Protein AF-A0A9D1HQI2-F1 (afdb_monomer_lite)

Radius of gyration: 32.25 Å; chains: 1; bounding box: 73×99×99 Å

Organism: NCBI:txid2840825

Sequence (957 aa):
MFAFSGISGVYAEEVTPSEPETAATVTSQTPKEVILDASSNEFLADLQADGYAELGRYKVEKIKDNIYHWDEGTKDLPGGAKDEQGNMNNPSSMYFVLSEDGVILVDLGNGSTDETDIANAKTIIASMVGNKPLSILLTHNHGDHTGWAQSANQVFEGIAIDHIYISEPDFEGAKAALGTLVNQVQTVKDGETKTIYGADYEFHIVSAHTEGSLLIKDATHDALYIGDTFGSGYIWALWDTNNGNPLAALSDGCTLARNILNEMPNASILAGHRWQQFDQSNPERPEEMSIQYFNDMAQVINGLMDGTTITEPYDVVAWAPDAIELSSNGAKAKIDTLPTFVEAYKNSVNQMDEAYIYSASDKLSIDSVNATAAPTFIIYPDGSMSDTEALQYLKDSGIQAIVDRSASKAYVARPSNGQSFTSDDVANFEAIVNKIGVSNNLKLIGIGNGATFINQNLTGYMNFVSGLALINPEAGASVNVSVPTYLVTDDQAIIDTYVKANHATLVSEGLYENPDSHYEIVAVHSDTDQTAVAATQDAWDKVLKKFGRIGNYSEVYKETATWYSRPLLSGDLAADQARKYQYFDSIDAIDNIHRYVITQDLNDNGVNSLWYEYIPEQAVNAQEGTIPVVILFHGNTNDPRTQYDTSGWAQIASEEGIILICPEWQGHTYQGYTYDPMTSDQNATPDSDVIKMLKIIEEKYPQIDQSRIYISGLSAGSMNTTNAGLSGAKYFAAGAGHSGPFGASETNKQMVGQYKDQYDMPIIFFTGDGDEYLKDTFDVAGDNGGLQVAQLYQEFNDMPVTQVDEIDPDDAYLYGVPWTTRYTIEPNAENIAKIDVGLIENAKGVEIGMARIYGWGHWNYTPDARLMWEFMSKYARDLETGETIRLDLEDPGDNTPGEEVPDDGGDGTVDVEQPGSGSVVQTGDPTSMTAYAVAGIMAVVLMAGVLIIRKRRHTAE

Secondary structure (DSSP, 8-state):
----------PPPP-PPPS----------PPPP----TTS-HHHHHHHHHSEEEETTEEEEEEETTEEEEES--SSS-TT-B-TTS-B-----EEEEE-SS-EEEE---S----HHHHHHHHHHHHHHHTTS-EEEE-S--SHHHHGGGGGHHHHTTT--EEEEEEETTTHHHHHHHHGGGGGGEEEE-TTEEEEETTEEEEEEE-TTSSTT-EEEEETTTTEEEEETTT-SSEEE--S--TTT-HHHHHHHHHHHHHHHHHH-TTPEEEETTGGGGG-TT-TT--SS--HHHHHHHHHHHHHHHHT-SEEEE-TT-TT-TT-EEEE-TT-S-EEEE-HHHHHHHHHHHT--SSEEEEE-GGG-STTS--TTTS-EEEEE-SS---HHHHHHHHHHTSHHHHHHHHT-EEEEE--TTSS---GGGHHHHHHHHHHH---SSEEEEEETHHHHHIIIIIGGGTTS-SEEEEESPPP-PPP-S---EEEE---HHHHHHHHHHTT-EEEETTEEEETTEEEEEEEEE--TT--HHHHHHHHIIIIITTEEEEEEE-SS-TTS--GGG--S--S-HHHHHH-EEEEEE-GGG--SEEEEEEEE-SSSSS--EEEEEEEEHHHHTPPTT-EEEEEEEPPTT--THHHHHHSSHHHHHHHH--EEEEE--S--EETTEEPPPSS-TT---SS-HHHHHHHHHHHH-TTEEEEEEEEEEETHHHHHHHHHHHHSGGG-SEEEEES-PPPPPHHHHHHHHHHTTT----EEEEEETT-TTSTTSSS-SS--HHHHHHHHHHHHTTPPPPPGGG--GGGGGGTT---SEEEEEPP-SS--S-EEEEEEE-TT--EEEEEEETTB-SS--THHHHHHHHHHTTEEE-TTT--EEETTTS---S-PPP----------------SS--EEEESS-----S------SSSSSSSS-------------

InterPro domains:
  IPR001279 Metallo-beta-lactamase [PF00753] (91-240)
  IPR001279 Metallo-beta-lactamase [SM00849] (91-273)
  IPR001375 Peptidase S9, prolyl oligopeptidase, catalytic domain [PF00326] (650-744)
  IPR029058 Alpha/Beta hydrolase fold [G3DSA:3.40.50.1820] (592-797)
  IPR029058 Alpha/Beta hydrolase fold [SSF53474] (599-775)
  IPR036866 Ribonuclease Z/Hydroxyacylglutathione hydrolase-like [G3DSA:3.60.15.10] (54-289)
  IPR036866 Ribonuclease Z/Hydroxyacylglutathione hydrolase-like [SSF56281] (52-297)
  IPR050955 Plant Biomass Hydrolyzing Esterase [PTHR43037] (598-771)

Foldseek 3Di:
DQFDDFDADADDDDDDDDDDDDDDDPDLPQAPADQFDLVPDPQSVCCNVPQWGDDDQKIWGNPARQKIKIWSADPVQHAQRADPVRDGDQIWIWIWGDHPQFIEIEFDALADPDPRSLVRLLVVCCRSTPQHAYEYEQQAQDNGRLVCLQVCCRSCPPHHYQAYEFAPQRLVSNPVSNPVVNVRYDHDYAQDWDQDNNWIKGWHAQFFQHQRGTWIDTSNRLETEGELSQHQLEHESADCYPNLASLVSLLVVLVVVLVSCVVRVPYFYHYTRNSQLVPPVDPLRCNRDGNLLSVLSNCQSVCLLQQQWAWAQDCPDVVQRQWIWIGGPPRSYIYIYHPSNSVVSNVVLCDDPFWHKDFLSPLRFLQAFFAQLQAEEEEEEAFADDNVRVVVLCVLLVVNVSCNRHRGMYTYGHDPVRGANDLVCVVSVVVVLSSRFAHQQYEYEYANRRLQNCQAHVLLLQQQHQAYERQNYDHYDARQAAHFYEYEAPDVNSVCRNCVNLVWDDPDDQWTHHPFDRSHIYGYDDPSVDDSSRSSLVRCVPTSQFKTKFQQFDPPALAQRDRSRHGCDRNPSVRSSPTHIAMATALQPQQQKWKWWFWADLPPPPFTWIKIKIFGNLQPPADFQAAAEEEEEEADPGDLSQCCGPQQVVVVCHPVRHMYMRTPQDWGDGNNGIHDHQAHLLLQALPTSVVVVVVVVCVVRSSYNQQRYEYEYAHSSLSNQLRCCLRVLLRHFEYEYEQDDFADDPSLVVSLVVPLVQAAYAYEYEAECSANVQVPQALDLADGRQLRSVQSNCSSHVHDRDDSVPQDSVLRGHRSDPFPDWDWDDDTPNRHWIKIKGWDADPLGRIYIYIYTYRGYRDRDNVVSVVRCVRSVQWTADNPRRYIDGNVPDDPPDPDPDPDDDDDDDPDDDDDDDPGPMDMDRGHDPDSSPDPPPPDPDDPPPPPDDDDDDDDDDDDD

pLDDT: mean 86.13, std 19.21, range [20.98, 98.88]

Structure (mmCIF, N/CA/C/O backbone):
data_AF-A0A9D1HQI2-F1
#
_entry.id   AF-A0A9D1HQI2-F1
#
loop_
_atom_site.group_PDB
_atom_site.id
_atom_site.type_symbol
_atom_site.label_atom_id
_atom_site.label_alt_id
_atom_site.label_comp_id
_atom_site.label_asym_id
_atom_site.label_entity_id
_atom_site.label_seq_id
_atom_site.pdbx_PDB_ins_code
_atom_site.Cartn_x
_atom_site.Cartn_y
_atom_site.Cartn_z
_atom_site.occupancy
_atom_site.B_iso_or_equiv
_atom_site.auth_seq_id
_atom_site.auth_comp_id
_atom_site.auth_asym_id
_atom_site.auth_atom_id
_atom_site.pdbx_PDB_model_num
ATOM 1 N N . MET A 1 1 ? -4.410 2.454 2.860 1.00 27.89 1 MET A N 1
ATOM 2 C CA . MET A 1 1 ? -3.128 1.789 2.547 1.00 27.89 1 MET A CA 1
ATOM 3 C C . MET A 1 1 ? -2.925 1.748 1.035 1.00 27.89 1 MET A C 1
ATOM 5 O O . MET A 1 1 ? -3.040 0.697 0.415 1.00 27.89 1 MET A O 1
ATOM 9 N N . PHE A 1 2 ? -2.598 2.896 0.435 1.00 25.61 2 PHE A N 1
ATOM 10 C CA . PHE A 1 2 ? -1.860 2.909 -0.827 1.00 25.61 2 PHE A CA 1
ATOM 11 C C . PHE A 1 2 ? -0.378 2.709 -0.493 1.00 25.61 2 PHE A C 1
ATOM 13 O O . PHE A 1 2 ? 0.174 3.367 0.389 1.00 25.61 2 PHE A O 1
ATOM 20 N N . ALA A 1 3 ? 0.208 1.687 -1.107 1.00 24.86 3 ALA A N 1
ATOM 21 C CA . ALA A 1 3 ? 1.510 1.136 -0.773 1.00 24.86 3 ALA A CA 1
ATOM 22 C C . ALA A 1 3 ? 2.639 1.998 -1.335 1.00 24.86 3 ALA A C 1
ATOM 24 O O . ALA A 1 3 ? 2.660 2.197 -2.537 1.00 24.86 3 ALA A O 1
ATOM 25 N N . PHE A 1 4 ? 3.576 2.429 -0.486 1.00 27.62 4 PHE A N 1
ATOM 26 C CA . PHE A 1 4 ? 5.011 2.563 -0.777 1.00 27.62 4 PHE A CA 1
ATOM 27 C C . PHE A 1 4 ? 5.733 2.857 0.552 1.00 27.62 4 PHE A C 1
ATOM 29 O O . PHE A 1 4 ? 5.775 3.994 1.011 1.00 27.62 4 PHE A O 1
ATOM 36 N N . SER A 1 5 ? 6.307 1.839 1.195 1.00 26.42 5 SER A N 1
ATOM 37 C CA . SER A 1 5 ? 7.325 2.030 2.238 1.00 26.42 5 SER A CA 1
ATOM 38 C C . SER A 1 5 ? 8.430 0.996 2.043 1.00 26.42 5 SER A C 1
ATOM 40 O O . SER A 1 5 ? 8.199 -0.199 2.222 1.00 26.42 5 SER A O 1
ATOM 42 N N . GLY A 1 6 ? 9.612 1.451 1.624 1.00 23.97 6 GLY A N 1
ATOM 43 C CA . GLY A 1 6 ? 10.820 0.632 1.597 1.00 23.97 6 GLY A CA 1
ATOM 44 C C . GLY A 1 6 ? 11.277 0.314 3.021 1.00 23.97 6 GLY A C 1
ATOM 45 O O . GLY A 1 6 ? 11.287 1.194 3.878 1.00 23.97 6 GLY A O 1
ATOM 46 N N . ILE A 1 7 ? 11.642 -0.942 3.276 1.00 28.53 7 ILE A N 1
ATOM 47 C CA . ILE A 1 7 ? 12.284 -1.380 4.519 1.00 28.53 7 ILE A CA 1
ATOM 48 C C . ILE A 1 7 ? 13.511 -2.200 4.123 1.00 28.53 7 ILE A C 1
ATOM 50 O O . ILE A 1 7 ? 13.382 -3.206 3.434 1.00 28.53 7 ILE A O 1
ATOM 54 N N . SER A 1 8 ? 14.691 -1.776 4.575 1.00 22.72 8 SER A N 1
ATOM 55 C CA . SER A 1 8 ? 15.933 -2.552 4.546 1.00 22.72 8 SER A CA 1
ATOM 56 C C . SER A 1 8 ? 16.164 -3.183 5.924 1.00 22.72 8 SER A C 1
ATOM 58 O O . SER A 1 8 ? 16.427 -2.459 6.885 1.00 22.72 8 SER A O 1
ATOM 60 N N . GLY A 1 9 ? 16.067 -4.510 6.037 1.00 24.52 9 GLY A N 1
ATOM 61 C CA . GLY A 1 9 ? 16.451 -5.261 7.236 1.00 24.52 9 GLY A CA 1
ATOM 62 C C . GLY A 1 9 ? 17.895 -5.759 7.137 1.00 24.52 9 GLY A C 1
ATOM 63 O O . GLY A 1 9 ? 18.253 -6.442 6.189 1.00 24.52 9 GLY A O 1
ATOM 64 N N . VAL A 1 10 ? 18.751 -5.426 8.102 1.00 20.98 10 VAL A N 1
ATOM 65 C CA . VAL A 1 10 ? 20.120 -5.961 8.191 1.00 20.98 10 VAL A CA 1
ATOM 66 C C . VAL A 1 10 ? 20.093 -7.200 9.089 1.00 20.98 10 VAL A C 1
ATOM 68 O O . VAL A 1 10 ? 19.919 -7.071 10.299 1.00 20.98 10 VAL A O 1
ATOM 71 N N . TYR A 1 11 ? 20.276 -8.396 8.521 1.00 25.17 11 TYR A N 1
ATOM 72 C CA . TYR A 1 11 ? 20.491 -9.626 9.293 1.00 25.17 11 TYR A CA 1
ATOM 73 C C . TYR A 1 11 ? 21.984 -9.823 9.597 1.00 25.17 11 TYR A C 1
ATOM 75 O O . TYR A 1 11 ? 22.833 -9.802 8.707 1.00 25.17 11 TYR A O 1
ATOM 83 N N . ALA A 1 12 ? 22.307 -10.001 10.880 1.00 23.05 12 ALA A N 1
ATOM 84 C CA . ALA A 1 12 ? 23.645 -10.336 11.358 1.00 23.05 12 ALA A CA 1
ATOM 85 C C . ALA A 1 12 ? 23.974 -11.824 11.100 1.00 23.05 12 ALA A C 1
ATOM 87 O O . ALA A 1 12 ? 23.135 -12.693 11.320 1.00 23.05 12 ALA A O 1
ATOM 88 N N . GLU A 1 13 ? 25.205 -12.093 10.646 1.00 23.84 13 GLU A N 1
ATOM 89 C CA . GLU A 1 13 ? 25.725 -13.403 10.218 1.00 23.84 13 GLU A CA 1
ATOM 90 C C . GLU A 1 13 ? 25.584 -14.540 11.253 1.00 23.84 13 GLU A C 1
ATOM 92 O O . GLU A 1 13 ? 25.896 -14.395 12.439 1.00 23.84 13 GLU A O 1
ATOM 97 N N . GLU A 1 14 ? 25.211 -15.722 10.751 1.00 24.11 14 GLU A N 1
ATOM 98 C CA . GLU A 1 14 ? 25.159 -16.994 11.473 1.00 24.11 14 GLU A CA 1
ATOM 99 C C . GLU A 1 14 ? 26.555 -17.507 11.880 1.00 24.11 14 GLU A C 1
ATOM 101 O O . GLU A 1 14 ? 27.442 -17.723 11.051 1.00 24.11 14 GLU A O 1
ATOM 106 N N . VAL A 1 15 ? 26.721 -17.840 13.164 1.00 23.69 15 VAL A N 1
ATOM 107 C CA . VAL A 1 15 ? 27.797 -18.717 13.650 1.00 23.69 15 VAL A CA 1
ATOM 108 C C . VAL A 1 15 ? 27.189 -20.074 14.015 1.00 23.69 15 VAL A C 1
ATOM 110 O O . VAL A 1 15 ? 26.287 -20.166 14.842 1.00 23.69 15 VAL A O 1
ATOM 113 N N . THR A 1 16 ? 27.701 -21.142 13.396 1.00 23.92 16 THR A N 1
ATOM 114 C CA . THR A 1 16 ? 27.272 -22.544 13.574 1.00 23.92 16 THR A CA 1
ATOM 115 C C . THR A 1 16 ? 27.278 -23.039 15.035 1.00 23.92 16 THR A C 1
ATOM 117 O O . THR A 1 16 ? 28.150 -22.637 15.810 1.00 23.92 16 THR A O 1
ATOM 120 N N . PRO A 1 17 ? 26.386 -23.985 15.401 1.00 24.62 17 PRO A N 1
ATOM 121 C CA . PRO A 1 17 ? 26.006 -24.260 16.786 1.00 24.62 17 PRO A CA 1
ATOM 122 C C . PRO A 1 17 ? 26.997 -25.159 17.541 1.00 24.62 17 PRO A C 1
ATOM 124 O O . PRO A 1 17 ? 27.313 -26.273 17.116 1.00 24.62 17 PRO A O 1
ATOM 127 N N . SER A 1 18 ? 27.408 -24.714 18.729 1.00 25.41 18 SER A N 1
ATOM 128 C CA . SER A 1 18 ? 27.818 -25.593 19.832 1.00 25.41 18 SER A CA 1
ATOM 129 C C . SER A 1 18 ? 26.664 -25.723 20.834 1.00 25.41 18 SER A C 1
ATOM 131 O O . SER A 1 18 ? 25.914 -24.772 21.001 1.00 25.41 18 SER A O 1
ATOM 133 N N . GLU A 1 19 ? 26.537 -26.908 21.442 1.00 25.86 19 GLU A N 1
ATOM 134 C CA . GLU A 1 19 ? 25.514 -27.399 22.393 1.00 25.86 19 GLU A CA 1
ATOM 135 C C . GLU A 1 19 ? 24.738 -26.368 23.253 1.00 25.86 19 GLU A C 1
ATOM 137 O O . GLU A 1 19 ? 25.281 -25.334 23.636 1.00 25.86 19 GLU A O 1
ATOM 142 N N . PRO A 1 20 ? 23.470 -26.672 23.610 1.00 27.69 20 PRO A N 1
ATOM 143 C CA . PRO A 1 20 ? 22.484 -25.681 24.025 1.00 27.69 20 PRO A CA 1
ATOM 144 C C . PRO A 1 20 ? 22.818 -25.087 25.395 1.00 27.69 20 PRO A C 1
ATOM 146 O O . PRO A 1 20 ? 22.622 -25.731 26.428 1.00 27.69 20 PRO A O 1
ATOM 149 N N . GLU A 1 21 ? 23.243 -23.827 25.410 1.00 27.91 21 GLU A N 1
ATOM 150 C CA . GLU A 1 21 ? 22.964 -22.954 26.544 1.00 27.91 21 GLU A CA 1
ATOM 151 C C . GLU A 1 21 ? 21.555 -22.382 26.369 1.00 27.91 21 GLU A C 1
ATOM 153 O O . GLU A 1 21 ? 21.141 -21.950 25.297 1.00 27.91 21 GLU A O 1
ATOM 158 N N . THR A 1 22 ? 20.788 -22.498 27.443 1.00 26.95 22 THR A N 1
ATOM 159 C CA . THR A 1 22 ? 19.382 -22.134 27.591 1.00 26.95 22 THR A CA 1
ATOM 160 C C . THR A 1 22 ? 19.030 -20.808 26.920 1.00 26.95 22 THR A C 1
ATOM 162 O O . THR A 1 22 ? 19.492 -19.757 27.360 1.00 26.95 22 THR A O 1
ATOM 165 N N . ALA A 1 23 ? 18.151 -20.862 25.915 1.00 28.77 23 ALA A N 1
ATOM 166 C CA . ALA A 1 23 ? 17.433 -19.696 25.423 1.00 28.77 23 ALA A CA 1
ATOM 167 C C . ALA A 1 23 ? 16.713 -19.030 26.604 1.00 28.77 23 ALA A C 1
ATOM 169 O O . ALA A 1 23 ? 15.874 -19.650 27.265 1.00 28.77 23 ALA A O 1
ATOM 170 N N . ALA A 1 24 ? 17.073 -17.783 26.894 1.00 26.75 24 ALA A N 1
ATOM 171 C CA . ALA A 1 24 ? 16.299 -16.946 27.787 1.00 26.75 24 ALA A CA 1
ATOM 172 C C . ALA A 1 24 ? 14.975 -16.633 27.083 1.00 26.75 24 ALA A C 1
ATOM 174 O O . ALA A 1 24 ? 14.918 -15.822 26.166 1.00 26.75 24 ALA A O 1
ATOM 175 N N . THR A 1 25 ? 13.905 -17.302 27.500 1.00 26.11 25 THR A N 1
ATOM 176 C CA . THR A 1 25 ? 12.549 -16.771 27.364 1.00 26.11 25 THR A CA 1
ATOM 177 C C . THR A 1 25 ? 12.554 -15.339 27.892 1.00 26.11 25 THR A C 1
ATOM 179 O O . THR A 1 25 ? 12.775 -15.145 29.090 1.00 26.11 25 THR A O 1
ATOM 182 N N . VAL A 1 26 ? 12.304 -14.350 27.032 1.00 33.44 26 VAL A N 1
ATOM 183 C CA . VAL A 1 26 ? 11.883 -13.016 27.473 1.00 33.44 26 VAL A CA 1
ATOM 184 C C . VAL A 1 26 ? 10.475 -13.189 28.032 1.00 33.44 26 VAL A C 1
ATOM 186 O O . VAL A 1 26 ? 9.471 -13.085 27.341 1.00 33.44 26 VAL A O 1
ATOM 189 N N . THR A 1 27 ? 10.399 -13.591 29.296 1.00 29.73 27 THR A N 1
ATOM 190 C CA . THR A 1 27 ? 9.181 -13.448 30.083 1.00 29.73 27 THR A CA 1
ATOM 191 C C . THR A 1 27 ? 8.967 -11.954 30.262 1.00 29.73 27 THR A C 1
ATOM 193 O O . THR A 1 27 ? 9.781 -11.331 30.948 1.00 29.73 27 THR A O 1
ATOM 196 N N . SER A 1 28 ? 7.910 -11.381 29.678 1.00 39.66 28 SER A N 1
ATOM 197 C CA . SER A 1 28 ? 7.418 -10.078 30.118 1.00 39.66 28 SER A CA 1
ATOM 198 C C . SER A 1 28 ? 7.074 -10.218 31.600 1.00 39.66 28 SER A C 1
ATOM 200 O O . SER A 1 28 ? 6.118 -10.883 32.003 1.00 39.66 28 SER A O 1
ATOM 202 N N . GLN A 1 29 ? 7.950 -9.710 32.459 1.00 47.72 29 GLN A N 1
ATOM 203 C CA . GLN A 1 29 ? 7.614 -9.578 33.862 1.00 47.72 29 GLN A CA 1
ATOM 204 C C . GLN A 1 29 ? 6.697 -8.373 33.929 1.00 47.72 29 GLN A C 1
ATOM 206 O O . GLN A 1 29 ? 7.180 -7.249 33.880 1.00 47.72 29 GLN A O 1
ATOM 211 N N . THR A 1 30 ? 5.384 -8.602 34.002 1.00 56.28 30 THR A N 1
ATOM 212 C CA . THR A 1 30 ? 4.448 -7.531 34.344 1.00 56.28 30 THR A CA 1
ATOM 213 C C . THR A 1 30 ? 4.977 -6.867 35.617 1.00 56.28 30 THR A C 1
ATOM 215 O O . THR A 1 30 ? 5.127 -7.564 36.633 1.00 56.28 30 THR A O 1
ATOM 218 N N . PRO A 1 31 ? 5.337 -5.573 35.575 1.00 67.06 31 PRO A N 1
ATOM 219 C CA . PRO A 1 31 ? 5.914 -4.905 36.721 1.00 67.06 31 PRO A CA 1
ATOM 220 C C . PRO A 1 31 ? 4.898 -4.975 37.850 1.00 67.06 31 PRO A C 1
ATOM 222 O O . PRO A 1 31 ? 3.696 -4.784 37.657 1.00 67.06 31 PRO A O 1
ATOM 225 N N . LYS A 1 32 ? 5.376 -5.317 39.044 1.00 78.31 32 LYS A N 1
ATOM 226 C CA . LYS A 1 32 ? 4.506 -5.413 40.208 1.00 78.31 32 LYS A CA 1
ATOM 227 C C . LYS A 1 32 ? 3.832 -4.060 40.428 1.00 78.31 32 LYS A C 1
ATOM 229 O O . LYS A 1 32 ? 4.505 -3.033 40.489 1.00 78.31 32 LYS A O 1
ATOM 234 N N . GLU A 1 33 ? 2.509 -4.074 40.552 1.00 83.25 33 GLU A N 1
ATOM 235 C CA . GLU A 1 33 ? 1.739 -2.855 40.774 1.00 83.25 33 GLU A CA 1
ATOM 236 C C . GLU A 1 33 ? 2.195 -2.160 42.070 1.00 83.25 33 GLU A C 1
ATOM 238 O O . GLU A 1 33 ? 2.274 -2.766 43.148 1.00 83.25 33 GLU A O 1
ATOM 243 N N . VAL A 1 34 ? 2.516 -0.875 41.954 1.00 85.00 34 VAL A N 1
ATOM 244 C CA . VAL A 1 34 ? 2.924 -0.005 43.050 1.00 85.00 34 VAL A CA 1
ATOM 245 C C . VAL A 1 34 ? 1.678 0.663 43.616 1.00 85.00 34 VAL A C 1
ATOM 247 O O . VAL A 1 34 ? 1.058 1.514 42.984 1.00 85.00 34 VAL A O 1
ATOM 250 N N . ILE A 1 35 ? 1.328 0.293 44.846 1.00 80.00 35 ILE A N 1
ATOM 251 C CA . ILE A 1 35 ? 0.169 0.849 45.546 1.00 80.00 35 ILE A CA 1
ATOM 252 C C . ILE A 1 35 ? 0.574 2.153 46.243 1.00 80.00 35 ILE A C 1
ATOM 254 O O . ILE A 1 35 ? 1.485 2.161 47.076 1.00 80.00 35 ILE A O 1
ATOM 258 N N . LEU A 1 36 ? -0.116 3.245 45.911 1.00 82.75 36 LEU A N 1
ATOM 259 C CA . LEU A 1 36 ? 0.007 4.537 46.589 1.00 82.75 36 LEU A CA 1
ATOM 260 C C . LEU A 1 36 ? -0.577 4.465 48.014 1.00 82.75 36 LEU A C 1
ATOM 262 O O . LEU A 1 36 ? -1.518 3.720 48.275 1.00 82.75 36 LEU A O 1
ATOM 266 N N . ASP A 1 37 ? -0.021 5.226 48.960 1.00 78.88 37 ASP A N 1
ATOM 267 C CA . ASP A 1 37 ? -0.524 5.270 50.342 1.00 78.88 37 ASP A CA 1
ATOM 268 C C . ASP A 1 37 ? -1.690 6.268 50.469 1.00 78.88 37 ASP A C 1
ATOM 270 O O . ASP A 1 37 ? -1.477 7.435 50.789 1.00 78.88 37 ASP A O 1
ATOM 274 N N . ALA A 1 38 ? -2.937 5.822 50.264 1.00 73.38 38 ALA A N 1
ATOM 275 C CA . ALA A 1 38 ? -4.132 6.675 50.403 1.00 73.38 38 ALA A CA 1
ATOM 276 C C . ALA A 1 38 ? -4.311 7.344 51.777 1.00 73.38 38 ALA A C 1
ATOM 278 O O . ALA A 1 38 ? -5.180 8.201 51.929 1.00 73.38 38 ALA A O 1
ATOM 279 N N . SER A 1 39 ? -3.543 6.974 52.807 1.00 72.50 39 SER A N 1
ATOM 280 C CA . SER A 1 39 ? -3.683 7.590 54.129 1.00 72.50 39 SER A CA 1
ATOM 281 C C . SER A 1 39 ? -2.976 8.944 54.265 1.00 72.50 39 SER A C 1
ATOM 283 O O . SER A 1 39 ? -3.168 9.627 55.276 1.00 72.50 39 SER A O 1
ATOM 285 N N . SER A 1 40 ? -2.182 9.360 53.270 1.00 74.62 40 SER A N 1
ATOM 286 C CA . SER A 1 40 ? -1.347 10.562 53.374 1.00 74.62 40 SER A CA 1
ATOM 287 C C . SER A 1 40 ? -2.070 11.880 53.080 1.00 74.62 40 SER A C 1
ATOM 289 O O . SER A 1 40 ? -1.709 12.892 53.683 1.00 74.62 40 SER A O 1
ATOM 291 N N . ASN A 1 41 ? -3.068 11.908 52.187 1.00 86.25 41 ASN A N 1
ATOM 292 C CA . ASN A 1 41 ? -3.932 13.073 51.939 1.00 86.25 41 ASN A CA 1
ATOM 293 C C . ASN A 1 41 ? -5.214 12.697 51.167 1.00 86.25 41 ASN A C 1
ATOM 295 O O . ASN A 1 41 ? -5.324 11.599 50.633 1.00 86.25 41 ASN A O 1
ATOM 299 N N . GLU A 1 42 ? -6.174 13.628 51.123 1.00 88.12 42 GLU A N 1
ATOM 300 C CA . GLU A 1 42 ? -7.479 13.460 50.458 1.00 88.12 42 GLU A CA 1
ATOM 301 C C . GLU A 1 42 ? -7.343 13.211 48.947 1.00 88.12 42 GLU A C 1
ATOM 303 O O . GLU A 1 42 ? -7.989 12.316 48.423 1.00 88.12 42 GLU A O 1
ATOM 308 N N . PHE A 1 43 ? -6.410 13.895 48.276 1.00 92.44 43 PHE A N 1
ATOM 309 C CA . PHE A 1 43 ? -6.146 13.712 46.846 1.00 92.44 43 PHE A CA 1
ATOM 310 C C . PHE A 1 43 ? -5.744 12.265 46.491 1.00 92.44 43 PHE A C 1
ATOM 312 O O . PHE A 1 43 ? -6.269 11.693 45.540 1.00 92.44 43 PHE A O 1
ATOM 319 N N . LEU A 1 44 ? -4.855 11.635 47.266 1.00 90.50 44 LEU A N 1
ATOM 320 C CA . LEU A 1 44 ? -4.474 10.231 47.055 1.00 90.50 44 LEU A CA 1
ATOM 321 C C . LEU A 1 44 ? -5.579 9.251 47.439 1.00 90.50 44 LEU A C 1
ATOM 323 O O . LEU A 1 44 ? -5.672 8.183 46.835 1.00 90.50 44 LEU A O 1
ATOM 327 N N . ALA A 1 45 ? -6.397 9.595 48.436 1.00 89.25 45 ALA A N 1
ATOM 328 C CA . ALA A 1 45 ? -7.553 8.787 48.795 1.00 89.25 45 ALA A CA 1
ATOM 329 C C . ALA A 1 45 ? -8.553 8.718 47.632 1.00 89.25 45 ALA A C 1
ATOM 331 O O . ALA A 1 45 ? -8.985 7.618 47.284 1.00 89.25 45 ALA A O 1
ATOM 332 N N . ASP A 1 46 ? -8.838 9.856 46.995 1.00 91.50 46 ASP A N 1
ATOM 333 C CA . ASP A 1 46 ? -9.702 9.934 45.814 1.00 91.50 46 ASP A CA 1
ATOM 334 C C . ASP A 1 46 ? -9.067 9.206 44.619 1.00 91.50 46 ASP A C 1
ATOM 336 O O . ASP A 1 46 ? -9.700 8.341 44.013 1.00 91.50 46 ASP A O 1
ATOM 340 N N . LEU A 1 47 ? -7.777 9.446 44.344 1.00 93.94 47 LEU A N 1
ATOM 341 C CA . LEU A 1 47 ? -7.069 8.808 43.228 1.00 93.94 47 LEU A CA 1
ATOM 342 C C . LEU A 1 47 ? -7.046 7.279 43.355 1.00 93.94 47 LEU A C 1
ATOM 344 O O . LEU A 1 47 ? -7.222 6.576 42.362 1.00 93.94 47 LEU A O 1
ATOM 348 N N . GLN A 1 48 ? -6.843 6.747 44.563 1.00 88.75 48 GLN A N 1
ATOM 349 C CA . GLN A 1 48 ? -6.844 5.302 44.792 1.00 88.75 48 GLN A CA 1
ATOM 350 C C . GLN A 1 48 ? -8.256 4.699 44.738 1.00 88.75 48 GLN A C 1
ATOM 352 O O . GLN A 1 48 ? -8.401 3.543 44.337 1.00 88.75 48 GLN A O 1
ATOM 357 N N . ALA A 1 49 ? -9.281 5.439 45.166 1.00 88.62 49 ALA A N 1
ATOM 358 C CA . ALA A 1 49 ? -10.660 4.959 45.170 1.00 88.62 49 ALA A CA 1
ATOM 359 C C . ALA A 1 49 ? -11.274 4.946 43.765 1.00 88.62 49 ALA A C 1
ATOM 361 O O . ALA A 1 49 ? -11.879 3.947 43.372 1.00 88.62 49 ALA A O 1
ATOM 362 N N . ASP A 1 50 ? -11.083 6.032 43.018 1.00 90.06 50 ASP A N 1
ATOM 363 C CA . ASP A 1 50 ? -11.793 6.287 41.765 1.00 90.06 50 ASP A CA 1
ATOM 364 C C . ASP A 1 50 ? -10.895 6.146 40.528 1.00 90.06 50 ASP A C 1
ATOM 366 O O . ASP A 1 50 ? -11.381 6.214 39.399 1.00 90.06 50 ASP A O 1
ATOM 370 N N . GLY A 1 51 ? -9.580 5.976 40.711 1.00 93.69 51 GLY A N 1
ATOM 371 C CA . GLY A 1 51 ? -8.608 6.070 39.618 1.00 93.69 51 GLY A CA 1
ATOM 372 C C . GLY A 1 51 ? -8.478 7.492 39.065 1.00 93.69 51 GLY A C 1
ATOM 373 O O . GLY A 1 51 ? -7.890 7.676 38.003 1.00 93.69 51 GLY A O 1
ATOM 374 N N . TYR A 1 52 ? -9.031 8.491 39.758 1.00 96.56 52 TYR A N 1
ATOM 375 C CA . TYR A 1 52 ? -9.127 9.875 39.312 1.00 96.56 52 TYR A CA 1
ATOM 376 C C . TYR A 1 52 ? -9.166 10.822 40.512 1.00 96.56 52 TYR A C 1
ATOM 378 O O . TYR A 1 52 ? -9.938 10.602 41.441 1.00 96.56 52 TYR A O 1
ATOM 386 N N . ALA A 1 53 ? -8.395 11.903 40.473 1.00 96.81 53 ALA A N 1
ATOM 387 C CA . ALA A 1 53 ? -8.471 12.977 41.457 1.00 96.81 53 ALA A CA 1
ATOM 388 C C . ALA A 1 53 ? -8.216 14.339 40.809 1.00 96.81 53 ALA A C 1
ATOM 390 O O . ALA A 1 53 ? -7.416 14.460 39.884 1.00 96.81 53 ALA A O 1
ATOM 391 N N . GLU A 1 54 ? -8.862 15.379 41.330 1.00 97.06 54 GLU A N 1
ATOM 392 C CA . GLU A 1 54 ? -8.638 16.767 40.924 1.00 97.06 54 GLU A CA 1
ATOM 393 C C . GLU A 1 54 ? -8.059 17.571 42.086 1.00 97.06 54 GLU A C 1
ATOM 395 O O . GLU A 1 54 ? -8.441 17.392 43.244 1.00 97.06 54 GLU A O 1
ATOM 400 N N . LEU A 1 55 ? -7.148 18.493 41.781 1.00 96.06 55 LEU A N 1
ATOM 401 C CA . LEU A 1 55 ? -6.653 19.470 42.742 1.00 96.06 55 LEU A CA 1
ATOM 402 C C . LEU A 1 55 ? -6.449 20.825 42.061 1.00 96.06 55 LEU A C 1
ATOM 404 O O . LEU A 1 55 ? -5.502 21.037 41.302 1.00 96.06 55 LEU A O 1
ATOM 408 N N . GLY A 1 56 ? -7.342 21.768 42.364 1.00 94.25 56 GLY A N 1
ATOM 409 C CA . GLY A 1 56 ? -7.375 23.061 41.686 1.00 94.25 56 GLY A CA 1
ATOM 410 C C . GLY A 1 56 ? -7.758 22.894 40.218 1.00 94.25 56 GLY A C 1
ATOM 411 O O . GLY A 1 56 ? -8.798 22.319 39.922 1.00 94.25 56 GLY A O 1
ATOM 412 N N . ARG A 1 57 ? -6.919 23.397 39.307 1.00 93.50 57 ARG A N 1
ATOM 413 C CA . ARG A 1 57 ? -7.122 23.274 37.854 1.00 93.50 57 ARG A CA 1
ATOM 414 C C . ARG A 1 57 ? -6.515 22.005 37.240 1.00 93.50 57 ARG A C 1
ATOM 416 O O . ARG A 1 57 ? -6.468 21.903 36.024 1.00 93.50 57 ARG A O 1
ATOM 423 N N . TYR A 1 58 ? -5.992 21.092 38.056 1.00 96.88 58 TYR A N 1
ATOM 424 C CA . TYR A 1 58 ? -5.289 19.900 37.584 1.00 96.88 58 TYR A CA 1
ATOM 425 C C . TYR A 1 58 ? -6.090 18.640 37.869 1.00 96.88 58 TYR A C 1
ATOM 427 O O . TYR A 1 58 ? -6.727 18.545 38.922 1.00 96.88 58 TYR A O 1
ATOM 435 N N . LYS A 1 59 ? -5.977 17.648 36.985 1.00 97.00 59 LYS A N 1
ATOM 436 C CA . LYS A 1 59 ? -6.417 16.275 37.249 1.00 97.00 59 LYS A CA 1
ATOM 437 C C . LYS A 1 59 ? -5.239 15.310 37.241 1.00 97.00 59 LYS A C 1
ATOM 439 O O . LYS A 1 59 ? -4.251 15.541 36.552 1.00 97.00 59 LYS A O 1
ATOM 444 N N . VAL A 1 60 ? -5.368 14.214 37.978 1.00 98.12 60 VAL A N 1
ATOM 445 C CA . VAL A 1 60 ? -4.521 13.029 37.837 1.00 98.12 60 VAL A CA 1
ATOM 446 C C . VAL A 1 60 ? -5.417 11.813 37.687 1.00 98.12 60 VAL A C 1
ATOM 448 O O . VAL A 1 60 ? -6.354 11.635 38.463 1.00 98.12 60 VAL A O 1
ATOM 451 N N . GLU A 1 61 ? -5.138 10.980 36.692 1.00 96.94 61 GLU A N 1
ATOM 452 C CA . GLU A 1 61 ? -5.927 9.788 36.385 1.00 96.94 61 GLU A CA 1
ATOM 453 C C . GLU A 1 61 ? -5.026 8.574 36.143 1.00 96.94 61 GLU A C 1
ATOM 455 O O . GLU A 1 61 ? -3.992 8.675 35.482 1.00 96.94 61 GLU A O 1
ATOM 460 N N . LYS A 1 62 ? -5.401 7.412 36.683 1.00 96.06 62 LYS A N 1
ATOM 461 C CA . LYS A 1 62 ? -4.720 6.145 36.398 1.00 96.06 62 LYS A CA 1
ATOM 462 C C . LYS A 1 62 ? -5.161 5.667 35.016 1.00 96.06 62 LYS A C 1
ATOM 464 O O . LYS A 1 62 ? -6.331 5.345 34.830 1.00 96.06 62 LYS A O 1
ATOM 469 N N . ILE A 1 63 ? -4.228 5.589 34.069 1.00 93.81 63 ILE A N 1
ATOM 470 C CA . ILE A 1 63 ? -4.515 5.131 32.696 1.00 93.81 63 ILE A CA 1
ATOM 471 C C . ILE A 1 63 ? -4.041 3.700 32.443 1.00 93.81 63 ILE A C 1
ATOM 473 O O . ILE A 1 63 ? -4.610 2.991 31.618 1.00 93.81 63 ILE A O 1
ATOM 477 N N . LYS A 1 64 ? -3.017 3.258 33.177 1.00 91.75 64 LYS A N 1
ATOM 478 C CA . LYS A 1 64 ? -2.474 1.898 33.137 1.00 91.75 64 LYS A CA 1
ATOM 479 C C . LYS A 1 64 ? -1.892 1.553 34.502 1.00 91.75 64 LYS A C 1
ATOM 481 O O . LYS A 1 64 ? -1.705 2.428 35.351 1.00 91.75 64 LYS A O 1
ATOM 486 N N . ASP A 1 65 ? -1.613 0.279 34.745 1.00 91.44 65 ASP A N 1
ATOM 487 C CA . ASP A 1 65 ? -0.860 -0.109 35.932 1.00 91.44 65 ASP A CA 1
ATOM 488 C C . ASP A 1 65 ? 0.461 0.654 35.986 1.00 91.44 65 ASP A C 1
ATOM 490 O O . ASP A 1 65 ? 1.200 0.722 35.008 1.00 91.44 65 ASP A O 1
ATOM 494 N N . ASN A 1 66 ? 0.706 1.279 37.137 1.00 94.75 66 ASN A N 1
ATOM 495 C CA . ASN A 1 66 ? 1.850 2.145 37.408 1.00 94.75 66 ASN A CA 1
ATOM 496 C C . ASN A 1 66 ? 1.968 3.428 36.567 1.00 94.75 66 ASN A C 1
ATOM 498 O O . ASN A 1 66 ? 2.891 4.194 36.837 1.00 94.75 66 ASN A O 1
ATOM 502 N N . ILE A 1 67 ? 1.053 3.717 35.633 1.00 97.06 67 ILE A N 1
ATOM 503 C CA . ILE A 1 67 ? 1.089 4.937 34.814 1.00 97.06 67 ILE A CA 1
ATOM 504 C C . ILE A 1 67 ? -0.119 5.825 35.108 1.00 97.06 67 ILE A C 1
ATOM 506 O O . ILE A 1 67 ? -1.277 5.419 34.957 1.00 97.06 67 ILE A O 1
ATOM 510 N N . TYR A 1 68 ? 0.169 7.069 35.484 1.00 98.25 68 TYR A N 1
ATOM 511 C CA . TYR A 1 68 ? -0.833 8.080 35.801 1.00 98.25 68 TYR A CA 1
ATOM 512 C C . TYR A 1 68 ? -0.628 9.312 34.929 1.00 98.25 68 TYR A C 1
ATOM 514 O O . TYR A 1 68 ? 0.478 9.842 34.854 1.00 98.25 68 TYR A O 1
ATOM 522 N N . HIS A 1 69 ? -1.698 9.777 34.299 1.00 98.31 69 HIS A N 1
ATOM 523 C CA . HIS A 1 69 ? -1.717 10.978 33.477 1.00 98.31 69 HIS A CA 1
ATOM 524 C C . HIS A 1 69 ? -2.077 12.195 34.332 1.00 98.31 69 HIS A C 1
ATOM 526 O O . HIS A 1 69 ? -3.028 12.140 35.110 1.00 98.31 69 HIS A O 1
ATOM 532 N N . TRP A 1 70 ? -1.315 13.276 34.191 1.00 98.19 70 TRP A N 1
ATOM 533 C CA . TRP A 1 70 ? -1.511 14.560 34.858 1.00 98.19 70 TRP A CA 1
ATOM 534 C C . TRP A 1 70 ? -1.572 15.682 33.818 1.00 98.19 70 TRP A C 1
ATOM 536 O O . TRP A 1 70 ? -0.634 15.843 33.044 1.00 98.19 70 TRP A O 1
ATOM 546 N N . ASP A 1 71 ? -2.647 16.472 33.824 1.00 97.38 71 ASP A N 1
ATOM 547 C CA . ASP A 1 71 ? -2.803 17.660 32.974 1.00 97.38 71 ASP A CA 1
ATOM 548 C C . ASP A 1 71 ? -3.718 18.726 33.631 1.00 97.38 71 ASP A C 1
ATOM 550 O O . ASP A 1 71 ? -4.131 18.601 34.793 1.00 97.38 71 ASP A O 1
ATOM 554 N N . GLU A 1 72 ? -4.030 19.792 32.888 1.00 95.94 72 GLU A N 1
ATOM 555 C CA . GLU A 1 72 ? -4.972 20.863 33.256 1.00 95.94 72 GLU A CA 1
ATOM 556 C C . GLU A 1 72 ? -6.448 20.619 32.845 1.00 95.94 72 GLU A C 1
ATOM 558 O O . GLU A 1 72 ? -7.253 21.553 32.835 1.00 95.94 72 GLU A O 1
ATOM 563 N N . GLY A 1 73 ? -6.836 19.399 32.458 1.00 92.88 73 GLY A N 1
ATOM 564 C CA . GLY A 1 73 ? -8.155 19.080 31.893 1.00 92.88 73 GLY A CA 1
ATOM 565 C C . GLY A 1 73 ? -9.161 18.524 32.907 1.00 92.88 73 GLY A C 1
ATOM 566 O O . GLY A 1 73 ? -9.522 17.347 32.829 1.00 92.88 73 GLY A O 1
ATOM 567 N N . THR A 1 74 ? -9.630 19.341 33.855 1.00 95.06 74 THR A N 1
ATOM 568 C CA . THR A 1 74 ? -10.617 18.916 34.877 1.00 95.06 74 THR A CA 1
ATOM 569 C C . THR A 1 74 ? -12.010 18.665 34.291 1.00 95.06 74 THR A C 1
ATOM 571 O O . THR A 1 74 ? -12.309 19.055 33.162 1.00 95.06 74 THR A O 1
ATOM 574 N N . LYS A 1 75 ? -12.915 18.043 35.059 1.00 93.75 75 LYS A N 1
ATOM 575 C CA . LYS A 1 75 ? -14.323 17.862 34.649 1.00 93.75 75 LYS A CA 1
ATOM 576 C C . LYS A 1 75 ? -15.045 19.186 34.399 1.00 93.75 75 LYS A C 1
ATOM 578 O O . LYS A 1 75 ? -15.890 19.253 33.508 1.00 93.75 75 LYS A O 1
ATOM 583 N N . ASP A 1 76 ? -14.717 20.216 35.176 1.00 93.06 76 ASP A N 1
ATOM 584 C CA . ASP A 1 76 ? -15.335 21.542 35.071 1.00 93.06 76 ASP A CA 1
ATOM 585 C C . ASP A 1 76 ? -14.753 22.379 33.919 1.00 93.06 76 ASP A C 1
ATOM 587 O O . ASP A 1 76 ? -15.448 23.238 33.372 1.00 93.06 76 ASP A O 1
ATOM 591 N N . LEU A 1 77 ? -13.500 22.125 33.527 1.00 94.38 77 LEU A N 1
ATOM 592 C CA . LEU A 1 77 ? -12.841 22.777 32.396 1.00 94.38 77 LEU A CA 1
ATOM 593 C C . LEU A 1 77 ? -12.024 21.752 31.588 1.00 94.38 77 LEU A C 1
ATOM 595 O O . LEU A 1 77 ? -10.794 21.740 31.670 1.00 94.38 77 LEU A O 1
ATOM 599 N N . PRO A 1 78 ? -12.682 20.884 30.799 1.00 93.31 78 PRO A N 1
ATOM 600 C CA . PRO A 1 78 ? -11.979 19.882 30.006 1.00 93.31 78 PRO A CA 1
ATOM 601 C C . PRO A 1 78 ? -11.130 20.537 28.907 1.00 93.31 78 PRO A C 1
ATOM 603 O O . PRO A 1 78 ? -11.346 21.696 28.543 1.00 93.31 78 PRO A O 1
ATOM 606 N N . GLY A 1 79 ? -10.167 19.794 28.357 1.00 92.62 79 GLY A N 1
ATOM 607 C CA . GLY A 1 79 ? -9.381 20.261 27.210 1.00 92.62 79 GLY A CA 1
ATOM 608 C C . GLY A 1 79 ? -10.274 20.667 26.031 1.00 92.62 79 GLY A C 1
ATOM 609 O O . GLY A 1 79 ? -11.328 20.070 25.805 1.00 92.62 79 GLY A O 1
ATOM 610 N N . GLY A 1 80 ? -9.898 21.738 25.336 1.00 90.00 80 GLY A N 1
ATOM 611 C CA . GLY A 1 80 ? -10.674 22.347 24.252 1.00 90.00 80 GLY A CA 1
ATOM 612 C C . GLY A 1 80 ? -11.824 23.254 24.713 1.00 90.00 80 GLY A C 1
ATOM 613 O O . GLY A 1 80 ? -12.289 24.099 23.940 1.00 90.00 80 GLY A O 1
ATOM 614 N N . ALA A 1 81 ? -12.275 23.158 25.970 1.00 92.31 81 ALA A N 1
ATOM 615 C CA . ALA A 1 81 ? -13.306 24.047 26.504 1.00 92.31 81 ALA A CA 1
ATOM 616 C C . ALA A 1 81 ? -12.772 25.469 26.724 1.00 92.31 81 ALA A C 1
ATOM 618 O O . ALA A 1 81 ? -11.576 25.684 26.897 1.00 92.31 81 ALA A O 1
ATOM 619 N N . LYS A 1 82 ? -13.669 26.462 26.733 1.00 92.31 82 LYS A N 1
ATOM 620 C CA . LYS A 1 82 ? -13.309 27.859 27.011 1.00 92.31 82 LYS A CA 1
ATOM 621 C C . LYS A 1 82 ? -13.575 28.226 28.465 1.00 92.31 82 LYS A C 1
ATOM 623 O O . LYS A 1 82 ? -14.641 27.905 28.987 1.00 92.31 82 LYS A O 1
ATOM 628 N N . ASP A 1 83 ? -12.637 28.943 29.075 1.00 90.62 83 ASP A N 1
ATOM 629 C CA . ASP A 1 83 ? -12.805 29.543 30.398 1.00 90.62 83 ASP A CA 1
ATOM 630 C C . ASP A 1 83 ? -13.809 30.719 30.380 1.00 90.62 83 ASP A C 1
ATOM 632 O O . ASP A 1 83 ? -14.343 31.120 29.339 1.00 90.62 83 ASP A O 1
ATOM 636 N N . GLU A 1 84 ? -14.063 31.313 31.550 1.00 89.81 84 GLU A N 1
ATOM 637 C CA . GLU A 1 84 ? -14.960 32.470 31.693 1.00 89.81 84 GLU A CA 1
ATOM 638 C C . GLU A 1 84 ? -14.496 33.715 30.907 1.00 89.81 84 GLU A C 1
ATOM 640 O O . GLU A 1 84 ? -15.291 34.626 30.655 1.00 89.81 84 GLU A O 1
ATOM 645 N N . GLN A 1 85 ? -13.218 33.782 30.527 1.00 89.44 85 GLN A N 1
ATOM 646 C CA . GLN A 1 85 ? -12.619 34.860 29.739 1.00 89.44 85 GLN A CA 1
ATOM 647 C C . GLN A 1 85 ? -12.604 34.549 28.232 1.00 89.44 85 GLN A C 1
ATOM 649 O O . GLN A 1 85 ? -12.267 35.424 27.431 1.00 89.44 85 GLN A O 1
ATOM 654 N N . GLY A 1 86 ? -13.037 33.350 27.834 1.00 88.88 86 GLY A N 1
ATOM 655 C CA . GLY A 1 86 ? -13.091 32.887 26.454 1.00 88.88 86 GLY A CA 1
ATOM 656 C C . GLY A 1 86 ? -11.788 32.273 25.939 1.00 88.88 86 GLY A C 1
ATOM 657 O O . GLY A 1 86 ? -11.717 31.990 24.738 1.00 88.88 86 GLY A O 1
ATOM 658 N N . ASN A 1 87 ? -10.783 32.064 26.796 1.00 89.19 87 ASN A N 1
ATOM 659 C CA . ASN A 1 87 ? -9.546 31.380 26.424 1.00 89.19 87 ASN A CA 1
ATOM 660 C C . ASN A 1 87 ? -9.799 29.876 26.376 1.00 89.19 87 ASN A C 1
ATOM 662 O O . ASN A 1 87 ? -10.437 29.328 27.272 1.00 89.19 87 ASN A O 1
ATOM 666 N N . MET A 1 88 ? -9.313 29.213 25.331 1.00 89.88 88 MET A N 1
ATOM 667 C CA . MET A 1 88 ? -9.394 27.759 25.225 1.00 89.88 88 MET A CA 1
ATOM 668 C C . MET A 1 88 ? -8.387 27.112 26.184 1.00 89.88 88 MET A C 1
ATOM 670 O O . MET A 1 88 ? -7.237 27.548 26.253 1.00 89.88 88 MET A O 1
ATOM 674 N N . ASN A 1 89 ? -8.831 26.102 26.929 1.00 92.75 89 ASN A N 1
ATOM 675 C CA . ASN A 1 89 ? -7.970 25.276 27.755 1.00 92.75 89 ASN A CA 1
ATOM 676 C C . ASN A 1 89 ? -7.210 24.303 26.850 1.00 92.75 89 ASN A C 1
ATOM 678 O O . ASN A 1 89 ? -7.829 23.416 26.261 1.00 92.75 89 ASN A O 1
ATOM 682 N N . ASN A 1 90 ? -5.887 24.447 26.772 1.00 92.31 90 ASN A N 1
ATOM 683 C CA . ASN A 1 90 ? -5.000 23.531 26.055 1.00 92.31 90 ASN A CA 1
ATOM 684 C C . ASN A 1 90 ? -4.113 22.764 27.055 1.00 92.31 90 ASN A C 1
ATOM 686 O O . ASN A 1 90 ? -2.964 23.163 27.257 1.00 92.31 90 ASN A O 1
ATOM 690 N N . PRO A 1 91 ? -4.635 21.718 27.726 1.00 95.44 91 PRO A N 1
ATOM 691 C CA . PRO A 1 91 ? -3.850 20.922 28.660 1.00 95.44 91 PRO A CA 1
ATOM 692 C C . PRO A 1 91 ? -2.628 20.284 28.000 1.00 95.44 91 PRO A C 1
ATOM 694 O O . PRO A 1 91 ? -2.720 19.813 26.861 1.00 95.44 91 PRO A O 1
ATOM 697 N N . SER A 1 92 ? -1.531 20.208 28.751 1.00 96.56 92 SER A N 1
ATOM 698 C CA . SER A 1 92 ? -0.319 19.491 28.344 1.00 96.56 92 SER A CA 1
ATOM 699 C C . SER A 1 92 ? -0.097 18.296 29.252 1.00 96.56 92 SER A C 1
ATOM 701 O O . SER A 1 92 ? -0.033 18.413 30.478 1.00 96.56 92 SER A O 1
ATOM 703 N N . SER A 1 93 ? -0.014 17.132 28.626 1.00 97.50 93 SER A N 1
ATOM 704 C CA . SER A 1 93 ? 0.035 15.836 29.274 1.00 97.50 93 SER A CA 1
ATOM 705 C C . SER A 1 93 ? 1.403 15.572 29.889 1.00 97.50 93 SER A C 1
ATOM 707 O O . SER A 1 93 ? 2.432 15.621 29.222 1.00 97.50 93 SER A O 1
ATOM 709 N N . MET A 1 94 ? 1.395 15.216 31.168 1.00 98.44 94 MET A N 1
ATOM 710 C CA . MET A 1 94 ? 2.532 14.663 31.896 1.00 98.44 94 MET A CA 1
ATOM 711 C C . MET A 1 94 ? 2.190 13.255 32.377 1.00 98.44 94 MET A C 1
ATOM 713 O O . MET A 1 94 ? 1.029 12.958 32.673 1.00 98.44 94 MET A O 1
ATOM 717 N N . TYR A 1 95 ? 3.193 12.389 32.514 1.00 98.62 95 TYR A N 1
ATOM 718 C CA . TYR A 1 95 ? 2.970 11.003 32.940 1.00 98.62 95 TYR A CA 1
ATOM 719 C C . TYR A 1 95 ? 3.870 10.619 34.109 1.00 98.62 95 TYR A C 1
ATOM 721 O O . TYR A 1 95 ? 5.094 10.670 34.005 1.00 98.62 95 TYR A O 1
ATOM 729 N N . PHE A 1 96 ? 3.269 10.190 35.218 1.00 98.56 96 PHE A N 1
ATOM 730 C CA . PHE A 1 96 ? 3.994 9.527 36.297 1.00 98.56 96 PHE A CA 1
ATOM 731 C C . PHE A 1 96 ? 4.107 8.034 36.005 1.00 98.56 96 PHE A C 1
ATOM 733 O O . PHE A 1 96 ? 3.086 7.379 35.808 1.00 98.56 96 PHE A O 1
ATOM 740 N N . VAL A 1 97 ? 5.325 7.500 36.066 1.00 97.81 97 VAL A N 1
ATOM 741 C CA . VAL A 1 97 ? 5.622 6.066 35.953 1.00 97.81 97 VAL A CA 1
ATOM 742 C C . VAL A 1 97 ? 6.197 5.592 37.281 1.00 97.81 97 VAL A C 1
ATOM 744 O O . VAL A 1 97 ? 7.264 6.036 37.717 1.00 97.81 97 VAL A O 1
ATOM 747 N N . LEU A 1 98 ? 5.457 4.736 37.977 1.00 95.88 98 LEU A N 1
ATOM 748 C CA . LEU A 1 98 ? 5.784 4.304 39.332 1.00 95.88 98 LEU A CA 1
ATOM 749 C C . LEU A 1 98 ? 6.550 2.982 39.302 1.00 95.88 98 LEU A C 1
ATOM 751 O O . LEU A 1 98 ? 6.084 1.991 38.754 1.00 95.88 98 LEU A O 1
ATOM 755 N N . SER A 1 99 ? 7.673 2.928 40.012 1.00 92.62 99 SER A N 1
ATOM 756 C CA . SER A 1 99 ? 8.405 1.685 40.281 1.00 92.62 99 SER A CA 1
ATOM 757 C C . SER A 1 99 ? 8.616 1.502 41.787 1.00 92.62 99 SER A C 1
ATOM 759 O O . SER A 1 99 ? 8.316 2.395 42.590 1.00 92.62 99 SER A O 1
ATOM 761 N N . GLU A 1 100 ? 9.113 0.341 42.217 1.00 90.19 100 GLU A N 1
ATOM 762 C CA . GLU A 1 100 ? 9.486 0.145 43.625 1.00 90.19 100 GLU A CA 1
ATOM 763 C C . GLU A 1 100 ? 10.653 1.066 44.033 1.00 90.19 100 GLU A C 1
ATOM 765 O O . GLU A 1 100 ? 10.633 1.602 45.146 1.00 90.19 100 GLU A O 1
ATOM 770 N N . ASP A 1 101 ? 11.589 1.322 43.112 1.00 91.69 101 ASP A N 1
ATOM 771 C CA . ASP A 1 101 ? 12.865 2.003 43.369 1.00 91.69 101 ASP A CA 1
ATOM 772 C C . ASP A 1 101 ? 12.837 3.523 43.130 1.00 91.69 101 ASP A C 1
ATOM 774 O O . ASP A 1 101 ? 13.699 4.244 43.636 1.00 91.69 101 ASP A O 1
ATOM 778 N N . GLY A 1 102 ? 11.839 4.033 42.407 1.00 95.75 102 GLY A N 1
ATOM 779 C CA . GLY A 1 102 ? 11.734 5.450 42.059 1.00 95.75 102 GLY A CA 1
ATOM 780 C C . GLY A 1 102 ? 10.454 5.808 41.308 1.00 95.75 102 GLY A C 1
ATOM 781 O O . GLY A 1 102 ? 9.597 4.957 41.053 1.00 95.75 102 GLY A O 1
ATOM 782 N N . VAL A 1 103 ? 10.318 7.083 40.959 1.00 98.00 103 VAL A N 1
ATOM 783 C CA . VAL A 1 103 ? 9.244 7.582 40.091 1.00 98.00 103 VAL A CA 1
ATOM 784 C C . VAL A 1 103 ? 9.865 8.296 38.903 1.00 98.00 103 VAL A C 1
ATOM 786 O O . VAL A 1 103 ? 10.846 9.021 39.058 1.00 98.00 103 VAL A O 1
ATOM 789 N N . ILE A 1 104 ? 9.301 8.098 37.719 1.00 98.50 104 ILE A N 1
ATOM 790 C CA . ILE A 1 104 ? 9.617 8.908 36.546 1.00 98.50 104 ILE A CA 1
ATOM 791 C C . ILE A 1 104 ? 8.469 9.871 36.293 1.00 98.50 104 ILE A C 1
ATOM 793 O O . ILE A 1 104 ? 7.307 9.497 36.434 1.00 98.50 104 ILE A O 1
ATOM 797 N N . LEU A 1 105 ? 8.805 11.104 35.931 1.00 98.69 105 LEU A N 1
ATOM 798 C CA . LEU A 1 105 ? 7.868 12.071 35.381 1.00 98.69 105 LEU A CA 1
ATOM 799 C C . LEU A 1 105 ? 8.257 12.353 33.927 1.00 98.69 105 LEU A C 1
ATOM 801 O O . LEU A 1 105 ? 9.351 12.849 33.663 1.00 98.69 105 LEU A O 1
ATOM 805 N N . VAL A 1 106 ? 7.383 11.997 32.993 1.00 98.69 106 VAL A N 1
ATOM 806 C CA . VAL A 1 106 ? 7.538 12.324 31.574 1.00 98.69 106 VAL A CA 1
ATOM 807 C C . VAL A 1 106 ? 6.890 13.681 31.323 1.00 98.69 106 VAL A C 1
ATOM 809 O O . VAL A 1 106 ? 5.710 13.855 31.626 1.00 98.69 106 VAL A O 1
ATOM 812 N N . ASP A 1 107 ? 7.686 14.604 30.786 1.00 98.56 107 ASP A N 1
ATOM 813 C CA . ASP A 1 107 ? 7.412 16.025 30.571 1.00 98.56 107 ASP A CA 1
ATOM 814 C C . ASP A 1 107 ? 7.058 16.832 31.831 1.00 98.56 107 ASP A C 1
ATOM 816 O O . ASP A 1 107 ? 6.914 16.314 32.937 1.00 98.56 107 ASP A O 1
ATOM 820 N N . LEU A 1 108 ? 7.014 18.158 31.679 1.00 97.31 108 LEU A N 1
ATOM 821 C CA . LEU A 1 108 ? 6.810 19.127 32.762 1.00 97.31 108 LEU A CA 1
ATOM 822 C C . LEU A 1 108 ? 5.661 20.112 32.502 1.00 97.31 108 LEU A C 1
ATOM 824 O O . LEU A 1 108 ? 5.559 21.107 33.224 1.00 97.31 108 LEU A O 1
ATOM 828 N N . GLY A 1 109 ? 4.808 19.839 31.511 1.00 95.50 109 GLY A N 1
ATOM 829 C CA . GLY A 1 109 ? 3.552 20.554 31.261 1.00 95.50 109 GLY A CA 1
ATOM 830 C C . GLY A 1 109 ? 3.699 22.061 31.003 1.00 95.50 109 GLY A C 1
ATOM 831 O O . GLY A 1 109 ? 4.802 22.596 30.875 1.00 95.50 109 GLY A O 1
ATOM 832 N N . ASN A 1 110 ? 2.566 22.773 30.987 1.00 95.31 110 ASN A N 1
ATOM 833 C CA . ASN A 1 110 ? 2.509 24.230 30.784 1.00 95.31 110 ASN A CA 1
ATOM 834 C C . ASN A 1 110 ? 3.183 25.035 31.904 1.00 95.31 110 ASN A C 1
ATOM 836 O O . ASN A 1 110 ? 3.658 26.155 31.698 1.00 95.31 110 ASN A O 1
ATOM 840 N N . GLY A 1 111 ? 3.205 24.481 33.115 1.00 93.56 111 GLY A N 1
ATOM 841 C CA . GLY A 1 111 ? 3.602 25.202 34.315 1.00 93.56 111 GLY A CA 1
ATOM 842 C C . GLY A 1 111 ? 2.641 26.335 34.698 1.00 93.56 111 GLY A C 1
ATOM 843 O O . GLY A 1 111 ? 1.573 26.545 34.115 1.00 93.56 111 GLY A O 1
ATOM 844 N N . SER A 1 112 ? 3.012 27.077 35.741 1.00 93.31 112 SER A N 1
ATOM 845 C CA . SER A 1 112 ? 2.299 28.282 36.167 1.00 93.31 112 SER A CA 1
ATOM 846 C C . SER A 1 112 ? 3.189 29.172 37.033 1.00 93.31 112 SER A C 1
ATOM 848 O O . SER A 1 112 ? 4.092 28.701 37.734 1.00 93.31 112 SER A O 1
ATOM 850 N N . THR A 1 113 ? 2.907 30.474 37.001 1.00 91.38 113 THR A N 1
ATOM 851 C CA . THR A 1 113 ? 3.467 31.459 37.937 1.00 91.38 113 THR A CA 1
ATOM 852 C C . THR A 1 113 ? 2.498 31.816 39.068 1.00 91.38 113 THR A C 1
ATOM 854 O O . THR A 1 113 ? 2.852 32.625 39.924 1.00 91.38 113 THR A O 1
ATOM 857 N N . ASP A 1 114 ? 1.271 31.281 39.062 1.00 94.81 114 ASP A N 1
ATOM 858 C CA . ASP A 1 114 ? 0.295 31.503 40.132 1.00 94.81 114 ASP A CA 1
ATOM 859 C C . ASP A 1 114 ? 0.668 30.705 41.393 1.00 94.81 114 ASP A C 1
ATOM 861 O O . ASP A 1 114 ? 0.992 29.518 41.328 1.00 94.81 114 ASP A O 1
ATOM 865 N N . GLU A 1 115 ? 0.624 31.354 42.560 1.00 95.38 115 GLU A N 1
ATOM 866 C CA . GLU A 1 115 ? 1.037 30.735 43.827 1.00 95.38 115 GLU A CA 1
ATOM 867 C C . GLU A 1 115 ? 0.140 29.550 44.229 1.00 95.38 115 GLU A C 1
ATOM 869 O O . GLU A 1 115 ? 0.622 28.602 44.854 1.00 95.38 115 GLU A O 1
ATOM 874 N N . THR A 1 116 ? -1.145 29.578 43.862 1.00 96.25 116 THR A N 1
ATOM 875 C CA . THR A 1 116 ? -2.097 28.490 44.134 1.00 96.25 116 THR A CA 1
ATOM 876 C C . THR A 1 116 ? -1.792 27.294 43.246 1.00 96.25 116 THR A C 1
ATOM 878 O O . THR A 1 116 ? -1.720 26.167 43.734 1.00 96.25 116 THR A O 1
ATOM 881 N N . ASP A 1 117 ? -1.549 27.536 41.958 1.00 96.38 117 ASP A N 1
ATOM 882 C CA . ASP A 1 117 ? -1.177 26.489 41.007 1.00 96.38 117 ASP A CA 1
ATOM 883 C C . ASP A 1 117 ? 0.133 25.803 41.405 1.00 96.38 117 ASP A C 1
ATOM 885 O O . ASP A 1 117 ? 0.211 24.576 41.403 1.00 96.38 117 ASP A O 1
ATOM 889 N N . ILE A 1 118 ? 1.139 26.581 41.813 1.00 96.94 118 ILE A N 1
ATOM 890 C CA . ILE A 1 118 ? 2.422 26.063 42.306 1.00 96.94 118 ILE A CA 1
ATOM 891 C C . ILE A 1 118 ? 2.218 25.207 43.563 1.00 96.94 118 ILE A C 1
ATOM 893 O O . ILE A 1 118 ? 2.820 24.139 43.688 1.00 96.94 118 ILE A O 1
ATOM 897 N N . ALA A 1 119 ? 1.365 25.643 44.496 1.00 96.62 119 ALA A N 1
ATOM 898 C CA . ALA A 1 119 ? 1.060 24.876 45.703 1.00 96.62 119 ALA A CA 1
ATOM 899 C C . ALA A 1 119 ? 0.331 23.554 45.392 1.00 96.62 119 ALA A C 1
ATOM 901 O O . ALA A 1 119 ? 0.648 22.521 45.994 1.00 96.62 119 ALA A O 1
ATOM 902 N N . ASN A 1 120 ? -0.602 23.567 44.435 1.00 96.88 120 ASN A N 1
ATOM 903 C CA . ASN A 1 120 ? -1.305 22.370 43.972 1.00 96.88 120 ASN A CA 1
ATOM 904 C C . ASN A 1 120 ? -0.344 21.394 43.282 1.00 96.88 120 ASN A C 1
ATOM 906 O O . ASN A 1 120 ? -0.291 20.228 43.669 1.00 96.88 120 ASN A O 1
ATOM 910 N N . ALA A 1 121 ? 0.491 21.867 42.351 1.00 97.19 121 ALA A N 1
ATOM 911 C CA . ALA A 1 121 ? 1.492 21.044 41.669 1.00 97.19 121 ALA A CA 1
ATOM 912 C C . ALA A 1 121 ? 2.495 20.423 42.650 1.00 97.19 121 ALA A C 1
ATOM 914 O O . ALA A 1 121 ? 2.762 19.223 42.596 1.00 97.19 121 ALA A O 1
ATOM 915 N N . LYS A 1 122 ? 2.981 21.209 43.622 1.00 96.56 122 LYS A N 1
ATOM 916 C CA . LYS A 1 122 ? 3.830 20.702 44.710 1.00 96.56 122 LYS A CA 1
ATOM 917 C C . LYS A 1 122 ? 3.140 19.589 45.502 1.00 96.56 122 LYS A C 1
ATOM 919 O O . LYS A 1 122 ? 3.778 18.602 45.858 1.00 96.56 122 LYS A O 1
ATOM 924 N N . THR A 1 123 ? 1.846 19.741 45.785 1.00 95.56 123 THR A N 1
ATOM 925 C CA . THR A 1 123 ? 1.057 18.727 46.502 1.00 95.56 123 THR A CA 1
ATOM 926 C C . THR A 1 123 ? 0.912 17.453 45.676 1.00 95.56 123 THR A C 1
ATOM 928 O O . THR A 1 123 ? 1.136 16.372 46.217 1.00 95.56 123 THR A O 1
ATOM 931 N N . ILE A 1 124 ? 0.607 17.562 44.380 1.00 97.00 124 ILE A N 1
ATOM 932 C CA . ILE A 1 124 ? 0.508 16.415 43.464 1.00 97.00 124 ILE A CA 1
ATOM 933 C C . ILE A 1 124 ? 1.846 15.675 43.398 1.00 97.00 124 ILE A C 1
ATOM 935 O O . ILE A 1 124 ? 1.897 14.485 43.696 1.00 97.00 124 ILE A O 1
ATOM 939 N N . ILE A 1 125 ? 2.947 16.372 43.110 1.00 96.56 125 ILE A N 1
ATOM 940 C CA . ILE A 1 125 ? 4.276 15.753 42.997 1.00 96.56 125 ILE A CA 1
ATOM 941 C C . ILE A 1 125 ? 4.697 15.097 44.311 1.00 96.56 125 ILE A C 1
ATOM 943 O O . ILE A 1 125 ? 5.113 13.941 44.308 1.00 96.56 125 ILE A O 1
ATOM 947 N N . ALA A 1 126 ? 4.546 15.780 45.449 1.00 94.81 126 ALA A N 1
ATOM 948 C CA . ALA A 1 126 ? 4.877 15.192 46.747 1.00 94.81 126 ALA A CA 1
ATOM 949 C C . ALA A 1 126 ? 4.033 13.945 47.056 1.00 94.81 126 ALA A C 1
ATOM 951 O O . ALA A 1 126 ? 4.527 13.014 47.691 1.00 94.81 126 ALA A O 1
ATOM 952 N N . SER A 1 127 ? 2.784 13.913 46.587 1.00 94.69 127 SER A N 1
ATOM 953 C CA . SER A 1 127 ? 1.880 12.773 46.749 1.00 94.69 127 SER A CA 1
ATOM 954 C C . SER A 1 127 ? 2.288 11.586 45.879 1.00 94.69 127 SER A C 1
ATOM 956 O O . SER A 1 127 ? 2.386 10.468 46.376 1.00 94.69 127 SER A O 1
ATOM 958 N N . MET A 1 128 ? 2.564 11.830 44.598 1.00 95.44 128 MET A N 1
ATOM 959 C CA . MET A 1 128 ? 2.906 10.779 43.637 1.00 95.44 128 MET A CA 1
ATOM 960 C C . MET A 1 128 ? 4.313 10.212 43.872 1.00 95.44 128 MET A C 1
ATOM 962 O O . MET A 1 128 ? 4.527 9.011 43.730 1.00 95.44 128 MET A O 1
ATOM 966 N N . VAL A 1 129 ? 5.269 11.061 44.267 1.00 94.94 129 VAL A N 1
ATOM 967 C CA . VAL A 1 129 ? 6.676 10.676 44.478 1.00 94.94 129 VAL A CA 1
ATOM 968 C C . VAL A 1 129 ? 6.926 10.145 45.895 1.00 94.94 129 VAL A C 1
ATOM 970 O O . VAL A 1 129 ? 7.689 9.194 46.094 1.00 94.94 129 VAL A O 1
ATOM 973 N N . GLY A 1 130 ? 6.288 10.733 46.909 1.00 91.25 130 GLY A N 1
ATOM 974 C CA . GLY A 1 130 ? 6.522 10.384 48.308 1.00 91.25 130 GLY A CA 1
ATOM 975 C C . GLY A 1 130 ? 7.988 10.572 48.720 1.00 91.25 130 GLY A C 1
ATOM 976 O O . GLY A 1 130 ? 8.574 11.632 48.523 1.00 91.25 130 GLY A O 1
ATOM 977 N N . ASN A 1 131 ? 8.589 9.532 49.308 1.00 89.69 131 ASN A N 1
ATOM 978 C CA . ASN A 1 131 ? 9.995 9.540 49.746 1.00 89.69 131 ASN A CA 1
ATOM 979 C C . ASN A 1 131 ? 10.963 8.927 48.716 1.00 89.69 131 ASN A C 1
ATOM 981 O O . ASN A 1 131 ? 12.122 8.669 49.052 1.00 89.69 131 ASN A O 1
ATOM 985 N N . LYS A 1 132 ? 10.483 8.609 47.510 1.00 93.50 132 LYS A N 1
ATOM 986 C CA . LYS A 1 132 ? 11.287 7.984 46.456 1.00 93.50 132 LYS A CA 1
ATOM 987 C C . LYS A 1 132 ? 12.073 9.041 45.668 1.00 93.50 132 LYS A C 1
ATOM 989 O O . LYS A 1 132 ? 11.671 10.206 45.655 1.00 93.50 132 LYS A O 1
ATOM 994 N N . PRO A 1 133 ? 13.193 8.670 45.028 1.00 96.31 133 PRO A N 1
ATOM 995 C CA . PRO A 1 133 ? 13.839 9.551 44.065 1.00 96.31 133 PRO A CA 1
ATOM 996 C C . PRO A 1 133 ? 12.986 9.716 42.795 1.00 96.31 133 PRO A C 1
ATOM 998 O O . PRO A 1 133 ? 12.175 8.848 42.458 1.00 96.31 133 PRO A O 1
ATOM 1001 N N . LEU A 1 134 ? 13.180 10.846 42.113 1.00 98.19 134 LEU A N 1
ATOM 1002 C CA . LEU A 1 134 ? 12.509 11.230 40.874 1.00 98.19 134 LEU A CA 1
ATOM 1003 C C 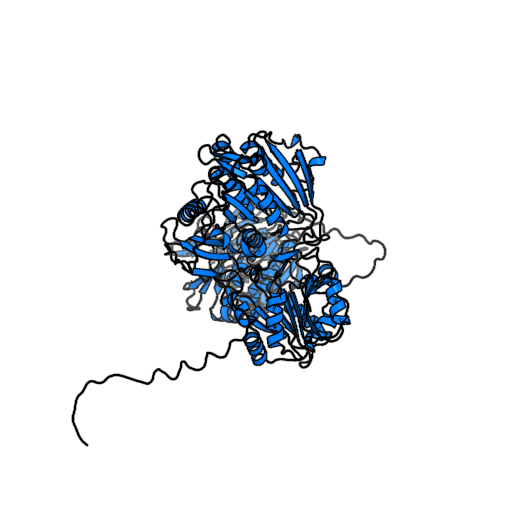. LEU A 1 134 ? 13.528 11.351 39.734 1.00 98.19 134 LEU A C 1
ATOM 1005 O O . LEU A 1 134 ? 14.564 11.998 39.889 1.00 98.19 134 LEU A O 1
ATOM 1009 N N . SER A 1 135 ? 13.201 10.809 38.567 1.00 98.56 135 SER A N 1
ATOM 1010 C CA . SER A 1 135 ? 13.866 11.149 37.303 1.00 98.56 135 SER A CA 1
ATOM 1011 C C . SER A 1 135 ? 12.857 11.758 36.336 1.00 98.56 135 SER A C 1
ATOM 1013 O O . SER A 1 135 ? 11.667 11.462 36.416 1.00 98.56 135 SER A O 1
ATOM 1015 N N . ILE A 1 136 ? 13.312 12.635 35.445 1.00 98.75 136 ILE A N 1
ATOM 1016 C CA . ILE A 1 136 ? 12.442 13.328 34.484 1.00 98.75 136 ILE A CA 1
ATOM 1017 C C . ILE A 1 136 ? 12.878 12.966 33.068 1.00 98.75 136 ILE A C 1
ATOM 1019 O O . ILE A 1 136 ? 14.073 13.009 32.776 1.00 98.75 136 ILE A O 1
ATOM 1023 N N . LEU A 1 137 ? 11.929 12.635 32.196 1.00 98.75 137 LEU A N 1
ATOM 1024 C CA . LEU A 1 137 ? 12.163 12.457 30.760 1.00 98.75 137 LEU A CA 1
ATOM 1025 C C . LEU A 1 137 ? 11.474 13.605 30.026 1.00 98.75 137 LEU A C 1
ATOM 1027 O O . LEU A 1 137 ? 10.271 13.766 30.178 1.00 98.75 137 LEU A O 1
ATOM 1031 N N . LEU A 1 138 ? 12.212 14.407 29.266 1.00 98.62 138 LEU A N 1
ATOM 1032 C CA . LEU A 1 138 ? 11.652 15.476 28.439 1.00 98.62 138 LEU A CA 1
ATOM 1033 C C . LEU A 1 138 ? 11.599 15.011 26.993 1.00 98.62 138 LEU A C 1
ATOM 1035 O O . LEU A 1 138 ? 12.640 14.664 26.436 1.00 98.62 138 LEU A O 1
ATOM 1039 N N . THR A 1 139 ? 10.412 15.019 26.397 1.00 98.31 139 THR A N 1
ATOM 1040 C CA . THR A 1 139 ? 10.201 14.581 25.013 1.00 98.31 139 THR A CA 1
ATOM 1041 C C . THR A 1 139 ? 10.772 15.579 24.012 1.00 98.31 139 THR A C 1
ATOM 1043 O O . THR A 1 139 ? 11.343 15.164 23.008 1.00 98.31 139 THR A O 1
ATOM 1046 N N . HIS A 1 140 ? 10.668 16.880 24.297 1.00 97.88 140 HIS A N 1
ATOM 1047 C CA . HIS A 1 140 ? 11.242 17.958 23.491 1.00 97.88 140 HIS A CA 1
ATOM 1048 C C . HIS A 1 140 ? 11.342 19.276 24.287 1.00 97.88 140 HIS A C 1
ATOM 1050 O O . HIS A 1 140 ? 11.050 19.326 25.485 1.00 97.88 140 HIS A O 1
ATOM 1056 N N . ASN A 1 141 ? 11.810 20.355 23.648 1.00 96.94 141 ASN A N 1
ATOM 1057 C CA . ASN A 1 141 ? 12.153 21.616 24.323 1.00 96.94 141 ASN A CA 1
ATOM 1058 C C . ASN A 1 141 ? 11.072 22.715 24.357 1.00 96.94 141 ASN A C 1
ATOM 1060 O O . ASN A 1 141 ? 11.385 23.824 24.809 1.00 96.94 141 ASN A O 1
ATOM 1064 N N . HIS A 1 142 ? 9.833 22.466 23.920 1.00 96.56 142 HIS A N 1
ATOM 1065 C CA . HIS A 1 142 ? 8.797 23.500 23.978 1.00 96.56 142 HIS A CA 1
ATOM 1066 C C . HIS A 1 142 ? 8.340 23.811 25.410 1.00 96.56 142 HIS A C 1
ATOM 1068 O O . HIS A 1 142 ? 8.571 23.073 26.376 1.00 96.56 142 HIS A O 1
ATOM 1074 N N . GLY A 1 143 ? 7.764 25.005 25.571 1.00 94.88 143 GLY A N 1
ATOM 1075 C CA . GLY A 1 143 ? 7.458 25.590 26.878 1.00 94.88 143 GLY A CA 1
ATOM 1076 C C . GLY A 1 143 ? 6.401 24.816 27.659 1.00 94.88 143 GLY A C 1
ATOM 1077 O O . GLY A 1 143 ? 6.445 24.782 28.882 1.00 94.88 143 GLY A O 1
ATOM 1078 N N . ASP A 1 144 ? 5.503 24.163 26.948 1.00 94.50 144 ASP A N 1
ATOM 1079 C CA . ASP A 1 144 ? 4.413 23.331 27.435 1.00 94.50 144 ASP A CA 1
ATOM 1080 C C . ASP A 1 144 ? 4.822 21.887 27.763 1.00 94.50 144 ASP A C 1
ATOM 1082 O O . ASP A 1 144 ? 4.029 21.120 28.299 1.00 94.50 144 ASP A O 1
ATOM 1086 N N . HIS A 1 145 ? 6.103 21.564 27.566 1.00 97.19 145 HIS A N 1
ATOM 1087 C CA . HIS A 1 145 ? 6.745 20.327 28.023 1.00 97.19 145 HIS A CA 1
ATOM 1088 C C . HIS A 1 145 ? 7.851 20.594 29.048 1.00 97.19 145 HIS A C 1
ATOM 1090 O O . HIS A 1 145 ? 8.352 19.676 29.694 1.00 97.19 145 HIS A O 1
ATOM 1096 N N . THR A 1 146 ? 8.217 21.862 29.248 1.00 97.31 146 THR A N 1
ATOM 1097 C CA . THR A 1 146 ? 9.286 22.300 30.158 1.00 97.31 146 THR A CA 1
ATOM 1098 C C . THR A 1 146 ? 8.793 23.274 31.235 1.00 97.31 146 THR A C 1
ATOM 1100 O O . THR A 1 146 ? 9.591 23.774 32.033 1.00 97.31 146 THR A O 1
ATOM 1103 N N . GLY A 1 147 ? 7.489 23.546 31.306 1.00 95.38 147 GLY A N 1
ATOM 1104 C CA . GLY A 1 147 ? 6.915 24.676 32.034 1.00 95.38 147 GLY A CA 1
ATOM 1105 C C . GLY A 1 147 ? 7.184 24.656 33.533 1.00 95.38 147 GLY A C 1
ATOM 1106 O O . GLY A 1 147 ? 7.651 25.656 34.089 1.00 95.38 147 GLY A O 1
ATOM 1107 N N . TRP A 1 148 ? 6.994 23.516 34.208 1.00 95.94 148 TRP A N 1
ATOM 1108 C CA . TRP A 1 148 ? 7.279 23.418 35.647 1.00 95.94 148 TRP A CA 1
ATOM 1109 C C . TRP A 1 148 ? 8.755 23.594 36.013 1.00 95.94 148 TRP A C 1
ATOM 1111 O O . TRP A 1 148 ? 9.061 23.891 37.173 1.00 95.94 148 TRP A O 1
ATOM 1121 N N . ALA A 1 149 ? 9.676 23.510 35.048 1.00 94.25 149 ALA A N 1
ATOM 1122 C CA . ALA A 1 149 ? 11.083 23.796 35.301 1.00 94.25 149 ALA A CA 1
ATOM 1123 C C . ALA A 1 149 ? 11.321 25.265 35.706 1.00 94.25 149 ALA A C 1
ATOM 1125 O O . ALA A 1 149 ? 12.203 25.551 36.521 1.00 94.25 149 ALA A O 1
ATOM 1126 N N . GLN A 1 150 ? 10.469 26.190 35.248 1.00 90.69 150 GLN A N 1
ATOM 1127 C CA . GLN A 1 150 ? 10.562 27.617 35.581 1.00 90.69 150 GLN A CA 1
ATOM 1128 C C . GLN A 1 150 ? 10.308 27.899 37.073 1.00 90.69 150 GLN A C 1
ATOM 1130 O O . GLN A 1 150 ? 10.879 28.835 37.637 1.00 90.69 150 GLN A O 1
ATOM 1135 N N . SER A 1 151 ? 9.506 27.053 37.730 1.00 92.38 151 SER A N 1
ATOM 1136 C CA . SER A 1 151 ? 9.161 27.141 39.159 1.00 92.38 151 SER A CA 1
ATOM 1137 C C . SER A 1 151 ? 9.755 25.983 39.976 1.00 92.38 151 SER A C 1
ATOM 1139 O O . SER A 1 151 ? 9.296 25.686 41.085 1.00 92.38 151 SER A O 1
ATOM 1141 N N . ALA A 1 152 ? 10.810 25.336 39.465 1.00 91.31 152 ALA A N 1
ATOM 1142 C CA . ALA A 1 152 ? 11.330 24.079 40.002 1.00 91.31 152 ALA A CA 1
ATOM 1143 C C . ALA A 1 152 ? 11.716 24.130 41.489 1.00 91.31 152 ALA A C 1
ATOM 1145 O O . ALA A 1 152 ? 11.434 23.197 42.237 1.00 91.31 152 ALA A O 1
ATOM 1146 N N . ASN A 1 153 ? 12.311 25.239 41.944 1.00 90.25 153 ASN A N 1
ATOM 1147 C CA . ASN A 1 153 ? 12.743 25.402 43.340 1.00 90.25 153 ASN A CA 1
ATOM 1148 C C . ASN A 1 153 ? 11.579 25.399 44.350 1.00 90.25 153 ASN A C 1
ATOM 1150 O O . ASN A 1 153 ? 11.823 25.271 45.547 1.00 90.25 153 ASN A O 1
ATOM 1154 N N . GLN A 1 154 ? 10.343 25.594 43.887 1.00 93.88 154 GLN A N 1
ATOM 1155 C CA . GLN A 1 154 ? 9.137 25.568 44.715 1.00 93.88 154 GLN A CA 1
ATOM 1156 C C . GLN A 1 154 ? 8.376 24.257 44.522 1.00 93.88 154 GLN A C 1
ATOM 1158 O O . GLN A 1 154 ? 8.026 23.599 45.499 1.00 93.88 154 GLN A O 1
ATOM 1163 N N . VAL A 1 155 ? 8.159 23.868 43.265 1.00 94.69 155 VAL A N 1
ATOM 1164 C CA . VAL A 1 155 ? 7.344 22.705 42.895 1.00 94.69 155 VAL A CA 1
ATOM 1165 C C . VAL A 1 155 ? 8.007 21.387 43.303 1.00 94.69 155 VAL A C 1
ATOM 1167 O O . VAL A 1 155 ? 7.336 20.508 43.835 1.00 94.69 155 VAL A O 1
ATOM 1170 N N . PHE A 1 156 ? 9.331 21.282 43.162 1.00 95.31 156 PHE A N 1
ATOM 1171 C CA . PHE A 1 156 ? 10.111 20.104 43.563 1.00 95.31 156 PHE A CA 1
ATOM 1172 C C . PHE A 1 156 ? 10.781 20.267 44.936 1.00 95.31 156 PHE A C 1
ATOM 1174 O O . PHE A 1 156 ? 11.717 19.539 45.271 1.00 95.31 156 PHE A O 1
ATOM 1181 N N . GLU A 1 157 ? 10.344 21.230 45.756 1.00 94.19 157 GLU A N 1
ATOM 1182 C CA . GLU A 1 157 ? 10.930 21.434 47.082 1.00 94.19 157 GLU A CA 1
ATOM 1183 C C . GLU A 1 157 ? 10.756 20.179 47.954 1.00 94.19 157 GLU A C 1
ATOM 1185 O O . GLU A 1 157 ? 9.640 19.794 48.300 1.00 94.19 157 GLU A O 1
ATOM 1190 N N . GLY A 1 158 ? 11.880 19.579 48.357 1.00 92.31 158 GLY A N 1
ATOM 1191 C CA . GLY A 1 158 ? 11.907 18.358 49.167 1.00 92.31 158 GLY A CA 1
ATOM 1192 C C . GLY A 1 158 ? 11.947 17.058 48.361 1.00 92.31 158 GLY A C 1
ATOM 1193 O O . GLY A 1 158 ? 12.047 15.996 48.969 1.00 92.31 158 GLY A O 1
ATOM 1194 N N . ILE A 1 159 ? 11.931 17.133 47.028 1.00 95.62 159 ILE A N 1
ATOM 1195 C CA . ILE A 1 159 ? 12.044 15.982 46.128 1.00 95.62 159 ILE A CA 1
ATOM 1196 C C . ILE A 1 159 ? 13.496 15.811 45.675 1.00 95.62 159 ILE A C 1
ATOM 1198 O O . ILE A 1 159 ? 14.159 16.772 45.283 1.00 95.62 159 ILE A O 1
ATOM 1202 N N . ALA A 1 160 ? 14.003 14.580 45.734 1.00 94.94 160 ALA A N 1
ATOM 1203 C CA . ALA A 1 160 ? 15.321 14.243 45.210 1.00 94.94 160 ALA A CA 1
ATOM 1204 C C . ALA A 1 160 ? 15.213 13.935 43.710 1.00 94.94 160 ALA A C 1
ATOM 1206 O O . ALA A 1 160 ? 14.730 12.868 43.346 1.00 94.94 160 ALA A O 1
ATOM 1207 N N . ILE A 1 161 ? 15.648 14.870 42.859 1.00 96.88 161 ILE A N 1
ATOM 1208 C CA . ILE A 1 161 ? 15.758 14.647 41.411 1.00 96.88 161 ILE A CA 1
ATOM 1209 C C . ILE A 1 161 ? 17.141 14.063 41.114 1.00 96.88 161 ILE A C 1
ATOM 1211 O O . ILE A 1 161 ? 18.145 14.751 41.314 1.00 96.88 161 ILE A O 1
ATOM 1215 N N . ASP A 1 162 ? 17.190 12.821 40.634 1.00 96.50 162 ASP A N 1
ATOM 1216 C CA . ASP A 1 162 ? 18.438 12.157 40.254 1.00 96.50 162 ASP A CA 1
ATOM 1217 C C . ASP A 1 162 ? 18.941 12.704 38.916 1.00 96.50 162 ASP A C 1
ATOM 1219 O O . ASP A 1 162 ? 20.023 13.299 38.842 1.00 96.50 162 ASP A O 1
ATOM 1223 N N . HIS A 1 163 ? 18.139 12.525 37.861 1.00 97.69 163 HIS A N 1
ATOM 1224 C CA . HIS A 1 163 ? 18.507 12.841 36.484 1.00 97.69 163 HIS A CA 1
ATOM 1225 C C . HIS A 1 163 ? 17.334 13.422 35.689 1.00 97.69 163 HIS A C 1
ATOM 1227 O O . HIS A 1 163 ? 16.173 13.082 35.917 1.00 97.69 163 HIS A O 1
ATOM 1233 N N . ILE A 1 164 ? 17.664 14.292 34.734 1.00 98.38 164 ILE A N 1
ATOM 1234 C CA . ILE A 1 164 ? 16.745 14.787 33.705 1.00 98.38 164 ILE A CA 1
ATOM 1235 C C . ILE A 1 164 ? 17.300 14.365 32.353 1.00 98.38 164 ILE A C 1
ATOM 1237 O O . ILE A 1 164 ? 18.425 14.727 32.019 1.00 98.38 164 ILE A O 1
ATOM 1241 N N . TYR A 1 165 ? 16.531 13.616 31.580 1.00 98.69 165 TYR A N 1
ATOM 1242 C CA . TYR A 1 165 ? 16.927 13.148 30.261 1.00 98.69 165 TYR A CA 1
ATOM 1243 C C . TYR A 1 165 ? 16.239 13.987 29.190 1.00 98.69 165 TYR A C 1
ATOM 1245 O O . TYR A 1 165 ? 15.038 14.222 29.261 1.00 98.69 165 TYR A O 1
ATOM 1253 N N . ILE A 1 166 ? 17.014 14.460 28.220 1.00 98.50 166 ILE A N 1
ATOM 1254 C CA . ILE A 1 166 ? 16.545 15.186 27.034 1.00 98.50 166 ILE A CA 1
ATOM 1255 C C . ILE A 1 166 ? 17.480 14.848 25.878 1.00 98.50 166 ILE A C 1
ATOM 1257 O O . ILE A 1 166 ? 18.651 14.534 26.106 1.00 98.50 166 ILE A O 1
ATOM 1261 N N . SER A 1 167 ? 17.004 14.897 24.642 1.00 98.31 167 SER A N 1
ATOM 1262 C CA . SER A 1 167 ? 17.867 14.650 23.492 1.00 98.31 167 SER A CA 1
ATOM 1263 C C . SER A 1 167 ? 18.991 15.692 23.381 1.00 98.31 167 SER A C 1
ATOM 1265 O O . SER A 1 167 ? 18.861 16.854 23.784 1.00 98.31 167 SER A O 1
ATOM 1267 N N . GLU A 1 168 ? 20.134 15.264 22.844 1.00 97.81 168 GLU A N 1
ATOM 1268 C CA . GLU A 1 168 ? 21.273 16.151 22.582 1.00 97.81 168 GLU A CA 1
ATOM 1269 C C . GLU A 1 168 ? 20.903 17.371 21.705 1.00 97.81 168 GLU A C 1
ATOM 1271 O O . GLU A 1 168 ? 21.323 18.475 22.070 1.00 97.81 168 GLU A O 1
ATOM 1276 N N . PRO A 1 169 ? 20.090 17.247 20.629 1.00 97.62 169 PRO A N 1
ATOM 1277 C CA . PRO A 1 169 ? 19.708 18.395 19.801 1.00 97.62 169 PRO A CA 1
ATOM 1278 C C . PRO A 1 169 ? 18.835 19.430 20.522 1.00 97.62 169 PRO A C 1
ATOM 1280 O O . PRO A 1 169 ? 19.030 20.633 20.337 1.00 97.62 169 PRO A O 1
ATOM 1283 N N . ASP A 1 170 ? 17.916 18.997 21.389 1.00 98.00 170 ASP A N 1
ATOM 1284 C CA . ASP A 1 170 ? 16.968 19.909 22.042 1.00 98.00 170 ASP A CA 1
ATOM 1285 C C . ASP A 1 170 ? 17.505 20.541 23.329 1.00 98.00 170 ASP A C 1
ATOM 1287 O O . ASP A 1 170 ? 16.950 21.537 23.812 1.00 98.00 170 ASP A O 1
ATOM 1291 N N . PHE A 1 171 ? 18.614 20.026 23.868 1.00 97.69 171 PHE A N 1
ATOM 1292 C CA . PHE A 1 171 ? 19.170 20.482 25.138 1.00 97.69 171 PHE A CA 1
ATOM 1293 C C . PHE A 1 171 ? 19.454 21.987 25.171 1.00 97.69 171 PHE A C 1
ATOM 1295 O O . PHE A 1 171 ? 19.090 22.655 26.141 1.00 97.69 171 PHE A O 1
ATOM 1302 N N . GLU A 1 172 ? 20.084 22.546 24.132 1.00 96.31 172 GLU A N 1
ATOM 1303 C CA . GLU A 1 172 ? 20.398 23.982 24.101 1.00 96.31 172 GLU A CA 1
ATOM 1304 C C . GLU A 1 172 ? 19.136 24.850 24.188 1.00 96.31 172 GLU A C 1
ATOM 1306 O O . GLU A 1 172 ? 19.142 25.852 24.909 1.00 96.31 172 GLU A O 1
ATOM 1311 N N . GLY A 1 173 ? 18.048 24.444 23.524 1.00 94.81 173 GLY A N 1
ATOM 1312 C CA . GLY A 1 173 ? 16.756 25.135 23.579 1.00 94.81 173 GLY A CA 1
ATOM 1313 C C . GLY A 1 173 ? 16.103 25.061 24.961 1.00 94.81 173 GLY A C 1
ATOM 1314 O O . GLY A 1 173 ? 15.569 26.056 25.451 1.00 94.81 173 GLY A O 1
ATOM 1315 N N . ALA A 1 174 ? 16.233 23.925 25.650 1.00 95.88 174 ALA A N 1
ATOM 1316 C CA . ALA A 1 174 ? 15.617 23.706 26.960 1.00 95.88 174 ALA A CA 1
ATOM 1317 C C . ALA A 1 174 ? 16.348 24.395 28.129 1.00 95.88 174 ALA A C 1
ATOM 1319 O O . ALA A 1 174 ? 15.752 24.626 29.185 1.00 95.88 174 ALA A O 1
ATOM 1320 N N . LYS A 1 175 ? 17.634 24.755 27.984 1.00 94.94 175 LYS A N 1
ATOM 1321 C CA . LYS A 1 175 ? 18.465 25.297 29.086 1.00 94.94 175 LYS A CA 1
ATOM 1322 C C . LYS A 1 175 ? 17.834 26.468 29.828 1.00 94.94 175 LYS A C 1
ATOM 1324 O O . LYS A 1 175 ? 17.956 26.556 31.051 1.00 94.94 175 LYS A O 1
ATOM 1329 N N . ALA A 1 176 ? 17.211 27.389 29.094 1.00 94.12 176 ALA A N 1
ATOM 1330 C CA . ALA A 1 176 ? 16.619 28.582 29.685 1.00 94.12 176 ALA A CA 1
ATOM 1331 C C . ALA A 1 176 ? 15.448 28.230 30.615 1.00 94.12 176 ALA A C 1
ATOM 1333 O O . ALA A 1 176 ? 15.390 28.755 31.726 1.00 94.12 176 ALA A O 1
ATOM 1334 N N . ALA A 1 177 ? 14.569 27.318 30.189 1.00 93.44 177 ALA A N 1
ATOM 1335 C CA . ALA A 1 177 ? 13.448 26.836 30.993 1.00 93.44 177 ALA A CA 1
ATOM 1336 C C . ALA A 1 177 ? 13.930 26.007 32.193 1.00 93.44 177 ALA A C 1
ATOM 1338 O O . ALA A 1 177 ? 13.442 26.187 33.306 1.00 93.44 177 ALA A O 1
ATOM 1339 N N . LEU A 1 178 ? 14.946 25.161 31.985 1.00 94.75 178 LEU A N 1
ATOM 1340 C CA . LEU A 1 178 ? 15.514 24.292 33.017 1.00 94.75 178 LEU A CA 1
ATOM 1341 C C . LEU A 1 178 ? 16.155 25.057 34.180 1.00 94.75 178 LEU A C 1
ATOM 1343 O O . LEU A 1 178 ? 16.148 24.578 35.313 1.00 94.75 178 LEU A O 1
ATOM 1347 N N . GLY A 1 179 ? 16.716 26.242 33.935 1.00 91.75 179 GLY A N 1
ATOM 1348 C CA . GLY A 1 179 ? 17.248 27.097 34.994 1.00 91.75 179 GLY A CA 1
ATOM 1349 C C . GLY A 1 179 ? 18.270 26.373 35.882 1.00 91.75 179 GLY A C 1
ATOM 1350 O O . GLY A 1 179 ? 19.351 25.998 35.432 1.00 91.75 179 GLY A O 1
ATOM 1351 N N . THR A 1 180 ? 17.951 26.182 37.167 1.00 88.38 180 THR A N 1
ATOM 1352 C CA . THR A 1 180 ? 18.829 25.475 38.120 1.00 88.38 180 THR A CA 1
ATOM 1353 C C . THR A 1 180 ? 18.892 23.966 37.887 1.00 88.38 180 THR A C 1
ATOM 1355 O O . THR A 1 180 ? 19.905 23.358 38.251 1.00 88.38 180 THR A O 1
ATOM 1358 N N . LEU A 1 181 ? 17.863 23.391 37.252 1.00 93.44 181 LEU A N 1
ATOM 1359 C CA . LEU A 1 181 ? 17.756 21.963 36.953 1.00 93.44 181 LEU A CA 1
ATOM 1360 C C . LEU A 1 181 ? 18.744 21.485 35.878 1.00 93.44 181 LEU A C 1
ATOM 1362 O O . LEU A 1 181 ? 18.988 20.291 35.730 1.00 93.44 181 LEU A O 1
ATOM 1366 N N . VAL A 1 182 ? 19.373 22.413 35.148 1.00 94.94 182 VAL A N 1
ATOM 1367 C CA . VAL A 1 182 ? 20.357 22.097 34.099 1.00 94.94 182 VAL A CA 1
ATOM 1368 C C . VAL A 1 182 ? 21.527 21.243 34.612 1.00 94.94 182 VAL A C 1
ATOM 1370 O O . VAL A 1 182 ? 22.154 20.520 33.847 1.00 94.94 182 VAL A O 1
ATOM 1373 N N . ASN A 1 183 ? 21.820 21.300 35.916 1.00 93.50 183 ASN A N 1
ATOM 1374 C CA . ASN A 1 183 ? 22.912 20.539 36.528 1.00 93.50 183 ASN A CA 1
ATOM 1375 C C . ASN A 1 183 ? 22.582 19.050 36.725 1.00 93.50 183 ASN A C 1
ATOM 1377 O O . ASN A 1 183 ? 23.493 18.272 37.003 1.00 93.50 183 ASN A O 1
ATOM 1381 N N . GLN A 1 184 ? 21.309 18.662 36.615 1.00 96.06 184 GLN A N 1
ATOM 1382 C CA . GLN A 1 184 ? 20.842 17.275 36.689 1.00 96.06 184 GLN A CA 1
ATOM 1383 C C . GLN A 1 184 ? 20.667 16.641 35.299 1.00 96.06 184 GLN A C 1
ATOM 1385 O O . GLN A 1 184 ? 20.315 15.466 35.208 1.00 96.06 184 GLN A O 1
ATOM 1390 N N . VAL A 1 185 ? 20.907 17.396 34.220 1.00 97.81 185 VAL A N 1
ATOM 1391 C CA . VAL A 1 185 ? 20.641 16.930 32.857 1.00 97.81 185 VAL A CA 1
ATOM 1392 C C . VAL A 1 185 ? 21.680 15.915 32.383 1.00 97.81 185 VAL A C 1
ATOM 1394 O O . VAL A 1 185 ? 22.887 16.130 32.505 1.00 97.81 185 VAL A O 1
ATOM 1397 N N . GLN A 1 186 ? 21.192 14.838 31.775 1.00 97.81 186 GLN A N 1
ATOM 1398 C CA . GLN A 1 186 ? 21.943 13.920 30.934 1.00 97.81 186 GLN A CA 1
ATOM 1399 C C . GLN A 1 186 ? 21.337 13.944 29.534 1.00 97.81 186 GLN A C 1
ATOM 1401 O O . GLN A 1 186 ? 20.166 13.620 29.355 1.00 97.81 186 GLN A O 1
ATOM 1406 N N . THR A 1 187 ? 22.130 14.322 28.536 1.00 98.12 187 THR A N 1
ATOM 1407 C CA . THR A 1 187 ? 21.667 14.255 27.152 1.00 98.12 187 THR A CA 1
ATOM 1408 C C . THR A 1 187 ? 21.658 12.812 26.662 1.00 98.12 187 THR A C 1
ATOM 1410 O O . THR A 1 187 ? 22.566 12.049 27.006 1.00 98.12 187 THR A O 1
ATOM 1413 N N . VAL A 1 188 ? 20.671 12.464 25.842 1.00 98.25 188 VAL A N 1
ATOM 1414 C CA . VAL A 1 188 ? 20.574 11.161 25.170 1.00 98.25 188 VAL A CA 1
ATOM 1415 C C . VAL A 1 188 ? 20.758 11.301 23.664 1.00 98.25 188 VAL A C 1
ATOM 1417 O O . VAL A 1 188 ? 20.452 12.348 23.081 1.00 98.25 188 VAL A O 1
ATOM 1420 N N . LYS A 1 189 ? 21.282 10.247 23.045 1.00 98.06 189 LYS A N 1
ATOM 1421 C CA . LYS A 1 189 ? 21.418 10.116 21.589 1.00 98.06 189 LYS A CA 1
ATOM 1422 C C . LYS A 1 189 ? 20.352 9.190 21.025 1.00 98.06 189 LYS A C 1
ATOM 1424 O O . LYS A 1 189 ? 19.742 8.424 21.762 1.00 98.06 189 LYS A O 1
ATOM 1429 N N . ASP A 1 190 ? 20.177 9.253 19.711 1.00 97.62 190 ASP A N 1
ATOM 1430 C CA . ASP A 1 190 ? 19.319 8.316 18.996 1.00 97.62 190 ASP A CA 1
ATOM 1431 C C . ASP A 1 190 ? 19.766 6.858 19.217 1.00 97.62 190 ASP A C 1
ATOM 1433 O O . ASP A 1 190 ? 20.963 6.551 19.161 1.00 97.62 190 ASP A O 1
ATOM 1437 N N . GLY A 1 191 ? 18.804 5.986 19.524 1.00 96.25 191 GLY A N 1
ATOM 1438 C CA . GLY A 1 191 ? 19.002 4.571 19.850 1.00 96.25 191 GLY A CA 1
ATOM 1439 C C . GLY A 1 191 ? 19.663 4.305 21.208 1.00 96.25 191 GLY A C 1
ATOM 1440 O O . GLY A 1 191 ? 20.059 3.175 21.489 1.00 96.25 191 GLY A O 1
ATOM 1441 N N . GLU A 1 192 ? 19.852 5.319 22.058 1.00 98.25 192 GLU A N 1
ATOM 1442 C CA . GLU A 1 192 ? 20.458 5.117 23.375 1.00 98.25 192 GLU A CA 1
ATOM 1443 C C . GLU A 1 192 ? 19.452 4.512 24.362 1.00 98.25 192 GLU A C 1
ATOM 1445 O O . GLU A 1 192 ? 18.318 4.968 24.458 1.00 98.25 192 GLU A O 1
ATOM 1450 N N . THR A 1 193 ? 19.882 3.530 25.160 1.00 98.31 193 THR A N 1
ATOM 1451 C CA . THR A 1 193 ? 19.078 2.957 26.251 1.00 98.31 193 THR A CA 1
ATOM 1452 C C . THR A 1 193 ? 19.609 3.390 27.616 1.00 98.31 193 THR A C 1
ATOM 1454 O O . THR A 1 193 ? 20.816 3.328 27.878 1.00 98.31 193 THR A O 1
ATOM 1457 N N . LYS A 1 194 ? 18.713 3.785 28.528 1.00 97.81 194 LYS A N 1
ATOM 1458 C CA . LYS A 1 194 ? 19.021 4.044 29.942 1.00 97.81 194 LYS A CA 1
ATOM 1459 C C . LYS A 1 194 ? 18.171 3.163 30.849 1.00 97.81 194 LYS A C 1
ATOM 1461 O O . LYS A 1 194 ? 16.948 3.217 30.791 1.00 97.81 194 LYS A O 1
ATOM 1466 N N . THR A 1 195 ? 18.819 2.439 31.757 1.00 97.00 195 THR A N 1
ATOM 1467 C CA . THR A 1 195 ? 18.127 1.760 32.857 1.00 97.00 195 THR A CA 1
ATOM 1468 C C . THR A 1 195 ? 17.847 2.758 33.978 1.00 97.00 195 THR A C 1
ATOM 1470 O O . THR A 1 195 ? 18.777 3.259 34.618 1.00 97.00 195 THR A O 1
ATOM 1473 N N . ILE A 1 196 ? 16.573 3.042 34.235 1.00 96.88 196 ILE A N 1
ATOM 1474 C CA . ILE A 1 196 ? 16.111 3.994 35.248 1.00 96.88 196 ILE A CA 1
ATOM 1475 C C . ILE A 1 196 ? 15.151 3.253 36.181 1.00 96.88 196 ILE A C 1
ATOM 1477 O O . ILE A 1 196 ? 14.134 2.717 35.751 1.00 96.88 196 ILE A O 1
ATOM 1481 N N . TYR A 1 197 ? 15.508 3.182 37.466 1.00 95.38 197 TYR A N 1
ATOM 1482 C CA . TYR A 1 197 ? 14.734 2.489 38.509 1.00 95.38 197 TYR A CA 1
ATOM 1483 C C . TYR A 1 197 ? 14.306 1.052 38.148 1.00 95.38 197 TYR A C 1
ATOM 1485 O O . TYR A 1 197 ? 13.206 0.614 38.471 1.00 95.38 197 TYR A O 1
ATOM 1493 N N . GLY A 1 198 ? 15.198 0.316 37.475 1.00 90.00 198 GLY A N 1
ATOM 1494 C CA . GLY A 1 198 ? 14.997 -1.093 37.126 1.00 90.00 198 GLY A CA 1
ATOM 1495 C C . GLY A 1 198 ? 14.266 -1.350 35.805 1.00 90.00 198 GLY A C 1
ATOM 1496 O O . GLY A 1 198 ? 14.130 -2.515 35.443 1.00 90.00 198 GLY A O 1
ATOM 1497 N N . ALA A 1 199 ? 13.848 -0.305 35.083 1.00 93.94 199 ALA A N 1
ATOM 1498 C CA . ALA A 1 199 ? 13.261 -0.397 33.746 1.00 93.94 199 ALA A CA 1
ATOM 1499 C C . ALA A 1 199 ? 14.184 0.237 32.695 1.00 93.94 199 ALA A C 1
ATOM 1501 O O . ALA A 1 199 ? 14.832 1.250 32.967 1.00 93.94 199 ALA A O 1
ATOM 1502 N N . ASP A 1 200 ? 14.241 -0.356 31.504 1.00 96.38 200 ASP A N 1
ATOM 1503 C CA . ASP A 1 200 ? 14.998 0.175 30.370 1.00 96.38 200 ASP A CA 1
ATOM 1504 C C . ASP A 1 200 ? 14.129 1.120 29.533 1.00 96.38 200 ASP A C 1
ATOM 1506 O O . ASP A 1 200 ? 13.024 0.760 29.129 1.00 96.38 200 ASP A O 1
ATOM 1510 N N . TYR A 1 201 ? 14.661 2.314 29.265 1.00 98.19 201 TYR A N 1
ATOM 1511 C CA . TYR A 1 201 ? 14.067 3.326 28.393 1.00 98.19 201 TYR A CA 1
ATOM 1512 C C . TYR A 1 201 ? 14.974 3.530 27.187 1.00 98.19 201 TYR A C 1
ATOM 1514 O O . TYR A 1 201 ? 16.131 3.928 27.349 1.00 98.19 201 TYR A O 1
ATOM 1522 N N . GLU A 1 202 ? 14.465 3.242 25.995 1.00 98.50 202 GLU A N 1
ATOM 1523 C CA . GLU A 1 202 ? 15.168 3.443 24.726 1.00 98.50 202 GLU A CA 1
ATOM 1524 C C . GLU A 1 202 ? 14.676 4.736 24.069 1.00 98.50 202 GLU A C 1
ATOM 1526 O O . GLU A 1 202 ? 13.470 4.962 23.946 1.00 98.50 202 GLU A O 1
ATOM 1531 N N . PHE A 1 203 ? 15.612 5.613 23.707 1.00 98.62 203 PHE A N 1
ATOM 1532 C CA . PHE A 1 203 ? 15.345 6.958 23.208 1.00 98.62 203 PHE A CA 1
ATOM 1533 C C . PHE A 1 203 ? 15.633 7.028 21.712 1.00 98.62 203 PHE A C 1
ATOM 1535 O O . PHE A 1 203 ? 16.770 6.822 21.291 1.00 98.62 203 PHE A O 1
ATOM 1542 N N . HIS A 1 204 ? 14.629 7.393 20.921 1.00 98.44 204 HIS A N 1
ATOM 1543 C CA . HIS A 1 204 ? 14.777 7.601 19.486 1.00 98.44 204 HIS A CA 1
ATOM 1544 C C . HIS A 1 204 ? 14.470 9.042 19.109 1.00 98.44 204 HIS A C 1
ATOM 1546 O O . HIS A 1 204 ? 13.469 9.600 19.559 1.00 98.44 204 HIS A O 1
ATOM 1552 N N . ILE A 1 205 ? 15.321 9.644 18.283 1.00 98.50 205 ILE A N 1
ATOM 1553 C CA . ILE A 1 205 ? 15.166 11.031 17.840 1.00 98.50 205 ILE A CA 1
ATOM 1554 C C . ILE A 1 205 ? 14.415 11.046 16.509 1.00 98.50 205 ILE A C 1
ATOM 1556 O O . ILE A 1 205 ? 14.848 10.443 15.532 1.00 98.50 205 ILE A O 1
ATOM 1560 N N . VAL A 1 206 ? 13.310 11.787 16.460 1.00 97.75 206 VAL A N 1
ATOM 1561 C CA . VAL A 1 206 ? 12.516 12.020 15.250 1.00 97.75 206 VAL A CA 1
ATOM 1562 C C . VAL A 1 206 ? 12.449 13.525 15.017 1.00 97.75 206 VAL A C 1
ATOM 1564 O O . VAL A 1 206 ? 11.628 14.226 15.603 1.00 97.75 206 VAL A O 1
ATOM 1567 N N . SER A 1 207 ? 13.333 14.033 14.158 1.00 97.25 207 SER A N 1
ATOM 1568 C CA . SER A 1 207 ? 13.542 15.470 13.922 1.00 97.25 207 SER A CA 1
ATOM 1569 C C . SER A 1 207 ? 12.444 16.116 13.059 1.00 97.25 207 SER A C 1
ATOM 1571 O O . SER A 1 207 ? 12.727 16.668 11.994 1.00 97.25 207 SER A O 1
ATOM 1573 N N . ALA A 1 208 ? 11.181 16.022 13.482 1.00 93.75 208 ALA A N 1
ATOM 1574 C CA . ALA A 1 208 ? 10.013 16.532 12.756 1.00 93.75 208 ALA A CA 1
ATOM 1575 C C . ALA A 1 208 ? 9.364 17.749 13.438 1.00 93.75 208 ALA A C 1
ATOM 1577 O O . ALA A 1 208 ? 9.278 18.815 12.835 1.00 93.75 208 ALA A O 1
ATOM 1578 N N . HIS A 1 209 ? 8.910 17.603 14.687 1.00 96.62 209 HIS A N 1
ATOM 1579 C CA . HIS A 1 209 ? 8.286 18.694 15.445 1.00 96.62 209 HIS A CA 1
ATOM 1580 C C . HIS A 1 209 ? 9.340 19.679 15.985 1.00 96.62 209 HIS A C 1
ATOM 1582 O O . HIS A 1 209 ? 9.273 20.882 15.741 1.00 96.62 209 HIS A O 1
ATOM 1588 N N . THR A 1 210 ? 10.374 19.150 16.638 1.00 97.69 210 THR A N 1
ATOM 1589 C CA . THR A 1 210 ? 11.634 19.838 16.962 1.00 97.69 210 THR A CA 1
ATOM 1590 C C . THR A 1 210 ? 12.813 19.008 16.459 1.00 97.69 210 THR A C 1
ATOM 1592 O O . THR A 1 210 ? 12.658 17.832 16.130 1.00 97.69 210 THR A O 1
ATOM 1595 N N . GLU A 1 211 ? 14.015 19.589 16.415 1.00 97.25 211 GLU A N 1
ATOM 1596 C CA . GLU A 1 211 ? 15.216 18.865 15.971 1.00 97.25 211 GLU A CA 1
ATOM 1597 C C . GLU A 1 211 ? 15.515 17.643 16.857 1.00 97.25 211 GLU A C 1
ATOM 1599 O O . GLU A 1 211 ? 16.051 16.642 16.384 1.00 97.25 211 GLU A O 1
ATOM 1604 N N . GLY A 1 212 ? 15.154 17.716 18.140 1.00 97.12 212 GLY A N 1
ATOM 1605 C CA . GLY A 1 212 ? 15.395 16.683 19.135 1.00 97.12 212 GLY A CA 1
ATOM 1606 C C . GLY A 1 212 ? 14.143 16.006 19.690 1.00 97.12 212 GLY A C 1
ATOM 1607 O O . GLY A 1 212 ? 14.244 15.432 20.774 1.00 97.12 212 GLY A O 1
ATOM 1608 N N . SER A 1 213 ? 12.998 16.074 19.009 1.00 98.19 213 SER A N 1
ATOM 1609 C CA . SER A 1 213 ? 11.766 15.411 19.453 1.00 98.19 213 SER A CA 1
ATOM 1610 C C . SER A 1 213 ? 11.978 13.906 19.635 1.00 98.19 213 SER A C 1
ATOM 1612 O O . SER A 1 213 ? 12.609 13.254 18.800 1.00 98.19 213 SER A O 1
ATOM 1614 N N . LEU A 1 214 ? 11.493 13.359 20.752 1.00 98.44 214 LEU A N 1
ATOM 1615 C CA . LEU A 1 214 ? 11.747 11.978 21.155 1.00 98.44 214 LEU A CA 1
ATOM 1616 C C . LEU A 1 214 ? 10.527 11.067 21.013 1.00 98.44 214 LEU A C 1
ATOM 1618 O O . LEU A 1 214 ? 9.400 11.415 21.364 1.00 98.44 214 LEU A O 1
ATOM 1622 N N . LEU A 1 215 ? 10.817 9.841 20.593 1.00 98.19 215 LEU A N 1
ATOM 1623 C CA . LEU A 1 215 ? 9.998 8.652 20.767 1.00 98.19 215 LEU A CA 1
ATOM 1624 C C . LEU A 1 215 ? 10.685 7.769 21.819 1.00 98.19 215 LEU A C 1
ATOM 1626 O O . LEU A 1 215 ? 11.820 7.340 21.613 1.00 98.19 215 LEU A O 1
ATOM 1630 N N . ILE A 1 216 ? 10.032 7.522 22.956 1.00 98.62 216 ILE A N 1
ATOM 1631 C CA . ILE A 1 216 ? 10.642 6.822 24.099 1.00 98.62 216 ILE A CA 1
ATOM 1632 C C . ILE A 1 216 ? 9.918 5.499 24.340 1.00 98.62 216 ILE A C 1
ATOM 1634 O O . ILE A 1 216 ? 8.741 5.484 24.707 1.00 98.62 216 ILE A O 1
ATOM 1638 N N . LYS A 1 217 ? 10.634 4.389 24.160 1.00 98.31 217 LYS A N 1
ATOM 1639 C CA . LYS A 1 217 ? 10.125 3.026 24.350 1.00 98.31 217 LYS A CA 1
ATOM 1640 C C . LYS A 1 217 ? 10.347 2.568 25.790 1.00 98.31 217 LYS A C 1
ATOM 1642 O O . LYS A 1 217 ? 11.474 2.586 26.281 1.00 98.31 217 LYS A O 1
ATOM 1647 N N . ASP A 1 218 ? 9.276 2.107 26.431 1.00 97.19 218 ASP A N 1
ATOM 1648 C CA . ASP A 1 218 ? 9.271 1.487 27.759 1.00 97.19 218 ASP A CA 1
ATOM 1649 C C . ASP A 1 218 ? 8.568 0.128 27.682 1.00 97.19 218 ASP A C 1
ATOM 1651 O O . ASP A 1 218 ? 7.357 -0.009 27.879 1.00 97.19 218 ASP A O 1
ATOM 1655 N N . ALA A 1 219 ? 9.355 -0.902 27.374 1.00 94.19 219 ALA A N 1
ATOM 1656 C CA . ALA A 1 219 ? 8.864 -2.274 27.278 1.00 94.19 219 ALA A CA 1
ATOM 1657 C C . ALA A 1 219 ? 8.472 -2.867 28.642 1.00 94.19 219 ALA A C 1
ATOM 1659 O O . ALA A 1 219 ? 7.771 -3.873 28.694 1.00 94.19 219 ALA A O 1
ATOM 1660 N N . THR A 1 220 ? 8.913 -2.266 29.754 1.00 93.31 220 THR A N 1
ATOM 1661 C CA . THR A 1 220 ? 8.591 -2.778 31.093 1.00 93.31 220 THR A CA 1
ATOM 1662 C C . THR A 1 220 ? 7.137 -2.487 31.435 1.00 93.31 220 THR A C 1
ATOM 1664 O O . THR A 1 220 ? 6.444 -3.358 31.953 1.00 93.31 220 THR A O 1
ATOM 1667 N N . HIS A 1 221 ? 6.654 -1.286 31.121 1.00 93.38 221 HIS A N 1
ATOM 1668 C CA . HIS A 1 221 ? 5.280 -0.874 31.420 1.00 93.38 221 HIS A CA 1
ATOM 1669 C C . HIS A 1 221 ? 4.333 -0.977 30.213 1.00 93.38 221 HIS A C 1
ATOM 1671 O O . HIS A 1 221 ? 3.184 -0.537 30.300 1.00 93.38 221 HIS A O 1
ATOM 1677 N N . ASP A 1 222 ? 4.790 -1.566 29.100 1.00 94.06 222 ASP A N 1
ATOM 1678 C CA . ASP A 1 222 ? 4.086 -1.576 27.815 1.00 94.06 222 ASP A CA 1
ATOM 1679 C C . ASP A 1 222 ? 3.629 -0.151 27.437 1.00 94.06 222 ASP A C 1
ATOM 1681 O O . ASP A 1 222 ? 2.431 0.128 27.314 1.00 94.06 222 ASP A O 1
ATOM 1685 N N . ALA A 1 223 ? 4.572 0.783 27.314 1.00 96.81 223 ALA A N 1
ATOM 1686 C CA . ALA A 1 223 ? 4.283 2.182 27.009 1.00 96.81 223 ALA A CA 1
ATOM 1687 C C . ALA A 1 223 ? 5.231 2.760 25.951 1.00 96.81 223 ALA A C 1
ATOM 1689 O O . ALA A 1 223 ? 6.408 2.404 25.871 1.00 96.81 223 ALA A O 1
ATOM 1690 N N . LEU A 1 224 ? 4.695 3.675 25.145 1.00 98.19 224 LEU A N 1
ATOM 1691 C CA . LEU A 1 224 ? 5.424 4.429 24.133 1.00 98.19 224 LEU A CA 1
ATOM 1692 C C . LEU A 1 224 ? 5.110 5.915 24.313 1.00 98.19 224 LEU A C 1
ATOM 1694 O O . LEU A 1 224 ? 3.993 6.353 24.032 1.00 98.19 224 LEU A O 1
ATOM 1698 N N . TYR A 1 225 ? 6.075 6.688 24.806 1.00 98.38 225 TYR A N 1
ATOM 1699 C CA . TYR A 1 225 ? 5.899 8.122 25.039 1.00 98.38 225 TYR A CA 1
ATOM 1700 C C . TYR A 1 225 ? 6.321 8.893 23.797 1.00 98.38 225 TYR A C 1
ATOM 1702 O O . TYR A 1 225 ? 7.442 8.721 23.314 1.00 98.38 225 TYR A O 1
ATOM 1710 N N . ILE A 1 226 ? 5.423 9.732 23.284 1.00 97.25 226 ILE A N 1
ATOM 1711 C CA . ILE A 1 226 ? 5.626 10.423 22.008 1.00 97.25 226 ILE A CA 1
ATOM 1712 C C . ILE A 1 226 ? 5.638 11.944 22.127 1.00 97.25 226 ILE A C 1
ATOM 1714 O O . ILE A 1 226 ? 6.041 12.593 21.173 1.00 97.25 226 ILE A O 1
ATOM 1718 N N . GLY A 1 227 ? 5.193 12.523 23.250 1.00 95.88 227 GLY A N 1
ATOM 1719 C CA . GLY A 1 227 ? 5.051 13.980 23.370 1.00 95.88 227 GLY A CA 1
ATOM 1720 C C . GLY A 1 227 ? 4.308 14.563 22.162 1.00 95.88 227 GLY A C 1
ATOM 1721 O O . GLY A 1 227 ? 3.279 14.019 21.752 1.00 95.88 227 GLY A O 1
ATOM 1722 N N . ASP A 1 228 ? 4.883 15.596 21.551 1.00 96.56 228 ASP A N 1
ATOM 1723 C CA . ASP A 1 228 ? 4.369 16.197 20.313 1.00 96.56 228 ASP A CA 1
ATOM 1724 C C . ASP A 1 228 ? 5.047 15.677 19.041 1.00 96.56 228 ASP A C 1
ATOM 1726 O O . ASP A 1 228 ? 4.686 16.078 17.935 1.00 96.56 228 ASP A O 1
ATOM 1730 N N . THR A 1 229 ? 5.975 14.723 19.169 1.00 95.94 229 THR A N 1
ATOM 1731 C CA . THR A 1 229 ? 6.771 14.161 18.066 1.00 95.94 229 THR A CA 1
ATOM 1732 C C . THR A 1 229 ? 5.917 13.710 16.879 1.00 95.94 229 THR A C 1
ATOM 1734 O O . THR A 1 229 ? 6.324 13.886 15.733 1.00 95.94 229 THR A O 1
ATOM 1737 N N . PHE A 1 230 ? 4.727 13.160 17.154 1.00 95.62 230 PHE A N 1
ATOM 1738 C CA . PHE A 1 230 ? 3.721 12.779 16.153 1.00 95.62 230 PHE A CA 1
ATOM 1739 C C . PHE A 1 230 ? 2.362 13.453 16.396 1.00 95.62 230 PHE A C 1
ATOM 1741 O O . PHE A 1 230 ? 1.366 13.058 15.796 1.00 95.62 230 PHE A O 1
ATOM 1748 N N . GLY A 1 231 ? 2.281 14.443 17.286 1.00 93.62 231 GLY A N 1
ATOM 1749 C CA . GLY A 1 231 ? 1.013 15.060 17.677 1.00 93.62 231 GLY A CA 1
ATOM 1750 C C . GLY A 1 231 ? 0.016 14.104 18.352 1.00 93.62 231 GLY A C 1
ATOM 1751 O O . GLY A 1 231 ? 0.348 12.980 18.728 1.00 93.62 231 GLY A O 1
ATOM 1752 N N . SER A 1 232 ? -1.224 14.569 18.528 1.00 91.62 232 SER A N 1
ATOM 1753 C CA . SER A 1 232 ? -2.302 13.843 19.234 1.00 91.62 232 SER A CA 1
ATOM 1754 C C . SER A 1 232 ? -3.612 13.801 18.427 1.00 91.62 232 SER A C 1
ATOM 1756 O O . SER A 1 232 ? -4.702 13.965 18.973 1.00 91.62 232 SER A O 1
ATOM 1758 N N . GLY A 1 233 ? -3.500 13.616 17.110 1.00 86.12 233 GLY A N 1
ATOM 1759 C CA . GLY A 1 233 ? -4.581 13.755 16.123 1.00 86.12 233 GLY A CA 1
ATOM 1760 C C . GLY A 1 233 ? -4.238 14.781 15.042 1.00 86.12 233 GLY A C 1
ATOM 1761 O O . GLY A 1 233 ? -4.587 14.604 13.877 1.00 86.12 233 GLY A O 1
ATOM 1762 N N . TYR A 1 234 ? -3.481 15.811 15.414 1.00 89.31 234 TYR A N 1
ATOM 1763 C CA . TYR A 1 234 ? -2.782 16.702 14.497 1.00 89.31 234 TYR A CA 1
ATOM 1764 C C . TYR A 1 234 ? -1.393 17.038 15.050 1.00 89.31 234 TYR A C 1
ATOM 1766 O O . TYR A 1 234 ? -1.182 16.993 16.265 1.00 89.31 234 TYR A O 1
ATOM 1774 N N . ILE A 1 235 ? -0.444 17.342 14.163 1.00 93.31 235 ILE A N 1
ATOM 1775 C CA . ILE A 1 235 ? 0.939 17.715 14.497 1.00 93.31 235 ILE A CA 1
ATOM 1776 C C . ILE A 1 235 ? 1.317 19.035 13.833 1.00 93.31 235 ILE A C 1
ATOM 1778 O O . ILE A 1 235 ? 1.031 19.258 12.659 1.00 93.31 235 ILE A O 1
ATOM 1782 N N . TRP A 1 236 ? 2.059 19.870 14.559 1.00 94.62 236 TRP A N 1
ATOM 1783 C CA . TRP A 1 236 ? 2.773 21.001 13.970 1.00 94.62 236 TRP A CA 1
ATOM 1784 C C . TRP A 1 236 ? 4.158 20.576 13.481 1.00 94.62 236 TRP A C 1
ATOM 1786 O O . TRP A 1 236 ? 5.083 20.414 14.272 1.00 94.62 236 TRP A O 1
ATOM 1796 N N . ALA A 1 237 ? 4.317 20.455 12.168 1.00 95.75 237 ALA A N 1
ATOM 1797 C CA . ALA A 1 237 ? 5.587 20.285 11.461 1.00 95.75 237 ALA A CA 1
ATOM 1798 C C . ALA A 1 237 ? 5.981 21.613 10.780 1.00 95.75 237 ALA A C 1
ATOM 1800 O O . ALA A 1 237 ? 6.170 21.691 9.561 1.00 95.75 237 ALA A O 1
ATOM 1801 N N . LEU A 1 238 ? 6.020 22.684 11.584 1.00 94.69 238 LEU A N 1
ATOM 1802 C CA . LEU A 1 238 ? 6.148 24.079 11.136 1.00 94.69 238 LEU A CA 1
ATOM 1803 C C . LEU A 1 238 ? 7.560 24.664 11.308 1.00 94.69 238 LEU A C 1
ATOM 1805 O O . LEU A 1 238 ? 7.813 25.790 10.871 1.00 94.69 238 LEU A O 1
ATOM 1809 N N . TRP A 1 239 ? 8.478 23.931 11.940 1.00 94.12 239 TRP A N 1
ATOM 1810 C CA . TRP A 1 239 ? 9.852 24.373 12.172 1.00 94.12 239 TRP A CA 1
ATOM 1811 C C . TRP A 1 239 ? 10.818 23.795 11.141 1.00 94.12 239 TRP A C 1
ATOM 1813 O O . TRP A 1 239 ? 10.602 22.727 10.577 1.00 94.12 239 TRP A O 1
ATOM 1823 N N . ASP A 1 240 ? 11.897 24.537 10.891 1.00 94.62 240 ASP A N 1
ATOM 1824 C CA . ASP A 1 240 ? 12.991 24.107 10.021 1.00 94.62 240 ASP A CA 1
ATOM 1825 C C . ASP A 1 240 ? 13.845 23.061 10.748 1.00 94.62 240 ASP A C 1
ATOM 1827 O O . ASP A 1 240 ? 14.833 23.394 11.408 1.00 94.62 240 ASP A O 1
ATOM 1831 N N . THR A 1 241 ? 13.404 21.806 10.675 1.00 95.56 241 THR A N 1
ATOM 1832 C CA . THR A 1 241 ? 14.090 20.638 11.232 1.00 95.56 241 THR A CA 1
ATOM 1833 C C . THR A 1 241 ? 14.561 19.709 10.119 1.00 95.56 241 THR A C 1
ATOM 1835 O O . THR A 1 241 ? 14.111 19.801 8.968 1.00 95.56 241 THR A O 1
ATOM 1838 N N . ASN A 1 242 ? 15.496 18.812 10.443 1.00 96.12 242 ASN A N 1
ATOM 1839 C CA . ASN A 1 242 ? 16.029 17.829 9.494 1.00 96.12 242 ASN A CA 1
ATOM 1840 C C . ASN A 1 242 ? 16.514 18.482 8.180 1.00 96.12 242 ASN A C 1
ATOM 1842 O O . ASN A 1 242 ? 16.229 18.022 7.073 1.00 96.12 242 ASN A O 1
ATOM 1846 N N . ASN A 1 243 ? 17.230 19.604 8.306 1.00 95.19 243 ASN A N 1
ATOM 1847 C CA . ASN A 1 243 ? 17.728 20.402 7.180 1.00 95.19 243 ASN A CA 1
ATOM 1848 C C . ASN A 1 243 ? 16.621 20.869 6.206 1.00 95.19 243 ASN A C 1
ATOM 1850 O O . ASN A 1 243 ? 16.805 20.818 4.986 1.00 95.19 243 ASN A O 1
ATOM 1854 N N . GLY A 1 244 ? 15.481 21.320 6.732 1.00 95.56 244 GLY A N 1
ATOM 1855 C CA . GLY A 1 244 ? 14.354 21.832 5.948 1.00 95.56 244 GLY A CA 1
ATOM 1856 C C . GLY A 1 244 ? 13.428 20.754 5.399 1.00 95.56 244 GLY A C 1
ATOM 1857 O O . GLY A 1 244 ? 12.707 21.010 4.434 1.00 95.56 244 GLY A O 1
ATOM 1858 N N . ASN A 1 245 ? 13.449 19.551 5.977 1.00 96.69 245 ASN A N 1
ATOM 1859 C CA . ASN A 1 245 ? 12.596 18.441 5.559 1.00 96.69 245 ASN A CA 1
ATOM 1860 C C . ASN A 1 245 ? 11.992 17.676 6.756 1.00 96.69 245 ASN A C 1
ATOM 1862 O O . ASN A 1 245 ? 12.266 16.482 6.936 1.00 96.69 245 ASN A O 1
ATOM 1866 N N . PRO A 1 246 ? 11.150 18.342 7.571 1.00 97.00 246 PRO A N 1
ATOM 1867 C CA . PRO A 1 246 ? 10.466 17.710 8.701 1.00 97.00 246 PRO A CA 1
ATOM 1868 C C . PRO A 1 246 ? 9.568 16.541 8.275 1.00 97.00 246 PRO A C 1
ATOM 1870 O O . PRO A 1 246 ? 9.442 15.565 9.007 1.00 97.00 246 PRO A O 1
ATOM 1873 N N . LEU A 1 247 ? 8.971 16.598 7.07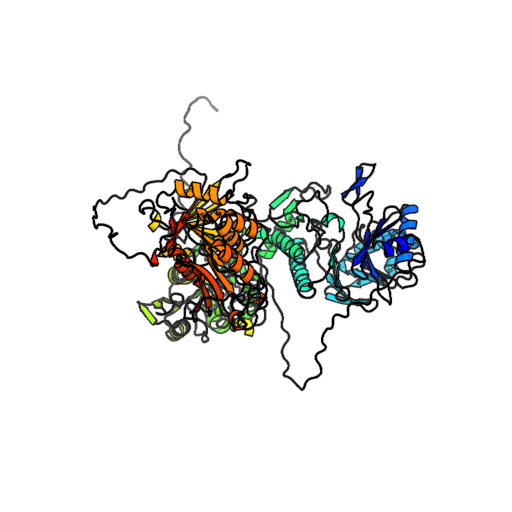8 1.00 97.31 247 LEU A N 1
ATOM 1874 C CA . LEU A 1 247 ? 8.074 15.549 6.579 1.00 97.31 247 LEU A CA 1
ATOM 1875 C C . LEU A 1 247 ? 8.812 14.234 6.287 1.00 97.31 247 LEU A C 1
ATOM 1877 O O . LEU A 1 247 ? 8.264 13.163 6.537 1.00 97.31 247 LEU A O 1
ATOM 1881 N N . ALA A 1 248 ? 10.065 14.295 5.816 1.00 94.88 248 ALA A N 1
ATOM 1882 C CA . ALA A 1 248 ? 10.895 13.097 5.674 1.00 94.88 248 ALA A CA 1
ATOM 1883 C C . ALA A 1 248 ? 11.203 12.467 7.040 1.00 94.88 248 ALA A C 1
ATOM 1885 O O . ALA A 1 248 ? 11.019 11.265 7.208 1.00 94.88 248 ALA A O 1
ATOM 1886 N N . ALA A 1 249 ? 11.573 13.281 8.036 1.00 96.25 249 ALA A N 1
ATOM 1887 C CA . ALA A 1 249 ? 11.808 12.791 9.394 1.00 96.25 249 ALA A CA 1
ATOM 1888 C C . ALA A 1 249 ? 10.541 12.172 10.004 1.00 96.25 249 ALA A C 1
ATOM 1890 O O . ALA A 1 249 ? 10.610 11.131 10.652 1.00 96.25 249 ALA A O 1
ATOM 1891 N N . LEU A 1 250 ? 9.374 12.773 9.757 1.00 96.25 250 LEU A N 1
ATOM 1892 C CA . LEU A 1 250 ? 8.092 12.255 10.226 1.00 96.25 250 LEU A CA 1
ATOM 1893 C C . LEU A 1 250 ? 7.733 10.915 9.563 1.00 96.25 250 LEU A C 1
ATOM 1895 O O . LEU A 1 250 ? 7.270 9.999 10.241 1.00 96.25 250 LEU A O 1
ATOM 1899 N N . SER A 1 251 ? 7.993 10.776 8.259 1.00 93.62 251 SER A N 1
ATOM 1900 C CA . SER A 1 251 ? 7.823 9.521 7.511 1.00 93.62 251 SER A CA 1
ATOM 1901 C C . SER A 1 251 ? 8.685 8.391 8.089 1.00 93.62 251 SER A C 1
ATOM 1903 O O . SER A 1 251 ? 8.186 7.289 8.349 1.00 93.62 251 SER A O 1
ATOM 1905 N N . ASP A 1 252 ? 9.965 8.667 8.340 1.00 92.62 252 ASP A N 1
ATOM 1906 C CA . ASP A 1 252 ? 10.899 7.701 8.931 1.00 92.62 252 ASP A CA 1
ATOM 1907 C C . ASP A 1 252 ? 10.497 7.361 10.375 1.00 92.62 252 ASP A C 1
ATOM 1909 O O . ASP A 1 252 ? 10.449 6.188 10.758 1.00 92.62 252 ASP A O 1
ATOM 1913 N N . GLY A 1 253 ? 10.083 8.369 11.147 1.00 95.69 253 GLY A N 1
ATOM 1914 C CA . GLY A 1 253 ? 9.552 8.206 12.497 1.00 95.69 253 GLY A CA 1
ATOM 1915 C C . GLY A 1 253 ? 8.303 7.323 12.552 1.00 95.69 253 GLY A C 1
ATOM 1916 O O . GLY A 1 253 ? 8.201 6.470 13.433 1.00 95.69 253 GLY A O 1
ATOM 1917 N N . CYS A 1 254 ? 7.375 7.458 11.597 1.00 94.62 254 CYS A N 1
ATOM 1918 C CA . CYS A 1 254 ? 6.196 6.589 11.515 1.00 94.62 254 CYS A CA 1
ATOM 1919 C C . CYS A 1 254 ? 6.600 5.128 11.286 1.00 94.62 254 CYS A C 1
ATOM 1921 O O . CYS A 1 254 ? 6.012 4.222 11.873 1.00 94.62 254 CYS A O 1
ATOM 1923 N N . THR A 1 255 ? 7.617 4.887 10.454 1.00 87.06 255 THR A N 1
ATOM 1924 C CA . THR A 1 255 ? 8.155 3.538 10.219 1.00 87.06 255 THR A CA 1
ATOM 1925 C C . THR A 1 255 ? 8.762 2.955 11.490 1.00 87.06 255 THR A C 1
ATOM 1927 O O . THR A 1 255 ? 8.449 1.821 11.854 1.00 87.06 255 THR A O 1
ATOM 1930 N N . LEU A 1 256 ? 9.559 3.744 12.210 1.00 93.75 256 LEU A N 1
ATOM 1931 C CA . LEU A 1 256 ? 10.138 3.340 13.488 1.00 93.75 256 LEU A CA 1
ATOM 1932 C C . LEU A 1 256 ? 9.063 3.012 14.536 1.00 93.75 256 LEU A C 1
ATOM 1934 O O . LEU A 1 256 ? 9.124 1.958 15.169 1.00 93.75 256 LEU A O 1
ATOM 1938 N N . ALA A 1 257 ? 8.053 3.871 14.687 1.00 94.06 257 ALA A N 1
ATOM 1939 C CA . ALA A 1 257 ? 6.962 3.659 15.634 1.00 94.06 257 ALA A CA 1
ATOM 1940 C C . ALA A 1 257 ? 6.189 2.365 15.341 1.00 94.06 257 ALA A C 1
ATOM 1942 O O . ALA A 1 257 ? 5.917 1.592 16.259 1.00 94.06 257 ALA A O 1
ATOM 1943 N N . ARG A 1 258 ? 5.894 2.076 14.064 1.00 88.81 258 ARG A N 1
ATOM 1944 C CA . ARG A 1 258 ? 5.261 0.809 13.659 1.00 88.81 258 ARG A CA 1
ATOM 1945 C C . ARG A 1 258 ? 6.104 -0.407 14.038 1.00 88.81 258 ARG A C 1
ATOM 1947 O O . ARG A 1 258 ? 5.556 -1.366 14.570 1.00 88.81 258 ARG A O 1
ATOM 1954 N N . ASN A 1 259 ? 7.419 -0.360 13.816 1.00 85.38 259 ASN A N 1
ATOM 1955 C CA . ASN A 1 259 ? 8.316 -1.460 14.180 1.00 85.38 259 ASN A CA 1
ATOM 1956 C C . ASN A 1 259 ? 8.302 -1.721 15.692 1.00 85.38 259 ASN A C 1
ATOM 1958 O O . ASN A 1 259 ? 8.129 -2.862 16.115 1.00 85.38 259 ASN A O 1
ATOM 1962 N N . ILE A 1 260 ? 8.387 -0.664 16.505 1.00 91.00 260 ILE A N 1
ATOM 1963 C CA . ILE A 1 260 ? 8.321 -0.777 17.970 1.00 91.00 260 ILE A CA 1
ATOM 1964 C C . ILE A 1 260 ? 6.968 -1.346 18.423 1.00 91.00 260 ILE A C 1
ATOM 1966 O O . ILE A 1 260 ? 6.923 -2.214 19.291 1.00 91.00 260 ILE A O 1
ATOM 1970 N N . LEU A 1 261 ? 5.858 -0.898 17.834 1.00 86.19 261 LEU A N 1
ATOM 1971 C CA . LEU A 1 261 ? 4.517 -1.364 18.206 1.00 86.19 261 LEU A CA 1
ATOM 1972 C C . LEU A 1 261 ? 4.227 -2.799 17.761 1.00 86.19 261 LEU A C 1
ATOM 1974 O O . LEU A 1 261 ? 3.453 -3.485 18.421 1.00 86.19 261 LEU A O 1
ATOM 1978 N N . ASN A 1 262 ? 4.875 -3.284 16.701 1.00 80.94 262 ASN A N 1
ATOM 1979 C CA . ASN A 1 262 ? 4.825 -4.701 16.342 1.00 80.94 262 ASN A CA 1
ATOM 1980 C C . ASN A 1 262 ? 5.529 -5.580 17.390 1.00 80.94 262 ASN A C 1
ATOM 1982 O O . ASN A 1 262 ? 5.077 -6.690 17.662 1.00 80.94 262 ASN A O 1
ATOM 1986 N N . GLU A 1 263 ? 6.598 -5.080 18.020 1.00 85.00 263 GLU A N 1
ATOM 1987 C CA . GLU A 1 263 ? 7.250 -5.748 19.157 1.00 85.00 263 GLU A CA 1
ATOM 1988 C C . GLU A 1 263 ? 6.449 -5.605 20.462 1.00 85.00 263 GLU A C 1
ATOM 1990 O O . GLU A 1 263 ? 6.538 -6.460 21.344 1.00 85.00 263 GLU A O 1
ATOM 1995 N N . MET A 1 264 ? 5.661 -4.532 20.590 1.00 88.62 264 MET A N 1
ATOM 1996 C CA . MET A 1 264 ? 4.885 -4.184 21.784 1.00 88.62 264 MET A CA 1
ATOM 1997 C C . MET A 1 264 ? 3.393 -3.967 21.454 1.00 88.62 264 MET A C 1
ATOM 1999 O O . MET A 1 264 ? 2.875 -2.859 21.619 1.00 88.62 264 MET A O 1
ATOM 2003 N N . PRO A 1 265 ? 2.652 -5.011 21.033 1.00 77.56 265 PRO A N 1
ATOM 2004 C CA . PRO A 1 265 ? 1.289 -4.864 20.505 1.00 77.56 265 PRO A CA 1
ATOM 2005 C C . PRO A 1 265 ? 0.256 -4.376 21.534 1.00 77.56 265 PRO A C 1
ATOM 2007 O O . PRO A 1 265 ? -0.820 -3.923 21.157 1.00 77.56 265 PRO A O 1
ATOM 2010 N N . ASN A 1 266 ? 0.574 -4.453 22.832 1.00 84.25 266 ASN A N 1
ATOM 2011 C CA . ASN A 1 266 ? -0.279 -3.982 23.931 1.00 84.25 266 ASN A CA 1
ATOM 2012 C C . ASN A 1 266 ? 0.175 -2.626 24.505 1.00 84.25 266 ASN A C 1
ATOM 2014 O O . ASN A 1 266 ? -0.266 -2.230 25.594 1.00 84.25 266 ASN A O 1
ATOM 2018 N N . ALA A 1 267 ? 1.102 -1.942 23.827 1.00 91.69 267 ALA A N 1
ATOM 2019 C CA . ALA A 1 267 ? 1.634 -0.679 24.303 1.00 91.69 267 ALA A CA 1
ATOM 2020 C C . ALA A 1 267 ? 0.571 0.421 24.305 1.00 91.69 267 ALA A C 1
ATOM 2022 O O . ALA A 1 267 ? -0.174 0.591 23.342 1.00 91.69 267 ALA A O 1
ATOM 2023 N N . SER A 1 268 ? 0.538 1.211 25.377 1.00 95.12 268 SER A N 1
ATOM 2024 C CA . SER A 1 268 ? -0.216 2.464 25.399 1.00 95.12 268 SER A CA 1
ATOM 2025 C C . SER A 1 268 ? 0.636 3.572 24.786 1.00 95.12 268 SER A C 1
ATOM 2027 O O . SER A 1 268 ? 1.777 3.771 25.206 1.00 95.12 268 SER A O 1
ATOM 2029 N N . ILE A 1 269 ? 0.088 4.293 23.809 1.00 97.12 269 ILE A N 1
ATOM 2030 C CA . ILE A 1 269 ? 0.762 5.424 23.162 1.00 97.12 269 ILE A CA 1
ATOM 2031 C C . ILE A 1 269 ? 0.386 6.706 23.911 1.00 97.12 269 ILE A C 1
ATOM 2033 O O . ILE A 1 269 ? -0.787 7.072 23.995 1.00 97.12 269 ILE A O 1
ATOM 2037 N N . LEU A 1 270 ? 1.384 7.378 24.479 1.00 97.25 270 LEU A N 1
ATOM 2038 C CA . LEU A 1 270 ? 1.215 8.466 25.442 1.00 97.25 270 LEU A CA 1
ATOM 2039 C C . LEU A 1 270 ? 1.743 9.778 24.854 1.00 97.25 270 LEU A C 1
ATOM 2041 O O . LEU A 1 270 ? 2.953 9.986 24.753 1.00 97.25 270 LEU A O 1
ATOM 2045 N N . ALA A 1 271 ? 0.823 10.649 24.437 1.00 96.44 271 ALA A N 1
ATOM 2046 C CA . ALA A 1 271 ? 1.132 11.877 23.702 1.00 96.44 271 ALA A CA 1
ATOM 2047 C C . ALA A 1 271 ? 1.116 13.142 24.562 1.00 96.44 271 ALA A C 1
ATOM 2049 O O . ALA A 1 271 ? 0.665 13.112 25.706 1.00 96.44 271 ALA A O 1
ATOM 2050 N N . GLY A 1 272 ? 1.605 14.242 23.992 1.00 95.81 272 GLY A N 1
ATOM 2051 C CA . GLY A 1 272 ? 1.789 15.536 24.646 1.00 95.81 272 GLY A CA 1
ATOM 2052 C C . GLY A 1 272 ? 0.506 16.316 24.907 1.00 95.81 272 GLY A C 1
ATOM 2053 O O . GLY A 1 272 ? 0.419 17.044 25.890 1.00 95.81 272 GLY A O 1
ATOM 2054 N N . HIS A 1 273 ? -0.534 16.085 24.106 1.00 95.56 273 HIS A N 1
ATOM 2055 C CA . HIS A 1 273 ? -1.832 16.740 24.247 1.00 95.56 273 HIS A CA 1
ATOM 2056 C C . HIS A 1 273 ? -2.967 15.723 24.148 1.00 95.56 273 HIS A C 1
ATOM 2058 O O . HIS A 1 273 ? -3.787 15.744 23.227 1.00 95.56 273 HIS A O 1
ATOM 2064 N N . ARG A 1 274 ? -3.044 14.818 25.131 1.00 93.69 274 ARG A N 1
ATOM 2065 C CA . ARG A 1 274 ? -3.981 13.682 25.115 1.00 93.69 274 ARG A CA 1
ATOM 2066 C C . ARG A 1 274 ? -5.443 14.083 24.905 1.00 93.69 274 ARG A C 1
ATOM 2068 O O . ARG A 1 274 ? -6.208 13.316 24.333 1.00 93.69 274 ARG A O 1
ATOM 2075 N N . TRP A 1 275 ? -5.848 15.280 25.323 1.00 93.50 275 TRP A N 1
ATOM 2076 C CA . TRP A 1 275 ? -7.218 15.760 25.132 1.00 93.50 275 TRP A CA 1
ATOM 2077 C C . TRP A 1 275 ? -7.631 15.863 23.650 1.00 93.50 275 TRP A C 1
ATOM 2079 O O . TRP A 1 275 ? -8.797 15.620 23.342 1.00 93.50 275 TRP A O 1
ATOM 2089 N N . GLN A 1 276 ? -6.694 16.143 22.733 1.00 93.56 276 GLN A N 1
ATOM 2090 C CA . GLN A 1 276 ? -6.957 16.258 21.288 1.00 93.56 276 GLN A CA 1
ATOM 2091 C C . GLN A 1 276 ? -7.420 14.925 20.678 1.00 93.56 276 GLN A C 1
ATOM 2093 O O . GLN A 1 276 ? -8.216 14.909 19.740 1.00 93.56 276 GLN A O 1
ATOM 2098 N N . GLN A 1 277 ? -7.016 13.802 21.280 1.00 93.12 277 GLN A N 1
ATOM 2099 C CA . GLN A 1 277 ? -7.436 12.456 20.881 1.00 93.12 277 GLN A CA 1
ATOM 2100 C C . GLN A 1 277 ? -8.948 12.248 21.047 1.00 93.12 277 GLN A C 1
ATOM 2102 O O . GLN A 1 277 ? -9.557 11.452 20.332 1.00 93.12 277 GLN A O 1
ATOM 2107 N N . PHE A 1 278 ? -9.564 12.973 21.986 1.00 91.06 278 PHE A N 1
ATOM 2108 C CA . PHE A 1 278 ? -10.962 12.813 22.387 1.00 91.06 278 PHE A CA 1
ATOM 2109 C C . PHE A 1 278 ? -11.822 14.046 22.088 1.00 91.06 278 PHE A C 1
ATOM 2111 O O . PHE A 1 278 ? -12.990 14.078 22.486 1.00 91.06 278 PHE A O 1
ATOM 2118 N N . ASP A 1 279 ? -11.284 15.050 21.389 1.00 87.81 279 ASP A N 1
ATOM 2119 C CA . ASP A 1 279 ? -12.032 16.260 21.061 1.00 87.81 279 ASP A CA 1
ATOM 2120 C C . ASP A 1 279 ? -13.168 15.946 20.081 1.00 87.81 279 ASP A C 1
ATOM 2122 O O . ASP A 1 279 ? -12.962 15.742 18.887 1.00 87.81 279 ASP A O 1
ATOM 2126 N N . GLN A 1 280 ? -14.400 15.946 20.589 1.00 84.25 280 GLN A N 1
ATOM 2127 C CA . GLN A 1 280 ? -15.603 15.662 19.806 1.00 84.25 280 GLN A CA 1
ATOM 2128 C C . GLN A 1 280 ? -15.866 16.688 18.699 1.00 84.25 280 GLN A C 1
ATOM 2130 O O . GLN A 1 280 ? -16.664 16.410 17.803 1.00 84.25 280 GLN A O 1
ATOM 2135 N N . SER A 1 281 ? -15.229 17.861 18.754 1.00 82.06 281 SER A N 1
ATOM 2136 C CA . SER A 1 281 ? -15.297 18.842 17.673 1.00 82.06 281 SER A CA 1
ATOM 2137 C C . SER A 1 281 ? -14.499 18.410 16.438 1.00 82.06 281 SER A C 1
ATOM 2139 O O . SER A 1 281 ? -14.825 18.837 15.331 1.00 82.06 281 SER A O 1
ATOM 2141 N N . ASN A 1 282 ? -13.528 17.505 16.611 1.00 81.44 282 ASN A N 1
ATOM 2142 C CA . ASN A 1 282 ? -12.769 16.885 15.538 1.00 81.44 282 ASN A CA 1
ATOM 2143 C C . ASN A 1 282 ? -13.390 15.518 15.154 1.00 81.44 282 ASN A C 1
ATOM 2145 O O . ASN A 1 282 ? -13.293 14.545 15.919 1.00 81.44 282 ASN A O 1
ATOM 2149 N N . PRO A 1 283 ? -14.035 15.397 13.975 1.00 76.75 283 PRO A N 1
ATOM 2150 C CA . PRO A 1 283 ? -14.576 14.120 13.511 1.00 76.75 283 PRO A CA 1
ATOM 2151 C C . PRO A 1 283 ? -13.480 13.090 13.189 1.00 76.75 283 PRO A C 1
ATOM 2153 O O . PRO A 1 283 ? -13.743 11.893 13.271 1.00 76.75 283 PRO A O 1
ATOM 2156 N N . GLU A 1 284 ? -12.258 13.541 12.896 1.00 79.12 284 GLU A N 1
ATOM 2157 C CA . GLU A 1 284 ? -11.097 12.726 12.502 1.00 79.12 284 GLU A CA 1
ATOM 2158 C C . GLU A 1 284 ? -10.171 12.418 13.688 1.00 79.12 284 GLU A C 1
ATOM 2160 O O . GLU A 1 284 ? -9.028 12.010 13.510 1.00 79.12 284 GLU A O 1
ATOM 2165 N N . ARG A 1 285 ? -10.638 12.614 14.925 1.00 87.31 285 ARG A N 1
ATOM 2166 C CA . ARG A 1 285 ? -9.838 12.313 16.117 1.00 87.31 285 ARG A CA 1
ATOM 2167 C C . ARG A 1 285 ? -9.467 10.814 16.176 1.00 87.31 285 ARG A C 1
ATOM 2169 O O . ARG A 1 285 ? -10.323 9.962 15.895 1.00 87.31 285 ARG A O 1
ATOM 2176 N N . PRO A 1 286 ? -8.238 10.469 16.595 1.00 86.75 286 PRO A N 1
ATOM 2177 C CA . PRO A 1 286 ? -7.780 9.083 16.638 1.00 86.75 286 PRO A CA 1
ATOM 2178 C C . PRO A 1 286 ? -8.403 8.259 17.771 1.00 86.75 286 PRO A C 1
ATOM 2180 O O . PRO A 1 286 ? -8.377 7.035 17.687 1.00 86.75 286 PRO A O 1
ATOM 2183 N N . GLU A 1 287 ? -9.004 8.900 18.782 1.00 90.12 287 GLU A N 1
ATOM 2184 C CA . GLU A 1 287 ? -9.394 8.252 20.043 1.00 90.12 287 GLU A CA 1
ATOM 2185 C C . GLU A 1 287 ? -8.160 7.633 20.724 1.00 90.12 287 GLU A C 1
ATOM 2187 O O . GLU A 1 287 ? -7.073 8.206 20.638 1.00 90.12 287 GLU A O 1
ATOM 2192 N N . GLU A 1 288 ? -8.290 6.499 21.418 1.00 90.12 288 GLU A N 1
ATOM 2193 C CA . GLU A 1 288 ? -7.097 5.802 21.913 1.00 90.12 288 GLU A CA 1
ATOM 2194 C C . GLU A 1 288 ? -6.210 5.414 20.725 1.00 90.12 288 GLU A C 1
ATOM 2196 O O . GLU A 1 288 ? -6.599 4.622 19.862 1.00 90.12 288 GLU A O 1
ATOM 2201 N N . MET A 1 289 ? -5.009 5.987 20.677 1.00 91.50 289 MET A N 1
ATOM 2202 C CA . MET A 1 289 ? -4.100 5.745 19.568 1.00 91.50 289 MET A CA 1
ATOM 2203 C C . MET A 1 289 ? -3.624 4.294 19.556 1.00 91.50 289 MET A C 1
ATOM 2205 O O . MET A 1 289 ? -3.372 3.674 20.590 1.00 91.50 289 MET A O 1
ATOM 2209 N N . SER A 1 290 ? -3.439 3.781 18.347 1.00 86.12 290 SER A N 1
ATOM 2210 C CA . SER A 1 290 ? -2.852 2.472 18.068 1.00 86.12 290 SER A CA 1
ATOM 2211 C C . SER A 1 290 ? -1.842 2.599 16.929 1.00 86.12 290 SER A C 1
ATOM 2213 O O . SER A 1 290 ? -1.615 3.695 16.408 1.00 86.12 290 SER A O 1
ATOM 2215 N N . ILE A 1 291 ? -1.283 1.473 16.478 1.00 84.50 291 ILE A N 1
ATOM 2216 C CA . ILE A 1 291 ? -0.464 1.428 15.259 1.00 84.50 291 ILE A CA 1
ATOM 2217 C C . ILE A 1 291 ? -1.169 2.071 14.047 1.00 84.50 291 ILE A C 1
ATOM 2219 O O . ILE A 1 291 ? -0.500 2.622 13.173 1.00 84.50 291 ILE A O 1
ATOM 2223 N N . GLN A 1 292 ? -2.510 2.088 14.029 1.00 82.25 292 GLN A N 1
ATOM 2224 C CA . GLN A 1 292 ? -3.296 2.725 12.974 1.00 82.25 292 GLN A CA 1
ATOM 2225 C C . GLN A 1 292 ? -3.023 4.228 12.846 1.00 82.25 292 GLN A C 1
ATOM 2227 O O . GLN A 1 292 ? -2.976 4.725 11.729 1.00 82.25 292 GLN A O 1
ATOM 2232 N N . TYR A 1 293 ? -2.747 4.945 13.939 1.00 90.94 293 TYR A N 1
ATOM 2233 C CA . TYR A 1 293 ? -2.448 6.381 13.871 1.00 90.94 293 TYR A CA 1
ATOM 2234 C C . TYR A 1 293 ? -1.200 6.673 13.018 1.00 90.94 293 TYR A C 1
ATOM 2236 O O . TYR A 1 293 ? -1.182 7.592 12.202 1.00 90.94 293 TYR A O 1
ATOM 2244 N N . PHE A 1 294 ? -0.172 5.830 13.135 1.00 91.62 294 PHE A N 1
ATOM 2245 C CA . PHE A 1 294 ? 1.045 5.937 12.325 1.00 91.62 294 PHE A CA 1
ATOM 2246 C C . PHE A 1 294 ? 0.845 5.452 10.882 1.00 91.62 294 PHE A C 1
ATOM 2248 O O . PHE A 1 294 ? 1.575 5.877 9.984 1.00 91.62 294 PHE A O 1
ATOM 2255 N N . ASN A 1 295 ? -0.128 4.566 10.633 1.00 81.50 295 ASN A N 1
ATOM 2256 C CA . ASN A 1 295 ? -0.553 4.219 9.273 1.00 81.50 295 ASN A CA 1
ATOM 2257 C C . ASN A 1 295 ? -1.260 5.406 8.608 1.00 81.50 295 ASN A C 1
ATOM 2259 O O . ASN A 1 295 ? -0.947 5.731 7.465 1.00 81.50 295 ASN A O 1
ATOM 2263 N N . ASP A 1 296 ? -2.151 6.075 9.338 1.00 85.06 296 ASP A N 1
ATOM 2264 C CA . ASP A 1 296 ? -2.901 7.242 8.873 1.00 85.06 296 ASP A CA 1
ATOM 2265 C C . ASP A 1 296 ? -1.961 8.416 8.576 1.00 85.06 296 ASP A C 1
ATOM 2267 O O . ASP A 1 296 ? -2.026 9.016 7.506 1.00 85.06 296 ASP A O 1
ATOM 2271 N N . MET A 1 297 ? -1.011 8.698 9.470 1.00 92.00 297 MET A N 1
ATOM 2272 C CA . MET A 1 297 ? -0.010 9.742 9.242 1.00 92.00 297 MET A CA 1
ATOM 2273 C C . MET A 1 297 ? 0.870 9.443 8.023 1.00 92.00 297 MET A C 1
ATOM 2275 O O . MET A 1 297 ? 1.099 10.320 7.191 1.00 92.00 297 MET A O 1
ATOM 2279 N N . ALA A 1 298 ? 1.324 8.197 7.867 1.00 87.31 298 ALA A N 1
ATOM 2280 C CA . ALA A 1 298 ? 2.076 7.800 6.682 1.00 87.31 298 ALA A CA 1
ATOM 2281 C C . ALA A 1 298 ? 1.234 7.887 5.402 1.00 87.31 298 ALA A C 1
ATOM 2283 O O . ALA A 1 298 ? 1.771 8.263 4.365 1.00 87.31 298 ALA A O 1
ATOM 2284 N N . GLN A 1 299 ? -0.074 7.611 5.461 1.00 82.31 299 GLN A N 1
ATOM 2285 C CA . GLN A 1 299 ? -0.987 7.833 4.337 1.00 82.31 299 GLN A CA 1
ATOM 2286 C C . GLN A 1 299 ? -1.035 9.317 3.941 1.00 82.31 299 GLN A C 1
ATOM 2288 O O . GLN A 1 299 ? -0.926 9.621 2.755 1.00 82.31 299 GLN A O 1
ATOM 2293 N N . VAL A 1 300 ? -1.131 10.240 4.905 1.00 90.19 300 VAL A N 1
ATOM 2294 C CA . VAL A 1 300 ? -1.124 11.692 4.632 1.00 90.19 300 VAL A CA 1
ATOM 2295 C C . VAL A 1 300 ? 0.203 12.156 4.023 1.00 90.19 300 VAL A C 1
ATOM 2297 O O . VAL A 1 300 ? 0.204 12.981 3.113 1.00 90.19 300 VAL A O 1
ATOM 2300 N N . ILE A 1 301 ? 1.344 11.642 4.490 1.00 92.06 301 ILE A N 1
ATOM 2301 C CA . ILE A 1 301 ? 2.658 12.036 3.952 1.00 92.06 301 ILE A CA 1
ATOM 2302 C C . ILE A 1 301 ? 2.879 11.435 2.560 1.00 92.06 301 ILE A C 1
ATOM 2304 O O . ILE A 1 301 ? 3.243 12.149 1.625 1.00 92.06 301 ILE A O 1
ATOM 2308 N N . ASN A 1 302 ? 2.627 10.136 2.396 1.00 82.94 302 ASN A N 1
ATOM 2309 C CA . ASN A 1 302 ? 2.836 9.438 1.127 1.00 82.94 302 ASN A CA 1
ATOM 2310 C C . ASN A 1 302 ? 1.910 9.966 0.027 1.00 82.94 302 ASN A C 1
ATOM 2312 O O . ASN A 1 302 ? 2.347 10.098 -1.119 1.00 82.94 302 ASN A O 1
ATOM 2316 N N . GLY A 1 303 ? 0.683 10.356 0.389 1.00 80.75 303 GLY A N 1
ATOM 2317 C CA . GLY A 1 303 ? -0.293 10.933 -0.532 1.00 80.75 303 GLY A CA 1
ATOM 2318 C C . GLY A 1 303 ? 0.146 12.257 -1.179 1.00 80.75 303 GLY A C 1
ATOM 2319 O O . GLY A 1 303 ? -0.456 12.727 -2.146 1.00 80.75 303 GLY A O 1
ATOM 2320 N N . LEU A 1 304 ? 1.226 12.883 -0.687 1.00 86.38 304 LEU A N 1
ATOM 2321 C CA . LEU A 1 304 ? 1.827 14.052 -1.332 1.00 86.38 304 LEU A CA 1
ATOM 2322 C C . LEU A 1 304 ? 2.391 13.700 -2.711 1.00 86.38 304 LEU A C 1
ATOM 2324 O O . LEU A 1 304 ? 2.413 14.560 -3.596 1.00 86.38 304 LEU A O 1
ATOM 2328 N N . MET A 1 305 ? 2.870 12.467 -2.893 1.00 81.25 305 MET A N 1
ATOM 2329 C CA . MET A 1 305 ? 3.510 12.026 -4.133 1.00 81.25 305 MET A CA 1
ATOM 2330 C C . MET A 1 305 ? 2.509 11.700 -5.233 1.00 81.25 305 MET A C 1
ATOM 2332 O O . MET A 1 305 ? 2.845 11.873 -6.401 1.00 81.25 305 MET A O 1
ATOM 2336 N N . ASP A 1 306 ? 1.321 11.237 -4.864 1.00 69.94 306 ASP A N 1
ATOM 2337 C CA . ASP A 1 306 ? 0.303 10.727 -5.782 1.00 69.94 306 ASP A CA 1
ATOM 2338 C C . ASP A 1 306 ? -0.981 11.586 -5.805 1.00 69.94 306 ASP A C 1
ATOM 2340 O O . ASP A 1 306 ? -1.915 11.331 -6.560 1.00 69.94 306 ASP A O 1
ATOM 2344 N N . GLY A 1 307 ? -1.014 12.662 -5.014 1.00 74.44 307 GLY A N 1
ATOM 2345 C CA . GLY A 1 307 ? -2.101 13.635 -5.011 1.00 74.44 307 GLY A CA 1
ATOM 2346 C C . GLY A 1 307 ? -3.344 13.197 -4.234 1.00 74.44 307 GLY A C 1
ATOM 2347 O O . GLY A 1 307 ? -4.386 13.841 -4.384 1.00 74.44 307 GLY A O 1
ATOM 2348 N N . THR A 1 308 ? -3.271 12.144 -3.412 1.00 75.62 308 THR A N 1
ATOM 2349 C CA . THR A 1 308 ? -4.372 11.762 -2.504 1.00 75.62 308 THR A CA 1
ATOM 2350 C C . THR A 1 308 ? -4.393 12.574 -1.206 1.00 75.62 308 THR A C 1
ATOM 2352 O O . THR A 1 308 ? -5.349 12.473 -0.434 1.00 75.62 308 THR A O 1
ATOM 2355 N N . THR A 1 309 ? -3.351 13.365 -0.934 1.00 86.75 309 THR A N 1
ATOM 2356 C CA . THR A 1 309 ? -3.317 14.296 0.204 1.00 86.75 309 THR A CA 1
ATOM 2357 C C . THR A 1 309 ? -4.106 15.559 -0.108 1.00 86.75 309 THR A C 1
ATOM 2359 O O . THR A 1 309 ? -3.838 16.261 -1.084 1.00 86.75 309 THR A O 1
ATOM 2362 N N . ILE A 1 310 ? -5.070 15.864 0.755 1.00 87.62 310 ILE A N 1
ATOM 2363 C CA . ILE A 1 310 ? -5.832 17.110 0.754 1.00 87.62 310 ILE A CA 1
ATOM 2364 C C . ILE A 1 310 ? -4.962 18.192 1.390 1.00 87.62 310 ILE A C 1
ATOM 2366 O O . ILE A 1 310 ? -4.254 17.938 2.362 1.00 87.62 310 ILE A O 1
ATOM 2370 N N . THR A 1 311 ? -4.981 19.392 0.814 1.00 91.62 311 THR A N 1
ATOM 2371 C CA . THR A 1 311 ? -4.222 20.546 1.304 1.00 91.62 311 THR A CA 1
ATOM 2372 C C . THR A 1 311 ? -5.159 21.730 1.481 1.00 91.62 311 THR A C 1
ATOM 2374 O O . THR A 1 311 ? -5.729 22.205 0.500 1.00 91.62 311 THR A O 1
ATOM 2377 N N . GLU A 1 312 ? -5.266 22.236 2.706 1.00 92.19 312 GLU A N 1
ATOM 2378 C CA . GLU A 1 312 ? -6.096 23.394 3.053 1.00 92.19 312 GLU A CA 1
ATOM 2379 C C . GLU A 1 312 ? -5.255 24.505 3.704 1.00 92.19 312 GLU A C 1
ATOM 2381 O O . GLU A 1 312 ? -4.238 24.214 4.338 1.00 92.19 312 GLU A O 1
ATOM 2386 N N . PRO A 1 313 ? -5.631 25.791 3.574 1.00 94.00 313 PRO A N 1
ATOM 2387 C CA . PRO A 1 313 ? -4.974 26.869 4.310 1.00 94.00 313 PRO A CA 1
ATOM 2388 C C . PRO A 1 313 ? -5.096 26.688 5.830 1.00 94.00 313 PRO A C 1
ATOM 2390 O O . PRO A 1 313 ? -6.185 26.421 6.340 1.00 94.00 313 PRO A O 1
ATOM 2393 N N . TYR A 1 314 ? -4.005 26.916 6.565 1.00 92.25 314 TYR A N 1
ATOM 2394 C CA . TYR A 1 314 ? -3.975 26.842 8.027 1.00 92.25 314 TYR A CA 1
ATOM 2395 C C . TYR A 1 314 ? -3.662 28.211 8.656 1.00 92.25 314 TYR A C 1
ATOM 2397 O O . TYR A 1 314 ? -2.521 28.560 8.951 1.00 92.25 314 TYR A O 1
ATOM 2405 N N . ASP A 1 315 ? -4.713 28.998 8.907 1.00 86.56 315 ASP A N 1
ATOM 2406 C CA . ASP A 1 315 ? -4.609 30.400 9.355 1.00 86.56 315 ASP A CA 1
ATOM 2407 C C . ASP A 1 315 ? -4.526 30.580 10.890 1.00 86.56 315 ASP A C 1
ATOM 2409 O O . ASP A 1 315 ? -4.593 31.703 11.404 1.00 86.56 315 ASP A O 1
ATOM 2413 N N . VAL A 1 316 ? -4.411 29.492 11.661 1.00 82.19 316 VAL A N 1
ATOM 2414 C CA . VAL A 1 316 ? -4.441 29.538 13.140 1.00 82.19 316 VAL A CA 1
ATOM 2415 C C . VAL A 1 316 ? -3.170 30.178 13.714 1.00 82.19 316 VAL A C 1
ATOM 2417 O O . VAL A 1 316 ? -3.204 30.810 14.775 1.00 82.19 316 VAL A O 1
ATOM 2420 N N . VAL A 1 317 ? -2.043 30.062 13.008 1.00 80.50 317 VAL A N 1
ATOM 2421 C CA . VAL A 1 317 ? -0.718 30.429 13.516 1.00 80.50 317 VAL A CA 1
ATOM 2422 C C . VAL A 1 317 ? -0.200 31.697 12.837 1.00 80.50 317 VAL A C 1
ATOM 2424 O O . VAL A 1 317 ? 0.390 31.675 11.764 1.00 80.50 317 VAL A O 1
ATOM 2427 N N . ALA A 1 318 ? -0.353 32.840 13.512 1.00 85.31 318 ALA A N 1
ATOM 2428 C CA . ALA A 1 318 ? -0.047 34.159 12.942 1.00 85.31 318 ALA A CA 1
ATOM 2429 C C . ALA A 1 318 ? 1.417 34.368 12.486 1.00 85.31 318 ALA A C 1
ATOM 2431 O O . ALA A 1 318 ? 1.684 35.285 11.708 1.00 85.31 318 ALA A O 1
ATOM 2432 N N . TRP A 1 319 ? 2.373 33.577 12.988 1.00 88.06 319 TRP A N 1
ATOM 2433 C CA . TRP A 1 319 ? 3.785 33.656 12.591 1.00 88.06 319 TRP A CA 1
ATOM 2434 C C . TRP A 1 319 ? 4.129 32.803 11.360 1.00 88.06 319 TRP A C 1
ATOM 2436 O O . TRP A 1 319 ? 5.194 33.012 10.779 1.00 88.06 319 TRP A O 1
ATOM 2446 N N . ALA A 1 320 ? 3.228 31.913 10.934 1.00 88.38 320 ALA A N 1
ATOM 2447 C CA . ALA A 1 320 ? 3.342 31.077 9.742 1.00 88.38 320 ALA A CA 1
ATOM 2448 C C . ALA A 1 320 ? 2.129 31.314 8.817 1.00 88.38 320 ALA A C 1
ATOM 2450 O O . ALA A 1 320 ? 1.279 30.443 8.678 1.00 88.38 320 ALA A O 1
ATOM 2451 N N . PRO A 1 321 ? 2.014 32.498 8.188 1.00 89.06 321 PRO A N 1
ATOM 2452 C CA . PRO A 1 321 ? 0.827 32.875 7.413 1.00 89.06 321 PRO A CA 1
ATOM 2453 C C . PRO A 1 321 ? 0.622 32.065 6.124 1.00 89.06 321 PRO A C 1
ATOM 2455 O O . PRO A 1 321 ? -0.450 32.141 5.540 1.00 89.06 321 PRO A O 1
ATOM 2458 N N . ASP A 1 322 ? 1.644 31.333 5.674 1.00 93.00 322 ASP A N 1
ATOM 2459 C CA . ASP A 1 322 ? 1.581 30.455 4.499 1.00 93.00 322 ASP A CA 1
ATOM 2460 C C . ASP A 1 322 ? 1.426 28.974 4.902 1.00 93.00 322 ASP A C 1
ATOM 2462 O O . ASP A 1 322 ? 1.656 28.089 4.077 1.00 93.00 322 ASP A O 1
ATOM 2466 N N . ALA A 1 323 ? 1.121 28.690 6.174 1.00 96.19 323 ALA A N 1
ATOM 2467 C CA . ALA A 1 323 ? 0.945 27.327 6.651 1.00 96.19 323 ALA A CA 1
ATOM 2468 C C . ALA A 1 323 ? -0.262 26.653 5.996 1.00 96.19 323 ALA A C 1
ATOM 2470 O O . ALA A 1 323 ? -1.267 27.285 5.657 1.00 96.19 323 ALA A O 1
ATOM 2471 N N . ILE A 1 324 ? -0.136 25.345 5.834 1.00 96.44 324 ILE A N 1
ATOM 2472 C CA . ILE A 1 324 ? -1.146 24.474 5.250 1.00 96.44 324 ILE A CA 1
ATOM 2473 C C . ILE A 1 324 ? -1.396 23.297 6.184 1.00 96.44 324 ILE A C 1
ATOM 2475 O O . ILE A 1 324 ? -0.467 22.813 6.828 1.00 96.44 324 ILE A O 1
ATOM 2479 N N . GLU A 1 325 ? -2.635 22.833 6.219 1.00 95.31 325 GLU A N 1
ATOM 2480 C CA . GLU A 1 325 ? -3.028 21.574 6.841 1.00 95.31 325 GLU A CA 1
ATOM 2481 C C . GLU A 1 325 ? -3.041 20.495 5.753 1.00 95.31 325 GLU A C 1
ATOM 2483 O O . GLU A 1 325 ? -3.614 20.689 4.675 1.00 95.31 325 GLU A O 1
ATOM 2488 N N . LEU A 1 326 ? -2.397 19.364 6.029 1.00 94.50 326 LEU A N 1
ATOM 2489 C CA . LEU A 1 326 ? -2.426 18.170 5.194 1.00 94.50 326 LEU A CA 1
ATOM 2490 C C . LEU A 1 326 ? -3.306 17.101 5.843 1.00 94.50 326 LEU A C 1
ATOM 2492 O O . LEU A 1 326 ? -3.138 16.795 7.026 1.00 94.50 326 LEU A O 1
ATOM 2496 N N . SER A 1 327 ? -4.183 16.485 5.056 1.00 91.00 327 SER A N 1
ATOM 2497 C CA . SER A 1 327 ? -5.045 15.377 5.484 1.00 91.00 327 SER A CA 1
ATOM 2498 C C . SER A 1 327 ? -5.286 14.378 4.345 1.00 91.00 327 SER A C 1
ATOM 2500 O O . SER A 1 327 ? -4.813 14.558 3.222 1.00 91.00 327 SER A O 1
ATOM 2502 N N . SER A 1 328 ? -5.979 13.273 4.619 1.00 84.75 328 SER A N 1
ATOM 2503 C CA . SER A 1 328 ? -6.367 12.281 3.609 1.00 84.75 328 SER A CA 1
ATOM 2504 C C . SER A 1 328 ? -7.666 11.593 4.027 1.00 84.75 328 SER A C 1
ATOM 2506 O O . SER A 1 328 ? -7.951 11.483 5.219 1.00 84.75 328 SER A O 1
ATOM 2508 N N . ASN A 1 329 ? -8.457 11.110 3.068 1.00 72.94 329 ASN A N 1
ATOM 2509 C CA . ASN A 1 329 ? -9.732 10.461 3.379 1.00 72.94 329 ASN A CA 1
ATOM 2510 C C . ASN A 1 329 ? -9.542 9.230 4.267 1.00 72.94 329 ASN A C 1
ATOM 2512 O O . ASN A 1 329 ? -8.699 8.372 3.999 1.00 72.94 329 ASN A O 1
ATOM 2516 N N . GLY A 1 330 ? -10.364 9.142 5.312 1.00 73.44 330 GLY A N 1
ATOM 2517 C CA . GLY A 1 330 ? -10.344 8.037 6.269 1.00 73.44 330 GLY A CA 1
ATOM 2518 C C . GLY A 1 330 ? -9.161 8.056 7.242 1.00 73.44 330 GLY A C 1
ATOM 2519 O O . GLY A 1 330 ? -9.195 7.306 8.215 1.00 73.44 330 GLY A O 1
ATOM 2520 N N . ALA A 1 331 ? -8.157 8.916 7.031 1.00 83.00 331 ALA A N 1
ATOM 2521 C CA . ALA A 1 331 ? -7.026 9.058 7.936 1.00 83.00 331 ALA A CA 1
ATOM 2522 C C . ALA A 1 331 ? -7.431 9.887 9.162 1.00 83.00 331 ALA A C 1
ATOM 2524 O O . ALA A 1 331 ? -7.928 11.005 9.034 1.00 83.00 331 ALA A O 1
ATOM 2525 N N . LYS A 1 332 ? -7.174 9.368 10.365 1.00 87.44 332 LYS A N 1
ATOM 2526 C CA . LYS A 1 332 ? -7.397 10.074 11.636 1.00 87.44 332 LYS A CA 1
ATOM 2527 C C . LYS A 1 332 ? -6.148 10.832 12.097 1.00 87.44 332 LYS A C 1
ATOM 2529 O O . LYS A 1 332 ? -5.745 10.760 13.260 1.00 87.44 332 LYS A O 1
ATOM 2534 N N . ALA A 1 333 ? -5.495 11.507 11.152 1.00 89.69 333 ALA A N 1
ATOM 2535 C CA . ALA A 1 333 ? -4.267 12.263 11.362 1.00 89.69 333 ALA A CA 1
ATOM 2536 C C . ALA A 1 333 ? -4.218 13.487 10.439 1.00 89.69 333 ALA A C 1
ATOM 2538 O O . ALA A 1 333 ? -4.571 13.398 9.262 1.00 89.69 333 ALA A O 1
ATOM 2539 N N . LYS A 1 334 ? -3.723 14.610 10.967 1.00 92.94 334 LYS A N 1
ATOM 2540 C CA . LYS A 1 334 ? -3.472 15.846 10.213 1.00 92.94 334 LYS A CA 1
ATOM 2541 C C . LYS A 1 334 ? -2.063 16.370 10.450 1.00 92.94 334 LYS A C 1
ATOM 2543 O O . LYS A 1 334 ? -1.513 16.202 11.539 1.00 92.94 334 LYS A O 1
ATOM 2548 N N . ILE A 1 335 ? -1.480 17.017 9.446 1.00 95.88 335 ILE A N 1
ATOM 2549 C CA . ILE A 1 335 ? -0.117 17.558 9.517 1.00 95.88 335 ILE A CA 1
ATOM 2550 C C . ILE A 1 335 ? -0.138 19.023 9.095 1.00 95.88 335 ILE A C 1
ATOM 2552 O O . ILE A 1 335 ? -0.309 19.327 7.916 1.00 95.88 335 ILE A O 1
ATOM 2556 N N . ASP A 1 336 ? 0.100 19.922 10.043 1.00 95.56 336 ASP A N 1
ATOM 2557 C CA . ASP A 1 336 ? 0.250 21.348 9.770 1.00 95.56 336 ASP A CA 1
ATOM 2558 C C . ASP A 1 336 ? 1.703 21.627 9.389 1.00 95.56 336 ASP A C 1
ATOM 2560 O O . ASP A 1 336 ? 2.627 21.383 10.169 1.00 95.56 336 ASP A O 1
ATOM 2564 N N . THR A 1 337 ? 1.938 22.121 8.178 1.00 97.00 337 THR A N 1
ATOM 2565 C CA . THR A 1 337 ? 3.292 22.309 7.645 1.00 97.00 337 THR A CA 1
ATOM 2566 C C . THR A 1 337 ? 3.392 23.524 6.723 1.00 97.00 337 THR A C 1
ATOM 2568 O O . THR A 1 337 ? 2.470 24.333 6.620 1.00 97.00 337 THR A O 1
ATOM 2571 N N . LEU A 1 338 ? 4.542 23.692 6.069 1.00 96.31 338 LEU A N 1
ATOM 2572 C CA . LEU A 1 338 ? 4.787 24.745 5.089 1.00 96.31 338 LEU A CA 1
ATOM 2573 C C . LEU A 1 338 ? 4.869 24.164 3.669 1.00 96.31 338 LEU A C 1
ATOM 2575 O O . LEU A 1 338 ? 5.493 23.115 3.476 1.00 96.31 338 LEU A O 1
ATOM 2579 N N . PRO A 1 339 ? 4.376 24.881 2.640 1.00 95.56 339 PRO A N 1
ATOM 2580 C CA . PRO A 1 339 ? 4.535 24.481 1.241 1.00 95.56 339 PRO A CA 1
ATOM 2581 C C . PRO A 1 339 ? 5.992 24.190 0.852 1.00 95.56 339 PRO A C 1
ATOM 2583 O O . PRO A 1 339 ? 6.272 23.276 0.084 1.00 95.56 339 PRO A O 1
ATOM 2586 N N . THR A 1 340 ? 6.950 24.926 1.421 1.00 96.19 340 THR A N 1
ATOM 2587 C CA . THR A 1 340 ? 8.382 24.702 1.176 1.00 96.19 340 THR A CA 1
ATOM 2588 C C . THR A 1 340 ? 8.875 23.348 1.683 1.00 96.19 340 THR A C 1
ATOM 2590 O O . THR A 1 340 ? 9.761 22.768 1.060 1.00 96.19 340 THR A O 1
ATOM 2593 N N . PHE A 1 341 ? 8.308 22.829 2.775 1.00 96.94 341 PHE A N 1
ATOM 2594 C CA . PHE A 1 341 ? 8.654 21.508 3.305 1.00 96.94 341 PHE A CA 1
ATOM 2595 C C . PHE A 1 341 ? 8.016 20.387 2.484 1.00 96.94 341 PHE A C 1
ATOM 2597 O O . PHE A 1 341 ? 8.667 19.372 2.250 1.00 96.94 341 PHE A O 1
ATOM 2604 N N . VAL A 1 342 ? 6.805 20.601 1.955 1.00 94.81 342 VAL A N 1
ATOM 2605 C CA . VAL A 1 342 ? 6.194 19.693 0.968 1.00 94.81 342 VAL A CA 1
ATOM 2606 C C . VAL A 1 342 ? 7.083 19.561 -0.268 1.00 94.81 342 VAL A C 1
ATOM 2608 O O . VAL A 1 342 ? 7.381 18.448 -0.700 1.00 94.81 342 VAL A O 1
ATOM 2611 N N . GLU A 1 343 ? 7.572 20.678 -0.811 1.00 92.88 343 GLU A N 1
ATOM 2612 C CA . GLU A 1 343 ? 8.485 20.643 -1.958 1.00 92.88 343 GLU A CA 1
ATOM 2613 C C . GLU A 1 343 ? 9.830 19.986 -1.620 1.00 92.88 343 GLU A C 1
ATOM 2615 O O . GLU A 1 343 ? 10.366 19.221 -2.423 1.00 92.88 343 GLU A O 1
ATOM 2620 N N . ALA A 1 344 ? 10.387 20.235 -0.431 1.00 94.12 344 ALA A N 1
ATOM 2621 C CA . ALA A 1 344 ? 11.613 19.571 0.014 1.00 94.12 344 ALA A CA 1
ATOM 2622 C C . ALA A 1 344 ? 11.438 18.045 0.106 1.00 94.12 344 ALA A C 1
ATOM 2624 O O . ALA A 1 344 ? 12.285 17.302 -0.396 1.00 94.12 344 ALA A O 1
ATOM 2625 N N . TYR A 1 345 ? 10.316 17.583 0.665 1.00 93.00 345 TYR A N 1
ATOM 2626 C CA . TYR A 1 345 ? 9.958 16.167 0.748 1.00 93.00 345 TYR A CA 1
ATOM 2627 C C . TYR A 1 345 ? 9.799 15.528 -0.635 1.00 93.00 345 TYR A C 1
ATOM 2629 O O . TYR A 1 345 ? 10.450 14.529 -0.941 1.00 93.00 345 TYR A O 1
ATOM 2637 N N . LYS A 1 346 ? 9.013 16.140 -1.528 1.00 88.75 346 LYS A N 1
ATOM 2638 C CA . LYS A 1 346 ? 8.838 15.644 -2.905 1.00 88.75 346 LYS A CA 1
ATOM 2639 C C . LYS A 1 346 ? 10.168 15.504 -3.644 1.00 88.75 346 LYS A C 1
ATOM 2641 O O . LYS A 1 346 ? 10.404 14.510 -4.337 1.00 88.75 346 LYS A O 1
ATOM 2646 N N . ASN A 1 347 ? 11.052 16.486 -3.478 1.00 88.31 347 ASN A N 1
ATOM 2647 C CA . ASN A 1 347 ? 12.378 16.463 -4.083 1.00 88.31 347 ASN A CA 1
ATOM 2648 C C . ASN A 1 347 ? 13.262 15.352 -3.502 1.00 88.31 347 ASN A C 1
ATOM 2650 O O . ASN A 1 347 ? 13.925 14.664 -4.276 1.00 88.31 347 ASN A O 1
ATOM 2654 N N . SER A 1 348 ? 13.258 15.126 -2.184 1.00 88.62 348 SER A N 1
ATOM 2655 C CA . SER A 1 348 ? 14.069 14.061 -1.572 1.00 88.62 348 SER A CA 1
ATOM 2656 C C . SER A 1 348 ? 13.578 12.656 -1.941 1.00 88.62 348 SER A C 1
ATOM 2658 O O . SER A 1 348 ? 14.379 11.734 -2.131 1.00 88.62 348 SER A O 1
ATOM 2660 N N . VAL A 1 349 ? 12.267 12.469 -2.113 1.00 84.56 349 VAL A N 1
ATOM 2661 C CA . VAL A 1 349 ? 11.697 11.188 -2.561 1.00 84.56 349 VAL A CA 1
ATOM 2662 C C . VAL A 1 349 ? 12.112 10.865 -4.001 1.00 84.56 349 VAL A C 1
ATOM 2664 O O . VAL A 1 349 ? 12.408 9.708 -4.299 1.00 84.56 349 VAL A O 1
ATOM 2667 N N . ASN A 1 350 ? 12.206 11.867 -4.877 1.00 84.75 350 ASN A N 1
ATOM 2668 C CA . ASN A 1 350 ? 12.553 11.701 -6.294 1.00 84.75 350 ASN A CA 1
ATOM 2669 C C . ASN A 1 350 ? 14.058 11.848 -6.601 1.00 84.75 350 ASN A C 1
ATOM 2671 O O . ASN A 1 350 ? 14.430 12.064 -7.754 1.00 84.75 350 ASN A O 1
ATOM 2675 N N . GLN A 1 351 ? 14.936 11.727 -5.602 1.00 88.19 351 GLN A N 1
ATOM 2676 C CA . GLN A 1 351 ? 16.389 11.793 -5.786 1.00 88.19 351 GLN A CA 1
ATOM 2677 C C . GLN A 1 351 ? 17.100 10.561 -5.220 1.00 88.19 351 GLN A C 1
ATOM 2679 O O . GLN A 1 351 ? 16.678 9.987 -4.211 1.00 88.19 351 GLN A O 1
ATOM 2684 N N . MET A 1 352 ? 18.186 10.172 -5.895 1.00 93.25 352 MET A N 1
ATOM 2685 C CA . MET A 1 352 ? 19.179 9.208 -5.420 1.00 93.25 352 MET A CA 1
ATOM 2686 C C . MET A 1 352 ? 20.507 9.354 -6.182 1.00 93.25 352 MET A C 1
ATOM 2688 O O . MET A 1 352 ? 20.535 9.847 -7.318 1.00 93.25 352 MET A O 1
ATOM 2692 N N . ASP A 1 353 ? 21.603 8.907 -5.569 1.00 94.38 353 ASP A N 1
ATOM 2693 C CA . ASP A 1 353 ? 22.944 8.990 -6.159 1.00 94.38 353 ASP A CA 1
ATOM 2694 C C . ASP A 1 353 ? 23.153 7.901 -7.222 1.00 94.38 353 ASP A C 1
ATOM 2696 O O . ASP A 1 353 ? 23.755 8.144 -8.273 1.00 94.38 353 ASP A O 1
ATOM 2700 N N . GLU A 1 354 ? 22.575 6.721 -7.011 1.00 97.38 354 GLU A N 1
ATOM 2701 C CA . GLU A 1 354 ? 22.778 5.520 -7.822 1.00 97.38 354 GLU A CA 1
ATOM 2702 C C . GLU A 1 354 ? 21.966 5.516 -9.124 1.00 97.38 354 GLU A C 1
ATOM 2704 O O . GLU A 1 354 ? 22.226 4.692 -9.998 1.00 97.38 354 GLU A O 1
ATOM 2709 N N . ALA A 1 355 ? 20.997 6.423 -9.297 1.00 97.56 355 ALA A N 1
ATOM 2710 C CA . ALA A 1 355 ? 20.180 6.503 -10.507 1.00 97.56 355 ALA A CA 1
ATOM 2711 C C . ALA A 1 355 ? 19.599 7.901 -10.764 1.00 97.56 355 ALA A C 1
ATOM 2713 O O . ALA A 1 355 ? 19.304 8.665 -9.844 1.00 97.56 355 ALA A O 1
ATOM 2714 N N . TYR A 1 356 ? 19.369 8.213 -12.038 1.00 97.44 356 TYR A N 1
ATOM 2715 C CA . TYR A 1 356 ? 18.431 9.263 -12.425 1.00 97.44 356 TYR A CA 1
ATOM 2716 C C . TYR A 1 356 ? 16.998 8.732 -12.289 1.00 97.44 356 TYR A C 1
ATOM 2718 O O . TYR A 1 356 ? 16.679 7.684 -12.852 1.00 97.44 356 TYR A O 1
ATOM 2726 N N . ILE A 1 357 ? 16.141 9.459 -11.568 1.00 96.50 357 ILE A N 1
ATOM 2727 C CA . ILE A 1 357 ? 14.730 9.105 -11.379 1.00 96.50 357 ILE A CA 1
ATOM 2728 C C . ILE A 1 357 ? 13.871 10.030 -12.239 1.00 96.50 357 ILE A C 1
ATOM 2730 O O . ILE A 1 357 ? 13.850 11.245 -12.039 1.00 96.50 357 ILE A O 1
ATOM 2734 N N . TYR A 1 358 ? 13.116 9.443 -13.164 1.00 95.62 358 TYR A N 1
ATOM 2735 C CA . TYR A 1 358 ? 11.958 10.098 -13.758 1.00 95.62 358 TYR A CA 1
ATOM 2736 C C . TYR A 1 358 ? 10.706 9.629 -13.019 1.00 95.62 358 TYR A C 1
ATOM 2738 O O . TYR A 1 358 ? 10.423 8.432 -12.974 1.00 95.62 358 TYR A O 1
ATOM 2746 N N . SER A 1 359 ? 9.976 10.571 -12.429 1.00 91.12 359 SER A N 1
ATOM 2747 C CA . SER A 1 359 ? 8.781 10.306 -11.631 1.00 91.12 359 SER A CA 1
ATOM 2748 C C . SER A 1 359 ? 7.599 11.045 -12.236 1.00 91.12 359 SER A C 1
ATOM 2750 O O . SER A 1 359 ? 7.693 12.248 -12.472 1.00 91.12 359 SER A O 1
ATOM 2752 N N . ALA A 1 360 ? 6.516 10.315 -12.495 1.00 89.62 360 ALA A N 1
ATOM 2753 C CA . ALA A 1 360 ? 5.239 10.853 -12.956 1.00 89.62 360 ALA A CA 1
ATOM 2754 C C . ALA A 1 360 ? 4.126 10.628 -11.923 1.00 89.62 360 ALA A C 1
ATOM 2756 O O . ALA A 1 360 ? 2.949 10.652 -12.269 1.00 89.62 360 ALA A O 1
ATOM 2757 N N . SER A 1 361 ? 4.482 10.375 -10.659 1.00 82.94 361 SER A N 1
ATOM 2758 C CA . SER A 1 361 ? 3.503 10.120 -9.595 1.00 82.94 361 SER A CA 1
ATOM 2759 C C . SER A 1 361 ? 2.525 11.287 -9.402 1.00 82.94 361 SER A C 1
ATOM 2761 O O . SER A 1 361 ? 1.358 11.060 -9.109 1.00 82.94 361 SER A O 1
ATOM 2763 N N . ASP A 1 362 ? 2.948 12.518 -9.702 1.00 78.38 362 ASP A N 1
ATOM 2764 C CA . ASP A 1 362 ? 2.101 13.718 -9.697 1.00 78.38 362 ASP A CA 1
ATOM 2765 C C . ASP A 1 362 ? 0.994 13.711 -10.769 1.00 78.38 362 ASP A C 1
ATOM 2767 O O . ASP A 1 362 ? 0.096 14.553 -10.740 1.00 78.38 362 ASP A O 1
ATOM 2771 N N . LYS A 1 363 ? 1.038 12.762 -11.712 1.00 82.88 363 LYS A N 1
ATOM 2772 C CA . LYS A 1 363 ? 0.015 12.549 -12.743 1.00 82.88 363 LYS A CA 1
ATOM 2773 C C . LYS A 1 363 ? -1.032 11.510 -12.352 1.00 82.88 363 LYS A C 1
ATOM 2775 O O . LYS A 1 363 ? -1.930 11.269 -13.158 1.00 82.88 363 LYS A O 1
ATOM 2780 N N . LEU A 1 364 ? -0.950 10.899 -11.162 1.00 82.38 364 LEU A N 1
ATOM 2781 C CA . LEU A 1 364 ? -1.971 9.953 -10.707 1.00 82.38 364 LEU A CA 1
ATOM 2782 C C . LEU A 1 364 ? -3.327 10.664 -10.665 1.00 82.38 364 LEU A C 1
ATOM 2784 O O . LEU A 1 364 ? -3.460 11.736 -10.082 1.00 82.38 364 LEU A O 1
ATOM 2788 N N . SER A 1 365 ? -4.327 10.076 -11.312 1.00 82.44 365 SER A N 1
ATOM 2789 C CA . SER A 1 365 ? -5.681 10.622 -11.401 1.00 82.44 365 SER A CA 1
ATOM 2790 C C . SER A 1 365 ? -6.694 9.487 -11.508 1.00 82.44 365 SER A C 1
ATOM 2792 O O . SER A 1 365 ? -6.318 8.315 -11.535 1.00 82.44 365 SER A O 1
ATOM 2794 N N . ILE A 1 366 ? -7.980 9.816 -11.627 1.00 85.06 366 ILE A N 1
ATOM 2795 C CA . ILE A 1 366 ? -9.017 8.832 -11.968 1.00 85.06 366 ILE A CA 1
ATOM 2796 C C . ILE A 1 366 ? -8.823 8.238 -13.381 1.00 85.06 366 ILE A C 1
ATOM 2798 O O . ILE A 1 366 ? -9.308 7.155 -13.672 1.00 85.06 366 ILE A O 1
ATOM 2802 N N . ASP A 1 367 ? -8.058 8.889 -14.263 1.00 84.06 367 ASP A N 1
ATOM 2803 C CA . ASP A 1 367 ? -7.801 8.417 -15.631 1.00 84.06 367 ASP A CA 1
ATOM 2804 C C . ASP A 1 367 ? -6.522 7.570 -15.761 1.00 84.06 367 ASP A C 1
ATOM 2806 O O . ASP A 1 367 ? -6.289 6.964 -16.807 1.00 84.06 367 ASP A O 1
ATOM 2810 N N . SER A 1 368 ? -5.668 7.496 -14.739 1.00 83.19 368 SER A N 1
ATOM 2811 C CA . SER A 1 368 ? -4.452 6.668 -14.797 1.00 83.19 368 SER A CA 1
ATOM 2812 C C . SER A 1 368 ? -4.768 5.169 -14.656 1.00 83.19 368 SER A C 1
ATOM 2814 O O . SER A 1 368 ? -5.927 4.764 -14.507 1.00 83.19 368 SER A O 1
ATOM 2816 N N . VAL A 1 369 ? -3.749 4.312 -14.700 1.00 81.56 369 VAL A N 1
ATOM 2817 C CA . VAL A 1 369 ? -3.862 2.956 -14.129 1.00 81.56 369 VAL A CA 1
ATOM 2818 C C . VAL A 1 369 ? -3.656 3.003 -12.613 1.00 81.56 369 VAL A C 1
ATOM 2820 O O . VAL A 1 369 ? -3.164 4.010 -12.090 1.00 81.56 369 VAL A O 1
ATOM 2823 N N . ASN A 1 370 ? -4.027 1.942 -11.899 1.00 81.69 370 ASN A N 1
ATOM 2824 C CA . ASN A 1 370 ? -3.679 1.799 -10.491 1.00 81.69 370 ASN A CA 1
ATOM 2825 C C . ASN A 1 370 ? -2.157 1.689 -10.319 1.00 81.69 370 ASN A C 1
ATOM 2827 O O . ASN A 1 370 ? -1.497 0.909 -11.008 1.00 81.69 370 ASN A O 1
ATOM 2831 N N . ALA A 1 371 ? -1.613 2.395 -9.327 1.00 77.38 371 ALA A N 1
ATOM 2832 C CA . ALA A 1 371 ? -0.196 2.357 -8.974 1.00 77.38 371 ALA A CA 1
ATOM 2833 C C . ALA A 1 371 ? 0.325 0.931 -8.709 1.00 77.38 371 ALA A C 1
ATOM 2835 O O . ALA A 1 371 ? 1.475 0.630 -9.023 1.00 77.38 371 ALA A O 1
ATOM 2836 N N . THR A 1 372 ? -0.513 0.032 -8.179 1.00 77.88 372 THR A N 1
ATOM 2837 C CA . THR A 1 372 ? -0.102 -1.353 -7.875 1.00 77.88 372 THR A CA 1
ATOM 2838 C C . THR A 1 372 ? 0.165 -2.202 -9.122 1.00 77.88 372 THR A C 1
ATOM 2840 O O . THR A 1 372 ? 0.972 -3.128 -9.057 1.00 77.88 372 THR A O 1
ATOM 2843 N N . ALA A 1 373 ? -0.473 -1.879 -10.252 1.00 83.69 373 ALA A N 1
ATOM 2844 C CA . ALA A 1 373 ? -0.294 -2.555 -11.537 1.00 83.69 373 ALA A CA 1
ATOM 2845 C C . ALA A 1 373 ? 0.602 -1.768 -12.502 1.00 83.69 373 ALA A C 1
ATOM 2847 O O . ALA A 1 373 ? 0.959 -2.270 -13.567 1.00 83.69 373 ALA A O 1
ATOM 2848 N N . ALA A 1 374 ? 0.975 -0.539 -12.147 1.00 89.69 374 ALA A N 1
ATOM 2849 C CA . ALA A 1 374 ? 1.732 0.344 -13.013 1.00 89.69 374 ALA A CA 1
ATOM 2850 C C . ALA A 1 374 ? 3.165 -0.180 -13.252 1.00 89.69 374 ALA A C 1
ATOM 2852 O O . ALA A 1 374 ? 3.848 -0.562 -12.295 1.00 89.69 374 ALA A O 1
ATOM 2853 N N . PRO A 1 375 ? 3.660 -0.180 -14.505 1.00 94.00 375 PRO A N 1
ATOM 2854 C CA . PRO A 1 375 ? 5.009 -0.634 -14.807 1.00 94.00 375 PRO A CA 1
ATOM 2855 C C . PRO A 1 375 ? 6.059 0.306 -14.205 1.00 94.00 375 PRO A C 1
ATOM 2857 O O . PRO A 1 375 ? 6.034 1.519 -14.432 1.00 94.00 375 PRO A O 1
ATOM 2860 N N . THR A 1 376 ? 7.023 -0.266 -13.485 1.00 95.62 376 THR A N 1
ATOM 2861 C CA . THR A 1 376 ? 8.194 0.447 -12.948 1.00 95.62 376 THR A CA 1
ATOM 2862 C C . THR A 1 376 ? 9.444 -0.049 -13.652 1.00 95.62 376 THR A C 1
ATOM 2864 O O . THR A 1 376 ? 9.673 -1.254 -13.722 1.00 95.62 376 THR A O 1
ATOM 2867 N N . PHE A 1 377 ? 10.277 0.857 -14.160 1.00 98.44 377 PHE A N 1
ATOM 2868 C CA . PHE A 1 377 ? 11.442 0.487 -14.970 1.00 98.44 377 PHE A CA 1
ATOM 2869 C C . PHE A 1 377 ? 12.755 0.706 -14.225 1.00 98.44 377 PHE A C 1
ATOM 2871 O O . PHE A 1 377 ? 12.972 1.779 -13.668 1.00 98.44 377 PHE A O 1
ATOM 2878 N N . ILE A 1 378 ? 13.670 -0.257 -14.312 1.00 98.75 378 ILE A N 1
ATOM 2879 C CA . ILE A 1 378 ? 15.093 -0.067 -14.019 1.00 98.75 378 ILE A CA 1
ATOM 2880 C C . ILE A 1 378 ? 15.873 -0.286 -15.317 1.00 98.75 378 ILE A C 1
ATOM 2882 O O . ILE A 1 378 ? 15.758 -1.333 -15.955 1.00 98.75 378 ILE A O 1
ATOM 2886 N N . ILE A 1 379 ? 16.660 0.710 -15.719 1.00 98.88 379 ILE A N 1
ATOM 2887 C CA . ILE A 1 379 ? 17.439 0.712 -16.955 1.00 98.88 379 ILE A CA 1
ATOM 2888 C C . ILE A 1 379 ? 18.928 0.818 -16.622 1.00 98.88 379 ILE A C 1
ATOM 2890 O O . ILE A 1 379 ? 19.365 1.798 -16.020 1.00 98.88 379 ILE A O 1
ATOM 2894 N N . TYR A 1 380 ? 19.709 -0.159 -17.077 1.00 98.81 380 TYR A N 1
ATOM 2895 C CA . TYR A 1 380 ? 21.169 -0.176 -17.031 1.00 98.81 380 TYR A CA 1
ATOM 2896 C C . TYR A 1 380 ? 21.734 0.181 -18.414 1.00 98.81 380 TYR A C 1
ATOM 2898 O O . TYR A 1 380 ? 21.715 -0.667 -19.315 1.00 98.81 380 TYR A O 1
ATOM 2906 N N . PRO A 1 381 ? 22.205 1.426 -18.622 1.00 98.50 381 PRO A N 1
ATOM 2907 C CA . PRO A 1 381 ? 22.751 1.858 -19.904 1.00 98.50 381 PRO A CA 1
ATOM 2908 C C . PRO A 1 381 ? 24.098 1.200 -20.243 1.00 98.50 381 PRO A C 1
ATOM 2910 O O . PRO A 1 381 ? 24.715 0.519 -19.425 1.00 98.50 381 PRO A O 1
ATOM 2913 N N . ASP A 1 382 ? 24.583 1.440 -21.463 1.00 97.50 382 ASP A N 1
ATOM 2914 C CA . ASP A 1 382 ? 25.940 1.056 -21.858 1.00 97.50 382 ASP A CA 1
ATOM 2915 C C . ASP A 1 382 ? 26.958 2.042 -21.264 1.00 97.50 382 ASP A C 1
ATOM 2917 O O . ASP A 1 382 ? 27.314 3.054 -21.872 1.00 97.50 382 ASP A O 1
ATOM 2921 N N . GLY A 1 383 ? 27.364 1.781 -20.021 1.00 95.50 383 GLY A N 1
ATOM 2922 C CA . GLY A 1 383 ? 28.243 2.652 -19.250 1.00 95.50 383 GLY A CA 1
ATOM 2923 C C . GLY A 1 383 ? 27.477 3.700 -18.444 1.00 95.50 383 GLY A C 1
ATOM 2924 O O . GLY A 1 383 ? 26.582 3.366 -17.678 1.00 95.50 383 GLY A O 1
ATOM 2925 N N . SER A 1 384 ? 27.849 4.974 -18.571 1.00 94.88 384 SER A N 1
ATOM 2926 C CA . SER A 1 384 ? 27.254 6.075 -17.803 1.00 94.88 384 SER A CA 1
ATOM 2927 C C . SER A 1 384 ? 26.450 7.018 -18.698 1.00 94.88 384 SER A C 1
ATOM 2929 O O . SER A 1 384 ? 26.873 7.325 -19.812 1.00 94.88 384 SER A O 1
ATOM 2931 N N . MET A 1 385 ? 25.319 7.512 -18.190 1.00 96.69 385 MET A N 1
ATOM 2932 C CA . MET A 1 385 ? 24.518 8.577 -18.800 1.00 96.69 385 MET A CA 1
ATOM 2933 C C . MET A 1 385 ? 24.408 9.758 -17.835 1.00 96.69 385 MET A C 1
ATOM 2935 O O . MET A 1 385 ? 24.170 9.580 -16.640 1.00 96.69 385 MET A O 1
ATOM 2939 N N . SER A 1 386 ? 24.534 10.978 -18.353 1.00 96.75 386 SER A N 1
ATOM 2940 C CA . SER A 1 386 ? 24.090 12.172 -17.628 1.00 96.75 386 SER A CA 1
ATOM 2941 C C . SER A 1 386 ? 22.564 12.204 -17.512 1.00 96.75 386 SER A C 1
ATOM 2943 O O . SER A 1 386 ? 21.861 11.620 -18.332 1.00 96.75 386 SER A O 1
ATOM 2945 N N . ASP A 1 387 ? 22.026 12.970 -16.562 1.00 96.19 387 ASP A N 1
ATOM 2946 C CA . ASP A 1 387 ? 20.572 13.122 -16.382 1.00 96.19 387 ASP A CA 1
ATOM 2947 C C . ASP A 1 387 ? 19.858 13.619 -17.653 1.00 96.19 387 ASP A C 1
ATOM 2949 O O . ASP A 1 387 ? 18.723 13.242 -17.938 1.00 96.19 387 ASP A O 1
ATOM 2953 N N . THR A 1 388 ? 20.535 14.446 -18.460 1.00 97.88 388 THR A N 1
ATOM 2954 C CA . THR A 1 388 ? 19.994 14.919 -19.746 1.00 97.88 388 THR A CA 1
ATOM 2955 C C . THR A 1 388 ? 19.923 13.794 -20.776 1.00 97.88 388 THR A C 1
ATOM 2957 O O . THR A 1 388 ? 18.933 13.693 -21.498 1.00 97.88 388 THR A O 1
ATOM 2960 N N . GLU A 1 389 ? 20.949 12.944 -20.844 1.00 98.19 389 GLU A N 1
ATOM 2961 C CA . GLU A 1 389 ? 20.971 11.778 -21.735 1.00 98.19 389 GLU A CA 1
ATOM 2962 C C . GLU A 1 389 ? 19.959 10.722 -21.288 1.00 98.19 389 GLU A C 1
ATOM 2964 O O . GLU A 1 389 ? 19.232 10.197 -22.125 1.00 98.19 389 GLU A O 1
ATOM 2969 N N . ALA A 1 390 ? 19.845 10.480 -19.979 1.00 98.31 390 ALA A N 1
ATOM 2970 C CA . ALA A 1 390 ? 18.860 9.578 -19.396 1.00 98.31 390 ALA A CA 1
ATOM 2971 C C . ALA A 1 390 ? 17.428 10.017 -19.743 1.00 98.31 390 ALA A C 1
ATOM 2973 O O . ALA A 1 390 ? 16.657 9.235 -20.295 1.00 98.31 390 ALA A O 1
ATOM 2974 N N . LEU A 1 391 ? 17.080 11.290 -19.520 1.00 98.19 391 LEU A N 1
ATOM 2975 C CA . LEU A 1 391 ? 15.765 11.820 -19.893 1.00 98.19 391 LEU A CA 1
ATOM 2976 C C . LEU A 1 391 ? 15.510 11.744 -21.405 1.00 98.19 391 LEU A C 1
ATOM 2978 O O . LEU A 1 391 ? 14.393 11.448 -21.830 1.00 98.19 391 LEU A O 1
ATOM 2982 N N . GLN A 1 392 ? 16.523 12.019 -22.230 1.00 98.38 392 GLN A N 1
ATOM 2983 C CA . GLN A 1 392 ? 16.391 11.922 -23.683 1.00 98.38 392 GLN A CA 1
ATOM 2984 C C . GLN A 1 392 ? 16.164 10.472 -24.129 1.00 98.38 392 GLN A C 1
ATOM 2986 O O . GLN A 1 392 ? 15.306 10.219 -24.970 1.00 98.38 392 GLN A O 1
ATOM 2991 N N . TYR A 1 393 ? 16.855 9.513 -23.514 1.00 98.50 393 TYR A N 1
ATOM 2992 C CA . TYR A 1 393 ? 16.639 8.093 -23.759 1.00 98.50 393 TYR A CA 1
ATOM 2993 C C . TYR A 1 393 ? 15.212 7.660 -23.401 1.00 98.50 393 TYR A C 1
ATOM 2995 O O . TYR A 1 393 ? 14.556 6.998 -24.205 1.00 98.50 393 TYR A O 1
ATOM 3003 N N . LEU A 1 394 ? 14.695 8.067 -22.235 1.00 98.56 394 LEU A N 1
ATOM 3004 C CA . LEU A 1 394 ? 13.319 7.756 -21.823 1.00 98.56 394 LEU A CA 1
ATOM 3005 C C . LEU A 1 394 ? 12.277 8.328 -22.799 1.00 98.56 394 LEU A C 1
ATOM 3007 O O . LEU A 1 394 ? 11.268 7.677 -23.065 1.00 98.56 394 LEU A O 1
ATOM 3011 N N . LYS A 1 395 ? 12.531 9.515 -23.367 1.00 97.94 395 LYS A N 1
ATOM 3012 C CA . LYS A 1 395 ? 11.695 10.120 -24.420 1.00 97.94 395 LYS A CA 1
ATOM 3013 C C . LYS A 1 395 ? 11.717 9.312 -25.703 1.00 97.94 395 LYS A C 1
ATOM 3015 O O . LYS A 1 395 ? 10.667 8.932 -26.210 1.00 97.94 395 LYS A O 1
ATOM 3020 N N . ASP A 1 396 ? 12.914 9.061 -26.222 1.00 97.62 396 ASP A N 1
ATOM 3021 C CA . ASP A 1 396 ? 13.092 8.464 -27.545 1.00 97.62 396 ASP A CA 1
ATOM 3022 C C . ASP A 1 396 ? 12.662 6.995 -27.565 1.00 97.62 396 ASP A C 1
ATOM 3024 O O . ASP A 1 396 ? 12.100 6.527 -28.554 1.00 97.62 396 ASP A O 1
ATOM 3028 N N . SER A 1 397 ? 12.877 6.280 -26.457 1.00 97.25 397 SER A N 1
ATOM 3029 C CA . SER A 1 397 ? 12.413 4.902 -26.270 1.00 97.25 397 SER A CA 1
ATOM 3030 C C . SER A 1 397 ? 10.914 4.786 -26.012 1.00 97.25 397 SER A C 1
ATOM 3032 O O . SER A 1 397 ? 10.404 3.682 -26.113 1.00 97.25 397 SER A O 1
ATOM 3034 N N . GLY A 1 398 ? 10.208 5.877 -25.693 1.00 96.50 398 GLY A N 1
ATOM 3035 C CA . GLY A 1 398 ? 8.780 5.866 -25.353 1.00 96.50 398 GLY A CA 1
ATOM 3036 C C . GLY A 1 398 ? 8.459 5.492 -23.900 1.00 96.50 398 GLY A C 1
ATOM 3037 O O . GLY A 1 398 ? 7.313 5.650 -23.481 1.00 96.50 398 GLY A O 1
ATOM 3038 N N . ILE A 1 399 ? 9.455 5.105 -23.092 1.00 97.50 399 ILE A N 1
ATOM 3039 C CA . ILE A 1 399 ? 9.270 4.787 -21.663 1.00 97.50 399 ILE A CA 1
ATOM 3040 C C . ILE A 1 399 ? 8.646 5.964 -20.904 1.00 97.50 399 ILE A C 1
ATOM 3042 O O . ILE A 1 399 ? 7.780 5.748 -20.063 1.00 97.50 399 ILE A O 1
ATOM 3046 N N . GLN A 1 400 ? 9.027 7.211 -21.214 1.00 96.56 400 GLN A N 1
ATOM 3047 C CA . GLN A 1 400 ? 8.443 8.379 -20.545 1.00 96.56 400 GLN A CA 1
ATOM 3048 C C . GLN A 1 400 ? 6.919 8.439 -20.734 1.00 96.56 400 GLN A C 1
ATOM 3050 O O . GLN A 1 400 ? 6.205 8.747 -19.788 1.00 96.56 400 GLN A O 1
ATOM 3055 N N . ALA A 1 401 ? 6.418 8.134 -21.934 1.00 93.56 401 ALA A N 1
ATOM 3056 C CA . ALA A 1 401 ? 4.985 8.177 -22.220 1.00 93.56 401 ALA A CA 1
ATOM 3057 C C . ALA A 1 401 ? 4.220 7.085 -21.459 1.00 93.56 401 ALA A C 1
ATOM 3059 O O . ALA A 1 401 ? 3.126 7.344 -20.960 1.00 93.56 401 ALA A O 1
ATOM 3060 N N . ILE A 1 402 ? 4.819 5.897 -21.324 1.00 92.88 402 ILE A N 1
ATOM 3061 C CA . ILE A 1 402 ? 4.265 4.800 -20.521 1.00 92.88 402 ILE A CA 1
ATOM 3062 C C . ILE A 1 402 ? 4.192 5.230 -19.055 1.00 92.88 402 ILE A C 1
ATOM 3064 O O . ILE A 1 402 ? 3.113 5.214 -18.472 1.00 92.88 402 ILE A O 1
ATOM 3068 N N . VAL A 1 403 ? 5.313 5.701 -18.500 1.00 93.75 403 VAL A N 1
ATOM 3069 C CA . VAL A 1 403 ? 5.407 6.167 -17.108 1.00 93.75 403 VAL A CA 1
ATOM 3070 C C . VAL A 1 403 ? 4.426 7.307 -16.823 1.00 93.75 403 VAL A C 1
ATOM 3072 O O . VAL A 1 403 ? 3.795 7.326 -15.769 1.00 93.75 403 VAL A O 1
ATOM 3075 N N . ASP A 1 404 ? 4.255 8.230 -17.770 1.00 91.25 404 ASP A N 1
ATOM 3076 C CA . ASP A 1 404 ? 3.303 9.336 -17.676 1.00 91.25 404 ASP A CA 1
ATOM 3077 C C . ASP A 1 404 ? 1.848 8.863 -17.647 1.00 91.25 404 ASP A C 1
ATOM 3079 O O . ASP A 1 404 ? 1.069 9.361 -16.837 1.00 91.25 404 ASP A O 1
ATOM 3083 N N . ARG A 1 405 ? 1.480 7.910 -18.514 1.00 86.69 405 ARG A N 1
ATOM 3084 C CA . ARG A 1 405 ? 0.135 7.311 -18.549 1.00 86.69 405 ARG A CA 1
ATOM 3085 C C . ARG A 1 405 ? -0.170 6.570 -17.251 1.00 86.69 405 ARG A C 1
ATOM 3087 O O . ARG A 1 405 ? -1.297 6.622 -16.759 1.00 86.69 405 ARG A O 1
ATOM 3094 N N . SER A 1 406 ? 0.821 5.862 -16.719 1.00 87.44 406 SER A N 1
ATOM 3095 C CA . SER A 1 406 ? 0.653 5.004 -15.551 1.00 87.44 406 SER A CA 1
ATOM 3096 C C . SER A 1 406 ? 0.950 5.670 -14.216 1.00 87.44 406 SER A C 1
ATOM 3098 O O . SER A 1 406 ? 0.857 5.001 -13.191 1.00 87.44 406 SER A O 1
ATOM 3100 N N . ALA A 1 407 ? 1.315 6.955 -14.220 1.00 88.44 407 ALA A N 1
ATOM 3101 C CA . ALA A 1 407 ? 1.744 7.697 -13.036 1.00 88.44 407 ALA A CA 1
ATOM 3102 C C . ALA A 1 407 ? 2.831 6.967 -12.213 1.00 88.44 407 ALA A C 1
ATOM 3104 O O . ALA A 1 407 ? 2.820 6.968 -10.981 1.00 88.44 407 ALA A O 1
ATOM 3105 N N . SER A 1 408 ? 3.771 6.309 -12.899 1.00 91.31 408 SER A N 1
ATOM 3106 C CA . SER A 1 408 ? 4.795 5.462 -12.274 1.00 91.31 408 SER A CA 1
ATOM 3107 C C . SER A 1 408 ? 6.180 6.118 -12.284 1.00 91.31 408 SER A C 1
ATOM 3109 O O . SER A 1 408 ? 6.307 7.349 -12.281 1.00 91.31 408 SER A O 1
ATOM 3111 N N . LYS A 1 409 ? 7.244 5.304 -12.251 1.00 93.88 409 LYS A N 1
ATOM 3112 C CA . LYS A 1 409 ? 8.635 5.761 -12.188 1.00 93.88 409 LYS A CA 1
ATOM 3113 C C . LYS A 1 409 ? 9.548 4.946 -13.103 1.00 93.88 409 LYS A C 1
ATOM 3115 O O . LYS A 1 409 ? 9.342 3.751 -13.326 1.00 93.88 409 LYS A O 1
ATOM 3120 N N . ALA A 1 410 ? 10.607 5.596 -13.577 1.00 97.81 410 ALA A N 1
ATOM 3121 C CA . ALA A 1 410 ? 11.737 4.957 -14.241 1.00 97.81 410 ALA A CA 1
ATOM 3122 C C . ALA A 1 410 ? 13.055 5.374 -13.581 1.00 97.81 410 ALA A C 1
ATOM 3124 O O . ALA A 1 410 ? 13.280 6.553 -13.300 1.00 97.81 410 ALA A O 1
ATOM 3125 N N . TYR A 1 411 ? 13.933 4.396 -13.385 1.00 98.56 411 TYR A N 1
ATOM 3126 C CA . TYR A 1 411 ? 15.243 4.533 -12.763 1.00 98.56 411 TYR A CA 1
ATOM 3127 C C . TYR A 1 411 ? 16.311 4.212 -13.807 1.00 98.56 411 TYR A C 1
ATOM 3129 O O . TYR A 1 411 ? 16.407 3.076 -14.266 1.00 98.56 411 TYR A O 1
ATOM 3137 N N . VAL A 1 412 ? 17.117 5.197 -14.198 1.00 98.62 412 VAL A N 1
ATOM 3138 C CA . VAL A 1 412 ? 18.276 4.985 -15.080 1.00 98.62 412 VAL A CA 1
ATOM 3139 C C . VAL A 1 412 ? 19.522 4.915 -14.207 1.00 98.62 412 VAL A C 1
ATOM 3141 O O . VAL A 1 412 ? 19.967 5.934 -13.676 1.00 98.62 412 VAL A O 1
ATOM 3144 N N . ALA A 1 413 ? 20.044 3.705 -14.022 1.00 98.69 413 ALA A N 1
ATOM 3145 C CA . ALA A 1 413 ? 21.137 3.416 -13.105 1.00 98.69 413 ALA A CA 1
ATOM 3146 C C . ALA A 1 413 ? 22.440 4.116 -13.523 1.00 98.69 413 ALA A C 1
ATOM 3148 O O . ALA A 1 413 ? 22.710 4.328 -14.709 1.00 98.69 413 ALA A O 1
ATOM 3149 N N . ARG A 1 414 ? 23.272 4.443 -12.533 1.00 98.06 414 ARG A N 1
ATOM 3150 C CA . ARG A 1 414 ? 24.610 5.012 -12.695 1.00 98.06 414 ARG A CA 1
ATOM 3151 C C . ARG A 1 414 ? 25.654 4.010 -12.193 1.00 98.06 414 ARG A C 1
ATOM 3153 O O . ARG A 1 414 ? 25.500 3.481 -11.091 1.00 98.06 414 ARG A O 1
ATOM 3160 N N . PRO A 1 415 ? 26.736 3.765 -12.949 1.00 97.62 415 PRO A N 1
ATOM 3161 C CA . PRO A 1 415 ? 27.828 2.937 -12.455 1.00 97.62 415 PRO A CA 1
ATOM 3162 C C . PRO A 1 415 ? 28.545 3.657 -11.307 1.00 97.62 415 PRO A C 1
ATOM 3164 O O . PRO A 1 415 ? 28.901 4.831 -11.429 1.00 97.62 415 PRO A O 1
ATOM 3167 N N . SER A 1 416 ? 28.812 2.949 -10.213 1.00 96.12 416 SER A N 1
ATOM 3168 C CA . SER A 1 416 ? 29.491 3.436 -9.000 1.00 96.12 416 SER A CA 1
ATOM 3169 C C . SER A 1 416 ? 30.866 4.049 -9.284 1.00 96.12 416 SER A C 1
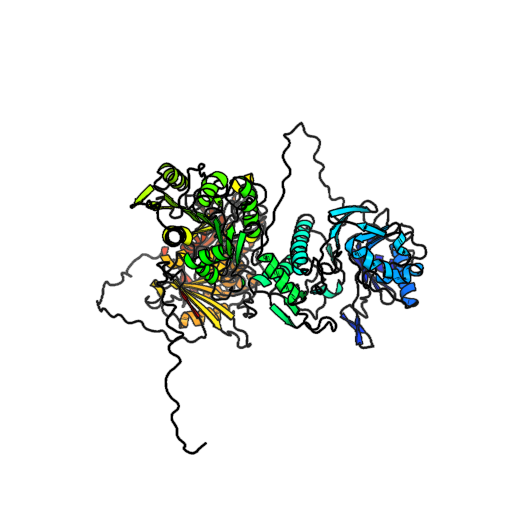ATOM 3171 O O . SER A 1 416 ? 31.278 5.012 -8.639 1.00 96.12 416 SER A O 1
ATOM 3173 N N . ASN A 1 417 ? 31.572 3.538 -10.297 1.00 95.12 417 ASN A N 1
ATOM 3174 C CA . ASN A 1 417 ? 32.858 4.073 -10.758 1.00 95.12 417 ASN A CA 1
ATOM 3175 C C . ASN A 1 417 ? 32.734 5.198 -11.812 1.00 95.12 417 ASN A C 1
ATOM 3177 O O . ASN A 1 417 ? 33.749 5.721 -12.281 1.00 95.12 417 ASN A O 1
ATOM 3181 N N . GLY A 1 418 ? 31.510 5.556 -12.209 1.00 94.06 418 GLY A N 1
ATOM 3182 C CA . GLY A 1 418 ? 31.196 6.597 -13.189 1.00 94.06 418 GLY A CA 1
ATOM 3183 C C . GLY A 1 418 ? 31.461 6.236 -14.655 1.00 94.06 418 GLY A C 1
ATOM 3184 O O . GLY A 1 418 ? 31.315 7.108 -15.511 1.00 94.06 418 GLY A O 1
ATOM 3185 N N . GLN A 1 419 ? 31.861 4.998 -14.965 1.00 93.81 419 GLN A N 1
ATOM 3186 C CA . GLN A 1 419 ? 32.238 4.567 -16.319 1.00 93.81 419 GLN A CA 1
ATOM 3187 C C . GLN A 1 419 ? 31.472 3.336 -16.803 1.00 93.81 419 GLN A C 1
ATOM 3189 O O . GLN A 1 419 ? 30.902 3.380 -17.888 1.00 93.81 419 GLN A O 1
ATOM 3194 N N . SER A 1 420 ? 31.475 2.249 -16.033 1.00 96.69 420 SER A N 1
ATOM 3195 C CA . SER A 1 420 ? 30.922 0.952 -16.443 1.00 96.69 420 SER A CA 1
ATOM 3196 C C . SER A 1 420 ? 30.421 0.165 -15.244 1.00 96.69 420 SER A C 1
ATOM 3198 O O . SER A 1 420 ? 31.056 0.205 -14.189 1.00 96.69 420 SER A O 1
ATOM 3200 N N . PHE A 1 421 ? 29.354 -0.599 -15.435 1.00 98.44 421 PHE A N 1
ATOM 3201 C CA . PHE A 1 421 ? 28.803 -1.486 -14.426 1.00 98.44 421 PHE A CA 1
ATOM 3202 C C . PHE A 1 421 ? 29.720 -2.689 -14.168 1.00 98.44 421 PHE A C 1
ATOM 3204 O O . PHE A 1 421 ? 30.209 -3.332 -15.106 1.00 98.44 421 PHE A O 1
ATOM 3211 N N . THR A 1 422 ? 29.956 -2.985 -12.894 1.00 96.69 422 THR A N 1
ATOM 3212 C CA . THR A 1 422 ? 30.750 -4.111 -12.383 1.00 96.69 422 THR A CA 1
ATOM 3213 C C . THR A 1 422 ? 29.986 -4.828 -11.270 1.00 96.69 422 THR A C 1
ATOM 3215 O O . THR A 1 422 ? 28.901 -4.415 -10.881 1.00 96.69 422 THR A O 1
ATOM 3218 N N . SER A 1 423 ? 30.555 -5.896 -10.707 1.00 96.31 423 SER A N 1
ATOM 3219 C CA . SER A 1 423 ? 29.977 -6.578 -9.540 1.00 96.31 423 SER A CA 1
ATOM 3220 C C . SER A 1 423 ? 29.757 -5.666 -8.325 1.00 96.31 423 SER A C 1
ATOM 3222 O O . SER A 1 423 ? 28.929 -5.984 -7.480 1.00 96.31 423 SER A O 1
ATOM 3224 N N . ASP A 1 424 ? 30.476 -4.542 -8.230 1.00 96.25 424 ASP A N 1
ATOM 3225 C CA . ASP A 1 424 ? 30.315 -3.589 -7.124 1.00 96.25 424 ASP A CA 1
ATOM 3226 C C . ASP A 1 424 ? 28.959 -2.859 -7.202 1.00 96.25 424 ASP A C 1
ATOM 3228 O O . ASP A 1 424 ? 28.439 -2.399 -6.189 1.00 96.25 424 ASP A O 1
ATOM 3232 N N . ASP A 1 425 ? 28.338 -2.815 -8.387 1.00 98.19 425 ASP A N 1
ATOM 3233 C CA . ASP A 1 425 ? 27.045 -2.166 -8.617 1.00 98.19 425 ASP A CA 1
ATOM 3234 C C . ASP A 1 425 ? 25.839 -3.017 -8.189 1.00 98.19 425 ASP A C 1
ATOM 3236 O O . ASP A 1 425 ? 24.698 -2.573 -8.323 1.00 98.19 425 ASP A O 1
ATOM 3240 N N . VAL A 1 426 ? 26.057 -4.217 -7.636 1.00 97.00 426 VAL A N 1
ATOM 3241 C CA . VAL A 1 426 ? 24.982 -5.006 -7.006 1.00 97.00 426 VAL A CA 1
ATOM 3242 C C . VAL A 1 426 ? 24.398 -4.256 -5.806 1.00 97.00 426 VAL A C 1
ATOM 3244 O O . VAL A 1 426 ? 23.182 -4.171 -5.685 1.00 97.00 426 VAL A O 1
ATOM 3247 N N . ALA A 1 427 ? 25.234 -3.609 -4.987 1.00 95.69 427 ALA A N 1
ATOM 3248 C CA . ALA A 1 427 ? 24.749 -2.786 -3.876 1.00 95.69 427 ALA A CA 1
ATOM 3249 C C . ALA A 1 427 ? 23.905 -1.594 -4.370 1.00 95.69 427 ALA A C 1
ATOM 3251 O O . ALA A 1 427 ? 22.887 -1.249 -3.772 1.00 95.69 427 ALA A O 1
ATOM 3252 N N . ASN A 1 428 ? 24.282 -1.002 -5.511 1.00 97.00 428 ASN A N 1
ATOM 3253 C CA . ASN A 1 428 ? 23.509 0.068 -6.143 1.00 97.00 428 ASN A CA 1
ATOM 3254 C C . ASN A 1 428 ? 22.163 -0.443 -6.684 1.00 97.00 428 ASN A C 1
ATOM 3256 O O . ASN A 1 428 ? 21.156 0.253 -6.576 1.00 97.00 428 ASN A O 1
ATOM 3260 N N . PHE A 1 429 ? 22.124 -1.657 -7.247 1.00 97.56 429 PHE A N 1
ATOM 3261 C CA . PHE A 1 429 ? 20.871 -2.313 -7.633 1.00 97.56 429 PHE A CA 1
ATOM 3262 C C . PHE A 1 429 ? 19.947 -2.497 -6.424 1.00 97.56 429 PHE A C 1
ATOM 3264 O O . PHE A 1 429 ? 18.784 -2.100 -6.479 1.00 97.56 429 PHE A O 1
ATOM 3271 N N . GLU A 1 430 ? 20.469 -3.032 -5.320 1.00 96.00 430 GLU A N 1
ATOM 3272 C CA . GLU A 1 430 ? 19.707 -3.220 -4.082 1.00 96.00 430 GLU A CA 1
ATOM 3273 C C . GLU A 1 430 ? 19.191 -1.886 -3.529 1.00 96.00 430 GLU A C 1
ATOM 3275 O O . GLU A 1 430 ? 18.037 -1.806 -3.114 1.00 96.00 430 GLU A O 1
ATOM 3280 N N . ALA A 1 431 ? 19.982 -0.810 -3.598 1.00 95.88 431 ALA A N 1
ATOM 3281 C CA . ALA A 1 431 ? 19.543 0.533 -3.217 1.00 95.88 431 ALA A CA 1
ATOM 3282 C C . ALA A 1 431 ? 18.365 1.036 -4.075 1.00 95.88 431 ALA A C 1
ATOM 3284 O O . ALA A 1 431 ? 17.386 1.553 -3.532 1.00 95.88 431 ALA A O 1
ATOM 3285 N N . ILE A 1 432 ? 18.410 0.839 -5.400 1.00 96.94 432 ILE A N 1
ATOM 3286 C CA . ILE A 1 432 ? 17.300 1.184 -6.308 1.00 96.94 432 ILE A CA 1
ATOM 3287 C C . ILE A 1 432 ? 16.052 0.361 -5.971 1.00 96.94 432 ILE A C 1
ATOM 3289 O O . ILE A 1 432 ? 14.961 0.918 -5.850 1.00 96.94 432 ILE A O 1
ATOM 3293 N N . VAL A 1 433 ? 16.194 -0.951 -5.783 1.00 95.50 433 VAL A N 1
ATOM 3294 C CA . VAL A 1 433 ? 15.066 -1.838 -5.463 1.00 95.50 433 VAL A CA 1
ATOM 3295 C C . VAL A 1 433 ? 14.461 -1.502 -4.096 1.00 95.50 433 VAL A C 1
ATOM 3297 O O . VAL A 1 433 ? 13.240 -1.425 -3.977 1.00 95.50 433 VAL A O 1
ATOM 3300 N N . ASN A 1 434 ? 15.280 -1.196 -3.089 1.00 91.25 434 ASN A N 1
ATOM 3301 C CA . ASN A 1 434 ? 14.810 -0.736 -1.779 1.00 91.25 434 ASN A CA 1
ATOM 3302 C C . ASN A 1 434 ? 14.081 0.613 -1.864 1.00 91.25 434 ASN A C 1
ATOM 3304 O O . ASN A 1 434 ? 13.083 0.810 -1.172 1.00 91.25 434 ASN A O 1
ATOM 3308 N N . LYS A 1 435 ? 14.525 1.525 -2.743 1.00 89.75 435 LYS A N 1
ATOM 3309 C CA . LYS A 1 435 ? 13.835 2.799 -3.015 1.00 89.75 435 LYS A CA 1
ATOM 3310 C C . LYS A 1 435 ? 12.472 2.586 -3.679 1.00 89.75 435 LYS A C 1
ATOM 3312 O O . LYS A 1 435 ? 11.552 3.358 -3.423 1.00 89.75 435 LYS A O 1
ATOM 3317 N N . ILE A 1 436 ? 12.342 1.567 -4.530 1.00 90.06 436 ILE A N 1
ATOM 3318 C CA . ILE A 1 436 ? 11.050 1.144 -5.090 1.00 90.06 436 ILE A CA 1
ATOM 3319 C C . ILE A 1 436 ? 10.180 0.539 -3.983 1.00 90.06 436 ILE A C 1
ATOM 3321 O O . ILE A 1 436 ? 8.981 0.794 -3.939 1.00 90.06 436 ILE A O 1
ATOM 3325 N N . GLY A 1 437 ? 10.775 -0.224 -3.066 1.00 87.00 437 GLY A N 1
ATOM 3326 C CA . GLY A 1 437 ? 10.076 -0.874 -1.966 1.00 87.00 437 GLY A CA 1
ATOM 3327 C C . GLY A 1 437 ? 9.241 -2.039 -2.481 1.00 87.00 437 GLY A C 1
ATOM 3328 O O . GLY A 1 437 ? 9.709 -3.173 -2.489 1.00 87.00 437 GLY A O 1
ATOM 3329 N N . VAL A 1 438 ? 8.027 -1.761 -2.950 1.00 84.62 438 VAL A N 1
ATOM 3330 C CA . VAL A 1 438 ? 7.067 -2.770 -3.414 1.00 84.62 438 VAL A CA 1
ATOM 3331 C C . VAL A 1 438 ? 6.685 -2.493 -4.868 1.00 84.62 438 VAL A C 1
ATOM 3333 O O . VAL A 1 438 ? 6.425 -1.356 -5.246 1.00 84.62 438 VAL A O 1
ATOM 3336 N N . SER A 1 439 ? 6.639 -3.524 -5.709 1.00 88.50 439 SER A N 1
ATOM 3337 C CA . SER A 1 439 ? 6.109 -3.416 -7.071 1.00 88.50 439 SER A CA 1
ATOM 3338 C C . SER A 1 439 ? 5.608 -4.768 -7.540 1.00 88.50 439 SER A C 1
ATOM 3340 O O . SER A 1 439 ? 6.275 -5.777 -7.316 1.00 88.50 439 SER A O 1
ATOM 3342 N N . ASN A 1 440 ? 4.478 -4.769 -8.247 1.00 89.50 440 ASN A N 1
ATOM 3343 C CA . ASN A 1 440 ? 3.979 -5.964 -8.913 1.00 89.50 440 ASN A CA 1
ATOM 3344 C C . ASN A 1 440 ? 4.250 -5.961 -10.427 1.00 89.50 440 ASN A C 1
ATOM 3346 O O . ASN A 1 440 ? 3.796 -6.849 -11.137 1.00 89.50 440 ASN A O 1
ATOM 3350 N N . ASN A 1 441 ? 4.956 -4.960 -10.961 1.00 93.56 441 ASN A N 1
ATOM 3351 C CA . ASN A 1 441 ? 5.160 -4.814 -12.405 1.00 93.56 441 ASN A CA 1
ATOM 3352 C C . ASN A 1 441 ? 6.546 -4.220 -12.727 1.00 93.56 441 ASN A C 1
ATOM 3354 O O . ASN A 1 441 ? 6.690 -3.252 -13.474 1.00 93.56 441 ASN A O 1
ATOM 3358 N N . LEU A 1 442 ? 7.595 -4.787 -12.116 1.00 96.19 442 LEU A N 1
ATOM 3359 C CA . LEU A 1 442 ? 8.976 -4.334 -12.298 1.00 96.19 442 LEU A CA 1
ATOM 3360 C C . LEU A 1 442 ? 9.564 -4.827 -13.629 1.00 96.19 442 LEU A C 1
ATOM 3362 O O . LEU A 1 442 ? 9.586 -6.036 -13.890 1.00 96.19 442 LEU A O 1
ATOM 3366 N N . LYS A 1 443 ? 10.082 -3.902 -14.439 1.00 98.12 443 LYS A N 1
ATOM 3367 C CA . LYS A 1 443 ? 10.764 -4.140 -15.717 1.00 98.12 443 LYS A CA 1
ATOM 3368 C C . LYS A 1 443 ? 12.249 -3.852 -15.585 1.00 98.12 443 LYS A C 1
ATOM 3370 O O . LYS A 1 443 ? 12.629 -2.798 -15.076 1.00 98.12 443 LYS A O 1
ATOM 3375 N N . LEU A 1 444 ? 13.081 -4.755 -16.095 1.00 98.62 444 LEU A N 1
ATOM 3376 C CA . LEU A 1 444 ? 14.531 -4.593 -16.098 1.00 98.62 444 LEU A CA 1
ATOM 3377 C C . LEU A 1 444 ? 15.058 -4.555 -17.533 1.00 98.62 444 LEU A C 1
ATOM 3379 O O . LEU A 1 444 ? 14.794 -5.459 -18.324 1.00 98.62 444 LEU A O 1
ATOM 3383 N N . ILE A 1 445 ? 15.806 -3.507 -17.871 1.00 98.88 445 ILE A N 1
ATOM 3384 C CA . ILE A 1 445 ? 16.365 -3.294 -19.210 1.00 98.88 445 ILE A CA 1
ATOM 3385 C C . ILE A 1 445 ? 17.872 -3.090 -19.087 1.00 98.88 445 ILE A C 1
ATOM 3387 O O . ILE A 1 445 ? 18.324 -2.223 -18.346 1.00 98.88 445 ILE A O 1
ATOM 3391 N N . GLY A 1 446 ? 18.654 -3.858 -19.837 1.00 98.75 446 GLY A N 1
ATOM 3392 C CA . GLY A 1 446 ? 20.102 -3.719 -19.936 1.00 98.75 446 GLY A CA 1
ATOM 3393 C C . GLY A 1 446 ? 20.557 -3.426 -21.353 1.00 98.75 446 GLY A C 1
ATOM 3394 O O . GLY A 1 446 ? 20.046 -4.021 -22.302 1.00 98.75 446 GLY A O 1
ATOM 3395 N N . ILE A 1 447 ? 21.561 -2.561 -21.499 1.00 98.75 447 ILE A N 1
ATOM 3396 C CA . ILE A 1 447 ? 22.152 -2.188 -22.789 1.00 98.75 447 ILE A CA 1
ATOM 3397 C C . ILE A 1 447 ? 23.672 -2.347 -22.717 1.00 98.75 447 ILE A C 1
ATOM 3399 O O . ILE A 1 447 ? 24.297 -1.793 -21.815 1.00 98.75 447 ILE A O 1
ATOM 3403 N N . GLY A 1 448 ? 24.273 -3.087 -23.653 1.00 98.25 448 GLY A N 1
ATOM 3404 C CA . GLY A 1 448 ? 25.728 -3.252 -23.754 1.00 98.25 448 GLY A CA 1
ATOM 3405 C C . GLY A 1 448 ? 26.346 -3.717 -22.435 1.00 98.25 448 GLY A C 1
ATOM 3406 O O . GLY A 1 448 ? 25.957 -4.751 -21.888 1.00 98.25 448 GLY A O 1
ATOM 3407 N N . ASN A 1 449 ? 27.265 -2.929 -21.869 1.00 98.12 449 ASN A N 1
ATOM 3408 C CA . ASN A 1 449 ? 27.862 -3.220 -20.564 1.00 98.12 449 ASN A CA 1
ATOM 3409 C C . ASN A 1 449 ? 26.824 -3.365 -19.428 1.00 98.12 449 ASN A C 1
ATOM 3411 O O . ASN A 1 449 ? 27.009 -4.216 -18.558 1.00 98.12 449 ASN A O 1
ATOM 3415 N N . GLY A 1 450 ? 25.714 -2.623 -19.453 1.00 98.62 450 GLY A N 1
ATOM 3416 C CA . GLY A 1 450 ? 24.611 -2.786 -18.501 1.00 98.62 450 GLY A CA 1
ATOM 3417 C C . GLY A 1 450 ? 23.852 -4.108 -18.667 1.00 98.62 450 GLY A C 1
ATOM 3418 O O . GLY A 1 450 ? 23.515 -4.759 -17.678 1.00 98.62 450 GLY A O 1
ATOM 3419 N N . ALA A 1 451 ? 23.649 -4.564 -19.911 1.00 98.56 451 ALA A N 1
ATOM 3420 C CA . ALA A 1 451 ? 23.070 -5.882 -20.198 1.00 98.56 451 ALA A CA 1
ATOM 3421 C C . ALA A 1 451 ? 23.975 -7.008 -19.687 1.00 98.56 451 ALA A C 1
ATOM 3423 O O . ALA A 1 451 ? 23.506 -7.953 -19.052 1.00 98.56 451 ALA A O 1
ATOM 3424 N N . THR A 1 452 ? 25.282 -6.873 -19.911 1.00 98.62 452 THR A N 1
ATOM 3425 C CA . THR A 1 452 ? 26.299 -7.793 -19.390 1.00 98.62 452 THR A CA 1
ATOM 3426 C C . THR A 1 452 ? 26.294 -7.839 -17.866 1.00 98.62 452 THR A C 1
ATOM 3428 O O . THR A 1 452 ? 26.319 -8.928 -17.294 1.00 98.62 452 THR A O 1
ATOM 3431 N N . PHE A 1 453 ? 26.211 -6.684 -17.198 1.00 98.62 453 PHE A N 1
ATOM 3432 C CA . PHE A 1 453 ? 26.136 -6.620 -15.739 1.00 98.62 453 PHE A CA 1
ATOM 3433 C C . PHE A 1 453 ? 24.936 -7.400 -15.197 1.00 98.62 453 PHE A C 1
ATOM 3435 O O . PHE A 1 453 ? 25.130 -8.245 -14.320 1.00 98.62 453 PHE A O 1
ATOM 3442 N N . ILE A 1 454 ? 23.738 -7.193 -15.758 1.00 98.38 454 ILE A N 1
ATOM 3443 C CA . ILE A 1 454 ? 22.538 -7.948 -15.369 1.00 98.38 454 ILE A CA 1
ATOM 3444 C C . ILE A 1 454 ? 22.767 -9.451 -15.567 1.00 98.38 454 ILE A C 1
ATOM 3446 O O . ILE A 1 454 ? 22.567 -10.235 -14.639 1.00 98.38 454 ILE A O 1
ATOM 3450 N N . ASN A 1 455 ? 23.250 -9.846 -16.749 1.00 96.69 455 ASN A N 1
ATOM 3451 C CA . ASN A 1 455 ? 23.432 -11.249 -17.123 1.00 96.69 455 ASN A CA 1
ATOM 3452 C C . ASN A 1 455 ? 24.494 -11.971 -16.267 1.00 96.69 455 ASN A C 1
ATOM 3454 O O . ASN A 1 455 ? 24.446 -13.189 -16.104 1.00 96.69 455 ASN A O 1
ATOM 3458 N N . GLN A 1 456 ? 25.467 -11.243 -15.717 1.00 97.00 456 GLN A N 1
ATOM 3459 C CA . GLN A 1 456 ? 26.550 -11.807 -14.905 1.00 97.00 456 GLN A CA 1
ATOM 3460 C C . GLN A 1 456 ? 26.302 -11.721 -13.396 1.00 97.00 456 GLN A C 1
ATOM 3462 O O . GLN A 1 456 ? 26.760 -12.603 -12.673 1.00 97.00 456 GLN A O 1
ATOM 3467 N N . ASN A 1 457 ? 25.605 -10.685 -12.920 1.00 97.12 457 ASN A N 1
ATOM 3468 C CA . ASN A 1 457 ? 25.571 -10.344 -11.494 1.00 97.12 457 ASN A CA 1
ATOM 3469 C C . ASN A 1 457 ? 24.162 -10.327 -10.894 1.00 97.12 457 ASN A C 1
ATOM 3471 O O . ASN A 1 457 ? 24.037 -10.499 -9.687 1.00 97.12 457 ASN A O 1
ATOM 3475 N N . LEU A 1 458 ? 23.107 -10.146 -11.700 1.00 96.00 458 LEU A N 1
ATOM 3476 C CA . LEU A 1 458 ? 21.744 -9.969 -11.181 1.00 96.00 458 LEU A CA 1
ATOM 3477 C C . LEU A 1 458 ? 20.815 -11.167 -11.412 1.00 96.00 458 LEU A C 1
ATOM 3479 O O . LEU A 1 458 ? 19.653 -11.121 -11.018 1.00 96.00 458 LEU A O 1
ATOM 3483 N N . THR A 1 459 ? 21.300 -12.266 -11.990 1.00 92.25 459 THR A N 1
ATOM 3484 C CA . THR A 1 459 ? 20.475 -13.451 -12.304 1.00 92.25 459 THR A CA 1
ATOM 3485 C C . THR A 1 459 ? 19.792 -14.079 -11.082 1.00 92.25 459 THR A C 1
ATOM 3487 O O . THR A 1 459 ? 18.751 -14.717 -11.230 1.00 92.25 459 THR A O 1
ATOM 3490 N N . GLY A 1 460 ? 20.330 -13.863 -9.875 1.00 90.56 460 GLY A N 1
ATOM 3491 C CA . GLY A 1 460 ? 19.716 -14.279 -8.611 1.00 90.56 460 GLY A CA 1
ATOM 3492 C C . GLY A 1 460 ? 18.451 -13.502 -8.225 1.00 90.56 460 GLY A C 1
ATOM 3493 O O . GLY A 1 460 ? 17.661 -14.012 -7.446 1.00 90.56 460 GLY A O 1
ATOM 3494 N N . TYR A 1 461 ? 18.213 -12.316 -8.790 1.00 92.94 461 TYR A N 1
ATOM 3495 C CA . TYR A 1 461 ? 17.082 -11.442 -8.440 1.00 92.94 461 TYR A CA 1
ATOM 3496 C C . TYR A 1 461 ? 15.919 -11.515 -9.447 1.00 92.94 461 TYR A C 1
ATOM 3498 O O . TYR A 1 461 ? 14.987 -10.718 -9.401 1.00 92.94 461 TYR A O 1
ATOM 3506 N N . MET A 1 462 ? 15.962 -12.446 -10.408 1.00 94.12 462 MET A N 1
ATOM 3507 C CA . MET A 1 462 ? 14.993 -12.489 -11.516 1.00 94.12 462 MET A CA 1
ATOM 3508 C C . MET A 1 462 ? 13.580 -12.933 -11.106 1.00 94.12 462 MET A C 1
ATOM 3510 O O . MET A 1 462 ? 12.653 -12.842 -11.907 1.00 94.12 462 MET A O 1
ATOM 3514 N N . ASN A 1 463 ? 13.385 -13.408 -9.876 1.00 90.25 463 ASN A N 1
ATOM 3515 C CA . ASN A 1 463 ? 12.107 -13.946 -9.412 1.00 90.25 463 ASN A CA 1
ATOM 3516 C C . ASN A 1 463 ? 11.006 -12.881 -9.307 1.00 90.25 463 ASN A C 1
ATOM 3518 O O . ASN A 1 463 ? 9.853 -13.186 -9.613 1.00 90.25 463 ASN A O 1
ATOM 3522 N N . PHE A 1 464 ? 11.359 -11.643 -8.948 1.00 91.81 464 PHE A N 1
ATOM 3523 C CA . PHE A 1 464 ? 10.424 -10.514 -8.894 1.00 91.81 464 PHE A CA 1
ATOM 3524 C C . PHE A 1 464 ? 10.394 -9.656 -10.167 1.00 91.81 464 PHE A C 1
ATOM 3526 O O . PHE A 1 464 ? 9.580 -8.739 -10.283 1.00 91.81 464 PHE A O 1
ATOM 3533 N N . VAL A 1 465 ? 11.260 -9.938 -11.144 1.00 96.12 465 VAL A N 1
ATOM 3534 C CA . VAL A 1 465 ? 11.299 -9.213 -12.420 1.00 96.12 465 VAL A CA 1
ATOM 3535 C C . VAL A 1 465 ? 10.197 -9.740 -13.337 1.00 96.12 465 VAL A C 1
ATOM 3537 O O . VAL A 1 465 ? 10.235 -10.876 -13.808 1.00 96.12 465 VAL A O 1
ATOM 3540 N N . SER A 1 466 ? 9.206 -8.901 -13.629 1.00 96.00 466 SER A N 1
ATOM 3541 C CA . SER A 1 466 ? 8.055 -9.268 -14.468 1.00 96.00 466 SER A CA 1
ATOM 3542 C C . SER A 1 466 ? 8.352 -9.260 -15.971 1.00 96.00 466 SER A C 1
ATOM 3544 O O . SER A 1 466 ? 7.636 -9.891 -16.738 1.00 96.00 466 SER A O 1
ATOM 3546 N N . GLY A 1 467 ? 9.422 -8.588 -16.402 1.00 98.06 467 GLY A N 1
ATOM 3547 C CA . GLY A 1 467 ? 9.888 -8.606 -17.786 1.00 98.06 467 GLY A CA 1
ATOM 3548 C C . GLY A 1 467 ? 11.325 -8.108 -17.898 1.00 98.06 467 GLY A C 1
ATOM 3549 O O . GLY A 1 467 ? 11.696 -7.120 -17.258 1.00 98.06 467 GLY A O 1
ATOM 3550 N N . LEU A 1 468 ? 12.121 -8.800 -18.709 1.00 98.75 468 LEU A N 1
ATOM 3551 C CA . LEU A 1 468 ? 13.545 -8.550 -18.900 1.00 98.75 468 LEU A CA 1
ATOM 3552 C C . LEU A 1 468 ? 13.847 -8.218 -20.364 1.00 98.75 468 LEU A C 1
ATOM 3554 O O . LEU A 1 468 ? 13.365 -8.892 -21.271 1.00 98.75 468 LEU A O 1
ATOM 3558 N N . ALA A 1 469 ? 14.689 -7.218 -20.605 1.00 98.81 469 ALA A N 1
ATOM 3559 C CA . ALA A 1 469 ? 15.261 -6.947 -21.920 1.00 98.81 469 ALA A CA 1
ATOM 3560 C C . ALA A 1 469 ? 16.785 -6.836 -21.823 1.00 98.81 469 ALA A C 1
ATOM 3562 O O . ALA A 1 469 ? 17.297 -5.991 -21.090 1.00 98.81 469 ALA A O 1
ATOM 3563 N N . LEU A 1 470 ? 17.516 -7.661 -22.576 1.00 98.75 470 LEU A N 1
ATOM 3564 C CA . LEU A 1 470 ? 18.976 -7.607 -22.660 1.00 98.75 470 LEU A CA 1
ATOM 3565 C C . LEU A 1 470 ? 19.406 -7.299 -24.090 1.00 98.75 470 LEU A C 1
ATOM 3567 O O . LEU A 1 470 ? 19.240 -8.110 -25.002 1.00 98.75 470 LEU A O 1
ATOM 3571 N N . ILE A 1 471 ? 19.981 -6.116 -24.274 1.00 98.62 471 ILE A N 1
ATOM 3572 C CA . ILE A 1 471 ? 20.384 -5.600 -25.577 1.00 98.62 471 ILE A CA 1
ATOM 3573 C C . ILE A 1 471 ? 21.902 -5.708 -25.689 1.00 98.62 471 ILE A C 1
ATOM 3575 O O . ILE A 1 471 ? 22.624 -4.996 -24.990 1.00 98.62 471 ILE A O 1
ATOM 3579 N N . ASN A 1 472 ? 22.377 -6.587 -26.574 1.00 98.19 472 ASN A N 1
ATOM 3580 C CA . ASN A 1 472 ? 23.793 -6.892 -26.791 1.00 98.19 472 ASN A CA 1
ATOM 3581 C C . ASN A 1 472 ? 24.565 -7.296 -25.508 1.00 98.19 472 ASN A C 1
ATOM 3583 O O . ASN A 1 472 ? 25.611 -6.707 -25.225 1.00 98.19 472 ASN A O 1
ATOM 3587 N N . PRO A 1 473 ? 24.076 -8.272 -24.710 1.00 97.81 473 PRO A N 1
ATOM 3588 C CA . PRO A 1 473 ? 24.804 -8.769 -23.544 1.00 97.81 473 PRO A CA 1
ATOM 3589 C C . PRO A 1 473 ? 26.011 -9.629 -23.943 1.00 97.81 473 PRO A C 1
ATOM 3591 O O . PRO A 1 473 ? 25.982 -10.347 -24.943 1.00 97.81 473 PRO A O 1
ATOM 3594 N N . GLU A 1 474 ? 27.042 -9.647 -23.101 1.00 97.31 474 GLU A N 1
ATOM 3595 C CA . GLU A 1 474 ? 28.028 -10.730 -23.095 1.00 97.31 474 GLU A CA 1
ATOM 3596 C C . GLU A 1 474 ? 27.507 -11.948 -22.308 1.00 97.31 474 GLU A C 1
ATOM 3598 O O . GLU A 1 474 ? 26.516 -11.878 -21.569 1.00 97.31 474 GLU A O 1
ATOM 3603 N N . ALA A 1 475 ? 28.199 -13.082 -22.452 1.00 93.94 475 ALA A N 1
ATOM 3604 C CA . ALA A 1 475 ? 27.872 -14.316 -21.747 1.00 93.94 475 ALA A CA 1
ATOM 3605 C C . ALA A 1 475 ? 27.829 -14.117 -20.220 1.00 93.94 475 ALA A C 1
ATOM 3607 O O . ALA A 1 475 ? 28.672 -13.433 -19.629 1.00 93.94 475 ALA A O 1
ATOM 3608 N N . GLY A 1 476 ? 26.834 -14.747 -19.595 1.00 92.19 476 GLY A N 1
ATOM 3609 C CA . GLY A 1 476 ? 26.482 -14.560 -18.193 1.00 92.19 476 GLY A CA 1
ATOM 3610 C C . GLY A 1 476 ? 26.384 -15.855 -17.394 1.00 92.19 476 GLY A C 1
ATOM 3611 O O . GLY A 1 476 ? 26.847 -16.919 -17.814 1.00 92.19 476 GLY A O 1
ATOM 3612 N N . ALA A 1 477 ? 25.787 -15.743 -16.212 1.00 91.38 477 ALA A N 1
ATOM 3613 C CA . ALA A 1 477 ? 25.483 -16.869 -15.340 1.00 91.38 477 ALA A CA 1
ATOM 3614 C C . ALA A 1 477 ? 24.184 -17.576 -15.769 1.00 91.38 477 ALA A C 1
ATOM 3616 O O . ALA A 1 477 ? 23.394 -17.058 -16.554 1.00 91.38 477 ALA A O 1
ATOM 3617 N N . SER A 1 478 ? 23.939 -18.773 -15.231 1.00 91.31 478 SER A N 1
ATOM 3618 C CA . SER A 1 478 ? 22.656 -19.458 -15.411 1.00 91.31 478 SER A CA 1
ATOM 3619 C C . SER A 1 478 ? 21.538 -18.751 -14.646 1.00 91.31 478 SER A C 1
ATOM 3621 O O . SER A 1 478 ? 21.738 -18.368 -13.493 1.00 91.31 478 SER A O 1
ATOM 3623 N N . VAL A 1 479 ? 20.349 -18.680 -15.243 1.00 93.56 479 VAL A N 1
ATOM 3624 C CA . VAL A 1 479 ? 19.123 -18.203 -14.591 1.00 93.56 479 VAL A CA 1
ATOM 3625 C C . VAL A 1 479 ? 18.290 -19.411 -14.157 1.00 93.56 479 VAL A C 1
ATOM 3627 O O . VAL A 1 479 ? 18.063 -20.323 -14.951 1.00 93.56 479 VAL A O 1
ATOM 3630 N N . ASN A 1 480 ? 17.880 -19.444 -12.886 1.00 89.31 480 ASN A N 1
ATOM 3631 C CA . ASN A 1 480 ? 17.187 -20.596 -12.285 1.00 89.31 480 ASN A CA 1
ATOM 3632 C C . ASN A 1 480 ? 15.683 -20.382 -12.084 1.00 89.31 480 ASN A C 1
ATOM 3634 O O . ASN A 1 480 ? 14.997 -21.288 -11.620 1.00 89.31 480 ASN A O 1
ATOM 3638 N N . VAL A 1 481 ? 15.185 -19.192 -12.403 1.00 91.94 481 VAL A N 1
ATOM 3639 C CA . VAL A 1 481 ? 13.771 -18.837 -12.316 1.00 91.94 481 VAL A CA 1
ATOM 3640 C C . VAL A 1 481 ? 13.299 -18.369 -13.680 1.00 91.94 481 VAL A C 1
ATOM 3642 O O . VAL A 1 481 ? 14.055 -17.743 -14.424 1.00 91.94 481 VAL A O 1
ATOM 3645 N N . SER A 1 482 ? 12.051 -18.674 -13.997 1.00 94.56 482 SER A N 1
ATOM 3646 C CA . SER A 1 482 ? 11.425 -18.189 -15.217 1.00 94.56 482 SER A CA 1
ATOM 3647 C C . SER A 1 482 ? 11.367 -16.666 -15.235 1.00 94.56 482 SER A C 1
ATOM 3649 O O . SER A 1 482 ? 11.169 -16.033 -14.188 1.00 94.56 482 SER A O 1
ATOM 3651 N N . VAL A 1 483 ? 11.591 -16.075 -16.411 1.00 96.69 483 VAL A N 1
ATOM 3652 C CA . VAL A 1 483 ? 11.509 -14.631 -16.644 1.00 96.69 483 VAL A CA 1
ATOM 3653 C C . VAL A 1 483 ? 11.249 -14.312 -18.117 1.00 96.69 483 VAL A C 1
ATOM 3655 O O . VAL A 1 483 ? 12.121 -14.591 -18.946 1.00 96.69 483 VAL A O 1
ATOM 3658 N N . PRO A 1 484 ? 10.101 -13.688 -18.462 1.00 98.19 484 PRO A N 1
ATOM 3659 C CA . PRO A 1 484 ? 9.813 -13.276 -19.829 1.00 98.19 484 PRO A CA 1
ATOM 3660 C C . PRO A 1 484 ? 10.939 -12.379 -20.334 1.00 98.19 484 PRO A C 1
ATOM 3662 O O . PRO A 1 484 ? 11.229 -11.350 -19.717 1.00 98.19 484 PRO A O 1
ATOM 3665 N N . THR A 1 485 ? 11.603 -12.780 -21.418 1.00 98.62 485 THR A N 1
ATOM 3666 C CA . THR A 1 485 ? 12.858 -12.138 -21.838 1.00 98.62 485 THR A CA 1
ATOM 3667 C C . THR A 1 485 ? 12.853 -11.730 -23.305 1.00 98.62 485 THR A C 1
ATOM 3669 O O . THR A 1 485 ? 12.572 -12.535 -24.188 1.00 98.62 485 THR A O 1
ATOM 3672 N N . TYR A 1 486 ? 13.243 -10.486 -23.575 1.00 98.75 486 TYR A N 1
ATOM 3673 C CA . TYR A 1 486 ? 13.633 -10.006 -24.896 1.00 98.75 486 TYR A CA 1
ATOM 3674 C C . TYR A 1 486 ? 15.164 -9.950 -25.005 1.00 98.75 486 TYR A C 1
ATOM 3676 O O . TYR A 1 486 ? 15.832 -9.386 -24.137 1.00 98.75 486 TYR A O 1
ATOM 3684 N N . LEU A 1 487 ? 15.731 -10.513 -26.071 1.00 98.69 487 LEU A N 1
ATOM 3685 C CA . LEU A 1 487 ? 17.172 -10.577 -26.313 1.00 98.69 487 LEU A CA 1
ATOM 3686 C C . LEU A 1 487 ? 17.524 -9.945 -27.658 1.00 98.69 487 LEU A C 1
ATOM 3688 O O . LEU A 1 487 ? 16.951 -10.320 -28.677 1.00 98.69 487 LEU A O 1
ATOM 3692 N N . VAL A 1 488 ? 18.532 -9.074 -27.681 1.00 98.56 488 VAL A N 1
ATOM 3693 C CA . VAL A 1 488 ? 19.245 -8.708 -28.916 1.00 98.56 488 VAL A CA 1
ATOM 3694 C C . VAL A 1 488 ? 20.612 -9.375 -28.885 1.00 98.56 488 VAL A C 1
ATOM 3696 O O . VAL A 1 488 ? 21.500 -8.925 -28.161 1.00 98.56 488 VAL A O 1
ATOM 3699 N N . THR A 1 489 ? 20.756 -10.497 -29.588 1.00 97.56 489 THR A N 1
ATOM 3700 C CA . THR A 1 489 ? 21.993 -11.291 -29.631 1.00 97.56 489 THR A CA 1
ATOM 3701 C C . THR A 1 489 ? 21.936 -12.340 -30.742 1.00 97.56 489 THR A C 1
ATOM 3703 O O . THR A 1 489 ? 20.865 -12.855 -31.069 1.00 97.56 489 THR A O 1
ATOM 3706 N N . ASP A 1 490 ? 23.095 -12.699 -31.290 1.00 96.00 490 ASP A N 1
ATOM 3707 C CA . ASP A 1 490 ? 23.295 -13.877 -32.139 1.00 96.00 490 ASP A CA 1
ATOM 3708 C C . ASP A 1 490 ? 23.990 -15.040 -31.394 1.00 96.00 490 ASP A C 1
ATOM 3710 O O . ASP A 1 490 ? 24.234 -16.100 -31.979 1.00 96.00 490 ASP A O 1
ATOM 3714 N N . ASP A 1 491 ? 24.277 -14.881 -30.093 1.00 96.94 491 ASP A N 1
ATOM 3715 C CA . ASP A 1 491 ? 24.914 -15.905 -29.265 1.00 96.94 491 ASP A CA 1
ATOM 3716 C C . ASP A 1 491 ? 23.892 -16.931 -28.754 1.00 96.94 491 ASP A C 1
ATOM 3718 O O . ASP A 1 491 ? 23.100 -16.689 -27.835 1.00 96.94 491 ASP A O 1
ATOM 3722 N N . GLN A 1 492 ? 23.960 -18.136 -29.320 1.00 96.50 492 GLN A N 1
ATOM 3723 C CA . GLN A 1 492 ? 23.081 -19.243 -28.958 1.00 96.50 492 GLN A CA 1
ATOM 3724 C C . GLN A 1 492 ? 23.199 -19.661 -27.485 1.00 96.50 492 GLN A C 1
ATOM 3726 O O . GLN A 1 492 ? 22.209 -20.101 -26.912 1.00 96.50 492 GLN A O 1
ATOM 3731 N N . ALA A 1 493 ? 24.360 -19.515 -26.839 1.00 96.38 493 ALA A N 1
ATOM 3732 C CA . ALA A 1 493 ? 24.510 -19.895 -25.433 1.00 96.38 493 ALA A CA 1
ATOM 3733 C C . ALA A 1 493 ? 23.711 -18.967 -24.502 1.00 96.38 493 ALA A C 1
ATOM 3735 O O . ALA A 1 493 ? 23.171 -19.413 -23.485 1.00 96.38 493 ALA A O 1
ATOM 3736 N N . ILE A 1 494 ? 23.605 -17.685 -24.865 1.00 97.50 494 ILE A N 1
ATOM 3737 C CA . ILE A 1 494 ? 22.768 -16.719 -24.149 1.00 97.50 494 ILE A CA 1
ATOM 3738 C C . ILE A 1 494 ? 21.293 -17.061 -24.375 1.00 97.50 494 ILE A C 1
ATOM 3740 O O . ILE A 1 494 ? 20.545 -17.175 -23.406 1.00 97.50 494 ILE A O 1
ATOM 3744 N N . ILE A 1 495 ? 20.891 -17.313 -25.625 1.00 98.00 495 ILE A N 1
ATOM 3745 C CA . ILE A 1 495 ? 19.516 -17.713 -25.970 1.00 98.00 495 ILE A CA 1
ATOM 3746 C C . ILE A 1 495 ? 19.105 -18.972 -25.193 1.00 98.00 495 ILE A C 1
ATOM 3748 O O . ILE A 1 495 ? 18.085 -18.969 -24.505 1.00 98.00 495 ILE A O 1
ATOM 3752 N N . ASP A 1 496 ? 19.929 -20.022 -25.231 1.00 97.31 496 ASP A N 1
ATOM 3753 C CA . ASP A 1 496 ? 19.666 -21.303 -24.566 1.00 97.31 496 ASP A CA 1
ATOM 3754 C C . ASP A 1 496 ? 19.499 -21.148 -23.046 1.00 97.31 496 ASP A C 1
ATOM 3756 O O . ASP A 1 496 ? 18.745 -21.903 -22.429 1.00 97.31 496 ASP A O 1
ATOM 3760 N N . THR A 1 497 ? 20.168 -20.164 -22.434 1.00 97.50 497 THR A N 1
ATOM 3761 C CA . THR A 1 497 ? 20.042 -19.879 -20.997 1.00 97.50 497 THR A CA 1
ATOM 3762 C C . THR A 1 497 ? 18.621 -19.443 -20.644 1.00 97.50 497 THR A C 1
ATOM 3764 O O . THR A 1 497 ? 18.010 -20.027 -19.748 1.00 97.50 497 THR A O 1
ATOM 3767 N N . TYR A 1 498 ? 18.071 -18.467 -21.369 1.00 97.88 498 TYR A N 1
ATOM 3768 C CA . TYR A 1 498 ? 16.735 -17.930 -21.092 1.00 97.88 498 TYR A CA 1
ATOM 3769 C C . TYR A 1 498 ? 15.619 -18.843 -21.595 1.00 97.88 498 TYR A C 1
ATOM 3771 O O . TYR A 1 498 ? 14.603 -18.982 -20.915 1.00 97.88 498 TYR A O 1
ATOM 3779 N N . VAL A 1 499 ? 15.817 -19.525 -22.728 1.00 98.06 499 VAL A N 1
ATOM 3780 C CA . VAL A 1 499 ? 14.875 -20.541 -23.228 1.00 98.06 499 VAL A CA 1
ATOM 3781 C C . VAL A 1 499 ? 14.727 -21.671 -22.213 1.00 98.06 499 VAL A C 1
ATOM 3783 O O . VAL A 1 499 ? 13.611 -22.076 -21.900 1.00 98.06 499 VAL A O 1
ATOM 3786 N N . LYS A 1 500 ? 15.839 -22.142 -21.633 1.00 97.62 500 LYS A N 1
ATOM 3787 C CA . LYS A 1 500 ? 15.804 -23.158 -20.579 1.00 97.62 500 LYS A CA 1
ATOM 3788 C C . LYS A 1 500 ? 15.114 -22.655 -19.309 1.00 97.62 500 LYS A C 1
ATOM 3790 O O . LYS A 1 500 ? 14.336 -23.408 -18.734 1.00 97.62 500 LYS A O 1
ATOM 3795 N N . ALA A 1 501 ? 15.414 -21.433 -18.865 1.00 96.19 501 ALA A N 1
ATOM 3796 C CA . ALA A 1 501 ? 14.825 -20.861 -17.651 1.00 96.19 501 ALA A CA 1
ATOM 3797 C C . ALA A 1 501 ? 13.298 -20.694 -17.753 1.00 96.19 501 ALA A C 1
ATOM 3799 O O . ALA A 1 501 ? 12.604 -20.877 -16.761 1.00 96.19 501 ALA A O 1
ATOM 3800 N N . ASN A 1 502 ? 12.793 -20.397 -18.954 1.00 97.06 502 ASN A N 1
ATOM 3801 C CA . ASN A 1 502 ? 11.367 -20.239 -19.261 1.00 97.06 502 ASN A CA 1
ATOM 3802 C C . ASN A 1 502 ? 10.708 -21.532 -19.770 1.00 97.06 502 ASN A C 1
ATOM 3804 O O . ASN A 1 502 ? 9.632 -21.469 -20.344 1.00 97.06 502 ASN A O 1
ATOM 3808 N N . HIS A 1 503 ? 11.380 -22.686 -19.683 1.00 96.94 503 HIS A N 1
ATOM 3809 C CA . HIS A 1 503 ? 10.867 -23.966 -20.202 1.00 96.94 503 HIS A CA 1
ATOM 3810 C C . HIS A 1 503 ? 10.328 -23.890 -21.648 1.00 96.94 503 HIS A C 1
ATOM 3812 O O . HIS A 1 503 ? 9.451 -24.653 -22.052 1.00 96.94 503 HIS A O 1
ATOM 3818 N N . ALA A 1 504 ? 10.860 -22.957 -22.436 1.00 97.00 504 ALA A N 1
ATOM 3819 C CA . ALA A 1 504 ? 10.258 -22.538 -23.684 1.00 97.00 504 ALA A CA 1
ATOM 3820 C C . ALA A 1 504 ? 10.754 -23.391 -24.854 1.00 97.00 504 ALA A C 1
ATOM 3822 O O . ALA A 1 504 ? 11.842 -23.977 -24.838 1.00 97.00 504 ALA A O 1
ATOM 3823 N N . THR A 1 505 ? 9.963 -23.433 -25.919 1.00 97.25 505 THR A N 1
ATOM 3824 C CA . THR A 1 505 ? 10.310 -24.107 -27.173 1.00 97.25 505 THR A CA 1
ATOM 3825 C C . THR A 1 505 ? 10.078 -23.176 -28.353 1.00 97.25 505 THR A C 1
ATOM 3827 O O . THR A 1 505 ? 9.236 -22.291 -28.286 1.00 97.25 505 THR A O 1
ATOM 3830 N N . LEU A 1 506 ? 10.852 -23.338 -29.430 1.00 97.31 506 LEU A N 1
ATOM 3831 C CA . LEU A 1 506 ? 10.759 -22.472 -30.608 1.00 97.31 506 LEU A CA 1
ATOM 3832 C C . LEU A 1 506 ? 9.387 -22.628 -31.285 1.00 97.31 506 LEU A C 1
ATOM 3834 O O . LEU A 1 506 ? 9.074 -23.709 -31.787 1.00 97.31 506 LEU A O 1
ATOM 3838 N N . VAL A 1 507 ? 8.620 -21.541 -31.353 1.00 96.88 507 VAL A N 1
ATOM 3839 C CA . VAL A 1 507 ? 7.294 -21.485 -31.994 1.00 96.88 507 VAL A CA 1
ATOM 3840 C C . VAL A 1 507 ? 7.389 -20.872 -33.390 1.00 96.88 507 VAL A C 1
ATOM 3842 O O . VAL A 1 507 ? 6.858 -21.416 -34.360 1.00 96.88 507 VAL A O 1
ATOM 3845 N N . SER A 1 508 ? 8.124 -19.768 -33.521 1.00 95.44 508 SER A N 1
ATOM 3846 C CA . SER A 1 508 ? 8.411 -19.111 -34.800 1.00 95.44 508 SER A CA 1
ATOM 3847 C C . SER A 1 508 ? 9.801 -18.477 -34.788 1.00 95.44 508 SER A C 1
ATOM 3849 O O . SER A 1 508 ? 10.486 -18.508 -33.772 1.00 95.44 508 SER A O 1
ATOM 3851 N N . GLU A 1 509 ? 10.252 -17.919 -35.914 1.00 94.19 509 GLU A N 1
ATOM 3852 C CA . GLU A 1 509 ? 11.571 -17.278 -36.010 1.00 94.19 509 GLU A CA 1
ATOM 3853 C C . GLU A 1 509 ? 11.770 -16.244 -34.888 1.00 94.19 509 GLU A C 1
ATOM 3855 O O . GLU A 1 509 ? 11.037 -15.262 -34.803 1.00 94.19 509 GLU A O 1
ATOM 3860 N N . GLY A 1 510 ? 12.737 -16.511 -34.004 1.00 94.31 510 GLY A N 1
ATOM 3861 C CA . GLY A 1 510 ? 13.047 -15.653 -32.863 1.00 94.31 510 GLY A CA 1
ATOM 3862 C C . GLY A 1 510 ? 12.010 -15.646 -31.733 1.00 94.31 510 GLY A C 1
ATOM 3863 O O . GLY A 1 510 ? 12.151 -14.829 -30.836 1.00 94.31 510 GLY A O 1
ATOM 3864 N N . LEU A 1 511 ? 10.995 -16.514 -31.723 1.00 97.88 511 LEU A N 1
ATOM 3865 C CA . LEU A 1 511 ? 9.995 -16.583 -30.649 1.00 97.88 511 LEU A CA 1
ATOM 3866 C C . LEU A 1 511 ? 9.944 -17.984 -30.044 1.00 97.88 511 LEU A C 1
ATOM 3868 O O . LEU A 1 511 ? 9.718 -18.972 -30.749 1.00 97.88 511 LEU A O 1
ATOM 3872 N N . TYR A 1 512 ? 10.122 -18.044 -28.730 1.00 98.56 512 TYR A N 1
ATOM 3873 C CA . TYR A 1 512 ? 10.044 -19.252 -27.928 1.00 98.56 512 TYR A CA 1
ATOM 3874 C C . TYR A 1 512 ? 8.978 -19.073 -26.851 1.00 98.56 512 TYR A C 1
ATOM 3876 O O . TYR A 1 512 ? 8.963 -18.046 -26.176 1.00 98.56 512 TYR A O 1
ATOM 3884 N N . GLU A 1 513 ? 8.130 -20.077 -26.663 1.00 98.06 513 GLU A N 1
ATOM 3885 C CA . GLU A 1 513 ? 7.050 -20.062 -25.668 1.00 98.06 513 GLU A CA 1
ATOM 3886 C C . GLU A 1 513 ? 6.972 -21.428 -24.978 1.00 98.06 513 GLU A C 1
ATOM 3888 O O . GLU A 1 513 ? 7.298 -22.462 -25.587 1.00 98.06 513 GLU A O 1
ATOM 3893 N N . ASN A 1 514 ? 6.579 -21.448 -23.705 1.00 97.44 514 ASN A N 1
ATOM 3894 C CA . ASN A 1 514 ? 6.231 -22.689 -23.022 1.00 97.44 514 ASN A CA 1
ATOM 3895 C C . ASN A 1 514 ? 4.803 -23.117 -23.425 1.00 97.44 514 ASN A C 1
ATOM 3897 O O . ASN A 1 514 ? 3.867 -22.339 -23.250 1.00 97.44 514 ASN A O 1
ATOM 3901 N N . PRO A 1 515 ? 4.592 -24.346 -23.936 1.00 94.81 515 PRO A N 1
ATOM 3902 C CA . PRO A 1 515 ? 3.248 -24.848 -24.237 1.00 94.81 515 PRO A CA 1
ATOM 3903 C C . PRO A 1 515 ? 2.327 -24.992 -23.014 1.00 94.81 515 PRO A C 1
ATOM 3905 O O . PRO A 1 515 ? 1.114 -25.057 -23.194 1.00 94.81 515 PRO A O 1
ATOM 3908 N N . ASP A 1 516 ? 2.890 -25.073 -21.808 1.00 95.25 516 ASP A N 1
ATOM 3909 C CA . ASP A 1 516 ? 2.157 -25.281 -20.557 1.00 95.25 516 ASP A CA 1
ATOM 3910 C C . ASP A 1 516 ? 1.960 -23.980 -19.751 1.00 95.25 516 ASP A C 1
ATOM 3912 O O . ASP A 1 516 ? 1.277 -24.011 -18.730 1.00 95.25 516 ASP A O 1
ATOM 3916 N N . SER A 1 517 ? 2.570 -22.858 -20.162 1.00 94.81 517 SER A N 1
ATOM 3917 C CA . SER A 1 517 ? 2.448 -21.566 -19.470 1.00 94.81 517 SER A CA 1
ATOM 3918 C C . SER A 1 517 ? 2.661 -20.389 -20.415 1.00 94.81 517 SER A C 1
ATOM 3920 O O . SER A 1 517 ? 3.757 -20.192 -20.945 1.00 94.81 517 SER A O 1
ATOM 3922 N N . HIS A 1 518 ? 1.635 -19.556 -20.587 1.00 93.06 518 HIS A N 1
ATOM 3923 C CA . HIS A 1 518 ? 1.727 -18.391 -21.475 1.00 93.06 518 HIS A CA 1
ATOM 3924 C C . HIS A 1 518 ? 2.602 -17.256 -20.913 1.00 93.06 518 HIS A C 1
ATOM 3926 O O . HIS A 1 518 ? 3.029 -16.379 -21.666 1.00 93.06 518 HIS A O 1
ATOM 3932 N N . TYR A 1 519 ? 2.921 -17.291 -19.616 1.00 94.75 519 TYR A N 1
ATOM 3933 C CA . TYR A 1 519 ? 3.822 -16.334 -18.974 1.00 94.75 519 TYR A CA 1
ATOM 3934 C C . TYR A 1 519 ? 5.289 -16.543 -19.364 1.00 94.75 519 TYR A C 1
ATOM 3936 O O . TYR A 1 519 ? 6.097 -15.624 -19.250 1.00 94.75 519 TYR A O 1
ATOM 3944 N N . GLU A 1 520 ? 5.675 -17.734 -19.821 1.00 96.38 520 GLU A N 1
ATOM 3945 C CA . GLU A 1 520 ? 7.080 -18.072 -20.049 1.00 96.38 520 GLU A CA 1
ATOM 3946 C C . GLU A 1 520 ? 7.451 -17.933 -21.531 1.00 96.38 520 GLU A C 1
ATOM 3948 O O . GLU A 1 520 ? 7.276 -18.848 -22.341 1.00 96.38 520 GLU A O 1
ATOM 3953 N N . ILE A 1 521 ? 7.971 -16.754 -21.894 1.00 97.94 521 ILE A N 1
ATOM 3954 C CA . ILE A 1 521 ? 8.289 -16.403 -23.286 1.00 97.94 521 ILE A CA 1
ATOM 3955 C C . ILE A 1 521 ? 9.718 -15.877 -23.430 1.00 97.94 521 ILE A C 1
ATOM 3957 O O . ILE A 1 521 ? 10.227 -15.142 -22.579 1.00 97.94 521 ILE A O 1
ATOM 3961 N N . VAL A 1 522 ? 10.348 -16.182 -24.564 1.00 98.62 522 VAL A N 1
ATOM 3962 C CA . VAL A 1 522 ? 11.622 -15.582 -24.974 1.00 98.62 522 VAL A CA 1
ATOM 3963 C C . VAL A 1 522 ? 11.522 -15.096 -26.415 1.00 98.62 522 VAL A C 1
ATOM 3965 O O . VAL A 1 522 ? 11.303 -15.881 -27.335 1.00 98.62 522 VAL A O 1
ATOM 3968 N N . ALA A 1 523 ? 11.720 -13.797 -26.617 1.00 98.56 523 ALA A N 1
ATOM 3969 C CA . ALA A 1 523 ? 11.801 -13.176 -27.933 1.00 98.56 523 ALA A CA 1
ATOM 3970 C C . ALA A 1 523 ? 13.254 -12.787 -28.239 1.00 98.56 523 ALA A C 1
ATOM 3972 O O . ALA A 1 523 ? 13.920 -12.162 -27.421 1.00 98.56 523 ALA A O 1
ATOM 3973 N N . VAL A 1 524 ? 13.751 -13.142 -29.421 1.00 98.50 524 VAL A N 1
ATOM 3974 C CA . VAL A 1 524 ? 15.139 -12.952 -29.850 1.00 98.50 524 VAL A CA 1
ATOM 3975 C C . VAL A 1 524 ? 15.179 -12.165 -31.153 1.00 98.50 524 VAL A C 1
ATOM 3977 O O . VAL A 1 524 ? 14.556 -12.540 -32.147 1.00 98.50 524 VAL A O 1
ATOM 3980 N N . HIS A 1 525 ? 15.973 -11.105 -31.155 1.00 97.56 525 HIS A N 1
ATOM 3981 C CA . HIS A 1 525 ? 16.348 -10.326 -32.321 1.00 97.56 525 HIS A CA 1
ATOM 3982 C C . HIS A 1 525 ? 17.834 -10.556 -32.617 1.00 97.56 525 HIS A C 1
ATOM 3984 O O . HIS A 1 525 ? 18.696 -10.210 -31.814 1.00 97.56 525 HIS A O 1
ATOM 3990 N N . SER A 1 526 ? 18.154 -11.159 -33.763 1.00 93.62 526 SER A N 1
ATOM 3991 C CA . SER A 1 526 ? 19.537 -11.546 -34.081 1.00 93.62 526 SER A CA 1
ATOM 3992 C C . SER A 1 526 ? 20.392 -10.420 -34.671 1.00 93.62 526 SER A C 1
ATOM 3994 O O . SER A 1 526 ? 21.602 -10.584 -34.789 1.00 93.62 526 SER A O 1
ATOM 3996 N N . ASP A 1 527 ? 19.791 -9.305 -35.101 1.00 92.88 527 ASP A N 1
ATOM 3997 C CA . ASP A 1 527 ? 20.539 -8.147 -35.605 1.00 92.88 527 ASP A CA 1
ATOM 3998 C C . ASP A 1 527 ? 21.087 -7.310 -34.439 1.00 92.88 527 ASP A C 1
ATOM 4000 O O . ASP A 1 527 ? 20.394 -6.477 -33.853 1.00 92.88 527 ASP A O 1
ATOM 4004 N N . THR A 1 528 ? 22.355 -7.539 -34.103 1.00 93.31 528 THR A N 1
ATOM 4005 C CA . THR A 1 528 ? 23.052 -6.854 -33.005 1.00 93.31 528 THR A CA 1
ATOM 4006 C C . THR A 1 528 ? 23.334 -5.375 -33.284 1.00 93.31 528 THR A C 1
ATOM 4008 O O . THR A 1 528 ? 23.722 -4.646 -32.369 1.00 93.31 528 THR A O 1
ATOM 4011 N N . ASP A 1 529 ? 23.136 -4.906 -34.522 1.00 93.56 529 ASP A N 1
ATOM 4012 C CA . ASP A 1 529 ? 23.296 -3.494 -34.887 1.00 93.56 529 ASP A CA 1
ATOM 4013 C C . ASP A 1 529 ? 22.042 -2.653 -34.554 1.00 93.56 529 ASP A C 1
ATOM 4015 O O . ASP A 1 529 ? 22.050 -1.426 -34.726 1.00 93.56 529 ASP A O 1
ATOM 4019 N N . GLN A 1 530 ? 20.962 -3.275 -34.056 1.00 91.69 530 GLN A N 1
ATOM 4020 C CA . GLN A 1 530 ? 19.758 -2.572 -33.609 1.00 91.69 530 GLN A CA 1
ATOM 4021 C C . GLN A 1 530 ? 20.097 -1.549 -32.511 1.00 91.69 530 GLN A C 1
ATOM 4023 O O . GLN A 1 530 ? 20.801 -1.833 -31.542 1.00 91.69 530 GLN A O 1
ATOM 4028 N N . THR A 1 531 ? 19.575 -0.326 -32.641 1.00 95.88 531 THR A N 1
ATOM 4029 C CA . THR A 1 531 ? 19.811 0.717 -31.634 1.00 95.88 531 THR A CA 1
ATOM 4030 C C . THR A 1 531 ? 19.101 0.380 -30.326 1.00 95.88 531 THR A C 1
ATOM 4032 O O . THR A 1 531 ? 18.015 -0.197 -30.337 1.00 95.88 531 THR A O 1
ATOM 4035 N N . ALA A 1 532 ? 19.655 0.821 -29.192 1.00 96.44 532 ALA A N 1
ATOM 4036 C CA . ALA A 1 532 ? 19.043 0.598 -27.880 1.00 96.44 532 ALA A CA 1
ATOM 4037 C C . ALA A 1 532 ? 17.593 1.116 -27.791 1.00 96.44 532 ALA A C 1
ATOM 4039 O O . ALA A 1 532 ? 16.737 0.468 -27.195 1.00 96.44 532 ALA A O 1
ATOM 4040 N N . VAL A 1 533 ? 17.305 2.251 -28.439 1.00 97.62 533 VAL A N 1
ATOM 4041 C CA . VAL A 1 533 ? 15.953 2.826 -28.536 1.00 97.62 533 VAL A CA 1
ATOM 4042 C C . VAL A 1 533 ? 15.002 1.887 -29.284 1.00 97.62 533 VAL A C 1
ATOM 4044 O O . VAL A 1 533 ? 13.956 1.538 -28.747 1.00 97.62 533 VAL A O 1
ATOM 4047 N N . ALA A 1 534 ? 15.372 1.438 -30.488 1.00 97.62 534 ALA A N 1
ATOM 4048 C CA . ALA A 1 534 ? 14.519 0.560 -31.289 1.00 97.62 534 ALA A CA 1
ATOM 4049 C C . ALA A 1 534 ? 14.348 -0.822 -30.643 1.00 97.62 534 ALA A C 1
ATOM 4051 O O . ALA A 1 534 ? 13.262 -1.391 -30.678 1.00 97.62 534 ALA A O 1
ATOM 4052 N N . ALA A 1 535 ? 15.408 -1.347 -30.027 1.00 98.06 535 ALA A N 1
ATOM 4053 C CA . ALA A 1 535 ? 15.366 -2.605 -29.294 1.00 98.06 535 ALA A CA 1
ATOM 4054 C C . ALA A 1 535 ? 14.455 -2.521 -28.064 1.00 98.06 535 ALA A C 1
ATOM 4056 O O . ALA A 1 535 ? 13.735 -3.465 -27.774 1.00 98.06 535 ALA A O 1
ATOM 4057 N N . THR A 1 536 ? 14.438 -1.382 -27.371 1.00 98.19 536 THR A N 1
ATOM 4058 C CA . THR A 1 536 ? 13.546 -1.160 -26.223 1.00 98.19 536 THR A CA 1
ATOM 4059 C C . THR A 1 536 ? 12.084 -1.059 -26.640 1.00 98.19 536 THR A C 1
ATOM 4061 O O . THR A 1 536 ? 11.219 -1.604 -25.960 1.00 98.19 536 THR A O 1
ATOM 4064 N N . GLN A 1 537 ? 11.806 -0.417 -27.776 1.00 97.44 537 GLN A N 1
ATOM 4065 C CA . GLN A 1 537 ? 10.465 -0.381 -28.363 1.00 97.44 537 GLN A CA 1
ATOM 4066 C C . GLN A 1 537 ? 9.976 -1.788 -28.725 1.00 97.44 537 GLN A C 1
ATOM 4068 O O . GLN A 1 537 ? 8.885 -2.180 -28.322 1.00 97.44 537 GLN A O 1
ATOM 4073 N N . ASP A 1 538 ? 10.817 -2.580 -29.397 1.00 96.94 538 ASP A N 1
ATOM 4074 C CA . ASP A 1 538 ? 10.491 -3.969 -29.747 1.00 96.94 538 ASP A CA 1
ATOM 4075 C C . ASP A 1 538 ? 10.336 -4.854 -28.492 1.00 96.94 538 ASP A C 1
ATOM 4077 O O . ASP A 1 538 ? 9.434 -5.690 -28.419 1.00 96.94 538 ASP A O 1
ATOM 4081 N N . ALA A 1 539 ? 11.160 -4.628 -27.461 1.00 98.06 539 ALA A N 1
ATOM 4082 C CA . ALA A 1 539 ? 11.057 -5.315 -26.176 1.00 98.06 539 ALA A CA 1
ATOM 4083 C C . ALA A 1 539 ? 9.731 -5.028 -25.466 1.00 98.06 539 ALA A C 1
ATOM 4085 O O . ALA A 1 539 ? 9.130 -5.957 -24.922 1.00 98.06 539 ALA A O 1
ATOM 4086 N N . TRP A 1 540 ? 9.268 -3.771 -25.471 1.00 96.75 540 TRP A N 1
ATOM 4087 C CA . TRP A 1 540 ? 7.964 -3.395 -24.919 1.00 96.75 540 TRP A CA 1
ATOM 4088 C C . TRP A 1 540 ? 6.842 -4.187 -25.572 1.00 96.75 540 TRP A C 1
ATOM 4090 O O . TRP A 1 540 ? 6.097 -4.874 -24.875 1.00 96.75 540 TRP A O 1
ATOM 4100 N N . ASP A 1 541 ? 6.786 -4.161 -26.901 1.00 94.25 541 ASP A N 1
ATOM 4101 C CA . ASP A 1 541 ? 5.707 -4.786 -27.657 1.00 94.25 541 ASP A CA 1
ATOM 4102 C C . ASP A 1 541 ? 5.697 -6.310 -27.557 1.00 94.25 541 ASP A C 1
ATOM 4104 O O . ASP A 1 541 ? 4.626 -6.915 -27.468 1.00 94.25 541 ASP A O 1
ATOM 4108 N N . LYS A 1 542 ? 6.870 -6.946 -27.554 1.00 95.31 542 LYS A N 1
ATOM 4109 C CA . LYS A 1 542 ? 6.961 -8.411 -27.558 1.00 95.31 542 LYS A CA 1
ATOM 4110 C C . LYS A 1 542 ? 6.906 -9.036 -26.173 1.00 95.31 542 LYS A C 1
ATOM 4112 O O . LYS A 1 542 ? 6.420 -10.160 -26.063 1.00 95.31 542 LYS A O 1
ATOM 4117 N N . VAL A 1 543 ? 7.421 -8.355 -25.146 1.00 97.50 543 VAL A N 1
ATOM 4118 C CA . VAL A 1 543 ? 7.669 -8.958 -23.825 1.00 97.50 543 VAL A CA 1
ATOM 4119 C C . VAL A 1 543 ? 7.247 -8.048 -22.676 1.00 97.50 543 VAL A C 1
ATOM 4121 O O . VAL A 1 543 ? 6.417 -8.448 -21.864 1.00 97.50 543 VAL A O 1
ATOM 4124 N N . LEU A 1 544 ? 7.811 -6.840 -22.563 1.00 97.56 544 LEU A N 1
ATOM 4125 C CA . LEU A 1 544 ? 7.742 -6.079 -21.310 1.00 97.56 544 LEU A CA 1
ATOM 4126 C C . LEU A 1 544 ? 6.319 -5.632 -20.962 1.00 97.56 544 LEU A C 1
ATOM 4128 O O . LEU A 1 544 ? 6.017 -5.556 -19.775 1.00 97.56 544 LEU A O 1
ATOM 4132 N N . LYS A 1 545 ? 5.436 -5.387 -21.937 1.00 95.00 545 LYS A N 1
ATOM 4133 C CA . LYS A 1 545 ? 4.056 -4.957 -21.657 1.00 95.00 545 LYS A CA 1
ATOM 4134 C C . LYS A 1 545 ? 3.128 -6.062 -21.154 1.00 95.00 545 LYS A C 1
ATOM 4136 O O . LYS A 1 545 ? 2.045 -5.746 -20.687 1.00 95.00 545 LYS A O 1
ATOM 4141 N N . LYS A 1 546 ? 3.526 -7.336 -21.269 1.00 94.62 546 LYS A N 1
ATOM 4142 C CA . LYS A 1 546 ? 2.607 -8.478 -21.151 1.00 94.62 546 LYS A CA 1
ATOM 4143 C C . LYS A 1 546 ? 2.196 -8.828 -19.727 1.00 94.62 546 LYS A C 1
ATOM 4145 O O . LYS A 1 546 ? 1.026 -9.086 -19.497 1.00 94.62 546 LYS A O 1
ATOM 4150 N N . PHE A 1 547 ? 3.130 -8.832 -18.777 1.00 94.50 547 PHE A N 1
ATOM 4151 C CA . PHE A 1 547 ? 2.899 -9.495 -17.487 1.00 94.50 547 PHE A CA 1
ATOM 4152 C C . PHE A 1 547 ? 3.358 -8.670 -16.293 1.00 94.50 547 PHE A C 1
ATOM 4154 O O . PHE A 1 547 ? 4.348 -7.948 -16.388 1.00 94.50 547 PHE A O 1
ATOM 4161 N N . GLY A 1 548 ? 2.691 -8.837 -15.156 1.00 93.50 548 GLY A N 1
ATOM 4162 C CA . GLY A 1 548 ? 3.179 -8.471 -13.829 1.00 93.50 548 GLY A CA 1
ATOM 4163 C C . GLY A 1 548 ? 3.510 -9.709 -12.981 1.00 93.50 548 GLY A C 1
ATOM 4164 O O . GLY A 1 548 ? 3.347 -10.847 -13.423 1.00 93.50 548 GLY A O 1
ATOM 4165 N N . ARG A 1 549 ? 4.013 -9.498 -11.760 1.00 91.06 549 ARG A N 1
ATOM 4166 C CA . ARG A 1 549 ? 4.306 -10.531 -10.756 1.00 91.06 549 ARG A CA 1
ATOM 4167 C C . ARG A 1 549 ? 4.055 -10.066 -9.329 1.00 91.06 549 ARG A C 1
ATOM 4169 O O . ARG A 1 549 ? 4.548 -9.018 -8.944 1.00 91.06 549 ARG A O 1
ATOM 4176 N N . ILE A 1 550 ? 3.420 -10.902 -8.512 1.00 88.25 550 ILE A N 1
ATOM 4177 C CA . ILE A 1 550 ? 3.086 -10.607 -7.111 1.00 88.25 550 ILE A CA 1
ATOM 4178 C C . ILE A 1 550 ? 3.781 -11.614 -6.185 1.00 88.25 550 ILE A C 1
ATOM 4180 O O . ILE A 1 550 ? 3.654 -12.827 -6.355 1.00 88.25 550 ILE A O 1
ATOM 4184 N N . GLY A 1 551 ? 4.509 -11.113 -5.184 1.00 83.56 551 GLY A N 1
ATOM 4185 C CA . GLY A 1 551 ? 5.319 -11.904 -4.243 1.00 83.56 551 GLY A CA 1
ATOM 4186 C C . GLY A 1 551 ? 4.593 -12.340 -2.971 1.00 83.56 551 GLY A C 1
ATOM 4187 O O . GLY A 1 551 ? 5.203 -12.352 -1.902 1.00 83.56 551 GLY A O 1
ATOM 4188 N N . ASN A 1 552 ? 3.298 -12.655 -3.056 1.00 83.75 552 ASN A N 1
ATOM 4189 C CA . ASN A 1 552 ? 2.459 -12.912 -1.880 1.00 83.75 552 ASN A CA 1
ATOM 4190 C C . ASN A 1 552 ? 2.503 -14.361 -1.362 1.00 83.75 552 ASN A C 1
ATOM 4192 O O . ASN A 1 552 ? 1.758 -14.720 -0.452 1.00 83.75 552 ASN A O 1
ATOM 4196 N N . TYR A 1 553 ? 3.364 -15.196 -1.945 1.00 85.19 553 TYR A N 1
ATOM 4197 C CA . TYR A 1 553 ? 3.471 -16.614 -1.627 1.00 85.19 553 TYR A CA 1
ATOM 4198 C C . TYR A 1 553 ? 4.679 -16.904 -0.730 1.00 85.19 553 TYR A C 1
ATOM 4200 O O . TYR A 1 553 ? 5.815 -16.561 -1.070 1.00 85.19 553 TYR A O 1
ATOM 4208 N N . SER A 1 554 ? 4.461 -17.582 0.397 1.00 75.44 554 SER A N 1
ATOM 4209 C CA . SER A 1 554 ? 5.526 -18.038 1.293 1.00 75.44 554 SER A CA 1
ATOM 4210 C C . SER A 1 554 ? 5.200 -19.379 1.951 1.00 75.44 554 SER A C 1
ATOM 4212 O O . SER A 1 554 ? 4.222 -19.510 2.680 1.00 75.44 554 SER A O 1
ATOM 4214 N N . GLU A 1 555 ? 6.079 -20.365 1.754 1.00 66.06 555 GLU A N 1
ATOM 4215 C CA . GLU A 1 555 ? 6.027 -21.654 2.468 1.00 66.06 555 GLU A CA 1
ATOM 4216 C C . GLU A 1 555 ? 6.686 -21.589 3.859 1.00 66.06 555 GLU A C 1
ATOM 4218 O O . GLU A 1 555 ? 6.494 -22.491 4.673 1.00 66.06 555 GLU A O 1
ATOM 4223 N N . VAL A 1 556 ? 7.465 -20.535 4.136 1.00 56.12 556 VAL A N 1
ATOM 4224 C CA . VAL A 1 556 ? 8.280 -20.396 5.359 1.00 56.12 556 VAL A CA 1
ATOM 4225 C C . VAL A 1 556 ? 7.656 -19.410 6.354 1.00 56.12 556 VAL A C 1
ATOM 4227 O O . VAL A 1 556 ? 7.763 -19.617 7.560 1.00 56.12 556 VAL A O 1
ATOM 4230 N N . TYR A 1 557 ? 6.961 -18.372 5.871 1.00 54.44 557 TYR A N 1
ATOM 4231 C CA . TYR A 1 557 ? 6.454 -17.270 6.694 1.00 54.44 557 TYR A CA 1
ATOM 4232 C C . TYR A 1 557 ? 4.961 -17.027 6.459 1.00 54.44 557 TYR A C 1
ATOM 4234 O O . TYR A 1 557 ? 4.575 -16.252 5.576 1.00 54.44 557 TYR A O 1
ATOM 4242 N N . LYS A 1 558 ? 4.127 -17.647 7.303 1.00 53.16 558 LYS A N 1
ATOM 4243 C CA . LYS A 1 558 ? 2.678 -17.384 7.357 1.00 53.16 558 LYS A CA 1
ATOM 4244 C C . LYS A 1 558 ? 2.328 -16.024 7.975 1.00 53.16 558 LYS A C 1
ATOM 4246 O O . LYS A 1 558 ? 1.224 -15.547 7.788 1.00 53.16 558 LYS A O 1
ATOM 4251 N N . GLU A 1 559 ? 3.257 -15.401 8.700 1.00 50.38 559 GLU A N 1
ATOM 4252 C CA . GLU A 1 559 ? 2.961 -14.263 9.585 1.00 50.38 559 GLU A CA 1
ATOM 4253 C C . GLU A 1 559 ? 3.119 -12.874 8.940 1.00 50.38 559 GLU A C 1
ATOM 4255 O O . GLU A 1 559 ? 2.865 -11.883 9.611 1.00 50.38 559 GLU A O 1
ATOM 4260 N N . THR A 1 560 ? 3.541 -12.765 7.670 1.00 54.72 560 THR A N 1
ATOM 4261 C CA . THR A 1 560 ? 3.752 -11.451 7.014 1.00 54.72 560 THR A CA 1
ATOM 4262 C C . THR A 1 560 ? 3.321 -11.396 5.543 1.00 54.72 560 THR A C 1
ATOM 4264 O O . THR A 1 560 ? 3.888 -10.626 4.778 1.00 54.72 560 THR A O 1
ATOM 4267 N N . ALA A 1 561 ? 2.397 -12.246 5.080 1.00 60.34 561 ALA A N 1
ATOM 4268 C CA . ALA A 1 561 ? 2.139 -12.467 3.648 1.00 60.34 561 ALA A CA 1
ATOM 4269 C C . ALA A 1 561 ? 1.187 -11.478 2.969 1.00 60.34 561 ALA A C 1
ATOM 4271 O O . ALA A 1 561 ? 0.337 -11.876 2.182 1.00 60.34 561 ALA A O 1
ATOM 4272 N N . THR A 1 562 ? 1.360 -10.188 3.222 1.00 70.31 562 THR A N 1
ATOM 4273 C CA . THR A 1 562 ? 0.566 -9.147 2.565 1.00 70.31 562 THR A CA 1
ATOM 4274 C C . THR A 1 562 ? 1.438 -8.357 1.595 1.00 70.31 562 THR A C 1
ATOM 4276 O O . THR A 1 562 ? 2.524 -7.901 1.949 1.00 70.31 562 THR A O 1
ATOM 4279 N N . TRP A 1 563 ? 0.998 -8.200 0.341 1.00 66.81 563 TRP A N 1
ATOM 4280 C CA . TRP A 1 563 ? 1.874 -7.675 -0.715 1.00 66.81 563 TRP A CA 1
ATOM 4281 C C . TRP A 1 563 ? 2.375 -6.259 -0.390 1.00 66.81 563 TRP A C 1
ATOM 4283 O O . TRP A 1 563 ? 3.560 -5.983 -0.539 1.00 66.81 563 TRP A O 1
ATOM 4293 N N . TYR A 1 564 ? 1.490 -5.378 0.100 1.00 66.25 564 TYR A N 1
ATOM 4294 C CA . TYR A 1 564 ? 1.804 -3.970 0.353 1.00 66.25 564 TYR A CA 1
ATOM 4295 C C . TYR A 1 564 ? 2.705 -3.772 1.572 1.00 66.25 564 TYR A C 1
ATOM 4297 O O . TYR A 1 564 ? 3.246 -2.683 1.748 1.00 66.25 564 TYR A O 1
ATOM 4305 N N . SER A 1 565 ? 2.872 -4.801 2.406 1.00 61.81 565 SER A N 1
ATOM 4306 C CA . SER A 1 565 ? 3.802 -4.798 3.533 1.00 61.81 565 SER A CA 1
ATOM 4307 C C . SER A 1 565 ? 5.109 -5.537 3.227 1.00 61.81 565 SER A C 1
ATOM 4309 O O . SER A 1 565 ? 6.054 -5.430 4.009 1.00 61.81 565 SER A O 1
ATOM 4311 N N . ARG A 1 566 ? 5.211 -6.251 2.093 1.00 74.56 566 ARG A N 1
ATOM 4312 C CA . ARG A 1 566 ? 6.403 -7.030 1.728 1.00 74.56 566 ARG A CA 1
ATOM 4313 C C . ARG A 1 566 ? 7.250 -6.346 0.649 1.00 74.56 566 ARG A C 1
ATOM 4315 O O . ARG A 1 566 ? 6.880 -6.379 -0.526 1.00 74.56 566 ARG A O 1
ATOM 4322 N N . PRO A 1 567 ? 8.433 -5.807 0.998 1.00 82.56 567 PRO A N 1
ATOM 4323 C CA . PRO A 1 567 ? 9.346 -5.253 0.008 1.00 82.56 567 PRO A CA 1
ATOM 4324 C C . PRO A 1 567 ? 9.877 -6.334 -0.945 1.00 82.56 567 PRO A C 1
ATOM 4326 O O . PRO A 1 567 ? 9.912 -7.531 -0.627 1.00 82.56 567 PRO A O 1
ATOM 4329 N N . LEU A 1 568 ? 10.315 -5.897 -2.126 1.00 87.31 568 LEU A N 1
ATOM 4330 C CA . LEU A 1 568 ? 10.979 -6.732 -3.129 1.00 87.31 568 LEU A CA 1
ATOM 4331 C C . LEU A 1 568 ? 12.229 -7.418 -2.562 1.00 87.31 568 LEU A C 1
ATOM 4333 O O . LEU A 1 568 ? 12.477 -8.572 -2.895 1.00 87.31 568 LEU A O 1
ATOM 4337 N N . LEU A 1 569 ? 12.953 -6.729 -1.673 1.00 87.88 569 LEU A N 1
ATOM 4338 C CA . LEU A 1 569 ? 14.062 -7.269 -0.889 1.00 87.88 569 LEU A CA 1
ATOM 4339 C C . LEU A 1 569 ? 13.734 -7.149 0.599 1.00 87.88 569 LEU A C 1
ATOM 4341 O O . LEU A 1 569 ? 13.454 -6.052 1.075 1.00 87.88 569 LEU A O 1
ATOM 4345 N N . SER A 1 570 ? 13.768 -8.254 1.341 1.00 79.75 570 SER A N 1
ATOM 4346 C CA . SER A 1 570 ? 13.603 -8.242 2.801 1.00 79.75 570 SER A CA 1
ATOM 4347 C C . SER A 1 570 ? 14.905 -7.933 3.541 1.00 79.75 570 SER A C 1
ATOM 4349 O O . SER A 1 570 ? 14.880 -7.674 4.744 1.00 79.75 570 SER A O 1
ATOM 4351 N N . GLY A 1 571 ? 16.038 -7.987 2.834 1.00 80.81 571 GLY A N 1
ATOM 4352 C CA . GLY A 1 571 ? 17.375 -7.938 3.425 1.00 80.81 571 GLY A CA 1
ATOM 4353 C C . GLY A 1 571 ? 17.898 -9.305 3.885 1.00 80.81 571 GLY A C 1
ATOM 4354 O O . GLY A 1 571 ? 19.005 -9.403 4.412 1.00 80.81 571 GLY A O 1
ATOM 4355 N N . ASP A 1 572 ? 17.136 -10.370 3.625 1.00 82.50 572 ASP A N 1
ATOM 4356 C CA . ASP A 1 572 ? 17.610 -11.751 3.644 1.00 82.50 572 ASP A CA 1
ATOM 4357 C C . ASP A 1 572 ? 17.622 -12.269 2.204 1.00 82.50 572 ASP A C 1
ATOM 4359 O O . ASP A 1 572 ? 16.609 -12.717 1.665 1.00 82.50 572 ASP A O 1
ATOM 4363 N N . LEU A 1 573 ? 18.800 -12.217 1.581 1.00 82.00 573 LEU A N 1
ATOM 4364 C CA . LEU A 1 573 ? 18.976 -12.614 0.189 1.00 82.00 573 LEU A CA 1
ATOM 4365 C C . LEU A 1 573 ? 18.555 -14.069 -0.066 1.00 82.00 573 LEU A C 1
ATOM 4367 O O . LEU A 1 573 ? 18.043 -14.373 -1.140 1.00 82.00 573 LEU A O 1
ATOM 4371 N N . ALA A 1 574 ? 18.759 -14.978 0.891 1.00 83.50 574 ALA A N 1
ATOM 4372 C CA . ALA A 1 574 ? 18.386 -16.377 0.708 1.00 83.50 574 ALA A CA 1
ATOM 4373 C C . ALA A 1 574 ? 16.860 -16.539 0.712 1.00 83.50 574 ALA A C 1
ATOM 4375 O O . ALA A 1 574 ? 16.318 -17.252 -0.138 1.00 83.50 574 ALA A O 1
ATOM 4376 N N . ALA A 1 575 ? 16.170 -15.845 1.621 1.00 80.88 575 ALA A N 1
ATOM 4377 C CA . ALA A 1 575 ? 14.710 -15.806 1.651 1.00 80.88 575 ALA A CA 1
ATOM 4378 C C . ALA A 1 575 ? 14.138 -15.138 0.394 1.00 80.88 575 ALA A C 1
ATOM 4380 O O . ALA A 1 575 ? 13.198 -15.662 -0.209 1.00 80.88 575 ALA A O 1
ATOM 4381 N N . ASP A 1 576 ? 14.735 -14.028 -0.041 1.00 83.06 576 ASP A N 1
ATOM 4382 C CA . ASP A 1 576 ? 14.335 -13.309 -1.248 1.00 83.06 576 ASP A CA 1
ATOM 4383 C C . ASP A 1 576 ? 14.496 -14.181 -2.492 1.00 83.06 576 ASP A C 1
ATOM 4385 O O . ASP A 1 576 ? 13.565 -14.273 -3.284 1.00 83.06 576 ASP A O 1
ATOM 4389 N N . GLN A 1 577 ? 15.610 -14.900 -2.639 1.00 83.25 577 GLN A N 1
ATOM 4390 C CA . GLN A 1 577 ? 15.853 -15.805 -3.772 1.00 83.25 577 GLN A CA 1
ATOM 4391 C C . GLN A 1 577 ? 14.965 -17.055 -3.760 1.00 83.25 577 GLN A C 1
ATOM 4393 O O . GLN A 1 577 ? 14.648 -17.598 -4.820 1.00 83.25 577 GLN A O 1
ATOM 4398 N N . ALA A 1 578 ? 14.558 -17.525 -2.580 1.00 81.75 578 ALA A N 1
ATOM 4399 C CA . ALA A 1 578 ? 13.641 -18.655 -2.438 1.00 81.75 578 ALA A CA 1
ATOM 4400 C C . ALA A 1 578 ? 12.168 -18.263 -2.652 1.00 81.75 578 ALA A C 1
ATOM 4402 O O . ALA A 1 578 ? 11.314 -19.139 -2.825 1.00 81.75 578 ALA A O 1
ATOM 4403 N N . ARG A 1 579 ? 11.852 -16.962 -2.633 1.00 83.75 579 ARG A N 1
ATOM 4404 C CA . ARG A 1 579 ? 10.483 -16.457 -2.738 1.00 83.75 579 ARG A CA 1
ATOM 4405 C C . ARG A 1 579 ? 9.897 -16.746 -4.119 1.00 83.75 579 ARG A C 1
ATOM 4407 O O . ARG A 1 579 ? 10.495 -16.413 -5.147 1.00 83.75 579 ARG A O 1
ATOM 4414 N N . LYS A 1 580 ? 8.692 -17.323 -4.133 1.00 87.81 580 LYS A N 1
ATOM 4415 C CA . LYS A 1 580 ? 7.915 -17.541 -5.359 1.00 87.81 580 LYS A CA 1
ATOM 4416 C C . LYS A 1 580 ? 7.011 -16.344 -5.633 1.00 87.81 580 LYS A C 1
ATOM 4418 O O . LYS A 1 580 ? 6.485 -15.724 -4.712 1.00 87.81 580 LYS A O 1
ATOM 4423 N N . TYR A 1 581 ? 6.818 -16.065 -6.914 1.00 89.00 581 TYR A N 1
ATOM 4424 C CA . TYR A 1 581 ? 5.976 -14.982 -7.403 1.00 89.00 581 TYR A CA 1
ATOM 4425 C C . TYR A 1 581 ? 4.925 -15.555 -8.347 1.00 89.00 581 TYR A C 1
ATOM 4427 O O . TYR A 1 581 ? 5.251 -16.385 -9.195 1.00 89.00 581 TYR A O 1
ATOM 4435 N N . GLN A 1 582 ? 3.682 -15.108 -8.194 1.00 91.50 582 GLN A N 1
ATOM 4436 C CA . GLN A 1 582 ? 2.585 -15.433 -9.102 1.00 91.50 582 GLN A CA 1
ATOM 4437 C C . GLN A 1 582 ? 2.547 -14.395 -10.222 1.00 91.50 582 GLN A C 1
ATOM 4439 O O . GLN A 1 582 ? 2.577 -13.197 -9.938 1.00 91.50 582 GLN A O 1
ATOM 4444 N N . TYR A 1 583 ? 2.473 -14.839 -11.475 1.00 92.94 583 TYR A N 1
ATOM 4445 C CA . TYR A 1 583 ? 2.257 -13.945 -12.610 1.00 92.94 583 TYR A CA 1
ATOM 4446 C C . TYR A 1 583 ? 0.791 -13.550 -12.755 1.00 92.94 583 TYR A C 1
ATOM 4448 O O . TYR A 1 583 ? -0.100 -14.285 -12.323 1.00 92.94 583 TYR A O 1
ATOM 4456 N N . PHE A 1 584 ? 0.579 -12.413 -13.412 1.00 92.19 584 PHE A N 1
ATOM 4457 C CA . PHE A 1 584 ? -0.719 -11.972 -13.908 1.00 92.19 584 PHE A CA 1
ATOM 4458 C C . PHE A 1 584 ? -0.558 -11.220 -15.229 1.00 92.19 584 PHE A C 1
ATOM 4460 O O . PHE A 1 584 ? 0.499 -10.627 -15.478 1.00 92.19 584 PHE A O 1
ATOM 4467 N N . ASP A 1 585 ? -1.601 -11.218 -16.056 1.00 92.19 585 ASP A N 1
ATOM 4468 C CA . ASP A 1 585 ? -1.642 -10.402 -17.266 1.00 92.19 585 ASP A CA 1
ATOM 4469 C C . ASP A 1 585 ? -1.689 -8.915 -16.928 1.00 92.19 585 ASP A C 1
ATOM 4471 O O . ASP A 1 585 ? -2.543 -8.432 -16.183 1.00 92.19 585 ASP A O 1
ATOM 4475 N N . SER A 1 586 ? -0.748 -8.171 -17.496 1.00 92.06 586 SER A N 1
ATOM 4476 C CA . SER A 1 586 ? -0.728 -6.723 -17.382 1.00 92.06 586 SER A CA 1
ATOM 4477 C C . SER A 1 586 ? -1.847 -6.137 -18.233 1.00 92.06 586 SER A C 1
ATOM 4479 O O . SER A 1 586 ? -1.971 -6.436 -19.420 1.00 92.06 586 SER A O 1
ATOM 4481 N N . ILE A 1 587 ? -2.598 -5.203 -17.659 1.00 88.81 587 ILE A N 1
ATOM 4482 C CA . ILE A 1 587 ? -3.618 -4.426 -18.374 1.00 88.81 587 ILE A CA 1
ATOM 4483 C C . ILE A 1 587 ? -3.069 -3.657 -19.582 1.00 88.81 587 ILE A C 1
ATOM 4485 O O . ILE A 1 587 ? -3.836 -3.314 -20.472 1.00 88.81 587 ILE A O 1
ATOM 4489 N N . ASP A 1 588 ? -1.755 -3.403 -19.648 1.00 88.50 588 ASP A N 1
ATOM 4490 C CA . ASP A 1 588 ? -1.113 -2.798 -20.823 1.00 88.50 588 ASP A CA 1
ATOM 4491 C C . ASP A 1 588 ? -1.198 -3.696 -22.074 1.00 88.50 588 ASP A C 1
ATOM 4493 O O . ASP A 1 588 ? -1.054 -3.201 -23.195 1.00 88.50 588 ASP A O 1
ATOM 4497 N N . ALA A 1 589 ? -1.425 -5.001 -21.892 1.00 89.44 589 ALA A N 1
ATOM 4498 C CA . ALA A 1 589 ? -1.568 -5.991 -22.956 1.00 89.44 589 ALA A CA 1
ATOM 4499 C C . ALA A 1 589 ? -3.026 -6.342 -23.296 1.00 89.44 589 ALA A C 1
ATOM 4501 O O . ALA A 1 589 ? -3.246 -7.099 -24.238 1.00 89.44 589 ALA A O 1
ATOM 4502 N N . ILE A 1 590 ? -4.003 -5.792 -22.569 1.00 89.62 590 ILE A N 1
ATOM 4503 C CA . ILE A 1 590 ? -5.434 -6.023 -22.797 1.00 89.62 590 ILE A CA 1
ATOM 4504 C C . ILE A 1 590 ? -5.998 -4.800 -23.524 1.00 89.62 590 ILE A C 1
ATOM 4506 O O . ILE A 1 590 ? -6.257 -3.775 -22.902 1.00 89.62 590 ILE A O 1
ATOM 4510 N N . ASP A 1 591 ? -6.146 -4.891 -24.846 1.00 87.94 591 ASP A N 1
ATOM 4511 C CA . ASP A 1 591 ? -6.491 -3.760 -25.725 1.00 87.94 591 ASP A CA 1
ATOM 4512 C C . ASP A 1 591 ? -7.940 -3.770 -26.248 1.00 87.94 591 ASP A C 1
ATOM 4514 O O . ASP A 1 591 ? -8.403 -2.771 -26.807 1.00 87.94 591 ASP A O 1
ATOM 4518 N N . ASN A 1 592 ? -8.679 -4.857 -26.005 1.00 90.75 592 ASN A N 1
ATOM 4519 C CA . ASN A 1 592 ? -10.056 -5.079 -26.459 1.00 90.75 592 ASN A CA 1
ATOM 4520 C C . ASN A 1 592 ? -11.130 -4.708 -25.415 1.00 90.75 592 ASN A C 1
ATOM 4522 O O . ASN A 1 592 ? -12.264 -5.194 -25.485 1.00 90.75 592 ASN A O 1
ATOM 4526 N N . ILE A 1 593 ? -10.786 -3.873 -24.428 1.00 91.56 593 ILE A N 1
ATOM 4527 C CA . ILE A 1 593 ? -11.715 -3.363 -23.411 1.00 91.56 593 ILE A CA 1
ATOM 4528 C C . ILE A 1 593 ? -11.677 -1.830 -23.383 1.00 91.56 593 ILE A C 1
ATOM 4530 O O . ILE A 1 593 ? -10.619 -1.195 -23.320 1.00 91.56 593 ILE A O 1
ATOM 4534 N N . HIS A 1 594 ? -12.855 -1.211 -23.369 1.00 89.94 594 HIS A N 1
ATOM 4535 C CA . HIS A 1 594 ? -13.016 0.223 -23.153 1.00 89.94 594 HIS A CA 1
ATOM 4536 C C . HIS A 1 594 ? -13.333 0.506 -21.688 1.00 89.94 594 HIS A C 1
ATOM 4538 O O . HIS A 1 594 ? -14.279 -0.064 -21.144 1.00 89.94 594 HIS A O 1
ATOM 4544 N N . ARG A 1 595 ? -12.585 1.421 -21.062 1.00 91.44 595 ARG A N 1
ATOM 4545 C CA . ARG A 1 595 ? -12.869 1.906 -19.710 1.00 91.44 595 ARG A CA 1
ATOM 4546 C C . ARG A 1 595 ? -13.537 3.274 -19.768 1.00 91.44 595 ARG A C 1
ATOM 4548 O O . ARG A 1 595 ? -12.980 4.241 -20.292 1.00 91.44 595 ARG A O 1
ATOM 4555 N N . TYR A 1 596 ? -14.704 3.367 -19.155 1.00 91.56 596 TYR A N 1
ATOM 4556 C CA . TYR A 1 596 ? -15.416 4.619 -18.939 1.00 91.56 596 TYR A CA 1
ATOM 4557 C C . TYR A 1 596 ? -15.260 5.035 -17.482 1.00 91.56 596 TYR A C 1
ATOM 4559 O O . TYR A 1 596 ? -15.508 4.233 -16.581 1.00 91.56 596 TYR A O 1
ATOM 4567 N N . VAL A 1 597 ? -14.841 6.280 -17.259 1.00 92.88 597 VAL A N 1
ATOM 4568 C CA . VAL A 1 597 ? -14.727 6.866 -15.919 1.00 92.88 597 VAL A CA 1
ATOM 4569 C C . VAL A 1 597 ? -15.954 7.729 -15.684 1.00 92.88 597 VAL A C 1
ATOM 4571 O O . VAL A 1 597 ? -16.165 8.718 -16.394 1.00 92.88 597 VAL A O 1
ATOM 4574 N N . ILE A 1 598 ? -16.786 7.348 -14.718 1.00 93.19 598 ILE A N 1
ATOM 4575 C CA . ILE A 1 598 ? -18.061 8.016 -14.477 1.00 93.19 598 ILE A CA 1
ATOM 4576 C C . ILE A 1 598 ? -18.043 8.715 -13.129 1.00 93.19 598 ILE A C 1
ATOM 4578 O O . ILE A 1 598 ? -17.707 8.121 -12.108 1.00 93.19 598 ILE A O 1
ATOM 4582 N N . THR A 1 599 ? -18.440 9.987 -13.142 1.00 92.62 599 THR A N 1
ATOM 4583 C CA . THR A 1 599 ? -18.656 10.781 -11.934 1.00 92.62 599 THR A CA 1
ATOM 4584 C C . THR A 1 599 ? -20.069 11.345 -11.961 1.00 92.62 599 THR A C 1
ATOM 4586 O O . THR A 1 599 ? -20.477 11.967 -12.946 1.00 92.62 599 THR A O 1
ATOM 4589 N N . GLN A 1 600 ? -20.844 11.087 -10.910 1.00 92.81 600 GLN A N 1
ATOM 4590 C CA . GLN A 1 600 ? -22.233 11.533 -10.827 1.00 92.81 600 GLN A CA 1
ATOM 4591 C C . GLN A 1 600 ? -22.680 11.665 -9.373 1.00 92.81 600 GLN A C 1
ATOM 4593 O O . GLN A 1 600 ? -22.423 10.782 -8.564 1.00 92.81 600 GLN A O 1
ATOM 4598 N N . ASP A 1 601 ? -23.391 12.743 -9.060 1.00 91.31 601 ASP A N 1
ATOM 4599 C CA . ASP A 1 601 ? -24.106 12.906 -7.795 1.00 91.31 601 ASP A CA 1
ATOM 4600 C C . ASP A 1 601 ? -25.349 11.993 -7.785 1.00 91.31 601 ASP A C 1
ATOM 4602 O O . ASP A 1 601 ? -26.301 12.202 -8.545 1.00 91.31 601 ASP A O 1
ATOM 4606 N N . LEU A 1 602 ? -25.305 10.923 -6.983 1.00 91.00 602 LEU A N 1
ATOM 4607 C CA . LEU A 1 602 ? -26.357 9.899 -6.901 1.00 91.00 602 LEU A CA 1
ATOM 4608 C C . LEU A 1 602 ? -27.412 10.193 -5.820 1.00 91.00 602 LEU A C 1
ATOM 4610 O O . LEU A 1 602 ? -28.437 9.497 -5.737 1.00 91.00 602 LEU A O 1
ATOM 4614 N N . ASN A 1 603 ? -27.171 11.188 -4.967 1.00 86.69 603 ASN A N 1
ATOM 4615 C CA . ASN A 1 603 ? -27.995 11.476 -3.793 1.00 86.69 603 ASN A CA 1
ATOM 4616 C C . ASN A 1 603 ? -28.392 12.966 -3.662 1.00 86.69 603 ASN A C 1
ATOM 4618 O O . ASN A 1 603 ? -29.068 13.329 -2.696 1.00 86.69 603 ASN A O 1
ATOM 4622 N N . ASP A 1 604 ? -28.060 13.782 -4.667 1.00 87.06 604 ASP A N 1
ATOM 4623 C CA . ASP A 1 604 ? -28.331 15.217 -4.793 1.00 87.06 604 ASP A CA 1
ATOM 4624 C C . ASP A 1 604 ? -27.715 16.069 -3.660 1.00 87.06 604 ASP A C 1
ATOM 4626 O O . ASP A 1 604 ? -28.273 17.109 -3.279 1.00 87.06 604 ASP A O 1
ATOM 4630 N N . ASN A 1 605 ? -26.585 15.643 -3.082 1.00 82.44 605 ASN A N 1
ATOM 4631 C CA . ASN A 1 605 ? -25.912 16.365 -1.994 1.00 82.44 605 ASN A CA 1
ATOM 4632 C C . ASN A 1 605 ? -24.836 17.365 -2.469 1.00 82.44 605 ASN A C 1
ATOM 4634 O O . ASN A 1 605 ? -24.325 18.141 -1.655 1.00 82.44 605 ASN A O 1
ATOM 4638 N N . GLY A 1 606 ? -24.534 17.398 -3.769 1.00 84.88 606 GLY A N 1
ATOM 4639 C CA . GLY A 1 606 ? -23.519 18.254 -4.381 1.00 84.88 606 GLY A CA 1
ATOM 4640 C C . GLY A 1 606 ? -22.117 17.643 -4.481 1.00 84.88 606 GLY A C 1
ATOM 4641 O O . GLY A 1 606 ? -21.203 18.349 -4.916 1.00 84.88 606 GLY A O 1
ATOM 4642 N N . VAL A 1 607 ? -21.936 16.375 -4.107 1.00 83.69 607 VAL A N 1
ATOM 4643 C CA . VAL A 1 607 ? -20.690 15.603 -4.212 1.00 83.69 607 VAL A CA 1
ATOM 4644 C C . VAL A 1 607 ? -20.927 14.415 -5.143 1.00 83.69 607 VAL A C 1
ATOM 4646 O O . VAL A 1 607 ? -21.927 13.712 -5.049 1.00 83.69 607 VAL A O 1
ATOM 4649 N N . ASN A 1 608 ? -20.016 14.190 -6.089 1.00 90.44 608 ASN A N 1
ATOM 4650 C CA . ASN A 1 608 ? -20.161 13.083 -7.029 1.00 90.44 608 ASN A CA 1
ATOM 4651 C C . ASN A 1 608 ? -19.659 11.774 -6.412 1.00 90.44 608 ASN A C 1
ATOM 4653 O O . ASN A 1 608 ? -18.598 11.753 -5.795 1.00 90.44 608 ASN A O 1
ATOM 4657 N N . SER A 1 609 ? -20.336 10.664 -6.684 1.00 93.50 609 SER A N 1
ATOM 4658 C CA . SER A 1 609 ? -19.758 9.321 -6.583 1.00 93.50 609 SER A CA 1
ATOM 4659 C C . SER A 1 609 ? -18.912 9.004 -7.828 1.00 93.50 609 SER A C 1
ATOM 4661 O O . SER A 1 609 ? -19.091 9.634 -8.875 1.00 93.50 609 SER A O 1
ATOM 4663 N N . LEU A 1 610 ? -18.012 8.019 -7.732 1.00 93.69 610 LEU A N 1
ATOM 4664 C CA . LEU A 1 610 ? -17.120 7.568 -8.813 1.00 93.69 610 LEU A CA 1
ATOM 4665 C C . LEU A 1 610 ? -17.302 6.070 -9.087 1.00 93.69 610 LEU A C 1
ATOM 4667 O O . LEU A 1 610 ? -17.375 5.266 -8.161 1.00 93.69 610 LEU A O 1
ATOM 4671 N N . TRP A 1 611 ? -17.324 5.672 -10.355 1.00 95.62 611 TRP A N 1
ATOM 4672 C CA . TRP A 1 611 ? -17.172 4.268 -10.740 1.00 95.62 611 TRP A CA 1
ATOM 4673 C C . TRP A 1 611 ? -16.527 4.125 -12.112 1.00 95.62 611 TRP A C 1
ATOM 4675 O O . TRP A 1 611 ? -16.487 5.060 -12.917 1.00 95.62 611 TRP A O 1
ATOM 4685 N N . TYR A 1 612 ? -16.036 2.918 -12.369 1.00 95.81 612 TYR A N 1
ATOM 4686 C CA . TYR A 1 612 ? -15.440 2.532 -13.637 1.00 95.81 612 TYR A CA 1
ATOM 4687 C C . TYR A 1 612 ? -16.291 1.464 -14.302 1.00 95.81 612 TYR A C 1
ATOM 4689 O O . TYR A 1 612 ? -16.684 0.491 -13.660 1.00 95.81 612 TYR A O 1
ATOM 4697 N N . GLU A 1 613 ? -16.546 1.638 -15.593 1.00 96.38 613 GLU A N 1
ATOM 4698 C CA . GLU A 1 613 ? -17.230 0.653 -16.427 1.00 96.38 613 GLU A CA 1
ATOM 4699 C C . GLU A 1 613 ? -16.225 0.108 -17.438 1.00 96.38 613 GLU A C 1
ATOM 4701 O O . GLU A 1 613 ? -15.661 0.872 -18.223 1.00 96.38 613 GLU A O 1
ATOM 4706 N N . TYR A 1 614 ? -15.998 -1.199 -17.424 1.00 96.06 614 TYR A N 1
ATOM 4707 C CA . TYR A 1 614 ? -15.106 -1.885 -18.350 1.00 96.06 614 TYR A CA 1
ATOM 4708 C C . TYR A 1 614 ? -15.942 -2.720 -19.309 1.00 96.06 614 TYR A C 1
ATOM 4710 O O . TYR A 1 614 ? -16.550 -3.720 -18.922 1.00 96.06 614 TYR A O 1
ATOM 4718 N N . ILE A 1 615 ? -15.993 -2.267 -20.559 1.00 94.69 615 ILE A N 1
ATOM 4719 C CA . ILE A 1 615 ? -16.849 -2.824 -21.601 1.00 94.69 615 ILE A CA 1
ATOM 4720 C C . ILE A 1 615 ? -15.961 -3.501 -22.651 1.00 94.69 615 ILE A C 1
ATOM 4722 O O . ILE A 1 615 ? -15.271 -2.791 -23.393 1.00 94.69 615 ILE A O 1
ATOM 4726 N N . PRO A 1 616 ? -15.944 -4.843 -22.737 1.00 93.88 616 PRO A N 1
ATOM 4727 C CA . PRO A 1 616 ? -15.226 -5.533 -23.802 1.00 93.88 616 PRO A CA 1
ATOM 4728 C C . PRO A 1 616 ? -15.868 -5.244 -25.161 1.00 93.88 616 PRO A C 1
ATOM 4730 O O . PRO A 1 616 ? -17.089 -5.103 -25.261 1.00 93.88 616 PRO A O 1
ATOM 4733 N N . GLU A 1 617 ? -15.066 -5.206 -26.228 1.00 91.06 617 GLU A N 1
ATOM 4734 C CA . GLU A 1 617 ? -15.548 -4.961 -27.601 1.00 91.06 617 GLU A CA 1
ATOM 4735 C C . GLU A 1 617 ? -16.694 -5.909 -27.996 1.00 91.06 617 GLU A C 1
ATOM 4737 O O . GLU A 1 617 ? -17.644 -5.507 -28.671 1.00 91.06 617 GLU A O 1
ATOM 4742 N N . GLN A 1 618 ? -16.640 -7.152 -27.505 1.00 89.62 618 GLN A N 1
ATOM 4743 C CA . GLN A 1 618 ? -17.657 -8.181 -27.722 1.00 89.62 618 GLN A CA 1
ATOM 4744 C C . GLN A 1 618 ? -19.039 -7.790 -27.161 1.00 89.62 618 GLN A C 1
ATOM 4746 O O . GLN A 1 618 ? -20.061 -8.167 -27.733 1.00 89.62 618 GLN A O 1
ATOM 4751 N N . ALA A 1 619 ? -19.087 -7.010 -26.074 1.00 90.56 619 ALA A N 1
ATOM 4752 C CA . ALA A 1 619 ? -20.329 -6.606 -25.413 1.00 90.56 619 ALA A CA 1
ATOM 4753 C C . ALA A 1 619 ? -21.008 -5.398 -26.080 1.00 90.56 619 ALA A C 1
ATOM 4755 O O . ALA A 1 619 ? -22.224 -5.247 -25.977 1.00 90.56 619 ALA A O 1
ATOM 4756 N N . VAL A 1 620 ? -20.256 -4.551 -26.794 1.00 85.00 620 VAL A N 1
ATOM 4757 C CA . VAL A 1 620 ? -20.772 -3.290 -27.366 1.00 85.00 620 VAL A CA 1
ATOM 4758 C C . VAL A 1 620 ? -21.926 -3.534 -28.344 1.00 85.00 620 VAL A C 1
ATOM 4760 O O . VAL A 1 620 ? -22.941 -2.842 -28.299 1.00 85.00 620 VAL A O 1
ATOM 4763 N N . ASN A 1 621 ? -21.795 -4.546 -29.205 1.00 85.12 621 ASN A N 1
ATOM 4764 C CA . ASN A 1 621 ? -22.780 -4.875 -30.245 1.00 85.12 621 ASN A CA 1
ATOM 4765 C C . ASN A 1 621 ? -23.539 -6.179 -29.962 1.00 85.12 621 ASN A C 1
ATOM 4767 O O . ASN A 1 621 ? -24.133 -6.760 -30.873 1.00 85.12 621 ASN A O 1
ATOM 4771 N N . ALA A 1 622 ? -23.497 -6.662 -28.720 1.00 91.81 622 ALA A N 1
ATOM 4772 C CA . ALA A 1 622 ? -24.207 -7.868 -28.330 1.00 91.81 622 ALA A CA 1
ATOM 4773 C C . ALA A 1 622 ? -25.730 -7.675 -28.374 1.00 91.81 622 ALA A C 1
ATOM 4775 O O . ALA A 1 622 ? -26.249 -6.557 -28.363 1.00 91.81 622 ALA A O 1
ATOM 4776 N N . GLN A 1 623 ? -26.460 -8.788 -28.424 1.00 94.75 623 GLN A N 1
ATOM 4777 C CA . GLN A 1 623 ? -27.917 -8.759 -28.376 1.00 94.75 623 GLN A CA 1
ATOM 4778 C C . GLN A 1 623 ? -28.407 -8.277 -26.998 1.00 94.75 623 GLN A C 1
ATOM 4780 O O . GLN A 1 623 ? -27.786 -8.552 -25.971 1.00 94.75 623 GLN A O 1
ATOM 4785 N N . GLU A 1 624 ? -29.548 -7.584 -26.986 1.00 95.00 624 GLU A N 1
ATOM 4786 C CA . GLU A 1 624 ? -30.255 -7.185 -25.764 1.00 95.00 624 GLU A CA 1
ATOM 4787 C C . GLU A 1 624 ? -30.432 -8.381 -24.811 1.00 95.00 624 GLU A C 1
ATOM 4789 O O . GLU A 1 624 ? -30.856 -9.459 -25.241 1.00 95.00 624 GLU A O 1
ATOM 4794 N N . GLY A 1 625 ? -30.097 -8.193 -23.532 1.00 95.50 625 GLY A N 1
ATOM 4795 C CA . GLY A 1 625 ? -30.262 -9.210 -22.493 1.00 95.50 625 GLY A CA 1
ATOM 4796 C C . GLY A 1 625 ? -29.337 -10.430 -22.589 1.00 95.50 625 GLY A C 1
ATOM 4797 O O . GLY A 1 625 ? -29.742 -11.511 -22.174 1.00 95.50 625 GLY A O 1
ATOM 4798 N N . THR A 1 626 ? -28.127 -10.306 -23.147 1.00 95.69 626 THR A N 1
ATOM 4799 C CA . THR A 1 626 ? -27.192 -11.442 -23.319 1.00 95.69 626 THR A CA 1
ATOM 4800 C C . THR A 1 626 ? -25.854 -11.308 -22.598 1.00 95.69 626 THR A C 1
ATOM 4802 O O . THR A 1 626 ? -25.122 -12.298 -22.511 1.00 95.69 626 THR A O 1
ATOM 4805 N N . ILE A 1 627 ? -25.525 -10.139 -22.053 1.00 97.62 627 ILE A N 1
ATOM 4806 C CA . ILE A 1 627 ? -24.219 -9.868 -21.450 1.00 97.62 627 ILE A CA 1
ATOM 4807 C C . ILE A 1 627 ? -24.309 -9.906 -19.921 1.00 97.62 627 ILE A C 1
ATOM 4809 O O . ILE A 1 627 ? -25.053 -9.116 -19.340 1.00 97.62 627 ILE A O 1
ATOM 4813 N N . PRO A 1 628 ? -23.559 -10.791 -19.246 1.00 97.88 628 PRO A N 1
ATOM 4814 C CA . PRO A 1 628 ? -23.483 -10.796 -17.792 1.00 97.88 628 PRO A CA 1
ATOM 4815 C C . PRO A 1 628 ? -22.635 -9.625 -17.266 1.00 97.88 628 PRO A C 1
ATOM 4817 O O . PRO A 1 628 ? -21.764 -9.091 -17.961 1.00 97.88 628 PRO A O 1
ATOM 4820 N N . VAL A 1 629 ? -22.867 -9.261 -16.005 1.00 98.44 629 VAL A N 1
ATOM 4821 C CA . VAL A 1 629 ? -22.164 -8.170 -15.309 1.00 98.44 629 VAL A CA 1
ATOM 4822 C C . VAL A 1 629 ? -21.558 -8.683 -14.011 1.00 98.44 629 VAL A C 1
ATOM 4824 O O . VAL A 1 629 ? -22.218 -9.410 -13.274 1.00 98.44 629 VAL A O 1
ATOM 4827 N N . VAL A 1 630 ? -20.341 -8.247 -13.682 1.00 98.56 630 VAL A N 1
ATOM 4828 C CA . VAL A 1 630 ? -19.743 -8.446 -12.353 1.00 98.56 630 VAL A CA 1
ATOM 4829 C C . VAL A 1 630 ? -19.429 -7.091 -11.722 1.00 98.56 630 VAL A C 1
ATOM 4831 O O . VAL A 1 630 ? -18.701 -6.280 -12.295 1.00 98.56 630 VAL A O 1
ATOM 4834 N N . ILE A 1 631 ? -19.965 -6.845 -10.527 1.00 98.19 631 ILE A N 1
ATOM 4835 C CA . ILE A 1 631 ? -19.600 -5.688 -9.701 1.00 98.19 631 ILE A CA 1
ATOM 4836 C C . ILE A 1 631 ? -18.430 -6.088 -8.800 1.00 98.19 631 ILE A C 1
ATOM 4838 O O . ILE A 1 631 ? -18.537 -7.054 -8.046 1.00 98.19 631 ILE A O 1
ATOM 4842 N N . LEU A 1 632 ? -17.329 -5.342 -8.870 1.00 97.50 632 LEU A N 1
ATOM 4843 C CA . LEU A 1 632 ? -16.067 -5.634 -8.193 1.00 97.50 632 LEU A CA 1
ATOM 4844 C C . LEU A 1 632 ? -15.776 -4.611 -7.086 1.00 97.50 632 LEU A C 1
ATOM 4846 O O . LEU A 1 632 ? -15.307 -3.504 -7.345 1.00 97.50 632 LEU A O 1
ATOM 4850 N N . PHE A 1 633 ? -16.017 -4.992 -5.834 1.00 95.44 633 PHE A N 1
ATOM 4851 C CA . PHE A 1 633 ? -15.719 -4.170 -4.663 1.00 95.44 633 PHE A CA 1
ATOM 4852 C C . PHE A 1 633 ? -14.230 -4.248 -4.296 1.00 95.44 633 PHE A C 1
ATOM 4854 O O . PHE A 1 633 ? -13.691 -5.322 -4.009 1.00 95.44 633 PHE A O 1
ATOM 4861 N N . HIS A 1 634 ? -13.555 -3.100 -4.262 1.00 92.81 634 HIS A N 1
ATOM 4862 C CA . HIS A 1 634 ? -12.166 -3.014 -3.805 1.00 92.81 634 HIS A CA 1
ATOM 4863 C C . HIS A 1 634 ? -12.032 -3.229 -2.288 1.00 92.81 634 HIS A C 1
ATOM 4865 O O . HIS A 1 634 ? -13.004 -3.127 -1.540 1.00 92.81 634 HIS A O 1
ATOM 4871 N N . GLY A 1 635 ? -10.814 -3.524 -1.825 1.00 88.19 635 GLY A N 1
ATOM 4872 C CA . GLY A 1 635 ? -10.508 -3.627 -0.399 1.00 88.19 635 GLY A CA 1
ATOM 4873 C C . GLY A 1 635 ? -10.538 -2.282 0.322 1.00 88.19 635 GLY A C 1
ATOM 4874 O O . GLY A 1 635 ? -10.620 -1.221 -0.301 1.00 88.19 635 GLY A O 1
ATOM 4875 N N . ASN A 1 636 ? -10.450 -2.333 1.652 1.00 84.06 636 ASN A N 1
ATOM 4876 C CA . ASN A 1 636 ? -10.435 -1.142 2.496 1.00 84.06 636 ASN A CA 1
ATOM 4877 C C . ASN A 1 636 ? -9.323 -0.196 2.033 1.00 84.06 636 ASN A C 1
ATOM 4879 O O . ASN A 1 636 ? -8.161 -0.600 1.964 1.00 84.06 636 ASN A O 1
ATOM 4883 N N . THR A 1 637 ? -9.657 1.058 1.746 1.00 77.94 637 THR A N 1
ATOM 4884 C CA . THR A 1 637 ? -8.745 2.127 1.306 1.00 77.94 637 THR A CA 1
ATOM 4885 C C . THR A 1 637 ? -7.953 1.836 0.022 1.00 77.94 637 THR A C 1
ATOM 4887 O O . THR A 1 637 ? -6.892 2.420 -0.204 1.00 77.94 637 THR A O 1
ATOM 4890 N N . ASN A 1 638 ? -8.376 0.846 -0.769 1.00 82.38 638 ASN A N 1
ATOM 4891 C CA . ASN A 1 638 ? -7.746 0.512 -2.046 1.00 82.38 638 ASN A CA 1
ATOM 4892 C C . ASN A 1 638 ? -8.346 1.336 -3.180 1.00 82.38 638 ASN A C 1
ATOM 4894 O O . ASN A 1 638 ? -9.497 1.747 -3.114 1.00 82.38 638 ASN A O 1
ATOM 4898 N N . ASP A 1 639 ? -7.593 1.454 -4.272 1.00 85.19 639 ASP A N 1
ATOM 4899 C CA . ASP A 1 639 ? -8.133 1.971 -5.523 1.00 85.19 639 ASP A CA 1
ATOM 4900 C C . ASP A 1 639 ? -9.251 1.056 -6.062 1.00 85.19 639 ASP A C 1
ATOM 4902 O O . ASP A 1 639 ? -9.030 -0.162 -6.123 1.00 85.19 639 ASP A O 1
ATOM 4906 N N . PRO A 1 640 ? -10.387 1.583 -6.551 1.00 88.88 640 PRO A N 1
ATOM 4907 C CA . PRO A 1 640 ? -11.428 0.800 -7.213 1.00 88.88 640 PRO A CA 1
ATOM 4908 C C . PRO A 1 640 ? -10.908 0.050 -8.443 1.00 88.88 640 PRO A C 1
ATOM 4910 O O . PRO A 1 640 ? -11.348 -1.068 -8.715 1.00 88.88 640 PRO A O 1
ATOM 4913 N N . ARG A 1 641 ? -9.901 0.581 -9.148 1.00 90.38 641 ARG A N 1
ATOM 4914 C CA . ARG A 1 641 ? -9.264 -0.095 -10.290 1.00 90.38 641 ARG A CA 1
ATOM 4915 C C . ARG A 1 641 ? -8.441 -1.312 -9.866 1.00 90.38 641 ARG A C 1
ATOM 4917 O O . ARG A 1 641 ? -8.166 -2.159 -10.702 1.00 90.38 641 ARG A O 1
ATOM 4924 N N . THR A 1 642 ? -8.088 -1.464 -8.582 1.00 88.62 642 THR A N 1
ATOM 4925 C CA . THR A 1 642 ? -7.288 -2.601 -8.072 1.00 88.62 642 THR A CA 1
ATOM 4926 C C . THR A 1 642 ? -7.857 -3.951 -8.468 1.00 88.62 642 THR A C 1
ATOM 4928 O O . THR A 1 642 ? -7.092 -4.849 -8.824 1.00 88.62 642 THR A O 1
ATOM 4931 N N . GLN A 1 643 ? -9.182 -4.104 -8.413 1.00 90.12 643 GLN A N 1
ATOM 4932 C CA . GLN A 1 643 ? -9.812 -5.358 -8.800 1.00 90.12 643 GLN A CA 1
ATOM 4933 C C . GLN A 1 643 ? -9.612 -5.624 -10.290 1.00 90.12 643 GLN A C 1
ATOM 4935 O O . GLN A 1 643 ? -9.072 -6.668 -10.625 1.00 90.12 643 GLN A O 1
ATOM 4940 N N . TYR A 1 644 ? -9.915 -4.680 -11.179 1.00 92.44 644 TYR A N 1
ATOM 4941 C CA . TYR A 1 644 ? -9.650 -4.874 -12.608 1.00 92.44 644 TYR A CA 1
ATOM 4942 C C . TYR A 1 644 ? -8.157 -5.129 -12.888 1.00 92.44 644 TYR A C 1
ATOM 4944 O O . TYR A 1 644 ? -7.807 -6.108 -13.542 1.00 92.44 644 TYR A O 1
ATOM 4952 N N . ASP A 1 645 ? -7.281 -4.295 -12.326 1.00 88.62 645 ASP A N 1
ATOM 4953 C CA . ASP A 1 645 ? -5.875 -4.215 -12.718 1.00 88.62 645 ASP A CA 1
ATOM 4954 C C . ASP A 1 645 ? -4.995 -5.373 -12.197 1.00 88.62 645 ASP A C 1
ATOM 4956 O O . ASP A 1 645 ? -3.915 -5.596 -12.739 1.00 88.62 645 ASP A O 1
ATOM 4960 N N . THR A 1 646 ? -5.399 -6.088 -11.133 1.00 86.50 646 THR A N 1
ATOM 4961 C CA . THR A 1 646 ? -4.514 -7.076 -10.460 1.00 86.50 646 THR A CA 1
ATOM 4962 C C . THR A 1 646 ? -5.146 -8.422 -10.106 1.00 86.50 646 THR A C 1
ATOM 4964 O O . THR A 1 646 ? -4.428 -9.336 -9.706 1.00 86.50 646 THR A O 1
ATOM 4967 N N . SER A 1 647 ? -6.467 -8.581 -10.218 1.00 89.06 647 SER A N 1
ATOM 4968 C CA . SER A 1 647 ? -7.147 -9.815 -9.779 1.00 89.06 647 SER A CA 1
ATOM 4969 C C . SER A 1 647 ? -7.283 -10.893 -10.853 1.00 89.06 647 SER A C 1
ATOM 4971 O O . SER A 1 647 ? -7.711 -11.991 -10.540 1.00 89.06 647 SER A O 1
ATOM 4973 N N . GLY A 1 648 ? -6.965 -10.591 -12.114 1.00 92.44 648 GLY A N 1
ATOM 4974 C CA . GLY A 1 648 ? -7.276 -11.463 -13.254 1.00 92.44 648 GLY A CA 1
ATOM 4975 C C . GLY A 1 648 ? -8.640 -11.198 -13.894 1.00 92.44 648 GLY A C 1
ATOM 4976 O O . GLY A 1 648 ? -8.862 -11.620 -15.024 1.00 92.44 648 GLY A O 1
ATOM 4977 N N . TRP A 1 649 ? -9.530 -10.424 -13.260 1.00 95.94 649 TRP A N 1
ATOM 4978 C CA . TRP A 1 649 ? -10.842 -10.102 -13.837 1.00 95.94 649 TRP A CA 1
ATOM 4979 C C . TRP A 1 649 ? -10.760 -9.430 -15.218 1.00 95.94 649 TRP A C 1
ATOM 4981 O O . TRP A 1 649 ? -11.591 -9.732 -16.070 1.00 95.94 649 TRP A O 1
ATOM 4991 N N . ALA A 1 650 ? -9.754 -8.588 -15.487 1.00 94.25 650 ALA A N 1
ATOM 4992 C CA . ALA A 1 650 ? -9.565 -7.983 -16.811 1.00 94.25 650 ALA A CA 1
ATOM 4993 C C . ALA A 1 650 ? -9.384 -9.028 -17.930 1.00 94.25 650 ALA A C 1
ATOM 4995 O O . ALA A 1 650 ? -9.975 -8.893 -19.001 1.00 94.25 650 ALA A O 1
ATOM 4996 N N . GLN A 1 651 ? -8.622 -10.094 -17.665 1.00 93.38 651 GLN A N 1
ATOM 4997 C CA . GLN A 1 651 ? -8.446 -11.206 -18.600 1.00 93.38 651 GLN A CA 1
ATOM 4998 C C . GLN A 1 651 ? -9.771 -11.944 -18.818 1.00 93.38 651 GLN A C 1
ATOM 5000 O O . GLN A 1 651 ? -10.184 -12.149 -19.958 1.00 93.38 651 GLN A O 1
ATOM 5005 N N . ILE A 1 652 ? -10.489 -12.264 -17.736 1.00 95.62 652 ILE A N 1
ATOM 5006 C CA . ILE A 1 652 ? -11.801 -12.924 -17.819 1.00 95.62 652 ILE A CA 1
ATOM 5007 C C . ILE A 1 652 ? -12.788 -12.084 -18.641 1.00 95.62 652 ILE A C 1
ATOM 5009 O O . ILE A 1 652 ? -13.482 -12.619 -19.499 1.00 95.62 652 ILE A O 1
ATOM 5013 N N . ALA A 1 653 ? -12.819 -10.764 -18.441 1.00 96.00 653 ALA A N 1
ATOM 5014 C CA . ALA A 1 653 ? -13.637 -9.847 -19.234 1.00 96.00 653 ALA A CA 1
ATOM 5015 C C . ALA A 1 653 ? -13.292 -9.855 -20.720 1.00 96.00 653 ALA A C 1
ATOM 5017 O O . ALA A 1 653 ? -14.195 -9.874 -21.561 1.00 96.00 653 ALA A O 1
ATOM 5018 N N . SER A 1 654 ? -12.000 -9.879 -21.037 1.00 94.00 654 SER A N 1
ATOM 5019 C CA . SER A 1 654 ? -11.504 -9.913 -22.409 1.00 94.00 654 SER A CA 1
ATOM 5020 C C . SER A 1 654 ? -11.902 -11.205 -23.130 1.00 94.00 654 SER A C 1
ATOM 5022 O O . SER A 1 654 ? -12.338 -11.153 -24.284 1.00 94.00 654 SER A O 1
ATOM 5024 N N . GLU A 1 655 ? -11.790 -12.346 -22.445 1.00 93.75 655 GLU A N 1
ATOM 5025 C CA . GLU A 1 655 ? -12.018 -13.685 -23.000 1.00 93.75 655 GLU A CA 1
ATOM 5026 C C . GLU A 1 655 ? -13.510 -14.046 -23.077 1.00 93.75 655 GLU A C 1
ATOM 5028 O O . GLU A 1 655 ? -13.971 -14.539 -24.106 1.00 93.75 655 GLU A O 1
ATOM 5033 N N . GLU A 1 656 ? -14.271 -13.765 -22.018 1.00 95.06 656 GLU A N 1
ATOM 5034 C CA . GLU A 1 656 ? -15.669 -14.200 -21.855 1.00 95.06 656 GLU A CA 1
ATOM 5035 C C . GLU A 1 656 ? -16.696 -13.141 -22.288 1.00 95.06 656 GLU A C 1
ATOM 5037 O O . GLU A 1 656 ? -17.898 -13.408 -22.309 1.00 95.06 656 GLU A O 1
ATOM 5042 N N . GLY A 1 657 ? -16.250 -11.923 -22.614 1.00 94.44 657 GLY A N 1
ATOM 5043 C CA . GLY A 1 657 ? -17.136 -10.838 -23.041 1.00 94.44 657 GLY A CA 1
ATOM 5044 C C . GLY A 1 657 ? -18.030 -10.293 -21.922 1.00 94.44 657 GLY A C 1
ATOM 5045 O O . GLY A 1 657 ? -19.148 -9.855 -22.190 1.00 94.44 657 GLY A O 1
ATOM 5046 N N . ILE A 1 658 ? -17.556 -10.316 -20.672 1.00 95.88 658 ILE A N 1
ATOM 5047 C CA . ILE A 1 658 ? -18.313 -9.853 -19.499 1.00 95.88 658 ILE A CA 1
ATOM 5048 C C . ILE A 1 658 ? -18.062 -8.372 -19.194 1.00 95.88 658 ILE A C 1
ATOM 5050 O O . ILE A 1 658 ? -16.943 -7.878 -19.334 1.00 95.88 658 ILE A O 1
ATOM 5054 N N . ILE A 1 659 ? -19.095 -7.659 -18.742 1.00 97.69 659 ILE A N 1
ATOM 5055 C CA . ILE A 1 659 ? -18.952 -6.271 -18.277 1.00 97.69 659 ILE A CA 1
ATOM 5056 C C . ILE A 1 659 ? -18.490 -6.273 -16.819 1.00 97.69 659 ILE A C 1
ATOM 5058 O O . ILE A 1 659 ? -19.094 -6.940 -15.975 1.00 97.69 659 ILE A O 1
ATOM 5062 N N . LEU A 1 660 ? -17.461 -5.481 -16.505 1.00 98.25 660 LEU A N 1
ATOM 5063 C CA . LEU A 1 660 ? -17.008 -5.275 -15.126 1.00 98.25 660 LEU A CA 1
ATOM 5064 C C . LEU A 1 660 ? -17.301 -3.855 -14.666 1.00 98.25 660 LEU A C 1
ATOM 5066 O O . LEU A 1 660 ? -16.985 -2.892 -15.366 1.00 98.25 660 LEU A O 1
ATOM 5070 N N . ILE A 1 661 ? -17.852 -3.729 -13.463 1.00 98.06 661 ILE A N 1
ATOM 5071 C CA . ILE A 1 661 ? -18.129 -2.443 -12.826 1.00 98.06 661 ILE A CA 1
ATOM 5072 C C . ILE A 1 661 ? -17.331 -2.352 -11.529 1.00 98.06 661 ILE A C 1
ATOM 5074 O O . ILE A 1 661 ? -17.525 -3.166 -10.630 1.00 98.06 661 ILE A O 1
ATOM 5078 N N . CYS A 1 662 ? -16.470 -1.345 -11.404 1.00 96.94 662 CYS A N 1
ATOM 5079 C CA . CYS A 1 662 ? -15.679 -1.109 -10.194 1.00 96.94 662 CYS A CA 1
ATOM 5080 C C . CYS A 1 662 ? -16.144 0.190 -9.513 1.00 96.94 662 CYS A C 1
ATOM 5082 O O . CYS A 1 662 ? -15.703 1.271 -9.920 1.00 96.94 662 CYS A O 1
ATOM 5084 N N . PRO A 1 663 ? -17.051 0.125 -8.521 1.00 95.62 663 PRO A N 1
ATOM 5085 C CA . PRO A 1 663 ? -17.480 1.304 -7.776 1.00 95.62 663 PRO A CA 1
ATOM 5086 C C . PRO A 1 663 ? -16.410 1.763 -6.781 1.00 95.62 663 PRO A C 1
ATOM 5088 O O . PRO A 1 663 ? -15.818 0.938 -6.083 1.00 95.62 663 PRO A O 1
ATOM 5091 N N . GLU A 1 664 ? -16.229 3.079 -6.658 1.00 92.94 664 GLU A N 1
ATOM 5092 C CA . GLU A 1 664 ? -15.624 3.690 -5.473 1.00 92.94 664 GLU A CA 1
ATOM 5093 C C . GLU A 1 664 ? -16.656 3.644 -4.344 1.00 92.94 664 GLU A C 1
ATOM 5095 O O . GLU A 1 664 ? -17.514 4.520 -4.208 1.00 92.94 664 GLU A O 1
ATOM 5100 N N . TRP A 1 665 ? -16.649 2.550 -3.587 1.00 91.00 665 TRP A N 1
ATOM 5101 C CA . TRP A 1 665 ? -17.726 2.282 -2.641 1.00 91.00 665 TRP A CA 1
ATOM 5102 C C . TRP A 1 665 ? -17.504 2.960 -1.290 1.00 91.00 665 TRP A C 1
ATOM 5104 O O . TRP A 1 665 ? -18.485 3.208 -0.591 1.00 91.00 665 TRP A O 1
ATOM 5114 N N . GLN A 1 666 ? -16.255 3.282 -0.944 1.00 87.00 666 GLN A N 1
ATOM 5115 C CA . GLN A 1 666 ? -15.862 3.809 0.365 1.00 87.00 666 GLN A CA 1
ATOM 5116 C C . GLN A 1 666 ? -15.701 5.337 0.383 1.00 87.00 666 GLN A C 1
ATOM 5118 O O . GLN A 1 666 ? -15.745 5.947 1.451 1.00 87.00 666 GLN A O 1
ATOM 5123 N N . GLY A 1 667 ? -15.555 5.951 -0.790 1.00 83.88 667 GLY A N 1
ATOM 5124 C CA . GLY A 1 667 ? -15.278 7.372 -0.951 1.00 83.88 667 GLY A CA 1
ATOM 5125 C C . GLY A 1 667 ? -13.780 7.656 -0.830 1.00 83.88 667 GLY A C 1
ATOM 5126 O O . GLY A 1 667 ? -13.167 7.469 0.220 1.00 83.88 667 GLY A O 1
ATOM 5127 N N . HIS A 1 668 ? -13.179 8.169 -1.900 1.00 76.19 668 HIS A N 1
ATOM 5128 C CA . HIS A 1 668 ? -11.748 8.473 -1.964 1.00 76.19 668 HIS A CA 1
ATOM 5129 C C . HIS A 1 668 ? -11.495 9.861 -2.544 1.00 76.19 668 HIS A C 1
ATOM 5131 O O . HIS A 1 668 ? -12.341 10.429 -3.235 1.00 76.19 668 HIS A O 1
ATOM 5137 N N . THR A 1 669 ? -10.317 10.412 -2.245 1.00 71.19 669 THR A N 1
ATOM 5138 C CA . THR A 1 669 ? -9.853 11.674 -2.820 1.00 71.19 669 THR A CA 1
ATOM 5139 C C . THR A 1 669 ? -8.808 11.391 -3.882 1.00 71.19 669 THR A C 1
ATOM 5141 O O . THR A 1 669 ? -7.780 10.782 -3.597 1.00 71.19 669 THR A O 1
ATOM 5144 N N . TYR A 1 670 ? -9.049 11.898 -5.087 1.00 69.31 670 TYR A N 1
ATOM 5145 C CA . TYR A 1 670 ? -8.089 11.875 -6.186 1.00 69.31 670 TYR A CA 1
ATOM 5146 C C . TYR A 1 670 ? -7.781 13.305 -6.611 1.00 69.31 670 TYR A C 1
ATOM 5148 O O . TYR A 1 670 ? -8.698 14.054 -6.946 1.00 69.31 670 TYR A O 1
ATOM 5156 N N . GLN A 1 671 ? -6.501 13.690 -6.606 1.00 67.25 671 GLN A N 1
ATOM 5157 C CA . GLN A 1 671 ? -6.043 15.034 -6.991 1.00 67.25 671 GLN A CA 1
ATOM 5158 C C . GLN A 1 671 ? -6.808 16.170 -6.280 1.00 67.25 671 GLN A C 1
ATOM 5160 O O . GLN A 1 671 ? -7.152 17.184 -6.889 1.00 67.25 671 GLN A O 1
ATOM 5165 N N . GLY A 1 672 ? -7.109 15.991 -4.991 1.00 61.69 672 GLY A N 1
ATOM 5166 C CA . GLY A 1 672 ? -7.851 16.968 -4.185 1.00 61.69 672 GLY A CA 1
ATOM 5167 C C . GLY A 1 672 ? -9.367 17.018 -4.422 1.00 61.69 672 GLY A C 1
ATOM 5168 O O . GLY A 1 672 ? -10.026 17.884 -3.853 1.00 61.69 672 GLY A O 1
ATOM 5169 N N . TYR A 1 673 ? -9.943 16.114 -5.225 1.00 69.62 673 TYR A N 1
ATOM 5170 C CA . TYR A 1 673 ? -11.395 15.949 -5.341 1.00 69.62 673 TYR A CA 1
ATOM 5171 C C . TYR A 1 673 ? -11.870 14.718 -4.567 1.00 69.62 673 TYR A C 1
ATOM 5173 O O . TYR A 1 673 ? -11.484 13.596 -4.899 1.00 69.62 673 TYR A O 1
ATOM 5181 N N . THR A 1 674 ? -12.717 14.930 -3.560 1.00 80.38 674 THR A N 1
ATOM 5182 C CA . THR A 1 674 ? -13.350 13.873 -2.762 1.00 80.38 674 THR A CA 1
ATOM 5183 C C . THR A 1 674 ? -14.619 13.361 -3.433 1.00 80.38 674 THR A C 1
ATOM 5185 O O . THR A 1 674 ? -15.514 14.149 -3.739 1.00 80.38 674 THR A O 1
ATOM 5188 N N . TYR A 1 675 ? -14.700 12.045 -3.622 1.00 86.06 675 TYR A N 1
ATOM 5189 C CA . TYR A 1 675 ? -15.894 11.360 -4.107 1.00 86.06 675 TYR A CA 1
ATOM 5190 C C . TYR A 1 675 ? -16.722 10.786 -2.961 1.00 86.06 675 TYR A C 1
ATOM 5192 O O . TYR A 1 675 ? -16.185 10.320 -1.954 1.00 86.06 675 TYR A O 1
ATOM 5200 N N . ASP A 1 676 ? -18.034 10.797 -3.158 1.00 88.31 676 ASP A N 1
ATOM 5201 C CA . ASP A 1 676 ? -19.019 10.320 -2.200 1.00 88.31 676 ASP A CA 1
ATOM 5202 C C . ASP A 1 676 ? -18.993 8.787 -2.078 1.00 88.31 676 ASP A C 1
ATOM 5204 O O . ASP A 1 676 ? -18.987 8.101 -3.110 1.00 88.31 676 ASP A O 1
ATOM 5208 N N . PRO A 1 677 ? -19.030 8.230 -0.851 1.00 88.31 677 PRO A N 1
ATOM 5209 C CA . PRO A 1 677 ? -19.148 6.791 -0.652 1.00 88.31 677 PRO A CA 1
ATOM 5210 C C . PRO A 1 677 ? -20.474 6.274 -1.210 1.00 88.31 677 PRO A C 1
ATOM 5212 O O . PRO A 1 677 ? -21.539 6.788 -0.870 1.00 88.31 677 PRO A O 1
ATOM 5215 N N . MET A 1 678 ? -20.437 5.203 -2.005 1.00 90.81 678 MET A N 1
ATOM 5216 C CA . MET A 1 678 ? -21.673 4.563 -2.476 1.00 90.81 678 MET A CA 1
ATOM 5217 C C . MET A 1 678 ? -22.309 3.623 -1.440 1.00 90.81 678 MET A C 1
ATOM 5219 O O . MET A 1 678 ? -23.473 3.223 -1.573 1.00 90.81 678 MET A O 1
ATOM 5223 N N . THR A 1 679 ? -21.543 3.220 -0.426 1.00 85.25 679 THR A N 1
ATOM 5224 C CA . THR A 1 679 ? -22.022 2.426 0.707 1.00 85.25 679 THR A CA 1
ATOM 5225 C C . THR A 1 679 ? -21.105 2.584 1.928 1.00 85.25 679 THR A C 1
ATOM 5227 O O . THR A 1 679 ? -20.149 3.350 1.908 1.00 85.25 679 THR A O 1
ATOM 5230 N N . SER A 1 680 ? -21.409 1.892 3.026 1.00 75.81 680 SER A N 1
ATOM 5231 C CA . SER A 1 680 ? -20.555 1.816 4.217 1.00 75.81 680 SER A CA 1
ATOM 5232 C C . SER A 1 680 ? -19.960 0.422 4.380 1.00 75.81 680 SER A C 1
ATOM 5234 O O . SER A 1 680 ? -20.448 -0.533 3.783 1.00 75.81 680 SER A O 1
ATOM 5236 N N . ASP A 1 681 ? -18.977 0.267 5.267 1.00 62.78 681 ASP A N 1
ATOM 5237 C CA . ASP A 1 681 ? -18.376 -1.040 5.581 1.00 62.78 681 ASP A CA 1
ATOM 5238 C C . ASP A 1 681 ? -19.417 -2.101 5.997 1.00 62.78 681 ASP A C 1
ATOM 5240 O O . ASP A 1 681 ? -19.226 -3.296 5.785 1.00 62.78 681 ASP A O 1
ATOM 5244 N N . GLN A 1 682 ? -20.558 -1.686 6.560 1.00 63.75 682 GLN A N 1
ATOM 5245 C CA . GLN A 1 682 ? -21.629 -2.611 6.940 1.00 63.75 682 GLN A CA 1
ATOM 5246 C C . GLN A 1 682 ? -22.551 -3.009 5.777 1.00 63.75 682 GLN A C 1
ATOM 5248 O O . GLN A 1 682 ? -23.278 -3.981 5.944 1.00 63.75 682 GLN A O 1
ATOM 5253 N N . ASN A 1 683 ? -22.547 -2.279 4.648 1.00 65.94 683 ASN A N 1
ATOM 5254 C CA . ASN A 1 683 ? -23.352 -2.427 3.414 1.00 65.94 683 ASN A CA 1
ATOM 5255 C C . ASN A 1 683 ? -24.560 -3.391 3.464 1.00 65.94 683 ASN A C 1
ATOM 5257 O O . ASN A 1 683 ? -24.690 -4.299 2.647 1.00 65.94 683 ASN A O 1
ATOM 5261 N N . ALA A 1 684 ? -25.456 -3.214 4.431 1.00 65.00 684 ALA A N 1
ATOM 5262 C CA . ALA A 1 684 ? -26.563 -4.135 4.683 1.00 65.00 684 ALA A CA 1
ATOM 5263 C C . ALA A 1 684 ? -27.908 -3.453 4.426 1.00 65.00 684 ALA A C 1
ATOM 5265 O O . ALA A 1 684 ? -28.827 -3.508 5.244 1.00 65.00 684 ALA A O 1
ATOM 5266 N N . THR A 1 685 ? -28.006 -2.757 3.296 1.00 71.38 685 THR A N 1
ATOM 5267 C CA . THR A 1 685 ? -29.241 -2.118 2.845 1.00 71.38 685 THR A CA 1
ATOM 5268 C C . THR A 1 685 ? -29.465 -2.395 1.358 1.00 71.38 685 THR A C 1
ATOM 5270 O O . THR A 1 685 ? -28.528 -2.257 0.571 1.00 71.38 685 THR A O 1
ATOM 5273 N N . PRO A 1 686 ? -30.698 -2.746 0.941 1.00 69.31 686 PRO A N 1
ATOM 5274 C CA . PRO A 1 686 ? -31.041 -2.874 -0.476 1.00 69.31 686 PRO A CA 1
ATOM 5275 C C . PRO A 1 686 ? -31.093 -1.525 -1.215 1.00 69.31 686 PRO A C 1
ATOM 5277 O O . PRO A 1 686 ? -31.169 -1.519 -2.443 1.00 69.31 686 PRO A O 1
ATOM 5280 N N . ASP A 1 687 ? -31.089 -0.406 -0.482 1.00 78.75 687 ASP A N 1
ATOM 5281 C CA . ASP A 1 687 ? -31.217 0.960 -1.001 1.00 78.75 687 ASP A CA 1
ATOM 5282 C C . ASP A 1 687 ? -29.869 1.702 -0.914 1.00 78.75 687 ASP A C 1
ATOM 5284 O O . ASP A 1 687 ? -29.764 2.751 -0.278 1.00 78.75 687 ASP A O 1
ATOM 5288 N N . SER A 1 688 ? -28.815 1.123 -1.495 1.00 86.31 688 SER A N 1
ATOM 5289 C CA . SER A 1 688 ? -27.490 1.752 -1.590 1.00 86.31 688 SER A CA 1
ATOM 5290 C C . SER A 1 688 ? -27.304 2.499 -2.912 1.00 86.31 688 SER A C 1
ATOM 5292 O O . SER A 1 688 ? -27.979 2.223 -3.911 1.00 86.31 688 SER A O 1
ATOM 5294 N N . ASP A 1 689 ? -26.345 3.425 -2.948 1.00 91.12 689 ASP A N 1
ATOM 5295 C CA . ASP A 1 689 ? -26.000 4.143 -4.178 1.00 91.12 689 ASP A CA 1
ATOM 5296 C C . ASP A 1 689 ? -25.348 3.203 -5.214 1.00 91.12 689 ASP A C 1
ATOM 5298 O O . ASP A 1 689 ? -25.483 3.433 -6.413 1.00 91.12 689 ASP A O 1
ATOM 5302 N N . VAL A 1 690 ? -24.798 2.056 -4.785 1.00 92.31 690 VAL A N 1
ATOM 5303 C CA . VAL A 1 690 ? -24.376 0.959 -5.681 1.00 92.31 690 VAL A CA 1
ATOM 5304 C C . VAL A 1 690 ? -25.554 0.410 -6.496 1.00 92.31 690 VAL A C 1
ATOM 5306 O O . VAL A 1 690 ? -25.416 0.153 -7.690 1.00 92.31 690 VAL A O 1
ATOM 5309 N N . ILE A 1 691 ? -26.736 0.253 -5.890 1.00 92.50 691 ILE A N 1
ATOM 5310 C CA . ILE A 1 691 ? -27.930 -0.207 -6.615 1.00 92.50 691 ILE A CA 1
ATOM 5311 C C . ILE A 1 691 ? -28.460 0.882 -7.551 1.00 92.50 691 ILE A C 1
ATOM 5313 O O . ILE A 1 691 ? -28.892 0.568 -8.659 1.00 92.50 691 ILE A O 1
ATOM 5317 N N . LYS A 1 692 ? -28.403 2.162 -7.158 1.00 93.88 692 LYS A N 1
ATOM 5318 C CA . LYS A 1 692 ? -28.755 3.268 -8.066 1.00 93.88 692 LYS A CA 1
ATOM 5319 C C . LYS A 1 692 ? -27.833 3.301 -9.285 1.00 93.88 692 LYS A C 1
ATOM 5321 O O . LYS A 1 692 ? -28.325 3.394 -10.406 1.00 93.88 692 LYS A O 1
ATOM 5326 N N . MET A 1 693 ? -26.525 3.166 -9.064 1.00 95.19 693 MET A N 1
ATOM 5327 C CA . MET A 1 693 ? -25.516 3.032 -10.114 1.00 95.19 693 MET A CA 1
ATOM 5328 C C . MET A 1 693 ? -25.845 1.851 -11.037 1.00 95.19 693 MET A C 1
ATOM 5330 O O . MET A 1 693 ? -25.913 2.032 -12.249 1.00 95.19 693 MET A O 1
ATOM 5334 N N . LEU A 1 694 ? -26.130 0.666 -10.483 1.00 94.75 694 LEU A N 1
ATOM 5335 C CA . LEU A 1 694 ? -26.508 -0.510 -11.273 1.00 94.75 694 LEU A CA 1
ATOM 5336 C C . LEU A 1 694 ? -27.718 -0.230 -12.179 1.00 94.75 694 LEU A C 1
ATOM 5338 O O . LEU A 1 694 ? -27.672 -0.550 -13.362 1.00 94.75 694 LEU A O 1
ATOM 5342 N N . LYS A 1 695 ? -28.763 0.430 -11.663 1.00 94.69 695 LYS A N 1
ATOM 5343 C CA . LYS A 1 695 ? -29.963 0.762 -12.453 1.00 94.69 695 LYS A CA 1
ATOM 5344 C C . LYS A 1 695 ? -29.670 1.737 -13.596 1.00 94.69 695 LYS A C 1
ATOM 5346 O O . LYS A 1 695 ? -30.235 1.580 -14.675 1.00 94.69 695 LYS A O 1
ATOM 5351 N N . ILE A 1 696 ? -28.777 2.706 -13.383 1.00 95.75 696 ILE A N 1
ATOM 5352 C CA . ILE A 1 696 ? -28.303 3.620 -14.438 1.00 95.75 696 ILE A CA 1
ATOM 5353 C C . ILE A 1 696 ? -27.563 2.834 -15.529 1.00 95.75 696 ILE A C 1
ATOM 5355 O O . ILE A 1 696 ? -27.791 3.058 -16.716 1.00 95.75 696 ILE A O 1
ATOM 5359 N N . ILE A 1 697 ? -26.702 1.895 -15.135 1.00 95.31 697 ILE A N 1
ATOM 5360 C CA . ILE A 1 697 ? -25.912 1.065 -16.053 1.00 95.31 697 ILE A CA 1
ATOM 5361 C C . ILE A 1 697 ? -26.819 0.126 -16.863 1.00 95.31 697 ILE A C 1
ATOM 5363 O O . ILE A 1 697 ? -26.658 0.037 -18.077 1.00 95.31 697 ILE A O 1
ATOM 5367 N N . GLU A 1 698 ? -27.801 -0.524 -16.233 1.00 95.19 698 GLU A N 1
ATOM 5368 C CA . GLU A 1 698 ? -28.790 -1.374 -16.917 1.00 95.19 698 GLU A CA 1
ATOM 5369 C C . GLU A 1 698 ? -29.617 -0.592 -17.952 1.00 95.19 698 GLU A C 1
ATOM 5371 O O . GLU A 1 698 ? -29.919 -1.117 -19.020 1.00 95.19 698 GLU A O 1
ATOM 5376 N N . GLU A 1 699 ? -29.975 0.666 -17.669 1.00 95.62 699 GLU A N 1
ATOM 5377 C CA . GLU A 1 699 ? -30.668 1.530 -18.637 1.00 95.62 699 GLU A CA 1
ATOM 5378 C C . GLU A 1 699 ? -29.743 1.961 -19.786 1.00 95.62 699 GLU A C 1
ATOM 5380 O O . GLU A 1 699 ? -30.167 2.037 -20.941 1.00 95.62 699 GLU A O 1
ATOM 5385 N N . LYS A 1 700 ? -28.471 2.229 -19.475 1.00 94.00 700 LYS A N 1
ATOM 5386 C CA . LYS A 1 700 ? -27.451 2.646 -20.444 1.00 94.00 700 LYS A CA 1
ATOM 5387 C C . LYS A 1 700 ? -27.058 1.519 -21.407 1.00 94.00 700 LYS A C 1
ATOM 5389 O O . LYS A 1 700 ? -26.816 1.800 -22.581 1.00 94.00 700 LYS A O 1
ATOM 5394 N N . TYR A 1 701 ? -27.003 0.274 -20.933 1.00 94.50 701 TYR A N 1
ATOM 5395 C CA . TYR A 1 701 ? -26.561 -0.895 -21.698 1.00 94.50 701 TYR A CA 1
ATOM 5396 C C . TYR A 1 701 ? -27.661 -1.971 -21.760 1.00 94.50 701 TYR A C 1
ATOM 5398 O O . TYR A 1 701 ? -27.652 -2.908 -20.959 1.00 94.50 701 TYR A O 1
ATOM 5406 N N . PRO A 1 702 ? -28.591 -1.902 -22.734 1.00 94.69 702 PRO A N 1
ATOM 5407 C CA . PRO A 1 702 ? -29.663 -2.895 -22.885 1.00 94.69 702 PRO A CA 1
ATOM 5408 C C . PRO A 1 702 ? -29.146 -4.319 -23.162 1.00 94.69 702 PRO A C 1
ATOM 5410 O O . PRO A 1 702 ? -29.859 -5.299 -22.974 1.00 94.69 702 PRO A O 1
ATOM 5413 N N . GLN A 1 703 ? -27.891 -4.467 -23.587 1.00 95.88 703 GLN A N 1
ATOM 5414 C CA . GLN A 1 703 ? -27.221 -5.758 -23.747 1.00 95.88 703 GLN A CA 1
ATOM 5415 C C . GLN A 1 703 ? -27.105 -6.529 -22.427 1.00 95.88 703 GLN A C 1
ATOM 5417 O O . GLN A 1 703 ? -26.963 -7.749 -22.472 1.00 95.88 703 GLN A O 1
ATOM 5422 N N . ILE A 1 704 ? -27.179 -5.853 -21.274 1.00 97.50 704 ILE A N 1
ATOM 5423 C CA . ILE A 1 704 ? -27.065 -6.482 -19.957 1.00 97.50 704 ILE A CA 1
ATOM 5424 C C . ILE A 1 704 ? -28.213 -7.464 -19.724 1.00 97.50 704 ILE A C 1
ATOM 5426 O O . ILE A 1 704 ? -29.393 -7.121 -19.780 1.00 97.50 704 ILE A O 1
ATOM 5430 N N . ASP A 1 705 ? -27.843 -8.695 -19.399 1.00 97.75 705 ASP A N 1
ATOM 5431 C CA . ASP A 1 705 ? -28.742 -9.716 -18.895 1.00 97.75 705 ASP A CA 1
ATOM 5432 C C . ASP A 1 705 ? -28.967 -9.504 -17.394 1.00 97.75 705 ASP A C 1
ATOM 5434 O O . ASP A 1 705 ? -28.132 -9.858 -16.559 1.00 97.75 705 ASP A O 1
ATOM 5438 N N . GLN A 1 706 ? -30.122 -8.935 -17.045 1.00 97.06 706 GLN A N 1
ATOM 5439 C CA . GLN A 1 706 ? -30.486 -8.644 -15.655 1.00 97.06 706 GLN A CA 1
ATOM 5440 C C . GLN A 1 706 ? -30.575 -9.903 -14.780 1.00 97.06 706 GLN A C 1
ATOM 5442 O O . GLN A 1 706 ? -30.489 -9.803 -13.557 1.00 97.06 706 GLN A O 1
ATOM 5447 N N . SER A 1 707 ? -30.733 -11.089 -15.381 1.00 97.94 707 SER A N 1
ATOM 5448 C CA . SER A 1 707 ? -30.722 -12.357 -14.648 1.00 97.94 707 SER A CA 1
ATOM 5449 C C . SER A 1 707 ? -29.308 -12.817 -14.282 1.00 97.94 707 SER A C 1
ATOM 5451 O O . SER A 1 707 ? -29.169 -13.688 -13.430 1.00 97.94 707 SER A O 1
ATOM 5453 N N . ARG A 1 708 ? -28.255 -12.238 -14.877 1.00 98.38 708 ARG A N 1
ATOM 5454 C CA . ARG A 1 708 ? -26.844 -12.623 -14.689 1.00 98.38 708 ARG A CA 1
ATOM 5455 C C . ARG A 1 708 ? -25.982 -11.443 -14.243 1.00 98.38 708 ARG A C 1
ATOM 5457 O O . ARG A 1 708 ? -24.991 -11.080 -14.879 1.00 98.38 708 ARG A O 1
ATOM 5464 N N . ILE A 1 709 ? -26.372 -10.855 -13.115 1.00 98.50 709 ILE A N 1
ATOM 5465 C CA . ILE A 1 709 ? -25.586 -9.845 -12.402 1.00 98.50 709 ILE A CA 1
ATOM 5466 C C . ILE A 1 709 ? -24.937 -10.512 -11.189 1.00 98.50 709 ILE A C 1
ATOM 5468 O O . ILE A 1 709 ? -25.616 -11.144 -10.379 1.00 98.50 709 ILE A O 1
ATOM 5472 N N . TYR A 1 710 ? -23.628 -10.359 -11.047 1.00 98.62 710 TYR A N 1
ATOM 5473 C CA . TYR A 1 710 ? -22.823 -10.988 -10.006 1.00 98.62 710 TYR A CA 1
ATOM 5474 C C . TYR A 1 710 ? -22.077 -9.946 -9.171 1.00 98.62 710 TYR A C 1
ATOM 5476 O O . TYR A 1 710 ? -21.874 -8.808 -9.601 1.00 98.62 710 TYR A O 1
ATOM 5484 N N . ILE A 1 711 ? -21.647 -10.346 -7.976 1.00 97.62 711 ILE A N 1
ATOM 5485 C CA . ILE A 1 711 ? -20.873 -9.500 -7.058 1.00 97.62 711 ILE A CA 1
ATOM 5486 C C . ILE A 1 711 ? -19.599 -10.208 -6.612 1.00 97.62 711 ILE A C 1
ATOM 5488 O O . ILE A 1 711 ? -19.616 -11.390 -6.277 1.00 97.62 711 ILE A O 1
ATOM 5492 N N . SER A 1 712 ? -18.493 -9.477 -6.571 1.00 97.50 712 SER A N 1
ATOM 5493 C CA . SER A 1 712 ? -17.230 -9.983 -6.051 1.00 97.50 712 SER A CA 1
ATOM 5494 C C . SER A 1 712 ? -16.415 -8.883 -5.388 1.00 97.50 712 SER A C 1
ATOM 5496 O O . SER A 1 712 ? -16.656 -7.698 -5.614 1.00 97.50 712 SER A O 1
ATOM 5498 N N . GLY A 1 713 ? -15.440 -9.248 -4.559 1.00 95.19 713 GLY A N 1
ATOM 5499 C CA . GLY A 1 713 ? -14.529 -8.266 -3.982 1.00 95.19 713 GLY A CA 1
ATOM 5500 C C . GLY A 1 713 ? -13.455 -8.832 -3.067 1.00 95.19 713 GLY A C 1
ATOM 5501 O O . GLY A 1 713 ? -13.530 -9.974 -2.614 1.00 95.19 713 GLY A O 1
ATOM 5502 N N . LEU A 1 714 ? -12.470 -7.986 -2.767 1.00 93.31 714 LEU A N 1
ATOM 5503 C CA . LEU A 1 714 ? -11.294 -8.292 -1.946 1.00 93.31 714 LEU A CA 1
ATOM 5504 C C . LEU A 1 714 ? -11.439 -7.722 -0.533 1.00 93.31 714 LEU A C 1
ATOM 5506 O O . LEU A 1 714 ? -11.751 -6.545 -0.390 1.00 93.31 714 LEU A O 1
ATOM 5510 N N . SER A 1 715 ? -11.126 -8.488 0.516 1.00 91.94 715 SER A N 1
ATOM 5511 C CA . SER A 1 715 ? -11.029 -7.986 1.900 1.00 91.94 715 SER A CA 1
ATOM 5512 C C . SER A 1 715 ? -12.333 -7.304 2.366 1.00 91.94 715 SER A C 1
ATOM 5514 O O . SER A 1 715 ? -13.388 -7.938 2.358 1.00 91.94 715 SER A O 1
ATOM 5516 N N . ALA A 1 716 ? -12.340 -6.008 2.700 1.00 89.62 716 ALA A N 1
ATOM 5517 C CA . ALA A 1 716 ? -13.585 -5.265 2.962 1.00 89.62 716 ALA A CA 1
ATOM 5518 C C . ALA A 1 716 ? -14.578 -5.285 1.775 1.00 89.62 716 ALA A C 1
ATOM 5520 O O . ALA A 1 716 ? -15.791 -5.229 1.976 1.00 89.62 716 ALA A O 1
ATOM 5521 N N . GLY A 1 717 ? -14.095 -5.450 0.543 1.00 92.94 717 GLY A N 1
ATOM 5522 C CA . GLY A 1 717 ? -14.905 -5.745 -0.638 1.00 92.94 717 GLY A CA 1
ATOM 5523 C C . GLY A 1 717 ? -15.539 -7.144 -0.613 1.00 92.94 717 GLY A C 1
ATOM 5524 O O . GLY A 1 717 ? -16.676 -7.322 -1.050 1.00 92.94 717 GLY A O 1
ATOM 5525 N N . SER A 1 718 ? -14.868 -8.141 -0.026 1.00 94.19 718 SER A N 1
ATOM 5526 C CA . SER A 1 718 ? -15.462 -9.460 0.250 1.00 94.19 718 SER A CA 1
ATOM 5527 C C . SER A 1 718 ? -16.529 -9.367 1.345 1.00 94.19 718 SER A C 1
ATOM 5529 O O . SER A 1 718 ? -17.588 -9.981 1.229 1.00 94.19 718 SER A O 1
ATOM 5531 N N . MET A 1 719 ? -16.319 -8.528 2.364 1.00 92.31 719 MET A N 1
ATOM 5532 C CA . MET A 1 719 ? -17.360 -8.214 3.349 1.00 92.31 719 MET A CA 1
ATOM 5533 C C . MET A 1 719 ? -18.564 -7.513 2.693 1.00 92.31 719 MET A C 1
ATOM 5535 O O . MET A 1 719 ? -19.706 -7.890 2.950 1.00 92.31 719 MET A O 1
ATOM 5539 N N . ASN A 1 720 ? -18.332 -6.571 1.773 1.00 92.31 720 ASN A N 1
ATOM 5540 C CA . ASN A 1 720 ? -19.386 -5.979 0.943 1.00 92.31 720 ASN A CA 1
ATOM 5541 C C . ASN A 1 720 ? -20.119 -7.033 0.105 1.00 92.31 720 ASN A C 1
ATOM 5543 O O . ASN A 1 720 ? -21.343 -6.996 0.032 1.00 92.31 720 ASN A O 1
ATOM 5547 N N . THR A 1 721 ? -19.397 -8.002 -0.460 1.00 94.75 721 THR A N 1
ATOM 5548 C CA . THR A 1 721 ? -19.982 -9.129 -1.201 1.00 94.75 721 THR A CA 1
ATOM 5549 C C . THR A 1 721 ? -20.909 -9.954 -0.302 1.00 94.75 721 THR A C 1
ATOM 5551 O O . THR A 1 721 ? -22.051 -10.222 -0.674 1.00 94.75 721 THR A O 1
ATOM 5554 N N . THR A 1 722 ? -20.482 -10.269 0.925 1.00 94.50 722 THR A N 1
ATOM 5555 C CA . THR A 1 722 ? -21.324 -10.922 1.941 1.00 94.50 722 THR A CA 1
ATOM 5556 C C . THR A 1 722 ? -22.580 -10.106 2.250 1.00 94.50 722 THR A C 1
ATOM 5558 O O . THR A 1 722 ? -23.683 -10.652 2.259 1.00 94.50 722 THR A O 1
ATOM 5561 N N . ASN A 1 723 ? -22.439 -8.805 2.503 1.00 92.50 723 ASN A N 1
ATOM 5562 C CA . ASN A 1 723 ? -23.543 -7.959 2.959 1.00 92.50 723 ASN A CA 1
ATOM 5563 C C . ASN A 1 723 ? -24.554 -7.665 1.834 1.00 92.50 723 ASN A C 1
ATOM 5565 O O . ASN A 1 723 ? -25.769 -7.750 2.052 1.00 92.50 723 ASN A O 1
ATOM 5569 N N . ALA A 1 724 ? -24.067 -7.382 0.624 1.00 91.81 724 ALA A N 1
ATOM 5570 C CA . ALA A 1 724 ? -24.884 -7.164 -0.567 1.00 91.81 724 ALA A CA 1
ATOM 5571 C C . ALA A 1 724 ? -25.581 -8.454 -1.019 1.00 91.81 724 ALA A C 1
ATOM 5573 O O . ALA A 1 724 ? -26.744 -8.403 -1.416 1.00 91.81 724 ALA A O 1
ATOM 5574 N N . GLY A 1 725 ? -24.927 -9.613 -0.886 1.00 93.62 725 GLY A N 1
ATOM 5575 C CA . GLY A 1 725 ? -25.538 -10.912 -1.172 1.00 93.62 725 GLY A CA 1
ATOM 5576 C C . GLY A 1 725 ? -26.731 -11.229 -0.268 1.00 93.62 725 GLY A C 1
ATOM 5577 O O . GLY A 1 725 ? -27.716 -11.786 -0.737 1.00 93.62 725 GLY A O 1
ATOM 5578 N N . LEU A 1 726 ? -26.699 -10.805 1.000 1.00 94.12 726 LEU A N 1
ATOM 5579 C CA . LEU A 1 726 ? -27.808 -11.000 1.944 1.00 94.12 726 LEU A CA 1
ATOM 5580 C C . LEU A 1 726 ? -28.914 -9.943 1.808 1.00 94.12 726 LEU A C 1
ATOM 5582 O O . LEU A 1 726 ? -30.099 -10.267 1.849 1.00 94.12 726 LEU A O 1
ATOM 5586 N N . SER A 1 727 ? -28.544 -8.665 1.693 1.00 90.38 727 SER A N 1
ATOM 5587 C CA . SER A 1 727 ? -29.503 -7.547 1.695 1.00 90.38 727 SER A CA 1
ATOM 5588 C C . SER A 1 727 ? -30.074 -7.226 0.311 1.00 90.38 727 SER A C 1
ATOM 5590 O O . SER A 1 727 ? -31.191 -6.720 0.205 1.00 90.38 727 SER A O 1
ATOM 5592 N N . GLY A 1 728 ? -29.326 -7.538 -0.748 1.00 89.62 728 GLY A N 1
ATOM 5593 C CA . GLY A 1 728 ? -29.629 -7.235 -2.144 1.00 89.62 728 GLY A CA 1
ATOM 5594 C C . GLY A 1 728 ? -29.842 -8.468 -3.021 1.00 89.62 728 GLY A C 1
ATOM 5595 O O . GLY A 1 728 ? -29.853 -8.310 -4.237 1.00 89.62 728 GLY A O 1
ATOM 5596 N N . ALA A 1 729 ? -30.043 -9.661 -2.439 1.00 92.19 729 ALA A N 1
ATOM 5597 C CA . ALA A 1 729 ? -30.149 -10.945 -3.150 1.00 92.19 729 ALA A CA 1
ATOM 5598 C C . ALA A 1 729 ? -31.032 -10.893 -4.408 1.00 92.19 729 ALA A C 1
ATOM 5600 O O . ALA A 1 729 ? -30.670 -11.440 -5.438 1.00 92.19 729 ALA A O 1
ATOM 5601 N N . LYS A 1 730 ? -32.144 -10.148 -4.372 1.00 91.75 730 LYS A N 1
ATOM 5602 C CA . LYS A 1 730 ? -33.053 -9.954 -5.516 1.00 91.75 730 LYS A CA 1
ATOM 5603 C C . LYS A 1 730 ? -32.399 -9.423 -6.802 1.00 91.75 730 LYS A C 1
ATOM 5605 O O . LYS A 1 730 ? -33.003 -9.541 -7.860 1.00 91.75 730 LYS A O 1
ATOM 5610 N N . TYR A 1 731 ? -31.231 -8.788 -6.710 1.00 93.62 731 TYR A N 1
ATOM 5611 C CA . TYR A 1 731 ? -30.512 -8.212 -7.848 1.00 93.62 731 TYR A CA 1
ATOM 5612 C C . TYR A 1 731 ? -29.359 -9.083 -8.348 1.00 93.62 731 TYR A C 1
ATOM 5614 O O . TYR A 1 731 ? -28.852 -8.815 -9.430 1.00 93.62 731 TYR A O 1
ATOM 5622 N N . PHE A 1 732 ? -28.916 -10.082 -7.579 1.00 96.38 732 PHE A N 1
ATOM 5623 C CA . PHE A 1 732 ? -27.651 -10.773 -7.835 1.00 96.38 732 PHE A CA 1
ATOM 5624 C C . PHE A 1 732 ? -27.859 -12.275 -7.976 1.00 96.38 732 PHE A C 1
ATOM 5626 O O . PHE A 1 732 ? -28.501 -12.887 -7.132 1.00 96.38 732 PHE A O 1
ATOM 5633 N N . ALA A 1 733 ? -27.312 -12.895 -9.014 1.00 97.81 733 ALA A N 1
ATOM 5634 C CA . ALA A 1 733 ? -27.453 -14.328 -9.259 1.00 97.81 733 ALA A CA 1
ATOM 5635 C C . ALA A 1 733 ? -26.498 -15.185 -8.415 1.00 97.81 733 ALA A C 1
ATOM 5637 O O . ALA A 1 733 ? -26.866 -16.285 -8.020 1.00 97.81 733 ALA A O 1
ATOM 5638 N N . ALA A 1 734 ? -25.293 -14.687 -8.128 1.00 98.56 734 ALA A N 1
ATOM 5639 C CA . ALA A 1 734 ? -24.295 -15.340 -7.281 1.00 98.56 734 ALA A CA 1
ATOM 5640 C C . ALA A 1 734 ? -23.224 -14.333 -6.829 1.00 98.56 734 ALA A C 1
ATOM 5642 O O . ALA A 1 734 ? -23.135 -13.224 -7.372 1.00 98.56 734 ALA A O 1
ATOM 5643 N N . GLY A 1 735 ? -22.413 -14.718 -5.841 1.00 98.12 735 GLY A N 1
ATOM 5644 C CA . GLY A 1 735 ? -21.282 -13.917 -5.378 1.00 98.12 735 GLY A CA 1
ATOM 5645 C C . GLY A 1 735 ? -20.003 -14.716 -5.139 1.00 98.12 735 GLY A C 1
ATOM 5646 O O . GLY A 1 735 ? -20.044 -15.922 -4.892 1.00 98.12 735 GLY A O 1
ATOM 5647 N N . ALA A 1 736 ? -18.860 -14.034 -5.176 1.00 97.94 736 ALA A N 1
ATOM 5648 C CA . ALA A 1 736 ? -17.565 -14.625 -4.853 1.00 97.94 736 ALA A CA 1
ATOM 5649 C C . ALA A 1 736 ? -16.659 -13.644 -4.093 1.00 97.94 736 ALA A C 1
ATOM 5651 O O . ALA A 1 736 ? -16.504 -12.502 -4.496 1.00 97.94 736 ALA A O 1
ATOM 5652 N N . GLY A 1 737 ? -16.055 -14.050 -2.979 1.00 95.69 737 GLY A N 1
ATOM 5653 C CA . GLY A 1 737 ? -15.173 -13.184 -2.189 1.00 95.69 737 GLY A CA 1
ATOM 5654 C C . GLY A 1 737 ? -13.717 -13.639 -2.197 1.00 95.69 737 GLY A C 1
ATOM 5655 O O . GLY A 1 737 ? -13.459 -14.838 -2.151 1.00 95.69 737 GLY A O 1
ATOM 5656 N N . HIS A 1 738 ? -12.771 -12.698 -2.169 1.00 95.25 738 HIS A N 1
ATOM 5657 C CA . HIS A 1 738 ? -11.351 -12.968 -1.920 1.00 95.25 738 HIS A CA 1
ATOM 5658 C C . HIS A 1 738 ? -10.872 -12.351 -0.600 1.00 95.25 738 HIS A C 1
ATOM 5660 O O . HIS A 1 738 ? -11.293 -11.251 -0.237 1.00 95.25 738 HIS A O 1
ATOM 5666 N N . SER A 1 739 ? -9.945 -13.014 0.100 1.00 92.69 739 SER A N 1
ATOM 5667 C CA . SER A 1 739 ? -9.399 -12.561 1.394 1.00 92.69 739 SER A CA 1
ATOM 5668 C C . SER A 1 739 ? -10.505 -12.249 2.407 1.00 92.69 739 SER A C 1
ATOM 5670 O O . SER A 1 739 ? -10.485 -11.234 3.098 1.00 92.69 739 SER A O 1
ATOM 5672 N N . GLY A 1 740 ? -11.503 -13.124 2.437 1.00 91.81 740 GLY A N 1
ATOM 5673 C CA . GLY A 1 740 ? -12.600 -13.178 3.397 1.00 91.81 740 GLY A CA 1
ATOM 5674 C C . GLY A 1 740 ? -12.900 -14.650 3.693 1.00 91.81 740 GLY A C 1
ATOM 5675 O O . GLY A 1 740 ? -12.033 -15.481 3.480 1.00 91.81 740 GLY A O 1
ATOM 5676 N N . PRO A 1 741 ? -14.092 -15.029 4.151 1.00 91.56 741 PRO A N 1
ATOM 5677 C CA . PRO A 1 741 ? -15.093 -14.153 4.733 1.00 91.56 741 PRO A CA 1
ATOM 5678 C C . PRO A 1 741 ? -14.662 -13.639 6.121 1.00 91.56 741 PRO A C 1
ATOM 5680 O O . PRO A 1 741 ? -13.905 -14.288 6.843 1.00 91.56 741 PRO A O 1
ATOM 5683 N N . PHE A 1 742 ? -15.209 -12.490 6.518 1.00 87.88 742 PHE A N 1
ATOM 5684 C CA . PHE A 1 742 ? -15.104 -11.947 7.877 1.00 87.88 742 PHE A CA 1
ATOM 5685 C C . PHE A 1 742 ? -16.386 -12.275 8.645 1.00 87.88 742 PHE A C 1
ATOM 5687 O O . PHE A 1 742 ? -17.460 -12.253 8.051 1.00 87.88 742 PHE A O 1
ATOM 5694 N N . GLY A 1 743 ? -16.263 -12.614 9.933 1.00 87.62 743 GLY A N 1
ATOM 5695 C CA . GLY A 1 743 ? -17.344 -13.174 10.756 1.00 87.62 743 GLY A CA 1
ATOM 5696 C C . GLY A 1 743 ? -18.682 -12.423 10.735 1.00 87.62 743 GLY A C 1
ATOM 5697 O O . GLY A 1 743 ? -18.787 -11.269 10.324 1.00 87.62 743 GLY A O 1
ATOM 5698 N N . ALA A 1 744 ? -19.732 -13.094 11.207 1.00 88.94 744 ALA A N 1
ATOM 5699 C CA . ALA A 1 744 ? -21.104 -12.605 11.102 1.00 88.94 744 ALA A CA 1
ATOM 5700 C C . ALA A 1 744 ? -21.384 -11.421 12.041 1.00 88.94 744 ALA A C 1
ATOM 5702 O O . ALA A 1 744 ? -21.290 -11.540 13.265 1.00 88.94 744 ALA A O 1
ATOM 5703 N N . SER A 1 745 ? -21.851 -10.305 11.481 1.00 88.00 745 SER A N 1
ATOM 5704 C CA . SER A 1 745 ? -22.368 -9.178 12.262 1.00 88.00 745 SER A CA 1
ATOM 5705 C C . SER A 1 745 ? -23.834 -9.377 12.664 1.00 88.00 745 SER A C 1
ATOM 5707 O O . SER A 1 745 ? -24.576 -10.173 12.081 1.00 88.00 745 SER A O 1
ATOM 5709 N N . GLU A 1 746 ? -24.298 -8.599 13.644 1.00 88.38 746 GLU A N 1
ATOM 5710 C CA . GLU A 1 746 ? -25.714 -8.606 14.028 1.00 88.38 746 GLU A CA 1
ATOM 5711 C C . GLU A 1 746 ? -26.619 -8.082 12.905 1.00 88.38 746 GLU A C 1
ATOM 5713 O O . GLU A 1 746 ? -27.739 -8.562 12.722 1.00 88.38 746 GLU A O 1
ATOM 5718 N N . THR A 1 747 ? -26.107 -7.157 12.093 1.00 86.00 747 THR A N 1
ATOM 5719 C CA . THR A 1 747 ? -26.793 -6.654 10.903 1.00 86.00 747 THR A CA 1
ATOM 5720 C C . THR A 1 747 ? -26.981 -7.761 9.863 1.00 86.00 747 THR A C 1
ATOM 5722 O O . THR A 1 747 ? -28.061 -7.874 9.286 1.00 86.00 747 THR A O 1
ATOM 5725 N N . ASN A 1 748 ? -25.999 -8.654 9.678 1.00 91.75 748 ASN A N 1
ATOM 5726 C CA . ASN A 1 748 ? -26.151 -9.796 8.767 1.00 91.75 748 ASN A CA 1
ATOM 5727 C C . ASN A 1 748 ? -27.305 -10.713 9.181 1.00 91.75 748 ASN A C 1
ATOM 5729 O O . ASN A 1 748 ? -28.125 -11.086 8.344 1.00 91.75 748 ASN A O 1
ATOM 5733 N N . LYS A 1 749 ? -27.415 -11.031 10.476 1.00 92.62 749 LYS A N 1
ATOM 5734 C CA . LYS A 1 749 ? -28.502 -11.877 10.998 1.00 92.62 749 LYS A CA 1
ATOM 5735 C C . LYS A 1 749 ? -29.877 -11.242 10.786 1.00 92.62 749 LYS A C 1
ATOM 5737 O O . LYS A 1 749 ? -30.841 -11.945 10.489 1.00 92.62 749 LYS A O 1
ATOM 5742 N N . GLN A 1 750 ? -29.976 -9.916 10.906 1.00 91.69 750 GLN A N 1
ATOM 5743 C CA . GLN A 1 750 ? -31.214 -9.187 10.613 1.00 91.69 750 GLN A CA 1
ATOM 5744 C C . GLN A 1 750 ? -31.613 -9.326 9.140 1.00 91.69 750 GLN A C 1
ATOM 5746 O O . GLN A 1 750 ? -32.780 -9.596 8.860 1.00 91.69 750 GLN A O 1
ATOM 5751 N N . MET A 1 751 ? -30.654 -9.209 8.214 1.00 92.38 751 MET A N 1
ATOM 5752 C CA . MET A 1 751 ? -30.913 -9.390 6.780 1.00 92.38 751 MET A CA 1
ATOM 5753 C C . MET A 1 751 ? -31.359 -10.817 6.457 1.00 92.38 751 MET A C 1
ATOM 5755 O O . MET A 1 751 ? -32.349 -10.993 5.748 1.00 92.38 751 MET A O 1
ATOM 5759 N N . VAL A 1 752 ? -30.708 -11.831 7.040 1.00 95.12 752 VAL A N 1
ATOM 5760 C CA . VAL A 1 752 ? -31.141 -13.233 6.905 1.00 95.12 752 VAL A CA 1
ATOM 5761 C C . VAL A 1 752 ? -32.589 -13.393 7.365 1.00 95.12 752 VAL A C 1
ATOM 5763 O O . VAL A 1 752 ? -33.427 -13.882 6.610 1.00 95.12 752 VAL A O 1
ATOM 5766 N N . GLY A 1 753 ? -32.925 -12.909 8.565 1.00 94.62 753 GLY A N 1
ATOM 5767 C CA . GLY A 1 753 ? -34.287 -12.984 9.097 1.00 94.62 753 GLY A CA 1
ATOM 5768 C C . GLY A 1 753 ? -35.336 -12.244 8.257 1.00 94.62 753 GLY A C 1
ATOM 5769 O O . GLY A 1 753 ? -36.507 -12.619 8.288 1.00 94.62 753 GLY A O 1
ATOM 5770 N N . GLN A 1 754 ? -34.937 -11.214 7.509 1.00 93.50 754 GLN A N 1
ATOM 5771 C CA . GLN A 1 754 ? -35.831 -10.428 6.659 1.00 93.50 754 GLN A CA 1
ATOM 5772 C C . GLN A 1 754 ? -36.074 -11.064 5.281 1.00 93.50 754 GLN A C 1
ATOM 5774 O O . GLN A 1 754 ? -37.182 -10.945 4.746 1.00 93.50 754 GLN A O 1
ATOM 5779 N N . TYR A 1 755 ? -35.060 -11.710 4.697 1.00 93.06 755 TYR A N 1
ATOM 5780 C CA . TYR A 1 755 ? -35.063 -12.066 3.273 1.00 93.06 755 TYR A CA 1
ATOM 5781 C C . TYR A 1 755 ? -34.979 -13.566 2.964 1.00 93.06 755 TYR A C 1
ATOM 5783 O O . TYR A 1 755 ? -35.315 -13.934 1.840 1.00 93.06 755 TYR A O 1
ATOM 5791 N N . LYS A 1 756 ? -34.637 -14.438 3.923 1.00 93.38 756 LYS A N 1
ATOM 5792 C CA . LYS A 1 756 ? -34.480 -15.891 3.678 1.00 93.38 756 LYS A CA 1
ATOM 5793 C C . LYS A 1 756 ? -35.723 -16.605 3.131 1.00 93.38 756 LYS A C 1
ATOM 5795 O O . LYS A 1 756 ? -35.614 -17.602 2.435 1.00 93.38 756 LYS A O 1
ATOM 5800 N N . ASP A 1 757 ? -36.920 -16.095 3.432 1.00 93.12 757 ASP A N 1
ATOM 5801 C CA . ASP A 1 757 ? -38.178 -16.672 2.932 1.00 93.12 757 ASP A CA 1
ATOM 5802 C C . ASP A 1 757 ? -38.522 -16.195 1.503 1.00 93.12 757 ASP A C 1
ATOM 5804 O O . ASP A 1 757 ? -39.533 -16.612 0.937 1.00 93.12 757 ASP A O 1
ATOM 5808 N N . GLN A 1 758 ? -37.731 -15.272 0.943 1.00 91.94 758 GLN A N 1
ATOM 5809 C CA . GLN A 1 758 ? -37.967 -14.636 -0.359 1.00 91.94 758 GLN A CA 1
ATOM 5810 C C . GLN A 1 758 ? -36.879 -14.964 -1.381 1.00 91.94 758 GLN A C 1
ATOM 5812 O O . GLN A 1 758 ? -37.190 -15.076 -2.562 1.00 91.94 758 GLN A O 1
ATOM 5817 N N . TYR A 1 759 ? -35.627 -15.091 -0.943 1.00 94.00 759 TYR A N 1
ATOM 5818 C CA . TYR A 1 759 ? -34.482 -15.249 -1.831 1.00 94.00 759 TYR A CA 1
ATOM 5819 C C . TYR A 1 759 ? -33.500 -16.278 -1.282 1.00 94.00 759 TYR A C 1
ATOM 5821 O O . TYR A 1 759 ? -33.360 -16.434 -0.073 1.00 94.00 759 TYR A O 1
ATOM 5829 N N . ASP A 1 760 ? -32.785 -16.916 -2.200 1.00 95.06 760 ASP A N 1
ATOM 5830 C CA . ASP A 1 760 ? -31.558 -17.670 -1.968 1.00 95.06 760 ASP A CA 1
ATOM 5831 C C . ASP A 1 760 ? -30.380 -16.974 -2.674 1.00 95.06 760 ASP A C 1
ATOM 5833 O O . ASP A 1 760 ? -30.582 -16.094 -3.516 1.00 95.06 760 ASP A O 1
ATOM 5837 N N . MET A 1 761 ? -29.146 -17.309 -2.295 1.00 96.62 761 MET A N 1
ATOM 5838 C CA . MET A 1 761 ? -27.929 -16.694 -2.825 1.00 96.62 761 MET A CA 1
ATOM 5839 C C . MET A 1 761 ? -26.752 -17.687 -2.827 1.00 96.62 761 MET A C 1
ATOM 5841 O O . MET A 1 761 ? -26.227 -18.016 -1.756 1.00 96.62 761 MET A O 1
ATOM 5845 N N . PRO A 1 762 ? -26.311 -18.154 -4.009 1.00 98.19 762 PRO A N 1
ATOM 5846 C CA . PRO A 1 762 ? -25.064 -18.894 -4.163 1.00 98.19 762 PRO A CA 1
ATOM 5847 C C . PRO A 1 762 ? -23.851 -18.018 -3.847 1.00 98.19 762 PRO A C 1
ATOM 5849 O O . PRO A 1 762 ? -23.770 -16.873 -4.307 1.00 98.19 762 PRO A O 1
ATOM 5852 N N . ILE A 1 763 ? -22.886 -18.549 -3.092 1.00 98.25 763 ILE A N 1
ATOM 5853 C CA . ILE A 1 763 ? -21.673 -17.798 -2.743 1.00 98.25 763 ILE A CA 1
ATOM 5854 C C . ILE A 1 763 ? -20.449 -18.690 -2.523 1.00 98.25 763 ILE A C 1
ATOM 5856 O O . ILE A 1 763 ? -20.567 -19.778 -1.960 1.00 98.25 763 ILE A O 1
ATOM 5860 N N . ILE A 1 764 ? -19.265 -18.214 -2.917 1.00 98.25 764 ILE A N 1
ATOM 5861 C CA . ILE A 1 764 ? -17.975 -18.866 -2.636 1.00 98.25 764 ILE A CA 1
ATOM 5862 C C . ILE A 1 764 ? -16.933 -17.872 -2.108 1.00 98.25 764 ILE A C 1
ATOM 5864 O O . ILE A 1 764 ? -16.945 -16.704 -2.482 1.00 98.25 764 ILE A O 1
ATOM 5868 N N . PHE A 1 765 ? -16.006 -18.318 -1.258 1.00 97.75 765 PHE A N 1
ATOM 5869 C CA . PHE A 1 765 ? -14.883 -17.497 -0.787 1.00 97.75 765 PHE A CA 1
ATOM 5870 C C . PHE A 1 765 ? -13.532 -18.162 -1.046 1.00 97.75 765 PHE A C 1
ATOM 5872 O O . PHE A 1 765 ? -13.416 -19.374 -0.898 1.00 97.75 765 PHE A O 1
ATOM 5879 N N . PHE A 1 766 ? -12.518 -17.367 -1.382 1.00 96.75 766 PHE A N 1
ATOM 5880 C CA . PHE A 1 766 ? -11.133 -17.781 -1.601 1.00 96.75 766 PHE A CA 1
ATOM 5881 C C . PHE A 1 766 ? -10.198 -17.033 -0.657 1.00 96.75 766 PHE A C 1
ATOM 5883 O O . PHE A 1 766 ? -10.256 -15.804 -0.547 1.00 96.75 766 PHE A O 1
ATOM 5890 N N . THR A 1 767 ? -9.336 -17.777 0.033 1.00 94.19 767 THR A N 1
ATOM 5891 C CA . THR A 1 767 ? -8.605 -17.218 1.172 1.00 94.19 767 THR A CA 1
ATOM 5892 C C . THR A 1 767 ? -7.253 -17.882 1.347 1.00 94.19 767 THR A C 1
ATOM 5894 O O . THR A 1 767 ? -7.151 -19.109 1.407 1.00 94.19 767 THR A O 1
ATOM 5897 N N . GLY A 1 768 ? -6.211 -17.063 1.460 1.00 91.62 768 GLY A N 1
ATOM 5898 C CA . GLY A 1 768 ? -4.859 -17.515 1.761 1.00 91.62 768 GLY A CA 1
ATOM 5899 C C . GLY A 1 768 ? -4.721 -18.039 3.191 1.00 91.62 768 GLY A C 1
ATOM 5900 O O . GLY A 1 768 ? -5.191 -17.405 4.130 1.00 91.62 768 GLY A O 1
ATOM 5901 N N . ASP A 1 769 ? -4.049 -19.173 3.392 1.00 89.38 769 ASP A N 1
ATOM 5902 C CA . ASP A 1 769 ? -3.790 -19.708 4.741 1.00 89.38 769 ASP A CA 1
ATOM 5903 C C . ASP A 1 769 ? -2.607 -19.040 5.470 1.00 89.38 769 ASP A C 1
ATOM 5905 O O . ASP A 1 769 ? -2.309 -19.385 6.617 1.00 89.38 769 ASP A O 1
ATOM 5909 N N . GLY A 1 770 ? -1.942 -18.092 4.804 1.00 85.06 770 GLY A N 1
ATOM 5910 C CA . GLY A 1 770 ? -1.012 -17.119 5.379 1.00 85.06 770 GLY A CA 1
ATOM 5911 C C . GLY A 1 770 ? -1.604 -15.708 5.473 1.00 85.06 770 GLY A C 1
ATOM 5912 O O . GLY A 1 770 ? -0.855 -14.742 5.591 1.00 85.06 770 GLY A O 1
ATOM 5913 N N . ASP A 1 771 ? -2.925 -15.557 5.346 1.00 87.06 771 ASP A N 1
ATOM 5914 C CA . ASP A 1 771 ? -3.605 -14.270 5.485 1.00 87.06 771 ASP A CA 1
ATOM 5915 C C . ASP A 1 771 ? -3.556 -13.795 6.948 1.00 87.06 771 ASP A C 1
ATOM 5917 O O . ASP A 1 771 ? -4.151 -14.398 7.844 1.00 87.06 771 ASP A O 1
ATOM 5921 N N . GLU A 1 772 ? -2.832 -12.702 7.199 1.00 79.62 772 GLU A N 1
ATOM 5922 C CA . GLU A 1 772 ? -2.577 -12.187 8.549 1.00 79.62 772 GLU A CA 1
ATOM 5923 C C . GLU A 1 772 ? -3.839 -11.675 9.262 1.00 79.62 772 GLU A C 1
ATOM 5925 O O . GLU A 1 772 ? -3.890 -11.668 10.496 1.00 79.62 772 GLU A O 1
ATOM 5930 N N . TYR A 1 773 ? -4.881 -11.317 8.505 1.00 81.00 773 TYR A N 1
ATOM 5931 C CA . TYR A 1 773 ? -6.167 -10.867 9.040 1.00 81.00 773 TYR A CA 1
ATOM 5932 C C . TYR A 1 773 ? -7.111 -12.035 9.363 1.00 81.00 773 TYR A C 1
ATOM 5934 O O . TYR A 1 773 ? -8.101 -11.844 10.070 1.00 81.00 773 TYR A O 1
ATOM 5942 N N . LEU A 1 774 ? -6.806 -13.245 8.878 1.00 84.00 774 LEU A N 1
ATOM 5943 C CA . LEU A 1 774 ? -7.635 -14.452 9.014 1.00 84.00 774 LEU A CA 1
ATOM 5944 C C . LEU A 1 774 ? -6.851 -15.653 9.589 1.00 84.00 774 LEU A C 1
ATOM 5946 O O . LEU A 1 774 ? -7.276 -16.803 9.458 1.00 84.00 774 LEU A O 1
ATOM 5950 N N . LYS A 1 775 ? -5.732 -15.387 10.274 1.00 70.56 775 LYS A N 1
ATOM 5951 C CA . LYS A 1 775 ? -4.751 -16.373 10.774 1.00 70.56 775 LYS A CA 1
ATOM 5952 C C . LYS A 1 775 ? -5.306 -17.489 11.675 1.00 70.56 775 LYS A C 1
ATOM 5954 O O . LYS A 1 775 ? -4.738 -18.574 11.705 1.00 70.56 775 LYS A O 1
ATOM 5959 N N . ASP A 1 776 ? -6.431 -17.248 12.351 1.00 76.44 776 ASP A N 1
ATOM 5960 C CA . ASP A 1 776 ? -7.042 -18.171 13.323 1.00 76.44 776 ASP A CA 1
ATOM 5961 C C . ASP A 1 776 ? -8.326 -18.836 12.792 1.00 76.44 776 ASP A C 1
ATOM 5963 O O . ASP A 1 776 ? -9.234 -19.172 13.555 1.00 76.44 776 ASP A O 1
ATOM 5967 N N . THR A 1 777 ? -8.453 -18.974 11.470 1.00 83.06 777 THR A N 1
ATOM 5968 C CA . THR A 1 777 ? -9.690 -19.474 10.845 1.00 83.06 777 THR A CA 1
ATOM 5969 C C . THR A 1 777 ? -9.575 -20.861 10.209 1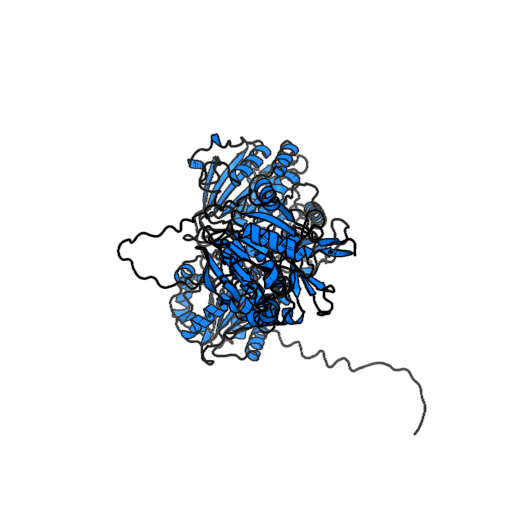.00 83.06 777 THR A C 1
ATOM 5971 O O . THR A 1 777 ? -10.579 -21.564 10.088 1.00 83.06 777 THR A O 1
ATOM 5974 N N . PHE A 1 778 ? -8.361 -21.294 9.861 1.00 90.25 778 PHE A N 1
ATOM 5975 C CA . PHE A 1 778 ? -8.085 -22.632 9.335 1.00 90.25 778 PHE A CA 1
ATOM 5976 C C . PHE A 1 778 ? -7.601 -23.581 10.423 1.00 90.25 778 PHE A C 1
ATOM 5978 O O . PHE A 1 778 ? -6.964 -23.161 11.383 1.00 90.25 778 PHE A O 1
ATOM 5985 N N . ASP A 1 779 ? -7.839 -24.878 10.229 1.00 91.19 779 ASP A N 1
ATOM 5986 C CA . ASP A 1 779 ? -7.429 -25.934 11.161 1.00 91.19 779 ASP A CA 1
ATOM 5987 C C . ASP A 1 779 ? -8.059 -25.766 12.571 1.00 91.19 779 ASP A C 1
ATOM 5989 O O . ASP A 1 779 ? -7.495 -26.186 13.584 1.00 91.19 779 ASP A O 1
ATOM 5993 N N . VAL A 1 780 ? -9.267 -25.185 12.631 1.00 87.44 780 VAL A N 1
ATOM 5994 C CA . VAL A 1 780 ? -10.027 -24.885 13.857 1.00 87.44 780 VAL A CA 1
ATOM 5995 C C . VAL A 1 780 ? -11.354 -25.652 13.884 1.00 87.44 780 VAL A C 1
ATOM 5997 O O . VAL A 1 780 ? -12.207 -25.486 13.018 1.00 87.44 780 VAL A O 1
ATOM 6000 N N . ALA A 1 781 ? -11.559 -26.459 14.931 1.00 85.00 781 ALA A N 1
ATOM 6001 C CA . ALA A 1 781 ? -12.830 -27.124 15.240 1.00 85.00 781 ALA A CA 1
ATOM 6002 C C . ALA A 1 781 ? -13.602 -26.330 16.311 1.00 85.00 781 ALA A C 1
ATOM 6004 O O . ALA A 1 781 ? -13.710 -26.749 17.465 1.00 85.00 781 ALA A O 1
ATOM 6005 N N . GLY A 1 782 ? -14.055 -25.128 15.956 1.00 86.75 782 GLY A N 1
ATOM 6006 C CA . GLY A 1 782 ? -14.696 -24.195 16.879 1.00 86.75 782 GLY A CA 1
ATOM 6007 C C . GLY A 1 782 ? -15.234 -22.951 16.179 1.00 86.75 782 GLY A C 1
ATOM 6008 O O . GLY A 1 782 ? -15.131 -22.823 14.960 1.00 86.75 782 GLY A O 1
ATOM 6009 N N . ASP A 1 783 ? -15.813 -22.039 16.961 1.00 89.44 783 ASP A N 1
ATOM 6010 C CA . ASP A 1 783 ? -16.352 -20.780 16.443 1.00 89.44 783 ASP A CA 1
ATOM 6011 C C . ASP A 1 783 ? -15.245 -19.920 15.812 1.00 89.44 783 ASP A C 1
ATOM 6013 O O . ASP A 1 783 ? -14.203 -19.682 16.424 1.00 89.44 783 ASP A O 1
ATOM 6017 N N . ASN A 1 784 ? -15.471 -19.490 14.573 1.00 92.06 784 ASN A N 1
ATOM 6018 C CA . ASN A 1 784 ? -14.547 -18.691 13.774 1.00 92.06 784 ASN A CA 1
ATOM 6019 C C . ASN A 1 784 ? -15.325 -17.920 12.692 1.00 92.06 784 ASN A C 1
ATOM 6021 O O . ASN A 1 784 ? -16.469 -18.252 12.375 1.00 92.06 784 ASN A O 1
ATOM 6025 N N . GLY A 1 785 ? -14.698 -16.902 12.094 1.00 90.12 785 GLY A N 1
ATOM 6026 C CA . GLY A 1 785 ? -15.369 -16.028 11.127 1.00 90.12 785 GLY A CA 1
ATOM 6027 C C . GLY A 1 785 ? -15.928 -16.753 9.894 1.00 90.12 785 GLY A C 1
ATOM 6028 O O . GLY A 1 785 ? -17.038 -16.446 9.459 1.00 90.12 785 GLY A O 1
ATOM 6029 N N . GLY A 1 786 ? -15.217 -17.755 9.369 1.00 93.00 786 GLY A N 1
ATOM 6030 C CA . GLY A 1 786 ? -15.696 -18.540 8.230 1.00 93.00 786 GLY A CA 1
ATOM 6031 C C . GLY A 1 786 ? -16.898 -19.406 8.569 1.00 93.00 786 GLY A C 1
ATOM 6032 O O . GLY A 1 786 ? -17.898 -19.367 7.854 1.00 93.00 786 GLY A O 1
ATOM 6033 N N . LEU A 1 787 ? -16.871 -20.102 9.707 1.00 95.38 787 LEU A N 1
ATOM 6034 C CA . LEU A 1 787 ? -18.027 -20.867 10.173 1.00 95.38 787 LEU A CA 1
ATOM 6035 C C . LEU A 1 787 ? -19.263 -19.977 10.339 1.00 95.38 787 LEU A C 1
ATOM 6037 O O . LEU A 1 787 ? -20.349 -20.346 9.900 1.00 95.38 787 LEU A O 1
ATOM 6041 N N . GLN A 1 788 ? -19.095 -18.791 10.925 1.00 95.44 788 GLN A N 1
ATOM 6042 C CA . GLN A 1 788 ? -20.192 -17.846 11.132 1.00 95.44 788 GLN A CA 1
ATOM 6043 C C . GLN A 1 788 ? -20.838 -17.407 9.812 1.00 95.44 788 GLN A C 1
ATOM 6045 O O . GLN A 1 788 ? -22.064 -17.338 9.718 1.00 95.44 788 GLN A O 1
ATOM 6050 N N . VAL A 1 789 ? -20.043 -17.139 8.772 1.00 95.62 789 VAL A N 1
ATOM 6051 C CA . VAL A 1 789 ? -20.585 -16.783 7.450 1.00 95.62 789 VAL A CA 1
ATOM 6052 C C . VAL A 1 789 ? -21.206 -17.986 6.743 1.00 95.62 789 VAL A C 1
ATOM 6054 O O . VAL A 1 789 ? -22.266 -17.840 6.133 1.00 95.62 789 VAL A O 1
ATOM 6057 N N . ALA A 1 790 ? -20.632 -19.184 6.882 1.00 96.62 790 ALA A N 1
ATOM 6058 C CA . ALA A 1 790 ? -21.261 -20.407 6.386 1.00 96.62 790 ALA A CA 1
ATOM 6059 C C . ALA A 1 790 ? -22.644 -20.620 7.024 1.00 96.62 790 ALA A C 1
ATOM 6061 O O . ALA A 1 790 ? -23.608 -20.877 6.310 1.00 96.62 790 ALA A O 1
ATOM 6062 N N . GLN A 1 791 ? -22.773 -20.430 8.340 1.00 97.25 791 GLN A N 1
ATOM 6063 C CA . GLN A 1 791 ? -24.045 -20.537 9.063 1.00 97.25 791 GLN A CA 1
ATOM 6064 C C . GLN A 1 791 ? -25.082 -19.511 8.587 1.00 97.25 791 GLN A C 1
ATOM 6066 O O . GLN A 1 791 ? -26.248 -19.871 8.417 1.00 97.25 791 GLN A O 1
ATOM 6071 N N . LEU A 1 792 ? -24.672 -18.259 8.331 1.00 96.69 792 LEU A N 1
ATOM 6072 C CA . LEU A 1 792 ? -25.561 -17.228 7.779 1.00 96.69 792 LEU A CA 1
ATOM 6073 C C . LEU A 1 792 ? -26.168 -17.670 6.447 1.00 96.69 792 LEU A C 1
ATOM 6075 O O . LEU A 1 792 ? -27.386 -17.629 6.285 1.00 96.69 792 LEU A O 1
ATOM 6079 N N . TYR A 1 793 ? -25.330 -18.106 5.504 1.00 97.56 793 TYR A N 1
ATOM 6080 C CA . TYR A 1 793 ? -25.805 -18.523 4.187 1.00 97.56 793 TYR A CA 1
ATOM 6081 C C . TYR A 1 793 ? -26.511 -19.879 4.217 1.00 97.56 793 TYR A C 1
ATOM 6083 O O . TYR A 1 793 ? -27.423 -20.091 3.424 1.00 97.56 793 TYR A O 1
ATOM 6091 N N . GLN A 1 794 ? -26.168 -20.779 5.145 1.00 97.81 794 GLN A N 1
ATOM 6092 C CA . GLN A 1 794 ? -26.933 -22.006 5.365 1.00 97.81 794 GLN A CA 1
ATOM 6093 C C . GLN A 1 794 ? -28.367 -21.672 5.781 1.00 97.81 794 GLN A C 1
ATOM 6095 O O . GLN A 1 794 ? -29.308 -22.199 5.195 1.00 97.81 794 GLN A O 1
ATOM 6100 N N . GLU A 1 795 ? -28.547 -20.759 6.740 1.00 97.62 795 GLU A N 1
ATOM 6101 C CA . GLU A 1 795 ? -29.884 -20.310 7.136 1.00 97.62 795 GLU A CA 1
ATOM 6102 C C . GLU A 1 795 ? -30.597 -19.568 5.997 1.00 97.62 795 GLU A C 1
ATOM 6104 O O . GLU A 1 795 ? -31.792 -19.778 5.788 1.00 97.62 795 GLU A O 1
ATOM 6109 N N . PHE A 1 796 ? -29.877 -18.724 5.253 1.00 97.12 796 PHE A N 1
ATOM 6110 C CA . PHE A 1 796 ? -30.426 -17.979 4.120 1.00 97.12 796 PHE A CA 1
ATOM 6111 C C . PHE A 1 796 ? -30.930 -18.896 3.000 1.00 97.12 796 PHE A C 1
ATOM 6113 O O . PHE A 1 796 ? -31.991 -18.655 2.438 1.00 97.12 796 PHE A O 1
ATOM 6120 N N . ASN A 1 797 ? -30.198 -19.975 2.717 1.00 96.88 797 ASN A N 1
ATOM 6121 C CA . ASN A 1 797 ? -30.452 -20.887 1.601 1.00 96.88 797 ASN A CA 1
ATOM 6122 C C . ASN A 1 797 ? -31.255 -22.142 1.996 1.00 96.88 797 ASN A C 1
ATOM 6124 O O . ASN A 1 797 ? -31.221 -23.137 1.267 1.00 96.88 797 ASN A O 1
ATOM 6128 N N . ASP A 1 798 ? -31.954 -22.123 3.137 1.00 95.25 798 ASP A N 1
ATOM 6129 C CA . ASP A 1 798 ? -32.749 -23.253 3.656 1.00 95.25 798 ASP A CA 1
ATOM 6130 C C . ASP A 1 798 ? -31.939 -24.566 3.768 1.00 95.25 798 ASP A C 1
ATOM 6132 O O . ASP A 1 798 ? -32.374 -25.656 3.386 1.00 95.25 798 ASP A O 1
ATOM 6136 N N . MET A 1 799 ? -30.708 -24.458 4.272 1.00 96.31 799 MET A N 1
ATOM 6137 C CA . MET A 1 799 ? -29.812 -25.581 4.552 1.00 96.31 799 MET A CA 1
ATOM 6138 C C . MET A 1 799 ? -29.747 -25.885 6.058 1.00 96.31 799 MET A C 1
ATOM 6140 O O . MET A 1 799 ? -29.959 -25.000 6.891 1.00 96.31 799 MET A O 1
ATOM 6144 N N . PRO A 1 800 ? -29.390 -27.123 6.452 1.00 95.12 800 PRO A N 1
ATOM 6145 C CA . PRO A 1 800 ? -29.044 -27.420 7.838 1.00 95.12 800 PRO A CA 1
ATOM 6146 C C . PRO A 1 800 ? -27.881 -26.541 8.319 1.00 95.12 800 PRO A C 1
ATOM 6148 O O . PRO A 1 800 ? -26.798 -26.573 7.740 1.00 95.12 800 PRO A O 1
ATOM 6151 N N . VAL A 1 801 ? -28.111 -25.776 9.387 1.00 96.88 801 VAL A N 1
ATOM 6152 C CA . VAL A 1 801 ? -27.097 -24.898 9.984 1.00 96.88 801 VAL A CA 1
ATOM 6153 C C . VAL A 1 801 ? -26.142 -25.721 10.844 1.00 96.88 801 VAL A C 1
ATOM 6155 O O . VAL A 1 801 ? -26.571 -26.362 11.809 1.00 96.88 801 VAL A O 1
ATOM 6158 N N . THR A 1 802 ? -24.851 -25.671 10.528 1.00 94.94 802 THR A N 1
ATOM 6159 C CA . THR A 1 802 ? -23.791 -26.371 11.267 1.00 94.94 802 THR A CA 1
ATOM 6160 C C . THR A 1 802 ? -23.722 -25.878 12.712 1.00 94.94 802 THR A C 1
ATOM 6162 O O . THR A 1 802 ? -23.559 -24.681 12.947 1.00 94.94 802 THR A O 1
ATOM 6165 N N . GLN A 1 803 ? -23.816 -26.783 13.689 1.00 94.31 803 GLN A N 1
ATOM 6166 C CA . GLN A 1 803 ? -23.692 -26.446 15.111 1.00 94.31 803 GLN A CA 1
ATOM 6167 C C . GLN A 1 803 ? -22.248 -26.624 15.594 1.00 94.31 803 GLN A C 1
ATOM 6169 O O . GLN A 1 803 ? -21.594 -27.608 15.260 1.00 94.31 803 GLN A O 1
ATOM 6174 N N . VAL A 1 804 ? -21.752 -25.677 16.399 1.00 90.75 804 VAL A N 1
ATOM 6175 C CA . VAL A 1 804 ? -20.347 -25.650 16.857 1.00 90.75 804 VAL A CA 1
ATOM 6176 C C . VAL A 1 804 ? -19.979 -26.897 17.669 1.00 90.75 804 VAL A C 1
ATOM 6178 O O . VAL A 1 804 ? -18.866 -27.403 17.563 1.00 90.75 804 VAL A O 1
ATOM 6181 N N . ASP A 1 805 ? -20.906 -27.416 18.473 1.00 90.44 805 ASP A N 1
ATOM 6182 C CA . ASP A 1 805 ? -20.716 -28.613 19.296 1.00 90.44 805 ASP A CA 1
ATOM 6183 C C . ASP A 1 805 ? -20.833 -29.934 18.516 1.00 90.44 805 ASP A C 1
ATOM 6185 O O . ASP A 1 805 ? -20.584 -31.001 19.082 1.00 90.44 805 ASP A O 1
ATOM 6189 N N . GLU A 1 806 ? -21.161 -29.868 17.224 1.00 88.50 806 GLU A N 1
ATOM 6190 C CA . GLU A 1 806 ? -21.320 -31.017 16.326 1.00 88.50 806 GLU A CA 1
ATOM 6191 C C . GLU A 1 806 ? -20.216 -31.110 15.254 1.00 88.50 806 GLU A C 1
ATOM 6193 O O . GLU A 1 806 ? -20.262 -32.014 14.419 1.00 88.50 806 GLU A O 1
ATOM 6198 N N . ILE A 1 807 ? -19.219 -30.214 15.272 1.00 91.25 807 ILE A N 1
ATOM 6199 C CA . ILE A 1 807 ? -18.126 -30.192 14.286 1.00 91.25 807 ILE A CA 1
ATOM 6200 C C . ILE A 1 807 ? -17.254 -31.448 14.413 1.00 91.25 807 ILE A C 1
ATOM 6202 O O . ILE A 1 807 ? -16.701 -31.737 15.480 1.00 91.25 807 ILE A O 1
ATOM 6206 N N . ASP A 1 808 ? -17.088 -32.173 13.304 1.00 89.94 808 ASP A N 1
ATOM 6207 C CA . ASP A 1 808 ? -16.120 -33.264 13.200 1.00 89.94 808 ASP A CA 1
ATOM 6208 C C . ASP A 1 808 ? -14.693 -32.681 13.141 1.00 89.94 808 ASP A C 1
ATOM 6210 O O . ASP A 1 808 ? -14.439 -31.764 12.355 1.00 89.94 808 ASP A O 1
ATOM 6214 N N . PRO A 1 809 ? -13.730 -33.180 13.939 1.00 88.56 809 PRO A N 1
ATOM 6215 C CA . PRO A 1 809 ? -12.330 -32.774 13.833 1.00 88.56 809 PRO A CA 1
ATOM 6216 C C . PRO A 1 809 ? -11.741 -32.836 12.414 1.00 88.56 809 PRO A C 1
ATOM 6218 O O . PRO A 1 809 ? -10.851 -32.042 12.108 1.00 88.56 809 PRO A O 1
ATOM 6221 N N . ASP A 1 810 ? -12.231 -33.726 11.546 1.00 88.75 810 ASP A N 1
ATOM 6222 C CA . ASP A 1 810 ? -11.776 -33.833 10.152 1.00 88.75 810 ASP A CA 1
ATOM 6223 C C . ASP A 1 810 ? -12.223 -32.640 9.276 1.00 88.75 810 ASP A C 1
ATOM 6225 O O . ASP A 1 810 ? -11.672 -32.423 8.194 1.00 88.75 810 ASP A O 1
ATOM 6229 N N . ASP A 1 811 ? -13.174 -31.828 9.744 1.00 90.50 811 ASP A N 1
ATOM 6230 C CA . ASP A 1 811 ? -13.678 -30.634 9.051 1.00 90.50 811 ASP A CA 1
ATOM 6231 C C . ASP A 1 811 ? -12.962 -29.347 9.478 1.00 90.50 811 ASP A C 1
ATOM 6233 O O . ASP A 1 811 ? -13.107 -28.303 8.837 1.00 90.50 811 ASP A O 1
ATOM 6237 N N . ALA A 1 812 ? -12.130 -29.421 10.522 1.00 90.31 812 ALA A N 1
ATOM 6238 C CA . ALA A 1 812 ? -11.406 -28.280 11.082 1.00 90.31 812 ALA A CA 1
ATOM 6239 C C . ALA A 1 812 ? -10.551 -27.536 10.043 1.00 90.31 812 ALA A C 1
ATOM 6241 O O . ALA A 1 812 ? -10.379 -26.323 10.129 1.00 90.31 812 ALA A O 1
ATOM 6242 N N . TYR A 1 813 ? -10.019 -28.251 9.047 1.00 90.81 813 TYR A N 1
ATOM 6243 C CA . TYR A 1 813 ? -9.049 -27.709 8.091 1.00 90.81 813 TYR A CA 1
ATOM 6244 C C . TYR A 1 813 ? -9.579 -26.547 7.235 1.00 90.81 813 TYR A C 1
ATOM 6246 O O . TYR A 1 813 ? -8.788 -25.704 6.802 1.00 90.81 813 TYR A O 1
ATOM 6254 N N . LEU A 1 814 ? -10.896 -26.503 6.994 1.00 93.19 814 LEU A N 1
ATOM 6255 C CA . LEU A 1 814 ? -11.591 -25.485 6.206 1.00 93.19 814 LEU A CA 1
ATOM 6256 C C . LEU A 1 814 ? -12.809 -24.992 6.995 1.00 93.19 814 LEU A C 1
ATOM 6258 O O . LEU A 1 814 ? -13.956 -25.340 6.703 1.00 93.19 814 LEU A O 1
ATOM 6262 N N . TYR A 1 815 ? -12.511 -24.195 8.024 1.00 93.25 815 TYR A N 1
ATOM 6263 C CA . TYR A 1 815 ? -13.457 -23.492 8.895 1.00 93.25 815 TYR A CA 1
ATOM 6264 C C . TYR A 1 815 ? -14.374 -24.369 9.767 1.00 93.25 815 TYR A C 1
ATOM 6266 O O . TYR A 1 815 ? -15.288 -23.836 10.393 1.00 93.25 815 TYR A O 1
ATOM 6274 N N . GLY A 1 816 ? -14.166 -25.688 9.850 1.00 92.25 816 GLY A N 1
ATOM 6275 C CA . GLY A 1 816 ? -15.018 -26.568 10.663 1.00 92.25 816 GLY A CA 1
ATOM 6276 C C . GLY A 1 816 ? -16.398 -26.830 10.051 1.00 92.25 816 GLY A C 1
ATOM 6277 O O . GLY A 1 816 ? -17.328 -27.207 10.762 1.00 92.25 816 GLY A O 1
ATOM 6278 N N . VAL A 1 817 ? -16.563 -26.596 8.747 1.00 93.94 817 VAL A N 1
ATOM 6279 C CA . VAL A 1 817 ? -17.833 -26.793 8.038 1.00 93.94 817 VAL A CA 1
ATOM 6280 C C . VAL A 1 817 ? -17.867 -28.199 7.413 1.00 93.94 817 VAL A C 1
ATOM 6282 O O . VAL A 1 817 ? -16.910 -28.586 6.739 1.00 93.94 817 VAL A O 1
ATOM 6285 N N . PRO A 1 818 ? -18.965 -28.966 7.563 1.00 92.81 818 PRO A N 1
ATOM 6286 C CA . PRO A 1 818 ? -19.088 -30.318 7.023 1.00 92.81 818 PRO A CA 1
ATOM 6287 C C . PRO A 1 818 ? -19.376 -30.308 5.515 1.00 92.81 818 PRO A C 1
ATOM 6289 O O . PRO A 1 818 ? -20.474 -30.636 5.061 1.00 92.81 818 PRO A O 1
ATOM 6292 N N . TRP A 1 819 ? -18.374 -29.927 4.717 1.00 94.38 819 TRP A N 1
ATOM 6293 C CA . TRP A 1 819 ? -18.473 -29.849 3.257 1.00 94.38 819 TRP A CA 1
ATOM 6294 C C . TRP A 1 819 ? -18.849 -31.205 2.657 1.00 94.38 819 TRP A C 1
ATOM 6296 O O . TRP A 1 819 ? -18.130 -32.191 2.864 1.00 94.38 819 TRP A O 1
ATOM 6306 N N . THR A 1 820 ? -19.949 -31.254 1.899 1.00 93.50 820 THR A N 1
ATOM 6307 C CA . THR A 1 820 ? -20.458 -32.481 1.259 1.00 93.50 820 THR A CA 1
ATOM 6308 C C . THR A 1 820 ? -19.683 -32.844 -0.001 1.00 93.50 820 THR A C 1
ATOM 6310 O O . THR A 1 820 ? -19.585 -34.022 -0.346 1.00 93.50 820 THR A O 1
ATOM 6313 N N . THR A 1 821 ? -19.102 -31.842 -0.659 1.00 95.44 821 THR A N 1
ATOM 6314 C CA . THR A 1 821 ? -18.206 -32.001 -1.804 1.00 95.44 821 THR A CA 1
ATOM 6315 C C . THR A 1 821 ? -16.862 -31.379 -1.461 1.00 95.44 821 THR A C 1
ATOM 6317 O O . THR A 1 821 ? -16.810 -30.258 -0.958 1.00 95.44 821 THR A O 1
ATOM 6320 N N . ARG A 1 822 ? -15.773 -32.108 -1.729 1.00 94.94 822 ARG A N 1
ATOM 6321 C CA . ARG A 1 822 ? -14.397 -31.641 -1.524 1.00 94.94 822 ARG A CA 1
ATOM 6322 C C . ARG A 1 822 ? -13.539 -32.029 -2.709 1.00 94.94 822 ARG A C 1
ATOM 6324 O O . ARG A 1 822 ? -13.624 -33.166 -3.181 1.00 94.94 822 ARG A O 1
ATOM 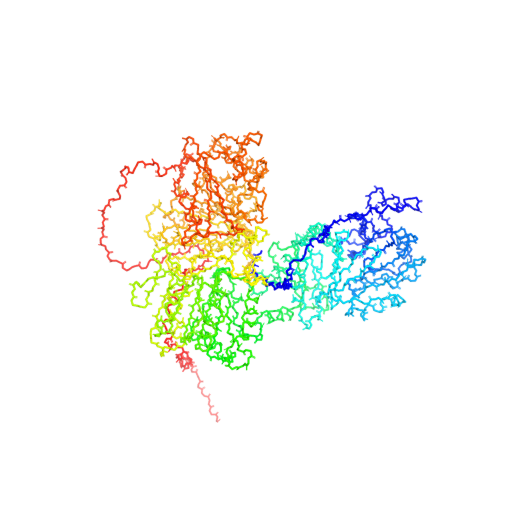6331 N N . TYR A 1 823 ? -12.694 -31.114 -3.151 1.00 96.56 823 TYR A N 1
ATOM 6332 C CA . TYR A 1 823 ? -11.670 -31.401 -4.145 1.00 96.56 823 TYR A CA 1
ATOM 6333 C C . TYR A 1 823 ? -10.460 -30.496 -3.948 1.00 96.56 823 TYR A C 1
ATOM 6335 O O . TYR A 1 823 ? -10.533 -29.453 -3.300 1.00 96.56 823 TYR A O 1
ATOM 6343 N N . THR A 1 824 ? -9.345 -30.930 -4.521 1.00 97.06 824 THR A N 1
ATOM 6344 C CA . THR A 1 824 ? -8.070 -30.226 -4.473 1.00 97.06 824 THR A CA 1
ATOM 6345 C C . THR A 1 824 ? -7.664 -29.840 -5.885 1.00 97.06 824 THR A C 1
ATOM 6347 O O . THR A 1 824 ? -7.707 -30.670 -6.796 1.00 97.06 824 THR A O 1
ATOM 6350 N N . ILE A 1 825 ? -7.244 -28.591 -6.049 1.00 96.31 825 ILE A N 1
ATOM 6351 C CA . ILE A 1 825 ? -6.554 -28.087 -7.229 1.00 96.31 825 ILE A CA 1
ATOM 6352 C C . ILE A 1 825 ? -5.061 -28.088 -6.896 1.00 96.31 825 ILE A C 1
ATOM 6354 O O . ILE A 1 825 ? -4.616 -27.406 -5.971 1.00 96.31 825 ILE A O 1
ATOM 6358 N N . GLU A 1 826 ? -4.296 -28.896 -7.626 1.00 96.06 826 GLU A N 1
ATOM 6359 C CA . GLU A 1 826 ? -2.842 -28.964 -7.471 1.00 96.06 826 GLU A CA 1
ATOM 6360 C C . GLU A 1 826 ? -2.156 -27.818 -8.240 1.00 96.06 826 GLU A C 1
ATOM 6362 O O . GLU A 1 826 ? -2.662 -27.406 -9.292 1.00 96.06 826 GLU A O 1
ATOM 6367 N N . PRO A 1 827 ? -0.998 -27.318 -7.764 1.00 93.38 827 PRO A N 1
ATOM 6368 C CA . PRO A 1 827 ? -0.192 -26.360 -8.511 1.00 93.38 827 PRO A CA 1
ATOM 6369 C C . PRO A 1 827 ? 0.162 -26.864 -9.916 1.00 93.38 827 PRO A C 1
ATOM 6371 O O . PRO A 1 827 ? 0.402 -28.056 -10.129 1.00 93.38 827 PRO A O 1
ATOM 6374 N N . ASN A 1 828 ? 0.257 -25.941 -10.867 1.00 92.12 828 ASN A N 1
ATOM 6375 C CA . ASN A 1 828 ? 0.689 -26.197 -12.240 1.00 92.12 828 ASN A CA 1
ATOM 6376 C C . ASN A 1 828 ? 1.649 -25.081 -12.708 1.00 92.12 828 ASN A C 1
ATOM 6378 O O . ASN A 1 828 ? 2.214 -24.366 -11.882 1.00 92.12 828 ASN A O 1
ATOM 6382 N N . ALA A 1 829 ? 1.895 -24.956 -14.014 1.00 89.00 829 ALA A N 1
ATOM 6383 C CA . ALA A 1 829 ? 2.844 -23.973 -14.543 1.00 89.00 829 ALA A CA 1
ATOM 6384 C C . ALA A 1 829 ? 2.333 -22.510 -14.517 1.00 89.00 829 ALA A C 1
ATOM 6386 O O . ALA A 1 829 ? 3.126 -21.589 -14.699 1.00 89.00 829 ALA A O 1
ATOM 6387 N N . GLU A 1 830 ? 1.042 -22.283 -14.258 1.00 89.06 830 GLU A N 1
ATOM 6388 C CA . GLU A 1 830 ? 0.412 -20.955 -14.168 1.00 89.06 830 GLU A CA 1
ATOM 6389 C C . GLU A 1 830 ? -0.156 -20.651 -12.770 1.00 89.06 830 GLU A C 1
ATOM 6391 O O . GLU A 1 830 ? -0.342 -19.490 -12.421 1.00 89.06 830 GLU A O 1
ATOM 6396 N N . ASN A 1 831 ? -0.390 -21.677 -11.948 1.00 89.19 831 ASN A N 1
ATOM 6397 C CA . ASN A 1 831 ? -0.906 -21.596 -10.582 1.00 89.19 831 ASN A CA 1
ATOM 6398 C C . ASN A 1 831 ? 0.124 -22.172 -9.599 1.00 89.19 831 ASN A C 1
ATOM 6400 O O . ASN A 1 831 ? 0.347 -23.383 -9.565 1.00 89.19 831 ASN A O 1
ATOM 6404 N N . ILE A 1 832 ? 0.746 -21.322 -8.781 1.00 90.69 832 ILE A N 1
ATOM 6405 C CA . ILE A 1 832 ? 1.793 -21.749 -7.836 1.00 90.69 832 ILE A CA 1
ATOM 6406 C C . ILE A 1 832 ? 1.261 -22.376 -6.537 1.00 90.69 832 ILE A C 1
ATOM 6408 O O . ILE A 1 832 ? 2.035 -23.016 -5.819 1.00 90.69 832 ILE A O 1
ATOM 6412 N N . ALA A 1 833 ? -0.019 -22.183 -6.206 1.00 91.75 833 ALA A N 1
ATOM 6413 C CA . ALA A 1 833 ? -0.593 -22.597 -4.930 1.00 91.75 833 ALA A CA 1
ATOM 6414 C C . ALA A 1 833 ? -1.491 -23.834 -5.055 1.00 91.75 833 ALA A C 1
ATOM 6416 O O . ALA A 1 833 ? -2.237 -24.010 -6.018 1.00 91.75 833 ALA A O 1
ATOM 6417 N N . LYS A 1 834 ? -1.444 -24.695 -4.032 1.00 94.25 834 LYS A N 1
ATOM 6418 C CA . LYS A 1 834 ? -2.455 -25.738 -3.838 1.00 94.25 834 LYS A CA 1
ATOM 6419 C C . LYS A 1 834 ? -3.725 -25.059 -3.331 1.00 94.25 834 LYS A C 1
ATOM 6421 O O . LYS A 1 834 ? -3.628 -24.189 -2.463 1.00 94.25 834 LYS A O 1
ATOM 6426 N N . ILE A 1 835 ? -4.892 -25.481 -3.813 1.00 95.75 835 ILE A N 1
ATOM 6427 C CA . ILE A 1 835 ? -6.184 -24.966 -3.348 1.00 95.75 835 ILE A CA 1
ATOM 6428 C C . ILE A 1 835 ? -7.081 -26.130 -2.935 1.00 95.75 835 ILE A C 1
ATOM 6430 O O . ILE A 1 835 ? -7.354 -27.009 -3.749 1.00 95.75 835 ILE A O 1
ATOM 6434 N N . ASP A 1 836 ? -7.561 -26.135 -1.693 1.00 96.38 836 ASP A N 1
ATOM 6435 C CA . ASP A 1 836 ? -8.607 -27.071 -1.262 1.00 96.38 836 ASP A CA 1
ATOM 6436 C C . ASP A 1 836 ? -9.955 -26.357 -1.247 1.00 96.38 836 ASP A C 1
ATOM 6438 O O . ASP A 1 836 ? -10.090 -25.317 -0.605 1.00 96.38 836 ASP A O 1
ATOM 6442 N N . VAL A 1 837 ? -10.948 -26.927 -1.929 1.00 97.25 837 VAL A N 1
ATOM 6443 C CA . VAL A 1 837 ? -12.300 -26.368 -2.049 1.00 97.25 837 VAL A CA 1
ATOM 6444 C C . VAL A 1 837 ? -13.303 -27.285 -1.362 1.00 97.25 837 VAL A C 1
ATOM 6446 O O . VAL A 1 837 ? -13.285 -28.505 -1.555 1.00 97.25 837 VAL A O 1
ATOM 6449 N N . GLY A 1 838 ? -14.191 -26.691 -0.572 1.00 97.00 838 GLY A N 1
ATOM 6450 C CA . GLY A 1 838 ? -15.341 -27.341 0.042 1.00 97.00 838 GLY A CA 1
ATOM 6451 C C . GLY A 1 838 ? -16.638 -26.681 -0.412 1.00 97.00 838 GLY A C 1
ATOM 6452 O O . GLY A 1 838 ? -16.718 -25.456 -0.429 1.00 97.00 838 GLY A O 1
ATOM 6453 N N . LEU A 1 839 ? -17.642 -27.485 -0.774 1.00 97.50 839 LEU A N 1
ATOM 6454 C CA . LEU A 1 839 ? -18.975 -27.022 -1.180 1.00 97.50 839 LEU A CA 1
ATOM 6455 C C . LEU A 1 839 ? -20.081 -27.774 -0.421 1.00 97.50 839 LEU A C 1
ATOM 6457 O O . LEU A 1 839 ? -19.955 -28.975 -0.146 1.00 97.50 839 LEU A O 1
ATOM 6461 N N . ILE A 1 840 ? -21.177 -27.074 -0.124 1.00 96.44 840 ILE A N 1
ATOM 6462 C CA . ILE A 1 840 ? -22.470 -27.640 0.292 1.00 96.44 840 ILE A CA 1
ATOM 6463 C C . ILE A 1 840 ? -23.536 -27.154 -0.688 1.00 96.44 840 ILE A C 1
ATOM 6465 O O . ILE A 1 840 ? -23.566 -25.975 -1.024 1.00 96.44 840 ILE A O 1
ATOM 6469 N N . GLU A 1 841 ? -24.421 -28.055 -1.113 1.00 95.19 841 GLU A N 1
ATOM 6470 C CA . GLU A 1 841 ? -25.522 -27.765 -2.036 1.00 95.19 841 GLU A CA 1
ATOM 6471 C C . GLU A 1 841 ? -26.872 -28.105 -1.380 1.00 95.19 841 GLU A C 1
ATOM 6473 O O . GLU A 1 841 ? -27.001 -29.134 -0.706 1.00 95.19 841 GLU A O 1
ATOM 6478 N N . ASN A 1 842 ? -27.888 -27.255 -1.563 1.00 93.69 842 ASN A N 1
ATOM 6479 C CA . ASN A 1 842 ? -29.257 -27.554 -1.131 1.00 93.69 842 ASN A CA 1
ATOM 6480 C C . ASN A 1 842 ? -30.039 -28.325 -2.212 1.00 93.69 842 ASN A C 1
ATOM 6482 O O . ASN A 1 842 ? -29.594 -28.508 -3.339 1.00 93.69 842 ASN A O 1
ATOM 6486 N N . ALA A 1 843 ? -31.268 -28.739 -1.899 1.00 88.69 843 ALA A N 1
ATOM 6487 C CA . ALA A 1 843 ? -32.108 -29.476 -2.848 1.00 88.69 843 ALA A CA 1
ATOM 6488 C C . ALA A 1 843 ? -32.519 -28.674 -4.104 1.00 88.69 843 ALA A C 1
ATOM 6490 O O . ALA A 1 843 ? -33.016 -29.275 -5.057 1.00 88.69 843 ALA A O 1
ATOM 6491 N N . LYS A 1 844 ? -32.345 -27.344 -4.101 1.00 86.44 844 LYS A N 1
ATOM 6492 C CA . LYS A 1 844 ? -32.582 -26.462 -5.253 1.00 86.44 844 LYS A CA 1
ATOM 6493 C C . LYS A 1 844 ? -31.334 -26.282 -6.130 1.00 86.44 844 LYS A C 1
ATOM 6495 O O . LYS A 1 844 ? -31.424 -25.635 -7.165 1.00 86.44 844 LYS A O 1
ATOM 6500 N N . GLY A 1 845 ? -30.187 -26.836 -5.735 1.00 90.06 845 GLY A N 1
ATOM 6501 C CA . GLY A 1 845 ? -28.922 -26.650 -6.441 1.00 90.06 845 GLY A CA 1
ATOM 6502 C C . GLY A 1 845 ? -28.179 -25.359 -6.078 1.00 90.06 845 GLY A C 1
ATOM 6503 O O . GLY A 1 845 ? -27.266 -24.980 -6.800 1.00 90.06 845 GLY A O 1
ATOM 6504 N N . VAL A 1 846 ? -28.548 -24.659 -5.000 1.00 95.44 846 VAL A N 1
ATOM 6505 C CA . VAL A 1 846 ? -27.810 -23.474 -4.521 1.00 95.44 846 VAL A CA 1
ATOM 6506 C C . VAL A 1 846 ? -26.592 -23.935 -3.728 1.00 95.44 846 VAL A C 1
ATOM 6508 O O . VAL A 1 846 ? -26.748 -24.702 -2.774 1.00 95.44 846 VAL A O 1
ATOM 6511 N N . GLU A 1 847 ? -25.401 -23.464 -4.101 1.00 97.19 847 GLU A N 1
ATOM 6512 C CA . GLU A 1 847 ? -24.135 -23.830 -3.453 1.00 97.19 847 GLU A CA 1
ATOM 6513 C C . GLU A 1 847 ? -23.620 -22.739 -2.495 1.00 97.19 847 GLU A C 1
ATOM 6515 O O . GLU A 1 847 ? -23.674 -21.543 -2.786 1.00 97.19 847 GLU A O 1
ATOM 6520 N N . ILE A 1 848 ? -23.048 -23.169 -1.368 1.00 97.69 848 ILE A N 1
ATOM 6521 C CA . ILE A 1 848 ? -22.152 -22.371 -0.518 1.00 97.69 848 ILE A CA 1
ATOM 6522 C C . ILE A 1 848 ? -20.772 -23.011 -0.590 1.00 97.69 848 ILE A C 1
ATOM 6524 O O . ILE A 1 848 ? -20.656 -24.229 -0.422 1.00 97.69 848 ILE A O 1
ATOM 6528 N N . GLY A 1 849 ? -19.735 -22.206 -0.801 1.00 97.38 849 GLY A N 1
ATOM 6529 C CA . GLY A 1 849 ? -18.372 -22.689 -0.962 1.00 97.38 849 GLY A CA 1
ATOM 6530 C C . GLY A 1 849 ? -17.314 -21.904 -0.205 1.00 97.38 849 GLY A C 1
ATOM 6531 O O . GLY A 1 849 ? -17.445 -20.703 0.028 1.00 97.38 849 GLY A O 1
ATOM 6532 N N . MET A 1 850 ? -16.219 -22.582 0.127 1.00 96.62 850 MET A N 1
ATOM 6533 C CA . MET A 1 850 ? -14.988 -21.954 0.609 1.00 96.62 850 MET A CA 1
ATOM 6534 C C . MET A 1 850 ? -13.767 -22.656 0.024 1.00 96.62 850 MET A C 1
ATOM 6536 O O . MET A 1 850 ? -13.792 -23.860 -0.237 1.00 96.62 850 MET A O 1
ATOM 6540 N N . ALA A 1 851 ? -12.695 -21.898 -0.166 1.00 96.62 851 ALA A N 1
ATOM 6541 C CA . ALA A 1 851 ? -11.452 -22.351 -0.754 1.00 96.62 851 ALA A CA 1
ATOM 6542 C C . ALA A 1 851 ? -10.253 -21.833 0.048 1.00 96.62 851 ALA A C 1
ATOM 6544 O O . ALA A 1 851 ? -10.112 -20.633 0.289 1.00 96.62 851 ALA A O 1
ATOM 6545 N N . ARG A 1 852 ? -9.368 -22.754 0.433 1.00 94.81 852 ARG A N 1
ATOM 6546 C CA . ARG A 1 852 ? -8.098 -22.4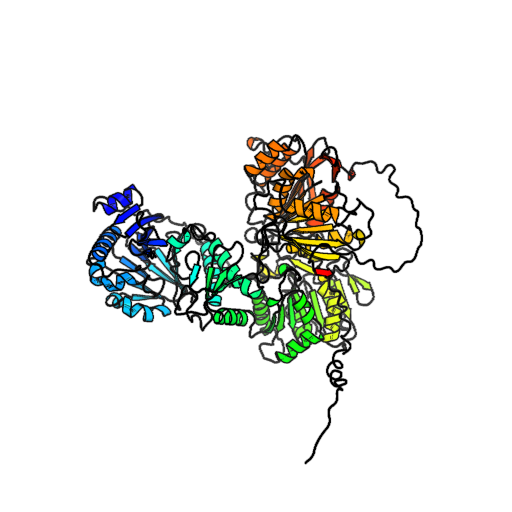67 1.108 1.00 94.81 852 ARG A CA 1
ATOM 6547 C C . ARG A 1 852 ? -6.969 -22.465 0.091 1.00 94.81 852 ARG A C 1
ATOM 6549 O O . ARG A 1 852 ? -6.688 -23.512 -0.486 1.00 94.81 852 ARG A O 1
ATOM 6556 N N . ILE A 1 853 ? -6.288 -21.336 -0.068 1.00 93.56 853 ILE A N 1
ATOM 6557 C CA . ILE A 1 853 ? -5.099 -21.180 -0.911 1.00 93.56 853 ILE A CA 1
ATOM 6558 C C . ILE A 1 853 ? -3.858 -21.341 -0.025 1.00 93.56 853 ILE A C 1
ATOM 6560 O O . ILE A 1 853 ? -3.569 -20.507 0.833 1.00 93.56 853 ILE A O 1
ATOM 6564 N N . TYR A 1 854 ? -3.115 -22.429 -0.207 1.00 91.12 854 TYR A N 1
ATOM 6565 C CA . TYR A 1 854 ? -1.958 -22.738 0.635 1.00 91.12 854 TYR A CA 1
ATOM 6566 C C . TYR A 1 854 ? -0.758 -21.837 0.325 1.00 91.12 854 TYR A C 1
ATOM 6568 O O . TYR A 1 854 ? -0.336 -21.730 -0.826 1.00 91.12 854 TYR A O 1
ATOM 6576 N N . GLY A 1 855 ? -0.164 -21.253 1.366 1.00 87.50 855 GLY A N 1
ATOM 6577 C CA . GLY A 1 855 ? 1.035 -20.414 1.300 1.00 87.50 855 GLY A CA 1
ATOM 6578 C C . GLY A 1 855 ? 0.792 -18.999 0.775 1.00 87.50 855 GLY A C 1
ATOM 6579 O O . GLY A 1 855 ? 1.735 -18.214 0.718 1.00 87.50 855 GLY A O 1
ATOM 6580 N N . TRP A 1 856 ? -0.440 -18.661 0.391 1.00 89.88 856 TRP A N 1
ATOM 6581 C CA . TRP A 1 856 ? -0.821 -17.320 -0.052 1.00 89.88 856 TRP A CA 1
ATOM 6582 C C . TRP A 1 856 ? -1.295 -16.478 1.136 1.00 89.88 856 TRP A C 1
ATOM 6584 O O . TRP A 1 856 ? -1.858 -17.032 2.081 1.00 89.88 856 TRP A O 1
ATOM 6594 N N . GLY A 1 857 ? -1.089 -15.160 1.107 1.00 88.12 857 GLY A N 1
ATOM 6595 C CA . GLY A 1 857 ? -1.613 -14.265 2.147 1.00 88.12 857 GLY A CA 1
ATOM 6596 C C . GLY A 1 857 ? -2.663 -13.264 1.665 1.00 88.12 857 GLY A C 1
ATOM 6597 O O . GLY A 1 857 ? -3.452 -13.572 0.774 1.00 88.12 857 GLY A O 1
ATOM 6598 N N . HIS A 1 858 ? -2.710 -12.072 2.272 1.00 88.44 858 HIS A N 1
ATOM 6599 C CA . HIS A 1 858 ? -3.838 -11.137 2.141 1.00 88.44 858 HIS A CA 1
ATOM 6600 C C . HIS A 1 858 ? -3.773 -10.267 0.874 1.00 88.44 858 HIS A C 1
ATOM 6602 O O . HIS A 1 858 ? -3.474 -9.074 0.929 1.00 88.44 858 HIS A O 1
ATOM 6608 N N . TRP A 1 859 ? -4.011 -10.856 -0.299 1.00 89.75 859 TRP A N 1
ATOM 6609 C CA . TRP A 1 859 ? -4.166 -10.108 -1.553 1.00 89.75 859 TRP A CA 1
ATOM 6610 C C . TRP A 1 859 ? -4.807 -10.950 -2.654 1.00 89.75 859 TRP A C 1
ATOM 6612 O O . TRP A 1 859 ? -4.777 -12.170 -2.551 1.00 89.75 859 TRP A O 1
ATOM 6622 N N . ASN A 1 860 ? -5.300 -10.313 -3.724 1.00 89.38 860 ASN A N 1
ATOM 6623 C CA . ASN A 1 860 ? -5.799 -10.982 -4.934 1.00 89.38 860 ASN A CA 1
ATOM 6624 C C . ASN A 1 860 ? -4.862 -12.107 -5.402 1.00 89.38 860 ASN A C 1
ATOM 6626 O O . ASN A 1 860 ? -3.649 -11.881 -5.481 1.00 89.38 860 ASN A O 1
ATOM 6630 N N . TYR A 1 861 ? -5.411 -13.265 -5.774 1.00 91.38 861 TYR A N 1
ATOM 6631 C CA . TYR A 1 861 ? -4.653 -14.365 -6.354 1.00 91.38 861 TYR A CA 1
ATOM 6632 C C . TYR A 1 861 ? -5.131 -14.674 -7.769 1.00 91.38 861 TYR A C 1
ATOM 6634 O O . TYR A 1 861 ? -5.971 -15.532 -7.944 1.00 91.38 861 TYR A O 1
ATOM 6642 N N . THR A 1 862 ? -4.550 -14.047 -8.795 1.00 89.25 862 THR A N 1
ATOM 6643 C CA . THR A 1 862 ? -5.025 -14.073 -10.199 1.00 89.25 862 THR A CA 1
ATOM 6644 C C . THR A 1 862 ? -5.699 -15.364 -10.709 1.00 89.25 862 THR A C 1
ATOM 6646 O O . THR A 1 862 ? -6.741 -15.245 -11.355 1.00 89.25 862 THR A O 1
ATOM 6649 N N . PRO A 1 863 ? -5.193 -16.590 -10.438 1.00 90.00 863 PRO A N 1
ATOM 6650 C CA . PRO A 1 863 ? -5.897 -17.821 -10.816 1.00 90.00 863 PRO A CA 1
ATOM 6651 C C . PRO A 1 863 ? -7.329 -17.973 -10.258 1.00 90.00 863 PRO A C 1
ATOM 6653 O O . PRO A 1 863 ? -8.135 -18.712 -10.824 1.00 90.00 863 PRO A O 1
ATOM 6656 N N . ASP A 1 864 ? -7.665 -17.303 -9.158 1.00 91.06 864 ASP A N 1
ATOM 6657 C CA . ASP A 1 864 ? -8.969 -17.358 -8.505 1.00 91.06 864 ASP A CA 1
ATOM 6658 C C . ASP A 1 864 ? -10.094 -16.716 -9.327 1.00 91.06 864 ASP A C 1
ATOM 6660 O O . ASP A 1 864 ? -11.200 -17.245 -9.302 1.00 91.06 864 ASP A O 1
ATOM 6664 N N . ALA A 1 865 ? -9.841 -15.667 -10.119 1.00 94.75 865 ALA A N 1
ATOM 6665 C CA . ALA A 1 865 ? -10.886 -14.966 -10.865 1.00 94.75 865 ALA A CA 1
ATOM 6666 C C . ALA A 1 865 ? -11.570 -15.897 -11.871 1.00 94.75 865 ALA A C 1
ATOM 6668 O O . ALA A 1 865 ? -12.795 -15.876 -12.009 1.00 94.75 865 ALA A O 1
ATOM 6669 N N . ARG A 1 866 ? -10.799 -16.792 -12.506 1.00 94.88 866 ARG A N 1
ATOM 6670 C CA . ARG A 1 866 ? -11.337 -17.858 -13.361 1.00 94.88 866 ARG A CA 1
ATOM 6671 C C . ARG A 1 866 ? -12.232 -18.810 -12.566 1.00 94.88 866 ARG A C 1
ATOM 6673 O O . ARG A 1 866 ? -13.342 -19.094 -13.005 1.00 94.88 866 ARG A O 1
ATOM 6680 N N . LEU A 1 867 ? -11.790 -19.253 -11.389 1.00 95.75 867 LEU A N 1
ATOM 6681 C CA . LEU A 1 867 ? -12.550 -20.167 -10.524 1.00 95.75 867 LEU A CA 1
ATOM 6682 C C . LEU A 1 867 ? -13.828 -19.514 -9.970 1.00 95.75 867 LEU A C 1
ATOM 6684 O O . LEU A 1 867 ? -14.878 -20.152 -9.893 1.00 95.75 867 LEU A O 1
ATOM 6688 N N . MET A 1 868 ? -13.759 -18.234 -9.605 1.00 97.38 868 MET A N 1
ATOM 6689 C CA . MET A 1 868 ? -14.903 -17.434 -9.172 1.00 97.38 868 MET A CA 1
ATOM 6690 C C . MET A 1 868 ? -15.911 -17.266 -10.310 1.00 97.38 868 MET A C 1
ATOM 6692 O O . MET A 1 868 ? -17.110 -17.438 -10.092 1.00 97.38 868 MET A O 1
ATOM 6696 N N . TRP A 1 869 ? -15.444 -16.980 -11.529 1.00 97.88 869 TRP A N 1
ATOM 6697 C CA . TRP A 1 869 ? -16.298 -16.902 -12.713 1.00 97.88 869 TRP A CA 1
ATOM 6698 C C . TRP A 1 869 ? -16.969 -18.240 -13.035 1.00 97.88 869 TRP A C 1
ATOM 6700 O O . TRP A 1 869 ? -18.185 -18.288 -13.217 1.00 97.88 869 TRP A O 1
ATOM 6710 N N . GLU A 1 870 ? -16.217 -19.341 -13.050 1.00 96.31 870 GLU A N 1
ATOM 6711 C CA . GLU A 1 870 ? -16.755 -20.692 -13.268 1.00 96.31 870 GLU A CA 1
ATOM 6712 C C . GLU A 1 870 ? -17.800 -21.084 -12.217 1.00 96.31 870 GLU A C 1
ATOM 6714 O O . GLU A 1 870 ? -18.754 -21.794 -12.527 1.00 96.31 870 GLU A O 1
ATOM 6719 N N . PHE A 1 871 ? -17.656 -20.615 -10.975 1.00 97.81 871 PHE A N 1
ATOM 6720 C CA . PHE A 1 871 ? -18.682 -20.784 -9.952 1.00 97.81 871 PHE A CA 1
ATOM 6721 C C . PHE A 1 871 ? -19.923 -19.935 -10.247 1.00 97.81 871 PHE A C 1
ATOM 6723 O O . PHE A 1 871 ? -21.027 -20.471 -10.325 1.00 97.81 871 PHE A O 1
ATOM 6730 N N . MET A 1 872 ? -19.756 -18.620 -10.411 1.00 98.31 872 MET A N 1
ATOM 6731 C CA . MET A 1 872 ? -20.874 -17.677 -10.527 1.00 98.31 872 MET A CA 1
ATOM 6732 C C . MET A 1 872 ? -21.678 -17.867 -11.820 1.00 98.31 872 MET A C 1
ATOM 6734 O O . MET A 1 872 ? -22.905 -17.807 -11.789 1.00 98.31 872 MET A O 1
ATOM 6738 N N . SER A 1 873 ? -21.014 -18.169 -12.937 1.00 97.69 873 SER A N 1
ATOM 6739 C CA . SER A 1 873 ? -21.636 -18.328 -14.263 1.00 97.69 873 SER A CA 1
ATOM 6740 C C . SER A 1 873 ? -22.609 -19.508 -14.377 1.00 97.69 873 SER A C 1
ATOM 6742 O O . SER A 1 873 ? -23.395 -19.559 -15.322 1.00 97.69 873 SER A O 1
ATOM 6744 N N . LYS A 1 874 ? -22.632 -20.424 -13.398 1.00 96.88 874 LYS A N 1
ATOM 6745 C CA . LYS A 1 874 ? -23.658 -21.477 -13.295 1.00 96.88 874 LYS A CA 1
ATOM 6746 C C . LYS A 1 874 ? -25.047 -20.924 -12.985 1.00 96.88 874 LYS A C 1
ATOM 6748 O O . LYS A 1 874 ? -26.033 -21.637 -13.151 1.00 96.88 874 LYS A O 1
ATOM 6753 N N . TYR A 1 875 ? -25.129 -19.695 -12.482 1.00 97.69 875 TYR A N 1
ATOM 6754 C CA . TYR A 1 875 ? -26.331 -19.170 -11.855 1.00 97.69 875 TYR A CA 1
ATOM 6755 C C . TYR A 1 875 ? -26.944 -18.022 -12.652 1.00 97.69 875 TYR A C 1
ATOM 6757 O O . TYR A 1 875 ? -26.242 -17.123 -13.118 1.00 97.69 875 TYR A O 1
ATOM 6765 N N . ALA A 1 876 ? -28.270 -18.026 -12.734 1.00 97.25 876 ALA A N 1
ATOM 6766 C CA . ALA A 1 876 ? -29.089 -16.877 -13.104 1.00 97.25 876 ALA A CA 1
ATOM 6767 C C . ALA A 1 876 ? -30.179 -16.658 -12.047 1.00 97.25 876 ALA A C 1
ATOM 6769 O O . ALA A 1 876 ? -30.471 -17.552 -11.251 1.00 97.25 876 ALA A O 1
ATOM 6770 N N . ARG A 1 877 ? -30.800 -15.478 -12.036 1.00 95.25 877 ARG A N 1
ATOM 6771 C CA . ARG A 1 877 ? -31.943 -15.166 -11.176 1.00 95.25 877 ARG A CA 1
ATOM 6772 C C . ARG A 1 877 ? -33.214 -14.988 -11.989 1.00 95.25 877 ARG A C 1
ATOM 6774 O O . ARG A 1 877 ? -33.261 -14.174 -12.908 1.00 95.25 877 ARG A O 1
ATOM 6781 N N . ASP A 1 878 ? -34.265 -15.698 -11.601 1.00 93.88 878 ASP A N 1
ATOM 6782 C CA . ASP A 1 878 ? -35.601 -15.455 -12.130 1.00 93.88 878 ASP A CA 1
ATOM 6783 C C . ASP A 1 878 ? -36.087 -14.069 -11.675 1.00 93.88 878 ASP A C 1
ATOM 6785 O O . ASP A 1 878 ? -36.239 -13.798 -10.482 1.00 93.88 878 ASP A O 1
ATOM 6789 N N . LEU A 1 879 ? -36.323 -13.174 -12.634 1.00 92.50 879 LEU A N 1
ATOM 6790 C CA . LEU A 1 879 ? -36.679 -11.779 -12.364 1.00 92.50 879 LEU A CA 1
ATOM 6791 C C . LEU A 1 879 ? -38.122 -11.599 -11.866 1.00 92.50 879 LEU A C 1
ATOM 6793 O O . LEU A 1 879 ? -38.451 -10.544 -11.319 1.00 92.50 879 LEU A O 1
ATOM 6797 N N . GLU A 1 880 ? -38.994 -12.592 -12.056 1.00 91.06 880 GLU A N 1
ATOM 6798 C CA . GLU A 1 880 ? -40.382 -12.557 -11.588 1.00 91.06 880 GLU A CA 1
ATOM 6799 C C . GLU A 1 880 ? -40.523 -13.159 -10.189 1.00 91.06 880 GLU A C 1
ATOM 6801 O O . GLU A 1 880 ? -41.231 -12.605 -9.342 1.00 91.06 880 GLU A O 1
ATOM 6806 N N . THR A 1 881 ? -39.879 -14.302 -9.950 1.00 89.88 881 THR A N 1
ATOM 6807 C CA . THR A 1 881 ? -40.025 -15.078 -8.710 1.00 89.88 881 THR A CA 1
ATOM 6808 C C . THR A 1 881 ? -38.926 -14.796 -7.694 1.00 89.88 881 THR A C 1
ATOM 6810 O O . THR A 1 881 ? -39.161 -14.947 -6.497 1.00 89.88 881 THR A O 1
ATOM 6813 N N . GLY A 1 882 ? -37.752 -14.358 -8.152 1.00 88.19 882 GLY A N 1
ATOM 6814 C CA . GLY A 1 882 ? -36.562 -14.178 -7.330 1.00 88.19 882 GLY A CA 1
ATOM 6815 C C . GLY A 1 882 ? -35.794 -15.469 -7.048 1.00 88.19 882 GLY A C 1
ATOM 6816 O O . GLY A 1 882 ? -34.804 -15.400 -6.325 1.00 88.19 882 GLY A O 1
ATOM 6817 N N . GLU A 1 883 ? -36.208 -16.622 -7.583 1.00 89.88 883 GLU A N 1
ATOM 6818 C CA . GLU A 1 883 ? -35.521 -17.902 -7.371 1.00 89.88 883 GLU A CA 1
ATOM 6819 C C . GLU A 1 883 ? -34.227 -18.011 -8.198 1.00 89.88 883 GLU A C 1
ATOM 6821 O O . GLU A 1 883 ? -34.121 -17.476 -9.306 1.00 89.88 883 GLU A O 1
ATOM 6826 N N . THR A 1 884 ? -33.233 -18.724 -7.662 1.00 94.06 884 THR A N 1
ATOM 6827 C CA . THR A 1 884 ? -31.999 -19.060 -8.388 1.00 94.06 884 THR A CA 1
ATOM 6828 C C . THR A 1 884 ? -32.237 -20.160 -9.434 1.00 94.06 884 THR A C 1
ATOM 6830 O O . THR A 1 884 ? -32.860 -21.183 -9.149 1.00 94.06 884 THR A O 1
ATOM 6833 N N . ILE A 1 885 ? -31.672 -19.983 -10.631 1.00 94.25 885 ILE A N 1
ATOM 6834 C CA . ILE A 1 885 ? -31.681 -20.921 -11.765 1.00 94.25 885 ILE A CA 1
ATOM 6835 C C . ILE A 1 885 ? -30.264 -21.479 -11.976 1.00 94.25 885 ILE A C 1
ATOM 6837 O O . ILE A 1 885 ? -29.297 -20.718 -11.982 1.00 94.25 885 ILE A O 1
ATOM 6841 N N . ARG A 1 886 ? -30.143 -22.799 -12.188 1.00 92.81 886 ARG A N 1
ATOM 6842 C CA . ARG A 1 886 ? -28.883 -23.504 -12.500 1.00 92.81 886 ARG A CA 1
ATOM 6843 C C . ARG A 1 886 ? -28.735 -23.746 -14.001 1.00 92.81 886 ARG A C 1
ATOM 6845 O O . ARG A 1 886 ? -29.221 -24.750 -14.517 1.00 92.81 886 ARG A O 1
ATOM 6852 N N . LEU A 1 887 ? -28.030 -22.846 -14.677 1.00 93.25 887 LEU A N 1
ATOM 6853 C CA . LEU A 1 887 ? -27.811 -22.862 -16.127 1.00 93.25 887 LEU A CA 1
ATOM 6854 C C . LEU A 1 887 ? -27.024 -24.093 -16.601 1.00 93.25 887 LEU A C 1
ATOM 6856 O O . LEU A 1 887 ? -27.239 -24.582 -17.704 1.00 93.25 887 LEU A O 1
ATOM 6860 N N . ASP A 1 888 ? -26.132 -24.624 -15.767 1.00 89.81 888 ASP A N 1
ATOM 6861 C CA . ASP A 1 888 ? -25.315 -25.806 -16.068 1.00 89.81 888 ASP A CA 1
ATOM 6862 C C . ASP A 1 888 ? -26.084 -27.136 -15.958 1.00 89.81 888 ASP A C 1
ATOM 6864 O O . ASP A 1 888 ? -25.596 -28.172 -16.416 1.00 89.81 888 ASP A O 1
ATOM 6868 N N . LEU A 1 889 ? -27.278 -27.122 -15.356 1.00 85.81 889 LEU A N 1
ATOM 6869 C CA . LEU A 1 889 ? -28.141 -28.296 -15.188 1.00 85.81 889 LEU A CA 1
ATOM 6870 C C . LEU A 1 889 ? -29.343 -28.307 -16.141 1.00 85.81 889 LEU A C 1
ATOM 6872 O O . LEU A 1 889 ? -30.057 -29.314 -16.206 1.00 85.81 889 LEU A O 1
ATOM 6876 N N . GLU A 1 890 ? -29.581 -27.222 -16.878 1.00 76.06 890 GLU A N 1
ATOM 6877 C CA . GLU A 1 890 ? -30.618 -27.184 -17.904 1.00 76.06 890 GLU A CA 1
ATOM 6878 C C . GLU A 1 890 ? -30.215 -28.058 -19.105 1.00 76.06 890 GLU A C 1
ATOM 6880 O O . GLU A 1 890 ? -29.086 -28.017 -19.593 1.00 76.06 890 GLU A O 1
ATOM 6885 N N . ASP A 1 891 ? -31.142 -28.900 -19.580 1.00 55.41 891 ASP A N 1
ATOM 6886 C CA . ASP A 1 891 ? -30.942 -29.667 -20.814 1.00 55.41 891 ASP A CA 1
ATOM 6887 C C . ASP A 1 891 ? -30.771 -28.648 -21.958 1.00 55.41 891 ASP A C 1
ATOM 6889 O O . ASP A 1 891 ? -31.649 -27.792 -22.096 1.00 55.41 891 ASP A O 1
ATOM 6893 N N . PRO A 1 892 ? -29.712 -28.703 -22.793 1.00 48.91 892 PRO A N 1
ATOM 6894 C CA . PRO A 1 892 ? -29.468 -27.743 -23.885 1.00 48.91 892 PRO A CA 1
ATOM 6895 C C . PRO A 1 892 ? -30.535 -27.749 -25.011 1.00 48.91 892 PRO A C 1
ATOM 6897 O O . PRO A 1 892 ? -30.283 -27.333 -26.143 1.00 48.91 892 PRO A O 1
ATOM 6900 N N . GLY A 1 893 ? -31.738 -28.250 -24.734 1.00 39.94 893 GLY A N 1
ATOM 6901 C CA . GLY A 1 893 ? -32.859 -28.401 -25.641 1.00 39.94 893 GLY A CA 1
ATOM 6902 C C . GLY A 1 893 ? -33.482 -27.078 -26.090 1.00 39.94 893 GLY A C 1
ATOM 6903 O O . GLY A 1 893 ? -34.243 -26.452 -25.363 1.00 39.94 893 GLY A O 1
ATOM 6904 N N . ASP A 1 894 ? -33.256 -26.792 -27.374 1.00 37.50 894 ASP A N 1
ATOM 6905 C CA . ASP A 1 894 ? -34.035 -25.937 -28.290 1.00 37.50 894 ASP A CA 1
ATOM 6906 C C . ASP A 1 894 ? -33.717 -24.433 -28.364 1.00 37.50 894 ASP A C 1
ATOM 6908 O O . ASP A 1 894 ? -34.394 -23.707 -29.086 1.00 37.50 894 ASP A O 1
ATOM 6912 N N . ASN A 1 895 ? -32.608 -23.979 -27.774 1.00 38.00 895 ASN A N 1
ATOM 6913 C CA . ASN A 1 895 ? -32.002 -22.685 -28.121 1.00 38.00 895 ASN A CA 1
ATOM 6914 C C . ASN A 1 895 ? -30.781 -22.894 -29.023 1.00 38.00 895 ASN A C 1
ATOM 6916 O O . ASN A 1 895 ? -29.641 -22.652 -28.641 1.00 38.00 895 ASN A O 1
ATOM 6920 N N . THR A 1 896 ? -31.018 -23.367 -30.249 1.00 30.42 896 THR A N 1
ATOM 6921 C CA . THR A 1 896 ? -30.037 -23.174 -31.329 1.00 30.42 896 THR A CA 1
ATOM 6922 C C . THR A 1 896 ? -30.260 -21.760 -31.869 1.00 30.42 896 THR A C 1
ATOM 6924 O O . THR A 1 896 ? -31.354 -21.506 -32.381 1.00 30.42 896 THR A O 1
ATOM 6927 N N . PRO A 1 897 ? -29.300 -20.822 -31.781 1.00 36.81 897 PRO A N 1
ATOM 6928 C CA . PRO A 1 897 ? -29.414 -19.562 -32.500 1.00 36.81 897 PRO A CA 1
ATOM 6929 C C . PRO A 1 897 ? -29.517 -19.893 -33.989 1.00 36.81 897 PRO A C 1
ATOM 6931 O O . PRO A 1 897 ? -28.667 -20.596 -34.538 1.00 36.81 897 PRO A O 1
ATOM 6934 N N . GLY A 1 898 ? -30.601 -19.462 -34.632 1.00 31.83 898 GLY A N 1
ATOM 6935 C CA . GLY A 1 898 ? -30.760 -19.634 -36.067 1.00 31.83 898 GLY A CA 1
ATOM 6936 C C . GLY A 1 898 ? -29.611 -18.942 -36.793 1.00 31.83 898 GLY A C 1
ATOM 6937 O O . GLY A 1 898 ? -29.441 -17.733 -36.664 1.00 31.83 898 GLY A O 1
ATOM 6938 N N . GLU A 1 899 ? -28.838 -19.708 -37.563 1.00 38.28 899 GLU A N 1
ATOM 6939 C CA . GLU A 1 899 ? -27.968 -19.172 -38.607 1.00 38.28 899 GLU A CA 1
ATOM 6940 C C . GLU A 1 899 ? -28.832 -18.418 -39.632 1.00 38.28 899 GLU A C 1
ATOM 6942 O O . GLU A 1 899 ? -29.311 -18.990 -40.611 1.00 38.28 899 GLU A O 1
ATOM 6947 N N . GLU A 1 900 ? -29.022 -17.118 -39.438 1.00 31.56 900 GLU A N 1
ATOM 6948 C CA . GLU A 1 900 ? -29.248 -16.192 -40.542 1.00 31.56 900 GLU A CA 1
ATOM 6949 C C . GLU A 1 900 ? -28.244 -15.051 -40.410 1.00 31.56 900 GLU A C 1
ATOM 6951 O O . GLU A 1 900 ? -28.382 -14.159 -39.582 1.00 31.56 900 GLU A O 1
ATOM 6956 N N . VAL A 1 901 ? -27.208 -15.111 -41.246 1.00 33.91 901 VAL A N 1
ATOM 6957 C CA . VAL A 1 901 ? -26.307 -13.994 -41.531 1.00 33.91 901 VAL A CA 1
ATOM 6958 C C . VAL A 1 901 ? -26.934 -13.180 -42.664 1.00 33.91 901 VAL A C 1
ATOM 6960 O O . VAL A 1 901 ? -27.019 -13.695 -43.785 1.00 33.91 901 VAL A O 1
ATOM 6963 N N . PRO A 1 902 ? -27.324 -11.912 -42.456 1.00 31.52 902 PRO A N 1
ATOM 6964 C CA . PRO A 1 902 ? -27.344 -10.938 -43.527 1.00 31.52 902 PRO A CA 1
ATOM 6965 C C . PRO A 1 902 ? -25.972 -10.263 -43.583 1.00 31.52 902 PRO A C 1
ATOM 6967 O O . PRO A 1 902 ? -25.535 -9.602 -42.649 1.00 31.52 902 PRO A O 1
ATOM 6970 N N . ASP A 1 903 ? -25.299 -10.464 -44.709 1.00 42.38 903 ASP A N 1
ATOM 6971 C CA . ASP A 1 903 ? -24.199 -9.630 -45.180 1.00 42.38 903 ASP A CA 1
ATOM 6972 C C . ASP A 1 903 ? -24.755 -8.243 -45.544 1.00 42.38 903 ASP A C 1
ATOM 6974 O O . ASP A 1 903 ? -25.418 -8.092 -46.576 1.00 42.38 903 ASP A O 1
ATOM 6978 N N . ASP A 1 904 ? -24.494 -7.234 -44.714 1.00 34.03 904 ASP A N 1
ATOM 6979 C CA . ASP A 1 904 ? -24.363 -5.861 -45.188 1.00 34.03 904 ASP A CA 1
ATOM 6980 C C . ASP A 1 904 ? -23.144 -5.154 -44.580 1.00 34.03 904 ASP A C 1
ATOM 6982 O O . ASP A 1 904 ? -23.114 -4.663 -43.457 1.00 34.03 904 ASP A O 1
ATOM 6986 N N . GLY A 1 905 ? -22.088 -5.073 -45.392 1.00 39.81 905 GLY A N 1
ATOM 6987 C CA . GLY A 1 905 ? -20.973 -4.172 -45.151 1.00 39.81 905 GLY A CA 1
ATOM 6988 C C . GLY A 1 905 ? -21.454 -2.731 -44.958 1.00 39.81 905 GLY A C 1
ATOM 6989 O O . GLY A 1 905 ? -21.914 -2.080 -45.899 1.00 39.81 905 GLY A O 1
ATOM 6990 N N . GLY A 1 906 ? -21.274 -2.230 -43.741 1.00 28.14 906 GLY A N 1
ATOM 6991 C CA . GLY A 1 906 ? -21.447 -0.837 -43.368 1.00 28.14 906 GLY A CA 1
ATOM 6992 C C . GLY A 1 906 ? -20.399 -0.448 -42.333 1.00 28.14 906 GLY A C 1
ATOM 6993 O O . GLY A 1 906 ? -20.601 -0.639 -41.143 1.00 28.14 906 GLY A O 1
ATOM 6994 N N . ASP A 1 907 ? -19.282 0.106 -42.804 1.00 34.91 907 ASP A N 1
ATOM 6995 C CA . ASP A 1 907 ? -18.458 1.038 -42.029 1.00 34.91 907 ASP A CA 1
ATOM 6996 C C . ASP A 1 907 ? -19.376 2.179 -41.565 1.00 34.91 907 ASP A C 1
ATOM 6998 O O . ASP A 1 907 ? -19.826 3.008 -42.362 1.00 34.91 907 ASP A O 1
ATOM 7002 N N . GLY A 1 908 ? -19.734 2.136 -40.287 1.00 26.03 908 GLY A N 1
ATOM 7003 C CA . GLY A 1 908 ? -20.543 3.139 -39.627 1.00 26.03 908 GLY A CA 1
ATOM 7004 C C . GLY A 1 908 ? -20.195 3.160 -38.152 1.00 26.03 908 GLY A C 1
ATOM 7005 O O . GLY A 1 908 ? -20.822 2.473 -37.356 1.00 26.03 908 GLY A O 1
ATOM 7006 N N . THR A 1 909 ? -19.196 3.961 -37.787 1.00 28.45 909 THR A N 1
ATOM 7007 C CA . THR A 1 909 ? -19.010 4.419 -36.408 1.00 28.45 909 THR A CA 1
ATOM 7008 C C . THR A 1 909 ? -20.290 5.127 -35.964 1.00 28.45 909 THR A C 1
ATOM 7010 O O . THR A 1 909 ? -20.627 6.188 -36.498 1.00 28.45 909 THR A O 1
ATOM 7013 N N . VAL A 1 910 ? -21.032 4.531 -35.032 1.00 30.20 910 VAL A N 1
ATOM 7014 C CA . VAL A 1 910 ? -22.171 5.184 -34.385 1.00 30.20 910 VAL A CA 1
ATOM 7015 C C . VAL A 1 910 ? -21.664 5.773 -33.075 1.00 30.20 910 VAL A C 1
ATOM 7017 O O . VAL A 1 910 ? -21.389 5.043 -32.128 1.00 30.20 910 VAL A O 1
ATOM 7020 N N . ASP A 1 911 ? -21.519 7.097 -33.042 1.00 29.58 911 ASP A N 1
ATOM 7021 C CA . ASP A 1 911 ? -21.291 7.841 -31.805 1.00 29.58 911 ASP A CA 1
ATOM 7022 C C . ASP A 1 911 ? -22.520 7.682 -30.898 1.00 29.58 911 ASP A C 1
ATOM 7024 O O . ASP A 1 911 ? -23.621 8.131 -31.232 1.00 29.58 911 ASP A O 1
ATOM 7028 N N . VAL A 1 912 ? -22.335 7.034 -29.748 1.00 35.44 912 VAL A N 1
ATOM 7029 C CA . VAL A 1 912 ? -23.329 6.982 -28.671 1.00 35.44 912 VAL A CA 1
ATOM 7030 C C . VAL A 1 912 ? -23.271 8.317 -27.918 1.00 35.44 912 VAL A C 1
ATOM 7032 O O . VAL A 1 912 ? -22.265 8.642 -27.288 1.00 35.44 912 VAL A O 1
ATOM 7035 N N . GLU A 1 913 ? -24.334 9.121 -28.007 1.00 29.56 913 GLU A N 1
ATOM 7036 C CA . GLU A 1 913 ? -24.475 10.372 -27.247 1.00 29.56 913 GLU A CA 1
ATOM 7037 C C . GLU A 1 913 ? -24.515 10.081 -25.734 1.00 29.56 913 GLU A C 1
ATOM 7039 O O . GLU A 1 913 ? -25.363 9.328 -25.258 1.00 29.56 913 GLU A O 1
ATOM 7044 N N . GLN A 1 914 ? -23.598 10.694 -24.976 1.00 33.06 914 GLN A N 1
ATOM 7045 C CA . GLN A 1 914 ? -23.457 10.495 -23.531 1.00 33.06 914 GLN A CA 1
ATOM 7046 C C . GLN A 1 914 ? -24.454 11.323 -22.702 1.00 33.06 914 GLN A C 1
ATOM 7048 O O . GLN A 1 914 ? -24.496 12.549 -22.849 1.00 33.06 914 GLN A O 1
ATOM 7053 N N . PRO A 1 915 ? -25.159 10.718 -21.729 1.00 31.22 915 PRO A N 1
ATOM 7054 C CA . PRO A 1 915 ? -25.655 11.418 -20.557 1.00 31.22 915 PRO A CA 1
ATOM 7055 C C . PRO A 1 915 ? -24.638 11.247 -19.415 1.00 31.22 915 PRO A C 1
ATOM 7057 O O . PRO A 1 915 ? -24.639 10.242 -18.714 1.00 31.22 915 PRO A O 1
ATOM 7060 N N . GLY A 1 916 ? -23.738 12.219 -19.255 1.00 38.34 916 GLY A N 1
ATOM 7061 C CA . GLY A 1 916 ? -22.751 12.261 -18.168 1.00 38.34 916 GLY A CA 1
ATOM 7062 C C . GLY A 1 916 ? -21.465 12.972 -18.587 1.00 38.34 916 GLY A C 1
ATOM 7063 O O . GLY A 1 916 ? -21.065 12.910 -19.746 1.00 38.34 916 GLY A O 1
ATOM 7064 N N . SER A 1 917 ? -20.816 13.686 -17.668 1.00 42.69 917 SER A N 1
ATOM 7065 C CA . SER A 1 917 ? -19.470 14.228 -17.887 1.00 42.69 917 SER A CA 1
ATOM 7066 C C . SER A 1 917 ? -18.430 13.145 -17.581 1.00 42.69 917 SER A C 1
ATOM 7068 O O . SER A 1 917 ? -17.809 13.180 -16.523 1.00 42.69 917 SER A O 1
ATOM 7070 N N . GLY A 1 918 ? -18.293 12.150 -18.460 1.00 51.94 918 GLY A N 1
ATOM 7071 C CA . GLY A 1 918 ? -17.300 11.077 -18.324 1.00 51.94 918 GLY A CA 1
ATOM 7072 C C . GLY A 1 918 ? -16.184 11.181 -19.365 1.00 51.94 918 GLY A C 1
ATOM 7073 O O . GLY A 1 918 ? -16.429 11.564 -20.511 1.00 51.94 918 GLY A O 1
ATOM 7074 N N . SER A 1 919 ? -14.951 10.844 -18.983 1.00 69.00 919 SER A N 1
ATOM 7075 C CA . SER A 1 919 ? -13.849 10.597 -19.921 1.00 69.00 919 SER A CA 1
ATOM 7076 C C . SER A 1 919 ? -13.914 9.149 -20.427 1.00 69.00 919 SER A C 1
ATOM 7078 O O . SER A 1 919 ? -14.346 8.233 -19.722 1.00 69.00 919 SER A O 1
ATOM 7080 N N . VAL A 1 920 ? -13.494 8.932 -21.678 1.00 68.25 920 VAL A N 1
ATOM 7081 C CA . VAL A 1 920 ? -13.337 7.592 -22.262 1.00 68.25 920 VAL A CA 1
ATOM 7082 C C . VAL A 1 920 ? -11.852 7.313 -22.409 1.00 68.25 920 VAL A C 1
ATOM 7084 O O . VAL A 1 920 ? -11.136 8.102 -23.030 1.00 68.25 920 VAL A O 1
ATOM 7087 N N . VAL A 1 921 ? -11.398 6.190 -21.860 1.00 64.06 921 VAL A N 1
ATOM 7088 C CA . VAL A 1 921 ? -10.011 5.730 -21.962 1.00 64.06 921 VAL A CA 1
ATOM 7089 C C . VAL A 1 921 ? -10.030 4.290 -22.466 1.00 64.06 921 VAL A C 1
ATOM 7091 O O . VAL A 1 921 ? -10.646 3.418 -21.860 1.00 64.06 921 VAL A O 1
ATOM 7094 N N . GLN A 1 922 ? -9.375 4.015 -23.593 1.00 60.25 922 GLN A N 1
ATOM 7095 C CA . GLN A 1 922 ? -9.158 2.629 -24.011 1.00 60.25 922 GLN A CA 1
ATOM 7096 C C . GLN A 1 922 ? -8.198 1.966 -23.014 1.00 60.25 922 GLN A C 1
ATOM 7098 O O . GLN A 1 922 ? -7.199 2.582 -22.639 1.00 60.25 922 GLN A O 1
ATOM 7103 N N . THR A 1 923 ? -8.516 0.757 -22.546 1.00 57.44 923 THR A N 1
ATOM 7104 C CA . THR A 1 923 ? -7.554 -0.015 -21.743 1.00 57.44 923 THR A CA 1
ATOM 7105 C C . THR A 1 923 ? -6.467 -0.584 -22.655 1.00 57.44 923 THR A C 1
ATOM 7107 O O . THR A 1 923 ? -6.689 -0.738 -23.855 1.00 57.44 923 THR A O 1
ATOM 7110 N N . GLY A 1 924 ? -5.266 -0.795 -22.117 1.00 56.28 924 GLY A N 1
ATOM 7111 C CA . GLY A 1 924 ? -4.095 -1.143 -22.920 1.00 56.28 924 GLY A CA 1
ATOM 7112 C C . GLY A 1 924 ? -3.348 0.065 -23.489 1.00 56.28 924 GLY A C 1
ATOM 7113 O O . GLY A 1 924 ? -3.732 1.223 -23.310 1.00 56.28 924 GLY A O 1
ATOM 7114 N N . ASP A 1 925 ? -2.218 -0.204 -24.144 1.00 54.25 925 ASP A N 1
ATOM 7115 C CA . ASP A 1 925 ? -1.415 0.813 -24.823 1.00 54.25 925 ASP A CA 1
ATOM 7116 C C . ASP A 1 925 ? -1.830 0.954 -26.302 1.00 54.25 925 ASP A C 1
ATOM 7118 O O . ASP A 1 925 ? -1.362 0.173 -27.133 1.00 54.25 925 ASP A O 1
ATOM 7122 N N . PRO A 1 926 ? -2.653 1.953 -26.691 1.00 43.56 926 PRO A N 1
ATOM 7123 C CA . PRO A 1 926 ? -2.972 2.184 -28.103 1.00 43.56 926 PRO A CA 1
ATOM 7124 C C . PRO A 1 926 ? -1.774 2.755 -28.884 1.00 43.56 926 PRO A C 1
ATOM 7126 O O . PRO A 1 926 ? -1.837 2.925 -30.105 1.00 43.56 926 PRO A O 1
ATOM 7129 N N . THR A 1 927 ? -0.676 3.093 -28.200 1.00 40.12 927 THR A N 1
ATOM 7130 C CA . THR A 1 927 ? 0.539 3.621 -28.810 1.00 40.12 927 THR A CA 1
ATOM 7131 C C . THR A 1 927 ? 1.335 2.459 -29.395 1.00 40.12 927 THR A C 1
ATOM 7133 O O . THR A 1 927 ? 2.123 1.814 -28.711 1.00 40.12 927 THR A O 1
ATOM 7136 N N . SER A 1 928 ? 1.204 2.208 -30.699 1.00 38.22 928 SER A N 1
ATOM 7137 C CA . SER A 1 928 ? 2.259 1.472 -31.396 1.00 38.22 928 SER A CA 1
ATOM 7138 C C . SER A 1 928 ? 3.555 2.271 -31.231 1.00 38.22 928 SER A C 1
ATOM 7140 O O . SER A 1 928 ? 3.642 3.400 -31.725 1.00 38.22 928 SER A O 1
ATOM 7142 N N . MET A 1 929 ? 4.573 1.703 -30.582 1.00 41.62 929 MET A N 1
ATOM 7143 C CA . MET A 1 929 ? 5.891 2.333 -30.382 1.00 41.62 929 MET A CA 1
ATOM 7144 C C . MET A 1 929 ? 6.677 2.515 -31.695 1.00 41.62 929 MET A C 1
ATOM 7146 O O . MET A 1 929 ? 7.864 2.840 -31.697 1.00 41.62 929 MET A O 1
ATOM 7150 N N . THR A 1 930 ? 6.022 2.348 -32.848 1.00 35.34 930 THR A N 1
ATOM 7151 C CA . THR A 1 930 ? 6.551 2.729 -34.150 1.00 35.34 930 THR A CA 1
ATOM 7152 C C . THR A 1 930 ? 6.753 4.234 -34.187 1.00 35.34 930 THR A C 1
ATOM 7154 O O . THR A 1 930 ? 5.794 4.989 -34.323 1.00 35.34 930 THR A O 1
ATOM 7157 N N . ALA A 1 931 ? 8.024 4.621 -34.056 1.00 32.03 931 ALA A N 1
ATOM 7158 C CA . ALA A 1 931 ? 8.624 5.910 -34.366 1.00 32.03 931 ALA A CA 1
ATOM 7159 C C . ALA A 1 931 ? 7.619 7.058 -34.521 1.00 32.03 931 ALA A C 1
ATOM 7161 O O . ALA A 1 931 ? 6.965 7.184 -35.560 1.00 32.03 931 ALA A O 1
ATOM 7162 N N . TYR A 1 932 ? 7.613 7.972 -33.548 1.00 30.12 932 TYR A N 1
ATOM 7163 C CA . TYR A 1 932 ? 7.229 9.357 -33.790 1.00 30.12 932 TYR A CA 1
ATOM 7164 C C . TYR A 1 932 ? 8.013 9.865 -35.009 1.00 30.12 932 TYR A C 1
ATOM 7166 O O . TYR A 1 932 ? 9.131 10.373 -34.906 1.00 30.12 932 TYR A O 1
ATOM 7174 N N . ALA A 1 933 ? 7.437 9.713 -36.201 1.00 26.52 933 ALA A N 1
ATOM 7175 C CA . ALA A 1 933 ? 7.856 10.463 -37.358 1.00 26.52 933 ALA A CA 1
ATOM 7176 C C . ALA A 1 933 ? 7.670 11.915 -36.946 1.00 26.52 933 ALA A C 1
ATOM 7178 O O . ALA A 1 933 ? 6.558 12.337 -36.641 1.00 26.52 933 ALA A O 1
ATOM 7179 N N . VAL A 1 934 ? 8.786 12.634 -36.862 1.00 29.77 934 VAL A N 1
ATOM 7180 C CA . VAL A 1 934 ? 8.897 14.049 -36.518 1.00 29.77 934 VAL A CA 1
ATOM 7181 C C . VAL A 1 934 ? 7.840 14.860 -37.280 1.00 29.77 934 VAL A C 1
ATOM 7183 O O . VAL A 1 934 ? 8.076 15.370 -38.371 1.00 29.77 934 VAL A O 1
ATOM 7186 N N . ALA A 1 935 ? 6.657 14.993 -36.692 1.00 26.75 935 ALA A N 1
ATOM 7187 C CA . ALA A 1 935 ? 5.558 15.831 -37.148 1.00 26.75 935 ALA A CA 1
ATOM 7188 C C . ALA A 1 935 ? 5.303 16.900 -36.080 1.00 26.75 935 ALA A C 1
ATOM 7190 O O . ALA A 1 935 ? 4.184 17.154 -35.660 1.00 26.75 935 ALA A O 1
ATOM 7191 N N . GLY A 1 936 ? 6.391 17.509 -35.601 1.00 27.20 936 GLY A N 1
ATOM 7192 C CA . GLY A 1 936 ? 6.382 18.448 -34.483 1.00 27.20 936 GLY A CA 1
ATOM 7193 C C . GLY A 1 936 ? 7.295 19.654 -34.677 1.00 27.20 936 GLY A C 1
ATOM 7194 O O . GLY A 1 936 ? 7.698 20.260 -33.698 1.00 27.20 936 GLY A O 1
ATOM 7195 N N . ILE A 1 937 ? 7.647 20.025 -35.914 1.00 27.23 937 ILE A N 1
ATOM 7196 C CA . ILE A 1 937 ? 8.265 21.332 -36.215 1.00 27.23 937 ILE A CA 1
ATOM 7197 C C . ILE A 1 937 ? 7.661 21.882 -37.512 1.00 27.23 937 ILE A C 1
ATOM 7199 O O . ILE A 1 937 ? 8.324 21.942 -38.538 1.00 27.23 937 ILE A O 1
ATOM 7203 N N . MET A 1 938 ? 6.379 22.257 -37.495 1.00 25.81 938 MET A N 1
ATOM 7204 C CA . MET A 1 938 ? 5.762 23.086 -38.551 1.00 25.81 938 MET A CA 1
ATOM 7205 C C . MET A 1 938 ? 4.485 23.821 -38.076 1.00 25.81 938 MET A C 1
ATOM 7207 O O . MET A 1 938 ? 3.621 24.144 -38.882 1.00 25.81 938 MET A O 1
ATOM 7211 N N . ALA A 1 939 ? 4.350 24.134 -36.779 1.00 26.31 939 ALA A N 1
ATOM 7212 C CA . ALA A 1 939 ? 3.174 24.854 -36.254 1.00 26.31 939 ALA A CA 1
ATOM 7213 C C . ALA A 1 939 ? 3.463 26.253 -35.663 1.00 26.31 939 ALA A C 1
ATOM 7215 O O . ALA A 1 939 ? 2.540 26.917 -35.207 1.00 26.31 939 ALA A O 1
ATOM 7216 N N . VAL A 1 940 ? 4.704 26.764 -35.729 1.00 28.00 940 VAL A N 1
ATOM 7217 C CA . VAL A 1 940 ? 5.063 28.094 -35.166 1.00 28.00 940 VAL A CA 1
ATOM 7218 C C . VAL A 1 940 ? 5.370 29.165 -36.235 1.00 28.00 940 VAL A C 1
ATOM 7220 O O . VAL A 1 940 ? 5.728 30.290 -35.911 1.00 28.00 940 VAL A O 1
ATOM 7223 N N . VAL A 1 941 ? 5.155 28.901 -37.532 1.00 28.06 941 VAL A N 1
ATOM 7224 C CA . VAL A 1 941 ? 5.406 29.910 -38.599 1.00 28.06 941 VAL A CA 1
ATOM 7225 C C . VAL A 1 941 ? 4.140 30.360 -39.353 1.00 28.06 941 VAL A C 1
ATOM 7227 O O . VAL A 1 941 ? 4.209 31.211 -40.234 1.00 28.06 941 VAL A O 1
ATOM 7230 N N . LEU A 1 942 ? 2.944 29.908 -38.963 1.00 26.69 942 LEU A N 1
ATOM 7231 C CA . LEU A 1 942 ? 1.679 30.300 -39.614 1.00 26.69 942 LEU A CA 1
ATOM 7232 C C . LEU A 1 942 ? 0.704 31.065 -38.696 1.00 26.69 942 LEU A C 1
ATOM 7234 O O . LEU A 1 942 ? -0.507 30.946 -38.825 1.00 26.69 942 LEU A O 1
ATOM 7238 N N . MET A 1 943 ? 1.229 31.938 -37.829 1.00 26.73 943 MET A N 1
ATOM 7239 C CA . MET A 1 943 ? 0.471 33.058 -37.237 1.00 26.73 943 MET A CA 1
ATOM 7240 C C . MET A 1 943 ? 1.166 34.405 -37.483 1.00 26.73 943 MET A C 1
ATOM 7242 O O . MET A 1 943 ? 1.364 35.220 -36.588 1.00 26.73 943 MET A O 1
ATOM 7246 N N . ALA A 1 944 ? 1.543 34.665 -38.732 1.00 30.23 944 ALA A N 1
ATOM 7247 C CA . ALA A 1 944 ? 1.919 36.004 -39.175 1.00 30.23 944 ALA A CA 1
ATOM 7248 C C . ALA A 1 944 ? 1.372 36.252 -40.581 1.00 30.23 944 ALA A C 1
ATOM 7250 O O . ALA A 1 944 ? 2.099 36.276 -41.570 1.00 30.23 944 ALA A O 1
ATOM 7251 N N . GLY A 1 945 ? 0.057 36.428 -40.684 1.00 25.66 945 GLY A N 1
ATOM 7252 C CA . GLY A 1 945 ? -0.544 36.837 -41.941 1.00 25.66 945 GLY A CA 1
ATOM 7253 C C . GLY A 1 945 ? -2.048 37.011 -41.863 1.00 25.66 945 GLY A C 1
ATOM 7254 O O . GLY A 1 945 ? -2.757 36.022 -41.763 1.00 25.66 945 GLY A O 1
ATOM 7255 N N . VAL A 1 946 ? -2.483 38.263 -42.091 1.00 27.28 946 VAL A N 1
ATOM 7256 C CA . VAL A 1 946 ? -3.796 38.635 -42.661 1.00 27.28 946 VAL A CA 1
ATOM 7257 C C . VAL A 1 946 ? -4.927 38.623 -41.599 1.00 27.28 946 VAL A C 1
ATOM 7259 O O . VAL A 1 946 ? -5.278 37.582 -41.085 1.00 27.28 946 VAL A O 1
ATOM 7262 N N . LEU A 1 947 ? -5.593 39.708 -41.173 1.00 25.67 947 LEU A N 1
ATOM 7263 C CA . LEU A 1 947 ? -6.030 40.933 -41.850 1.00 25.67 947 LEU A CA 1
ATOM 7264 C C . LEU A 1 947 ? -6.626 41.909 -40.800 1.00 25.67 947 LEU A C 1
ATOM 7266 O O . LEU A 1 947 ? -7.658 41.610 -40.210 1.00 25.67 947 LEU A O 1
ATOM 7270 N N . ILE A 1 948 ? -6.087 43.125 -40.650 1.00 27.03 948 ILE A N 1
ATOM 7271 C CA . ILE A 1 948 ? -6.905 44.293 -40.265 1.00 27.03 948 ILE A CA 1
ATOM 7272 C C . ILE A 1 948 ? -6.656 45.388 -41.301 1.00 27.03 948 ILE A C 1
ATOM 7274 O O . ILE A 1 948 ? -5.733 46.193 -41.205 1.00 27.03 948 ILE A O 1
ATOM 7278 N N . ILE A 1 949 ? -7.510 45.417 -42.324 1.00 29.22 949 ILE A N 1
ATOM 7279 C CA . ILE A 1 949 ? -7.717 46.604 -43.154 1.00 29.22 949 ILE A CA 1
ATOM 7280 C C . ILE A 1 949 ? -8.972 47.300 -42.638 1.00 29.22 949 ILE A C 1
ATOM 7282 O O . ILE A 1 949 ? -10.080 46.819 -42.864 1.00 29.22 949 ILE A O 1
ATOM 7286 N N . ARG A 1 950 ? -8.810 48.500 -42.066 1.00 26.78 950 ARG A N 1
ATOM 7287 C CA . ARG A 1 950 ? -9.745 49.616 -42.293 1.00 26.78 950 ARG A CA 1
ATOM 7288 C C . ARG A 1 950 ? -9.113 50.983 -41.984 1.00 26.78 950 ARG A C 1
ATOM 7290 O O . ARG A 1 950 ? -9.093 51.449 -40.859 1.00 26.78 950 ARG A O 1
ATOM 7297 N N . LYS A 1 951 ? -8.650 51.623 -43.069 1.00 29.41 951 LYS A N 1
ATOM 7298 C CA . LYS A 1 951 ? -8.732 53.061 -43.421 1.00 29.41 951 LYS A CA 1
ATOM 7299 C C . LYS A 1 951 ? -8.765 54.113 -42.289 1.00 29.41 951 LYS A C 1
ATOM 7301 O O . LYS A 1 951 ? -9.807 54.285 -41.664 1.00 29.41 951 LYS A O 1
ATOM 7306 N N . ARG A 1 952 ? -7.782 55.030 -42.320 1.00 26.58 952 ARG A N 1
ATOM 7307 C CA . ARG A 1 952 ? -7.901 56.498 -42.599 1.00 26.58 952 ARG A CA 1
ATOM 7308 C C . ARG A 1 952 ? -6.501 57.141 -42.454 1.00 26.58 952 ARG A C 1
ATOM 7310 O O . ARG A 1 952 ? -5.899 57.012 -41.407 1.00 26.58 952 ARG A O 1
ATOM 7317 N N . ARG A 1 953 ? -5.828 57.538 -43.544 1.00 30.30 953 ARG A N 1
ATOM 7318 C CA . ARG A 1 953 ? -5.758 58.879 -44.188 1.00 30.30 953 ARG A CA 1
ATOM 7319 C C . ARG A 1 953 ? -5.166 60.015 -43.320 1.00 30.30 953 ARG A C 1
ATOM 7321 O O . ARG A 1 953 ? -5.798 60.388 -42.344 1.00 30.30 953 ARG A O 1
ATOM 7328 N N . HIS A 1 954 ? -4.113 60.643 -43.882 1.00 30.77 954 HIS A N 1
ATOM 7329 C CA . HIS A 1 954 ? -3.494 61.962 -43.590 1.00 30.77 954 HIS A CA 1
ATOM 7330 C C . HIS A 1 954 ? -2.603 62.028 -42.330 1.00 30.77 954 HIS A C 1
ATOM 7332 O O . HIS A 1 954 ? -2.996 61.491 -41.311 1.00 30.77 954 HIS A O 1
ATOM 7338 N N . THR A 1 955 ? -1.408 62.639 -42.289 1.00 31.23 955 THR A N 1
ATOM 7339 C CA . THR A 1 955 ? -0.606 63.506 -43.194 1.00 31.23 955 THR A CA 1
ATOM 7340 C C . THR A 1 955 ? 0.837 63.593 -42.648 1.00 31.23 955 THR A C 1
ATOM 7342 O O . THR A 1 955 ? 1.000 63.362 -41.459 1.00 31.23 955 THR A O 1
ATOM 7345 N N . ALA A 1 956 ? 1.805 63.917 -43.527 1.00 35.69 956 ALA A N 1
ATOM 7346 C CA . ALA A 1 956 ? 3.069 64.687 -43.365 1.00 35.69 956 ALA A CA 1
ATOM 7347 C C . ALA A 1 956 ? 3.531 65.060 -41.930 1.00 35.69 956 ALA A C 1
ATOM 7349 O O . ALA A 1 956 ? 2.708 65.477 -41.124 1.00 35.69 956 ALA A O 1
ATOM 7350 N N . GLU A 1 957 ? 4.807 65.007 -41.545 1.00 33.91 957 GLU A N 1
ATOM 7351 C CA . GLU A 1 957 ? 6.102 65.201 -42.233 1.00 33.91 957 GLU A CA 1
ATOM 7352 C C . GLU A 1 957 ? 7.176 64.240 -41.705 1.00 33.91 957 GLU A C 1
ATOM 7354 O O . GLU A 1 957 ? 7.028 63.768 -40.553 1.00 33.91 957 GLU A O 1
#